Protein 5DEZ (pdb70)

Nearest PDB structures (foldseek):
  5dez-assembly2_B  TM=9.923E-01  e=0.000E+00  Autographa californica nucleopolyhedrovirus
  6epb-assembly1_A  TM=9.006E-01  e=3.488E-33  Trichoderma harzianum
  1ll7-assembly2_B  TM=9.134E-01  e=1.071E-31  Coccidioides immitis
  5xep-assembly2_E  TM=8.741E-01  e=4.841E-25  Mus musculus
  1owq-assembly1_A  TM=8.743E-01  e=1.299E-24  Bos taurus

Sequence (1056 aa):
IPGTPVIDWADRNYALVEINYEATAYENLIKPKEQVDVQVSWNVWNGDIGDIAYVLFDEQQVWKGDAESKRATIKVLVSGQFNMRVKLCNEDGCSVSDPVLVKVADTDGGHLAPLEYTWLENNKPGRREDKIVAAYFVEWGVYGRNFPVDKVPLPNLSHLLYGFIPICGGDGINDALKTISGSFESLQRSCKGREDFKVAIHDPWAAVQKPQKSVSAWNEPYKGNFGQLMAAKLANPHLKILPSIGGWTLSDPFYFMHDVEKRNVFVDSVKEFLQVWKFFDGVDVDWEFPGGKGANPSLGDAERDAKTYILLLEELRAMLDDLEAQTGRVYELTSAISAGYDKIAVVNYAEAQKSLGKIFLMSYDFKGAWSNTDLGYQTTVYAPSWNSEELYTTHYAVDALLKQGVDPNKIIVGVAMYGRGWTGVTNYTNDNYFSGTGNGPVSGTWEDGVVDYRQIQKDLNNYVYTFDSAAQASYVFDKSKGDLISFDSVDSVLGKVKYVDRNKLGGLFAWEIDADNGDLLNAINAQFIPGTPVIDWADRNYALVEINYEATAYENLIKPKEQVDVQVSWNVWNGDIGDIAYVLFDEQQVWKGDAESKRATIKVLVSGQFNMRVKLCNNEDGCSVSDPVLVKVADTDGGHLAPLEYTWLENNKPGRREDKIVAAYFVEWGVYGRNFPVDKVPLPNLSHLLYGFIPICGGDGINDALKTISGSFESLQRSCKGREDFKVAIHDPWAAVQKPQKSVSAWNEPYKGNFGQLMAAKLANPHLKILPSIGGWTLSDPFYFMHDVEKRNVFVDSVKEFLQVWKFFDGVDVDWEFPGGKGANPSLGDAERDAKTYILLLEELRAMLDDLEAQTGRVYELTSAISAGYDKIAVVNYAEAQKSLGKIFLMSYDFKGAWSNTDLGYQTTVYAPSWNSEELYTTHYAVDALLKQGVDPNKIIVGVAMYGRGWTGVTNYTNDNYFSGTGNGPVSGTWEDGVVDYRQIQKDLNNYVYTFDSAAQASYVFDKSKGDLISFDSVDSVLGKVKYVDRNKLGGLFAWEIDADNGDLLNAINAQF

Solvent-accessible surface area: 40613 Å² total; per-residue (Å²): 102,3,1,66,1,25,19,56,144,38,100,18,44,36,18,4,6,65,24,67,65,158,11,77,6,7,77,96,0,22,121,61,56,140,54,2,69,0,89,1,37,4,54,25,63,117,51,72,56,6,104,57,0,51,0,22,23,84,151,124,90,55,51,134,21,95,0,115,67,67,134,3,68,10,122,16,97,107,22,15,65,28,39,0,68,0,62,0,17,32,170,104,22,54,14,70,4,78,11,35,32,0,29,0,0,2,0,63,1,40,8,33,44,28,10,63,19,48,81,60,95,64,14,121,57,40,27,23,42,43,38,37,1,1,0,3,2,2,5,102,1,8,97,55,48,87,12,13,3,29,62,2,4,4,32,1,0,17,10,1,0,0,0,22,1,0,0,0,2,19,113,38,25,0,47,3,0,104,102,88,120,38,19,21,98,25,0,57,126,2,12,150,80,38,97,61,12,58,0,0,1,29,36,13,112,0,0,0,9,53,64,20,114,64,0,70,49,167,51,19,20,0,25,0,0,0,0,0,1,1,2,1,43,57,15,7,32,22,2,84,0,0,2,0,5,1,1,129,24,7,0,3,0,0,11,53,0,79,49,66,117,61,9,66,34,1,12,91,7,3,51,88,8,1,58,4,0,70,3,0,8,0,0,0,2,2,3,15,20,9,25,3,132,13,23,20,126,102,38,38,59,49,151,108,1,21,115,3,3,16,47,0,0,76,47,0,47,58,16,0,66,87,0,45,92,115,58,71,70,117,7,33,1,0,0,1,5,13,4,4,88,46,32,3,78,37,3,81,7,32,58,0,23,151,12,2,41,22,0,0,0,24,0,14,50,12,14,1,24,163,25,58,103,73,8,0,7,0,1,2,1,67,23,5,83,87,51,94,147,37,69,52,4,0,64,86,0,0,43,23,0,59,178,54,43,4,57,48,106,48,0,0,0,0,0,0,0,9,0,41,0,0,39,23,1,84,140,72,80,112,103,32,33,12,55,4,64,11,124,13,61,2,91,20,44,117,90,101,2,19,7,11,4,69,51,0,55,158,33,63,155,87,35,103,86,43,64,11,85,61,0,32,1,1,22,0,10,25,178,75,137,7,20,0,0,0,1,1,7,58,64,1,0,42,2,1,0,82,4,0,45,136,48,153,0,4,0,2,0,1,47,20,3,4,0,6,16,0,32,0,1,37,7,1,10,29,112,154,108,5,4,41,1,11,14,53,161,42,86,45,45,43,15,7,7,64,22,72,60,157,12,80,5,8,80,99,1,22,116,67,62,164,62,0,63,0,113,4,36,3,68,22,51,131,48,88,55,12,106,53,0,47,0,16,21,77,101,116,102,58,55,130,20,87,0,123,42,65,144,4,63,12,126,19,101,103,17,18,68,26,52,3,58,0,64,0,15,37,166,89,25,54,13,55,0,48,16,24,23,0,44,0,2,2,0,61,0,43,20,25,45,34,10,70,10,42,70,61,97,65,18,139,57,34,64,16,50,48,22,44,1,0,0,5,2,3,5,112,1,6,93,61,62,90,14,15,1,28,59,2,4,3,25,1,0,18,10,1,0,0,0,20,2,0,0,0,2,18,115,37,26,0,52,5,0,104,112,85,119,33,15,25,98,28,0,57,124,2,10,159,78,36,91,61,10,60,1,0,0,35,40,13,113,0,0,0,7,52,64,18,118,63,0,61,48,179,42,25,31,0,17,0,0,0,0,0,0,1,0,2,39,54,15,7,26,15,0,68,0,0,2,0,4,1,2,128,21,9,0,4,0,0,11,51,0,80,55,79,125,72,12,67,31,0,11,97,6,3,53,88,7,1,65,5,0,75,5,0,6,0,0,0,0,2,3,11,21,10,21,3,122,15,26,14,130,97,36,38,51,48,114,106,1,6,100,2,2,22,69,0,0,89,54,0,50,56,13,0,66,77,0,45,94,109,62,72,74,113,4,32,1,0,1,2,5,14,2,3,80,46,33,3,78,33,2,82,5,24,60,0,22,158,11,4,44,18,0,0,0,29,0,8,48,14,23,1,24,160,27,60,107,75,8,0,5,0,2,2,0,78,22,6,82,79,51,99,146,31,70,54,4,0,64,88,0,0,62,22,0,61,189,56,42,4,61,51,100,48,0,0,1,0,0,0,0,10,0,43,0,0,41,26,2,88,122,70,86,145,102,41,31,10,52,4,55,3,118,12,55,2,90,21,40,113,110,96,1,22,5,10,4,54,62,0,51,153,43,60,157,91,32,104,86,42,66,10,88,59,0,41,0,0,19,0,4,21,165,79,132,6,22,0,0,0,3,1,8,55,64,1,0,50,2,1,0,83,11,1,40,206,55,116,0,4,0,5,0,0,47,19,4,5,1,7,15,1,34,0,0,37,6,1,12,24,84,145

Organism: Autographa californica nuclear polyhedrosis virus (NCBI:txid46015)

Radius of gyration: 35.68 Å; Cα contacts (8 Å, |Δi|>4): 2561; chains: 2; bounding box: 107×70×66 Å

Structure (mmCIF, N/CA/C/O backbone):
data_5DEZ
#
_entry.id   5DEZ
#
_cell.length_a   96.931
_cell.length_b   111.927
_cell.length_c   129.516
_cell.angle_alpha   90.00
_cell.angle_beta   90.00
_cell.angle_gamma   90.00
#
_symmetry.space_group_name_H-M   'P 21 21 21'
#
loop_
_entity.id
_entity.type
_entity.pdbx_description
1 polymer Ac-ChiA
2 branched 2-acetamido-2-deoxy-beta-D-glucopyranose-(1-4)-2-acetamido-2-deoxy-beta-D-glucopyranose
3 non-polymer 2-acetamido-2-deoxy-beta-D-glucopyranose
4 non-polymer 'CHLORIDE ION'
5 non-polymer 'SULFATE ION'
6 water water
#
loop_
_atom_site.group_PDB
_atom_site.id
_atom_site.type_symbol
_atom_site.label_atom_id
_atom_site.label_alt_id
_atom_site.label_comp_id
_atom_site.label_asym_id
_atom_site.label_entity_id
_atom_site.label_seq_id
_atom_site.pdbx_PDB_ins_code
_atom_site.Cartn_x
_atom_site.Cartn_y
_atom_site.Cartn_z
_atom_site.occupancy
_atom_site.B_iso_or_equiv
_atom_site.auth_seq_id
_atom_site.auth_comp_id
_atom_site.auth_asym_id
_atom_site.auth_atom_id
_atom_site.pdbx_PDB_model_num
ATOM 1 N N . ILE A 1 18 ? 99.601 86.763 134.075 1.00 21.77 18 ILE A N 1
ATOM 2 C CA . ILE A 1 18 ? 100.791 87.073 134.861 1.00 23.46 18 ILE A CA 1
ATOM 3 C C . ILE A 1 18 ? 100.458 87.059 136.351 1.00 20.62 18 ILE A C 1
ATOM 4 O O . ILE A 1 18 ? 99.360 87.455 136.744 1.00 20.82 18 ILE A O 1
ATOM 9 N N . PRO A 1 19 ? 101.391 86.564 137.182 1.00 21.18 19 PRO A N 1
ATOM 10 C CA . PRO A 1 19 ? 101.197 86.540 138.639 1.00 21.95 19 PRO A CA 1
ATOM 11 C C . PRO A 1 19 ? 101.144 87.952 139.231 1.00 15.81 19 PRO A C 1
ATOM 12 O O . PRO A 1 19 ? 101.557 88.902 138.582 1.00 14.12 19 PRO A O 1
ATOM 16 N N . GLY A 1 20 ? 100.673 88.083 140.465 1.00 13.41 20 GLY A N 1
ATOM 17 C CA . GLY A 1 20 ? 100.725 89.365 141.138 1.00 15.34 20 GLY A CA 1
ATOM 18 C C . GLY A 1 20 ? 102.153 89.827 141.387 1.00 20.55 20 GLY A C 1
ATOM 19 O O . GLY A 1 20 ? 103.085 89.020 141.381 1.00 20.94 20 GLY A O 1
ATOM 20 N N . THR A 1 21 ? 102.333 91.122 141.616 1.00 17.68 21 THR A N 1
ATOM 21 C CA . THR A 1 21 ? 103.668 91.644 141.856 1.00 18.84 21 THR A CA 1
ATOM 22 C C . THR A 1 21 ? 104.142 91.290 143.267 1.00 18.36 21 THR A C 1
ATOM 23 O O . THR A 1 21 ? 103.423 91.489 144.248 1.00 20.52 21 THR A O 1
ATOM 27 N N . PRO A 1 22 ? 105.339 90.705 143.363 1.00 11.90 22 PRO A N 1
ATOM 28 C CA . PRO A 1 22 ? 105.856 90.312 144.675 1.00 13.43 22 PRO A CA 1
ATOM 29 C C . PRO A 1 22 ? 106.535 91.508 145.338 1.00 14.59 22 PRO A C 1
ATOM 30 O O . PRO A 1 22 ? 107.107 92.340 144.644 1.00 9.18 22 PRO A O 1
ATOM 34 N N . VAL A 1 23 ? 106.419 91.621 146.656 1.00 11.81 23 VAL A N 1
ATOM 35 C CA . VAL A 1 23 ? 107.064 92.696 147.388 1.00 12.27 23 VAL A CA 1
ATOM 36 C C . VAL A 1 23 ? 107.811 92.097 148.564 1.00 13.63 23 VAL A C 1
ATOM 37 O O . VAL A 1 23 ? 107.236 91.366 149.379 1.00 14.26 23 VAL A O 1
ATOM 41 N N . ILE A 1 24 ? 109.104 92.389 148.633 1.00 12.16 24 ILE A N 1
ATOM 42 C CA . ILE A 1 24 ? 109.971 91.793 149.636 1.00 10.92 24 ILE A CA 1
ATOM 43 C C . ILE A 1 24 ? 109.775 92.486 150.975 1.00 12.18 24 ILE A C 1
ATOM 44 O O . ILE A 1 24 ? 109.771 93.710 151.043 1.00 16.41 24 ILE A O 1
ATOM 49 N N . ASP A 1 25 ? 109.589 91.702 152.032 1.00 13.12 25 ASP A N 1
ATOM 50 C CA . ASP A 1 25 ? 109.473 92.241 153.391 1.00 15.58 25 ASP A CA 1
ATOM 51 C C . ASP A 1 25 ? 110.756 92.941 153.825 1.00 19.24 25 ASP A C 1
ATOM 52 O O . ASP A 1 25 ? 111.853 92.500 153.476 1.00 18.02 25 ASP A O 1
ATOM 57 N N . TRP A 1 26 ? 110.622 93.990 154.632 1.00 18.59 26 TRP A N 1
ATOM 58 C CA . TRP A 1 26 ? 111.789 94.637 155.208 1.00 16.76 26 TRP A CA 1
ATOM 59 C C . TRP A 1 26 ? 112.543 93.713 156.168 1.00 17.65 26 TRP A C 1
ATOM 60 O O . TRP A 1 26 ? 111.941 92.977 156.951 1.00 19.69 26 TRP A O 1
ATOM 71 N N . ALA A 1 27 ? 113.869 93.762 156.104 1.00 13.32 27 ALA A N 1
ATOM 72 C CA . ALA A 1 27 ? 114.701 92.939 156.975 1.00 22.41 27 ALA A CA 1
ATOM 73 C C . ALA A 1 27 ? 116.110 93.477 157.017 1.00 16.59 27 ALA A C 1
ATOM 74 O O . ALA A 1 27 ? 116.575 94.108 156.074 1.00 19.24 27 ALA A O 1
ATOM 76 N N . ASP A 1 28 ? 116.811 93.196 158.108 1.00 26.96 28 ASP A N 1
ATOM 77 C CA . ASP A 1 28 ? 118.245 93.441 158.152 1.00 21.71 28 ASP A CA 1
ATOM 78 C C . ASP A 1 28 ? 118.901 92.500 157.147 1.00 18.72 28 ASP A C 1
ATOM 79 O O . ASP A 1 28 ? 118.917 91.286 157.354 1.00 18.44 28 ASP A O 1
ATOM 84 N N . ARG A 1 29 ? 119.431 93.053 156.059 1.00 15.84 29 ARG A N 1
ATOM 85 C CA . ARG A 1 29 ? 120.055 92.223 155.031 1.00 17.71 29 ARG A CA 1
ATOM 86 C C . ARG A 1 29 ? 121.563 92.469 154.885 1.00 16.00 29 ARG A C 1
ATOM 87 O O . ARG A 1 29 ? 122.141 92.335 153.799 1.00 14.74 29 ARG A O 1
ATOM 95 N N . ASN A 1 30 ? 122.184 92.814 156.004 1.00 16.58 30 ASN A N 1
ATOM 96 C CA . ASN A 1 30 ? 123.631 92.898 156.085 1.00 18.76 30 ASN A CA 1
ATOM 97 C C . ASN A 1 30 ? 124.094 91.655 156.815 1.00 14.91 30 ASN A C 1
ATOM 98 O O . ASN A 1 30 ? 123.711 91.421 157.957 1.00 19.06 30 ASN A O 1
ATOM 103 N N . TYR A 1 31 ? 124.888 90.837 156.140 1.00 12.83 31 TYR A N 1
ATOM 104 C CA . TYR A 1 31 ? 125.343 89.580 156.717 1.00 16.55 31 TYR A CA 1
ATOM 105 C C . TYR A 1 31 ? 126.865 89.612 156.896 1.00 15.93 31 TYR A C 1
ATOM 106 O O . TYR A 1 31 ? 127.551 90.431 156.287 1.00 13.54 31 TYR A O 1
ATOM 115 N N . ALA A 1 32 ? 127.393 88.736 157.744 1.00 12.91 32 ALA A N 1
ATOM 116 C CA . ALA A 1 32 ? 128.834 88.689 157.956 1.00 16.54 32 ALA A CA 1
ATOM 117 C C . ALA A 1 32 ? 129.331 87.260 158.004 1.00 14.93 32 ALA A C 1
ATOM 118 O O . ALA A 1 32 ? 128.844 86.459 158.792 1.00 14.46 32 ALA A O 1
ATOM 120 N N . LEU A 1 33 ? 130.310 86.942 157.166 1.00 12.72 33 LEU A N 1
ATOM 121 C CA . LEU A 1 33 ? 130.924 85.623 157.216 1.00 13.60 33 LEU A CA 1
ATOM 122 C C . LEU A 1 33 ? 131.803 85.466 158.461 1.00 18.58 33 LEU A C 1
ATOM 123 O O . LEU A 1 33 ? 132.124 84.345 158.849 1.00 15.70 33 LEU A O 1
ATOM 128 N N . VAL A 1 34 ? 132.202 86.587 159.072 1.00 12.12 34 VAL A N 1
ATOM 129 C CA . VAL A 1 34 ? 132.732 86.567 160.441 1.00 14.53 34 VAL A CA 1
ATOM 130 C C . VAL A 1 34 ? 131.996 87.594 161.302 1.00 15.56 34 VAL A C 1
ATOM 131 O O . VAL A 1 34 ? 132.115 88.801 161.088 1.00 20.71 34 VAL A O 1
ATOM 135 N N . GLU A 1 35 ? 131.235 87.120 162.285 1.00 12.25 35 GLU A N 1
ATOM 136 C CA . GLU A 1 35 ? 130.475 88.015 163.157 1.00 15.33 35 GLU A CA 1
ATOM 137 C C . GLU A 1 35 ? 131.318 88.546 164.302 1.00 14.42 35 GLU A C 1
ATOM 138 O O . GLU A 1 35 ? 132.053 87.791 164.931 1.00 18.91 35 GLU A O 1
ATOM 144 N N . ILE A 1 36 ? 131.198 89.840 164.576 1.00 13.52 36 ILE A N 1
ATOM 145 C CA . ILE A 1 36 ? 131.919 90.452 165.678 1.00 12.30 36 ILE A CA 1
ATOM 146 C C . ILE A 1 36 ? 130.983 90.822 166.806 1.00 12.03 36 ILE A C 1
ATOM 147 O O . ILE A 1 36 ? 129.987 91.513 166.589 1.00 12.38 36 ILE A O 1
ATOM 152 N N . ASN A 1 37 ? 131.301 90.349 168.006 1.00 12.81 37 ASN A N 1
ATOM 153 C CA . ASN A 1 37 ? 130.620 90.799 169.213 1.00 17.61 37 ASN A CA 1
ATOM 154 C C . ASN A 1 37 ? 131.288 92.085 169.724 1.00 17.81 37 ASN A C 1
ATOM 155 O O . ASN A 1 37 ? 132.396 92.060 170.266 1.00 16.03 37 ASN A O 1
ATOM 160 N N . TYR A 1 38 ? 130.615 93.220 169.549 1.00 17.74 38 TYR A N 1
ATOM 161 C CA . TYR A 1 38 ? 131.224 94.513 169.878 1.00 17.70 38 TYR A CA 1
ATOM 162 C C . TYR A 1 38 ? 131.300 94.821 171.378 1.00 19.28 38 TYR A C 1
ATOM 163 O O . TYR A 1 38 ? 131.794 95.874 171.783 1.00 21.42 38 TYR A O 1
ATOM 172 N N . GLU A 1 39 ? 130.851 93.877 172.197 1.00 20.58 39 GLU A N 1
ATOM 173 C CA . GLU A 1 39 ? 130.948 94.028 173.640 1.00 26.04 39 GLU A CA 1
ATOM 174 C C . GLU A 1 39 ? 131.941 93.042 174.268 1.00 31.45 39 GLU A C 1
ATOM 175 O O . GLU A 1 39 ? 132.367 93.229 175.408 1.00 32.00 39 GLU A O 1
ATOM 181 N N . ALA A 1 40 ? 132.314 92.005 173.523 1.00 22.70 40 ALA A N 1
ATOM 182 C CA . ALA A 1 40 ? 133.210 90.966 174.042 1.00 23.25 40 ALA A CA 1
ATOM 183 C C . ALA A 1 40 ? 134.608 91.486 174.376 1.00 23.78 40 ALA A C 1
ATOM 184 O O . ALA A 1 40 ? 135.066 92.483 173.816 1.00 26.46 40 ALA A O 1
ATOM 186 N N . THR A 1 41 ? 135.282 90.825 175.312 1.00 23.39 41 THR A N 1
ATOM 187 C CA . THR A 1 41 ? 136.686 91.132 175.589 1.00 27.04 41 THR A CA 1
ATOM 188 C C . THR A 1 41 ? 137.557 89.900 175.387 1.00 23.10 41 THR A C 1
ATOM 189 O O . THR A 1 41 ? 138.750 90.005 175.124 1.00 27.60 41 THR A O 1
ATOM 193 N N . ALA A 1 42 ? 136.958 88.728 175.527 1.00 23.58 42 ALA A N 1
ATOM 194 C CA . ALA A 1 42 ? 137.665 87.487 175.257 1.00 18.79 42 ALA A CA 1
ATOM 195 C C . ALA A 1 42 ? 137.594 87.206 173.768 1.00 24.37 42 ALA A C 1
ATOM 196 O O . ALA A 1 42 ? 136.541 87.381 173.143 1.00 21.29 42 ALA A O 1
ATOM 198 N N . TYR A 1 43 ? 138.718 86.764 173.215 1.00 17.78 43 TYR A N 1
ATOM 199 C CA . TYR A 1 43 ? 138.841 86.540 171.788 1.00 15.21 43 TYR A CA 1
ATOM 200 C C . TYR A 1 43 ? 137.828 85.504 171.320 1.00 16.49 43 TYR A C 1
ATOM 201 O O . TYR A 1 43 ? 137.290 85.601 170.217 1.00 19.82 43 TYR A O 1
ATOM 210 N N . GLU A 1 44 ? 137.554 84.521 172.167 1.00 20.19 44 GLU A N 1
ATOM 211 C CA . GLU A 1 44 ? 136.617 83.459 171.792 1.00 27.39 44 GLU A CA 1
ATOM 212 C C . GLU A 1 44 ? 135.152 83.892 171.768 1.00 24.29 44 GLU A C 1
ATOM 213 O O . GLU A 1 44 ? 134.332 83.239 171.133 1.00 22.18 44 GLU A O 1
ATOM 219 N N . ASN A 1 45 ? 134.825 84.983 172.457 1.00 21.89 45 ASN A N 1
ATOM 220 C CA . ASN A 1 45 ? 133.505 85.584 172.323 1.00 20.12 45 ASN A CA 1
ATOM 221 C C . ASN A 1 45 ? 133.523 86.668 171.265 1.00 22.78 45 ASN A C 1
ATOM 222 O O . ASN A 1 45 ? 132.474 87.080 170.776 1.00 29.41 45 ASN A O 1
ATOM 227 N N . LEU A 1 46 ? 134.714 87.147 170.924 1.00 19.32 46 LEU A N 1
ATOM 228 C CA . LEU A 1 46 ? 134.822 88.269 170.003 1.00 15.53 46 LEU A CA 1
ATOM 229 C C . LEU A 1 46 ? 134.380 87.908 168.589 1.00 14.55 46 LEU A C 1
ATOM 230 O O . LEU A 1 46 ? 133.658 88.666 167.944 1.00 15.46 46 LEU A O 1
ATOM 235 N N . ILE A 1 47 ? 134.816 86.753 168.102 1.00 12.83 47 ILE A N 1
ATOM 236 C CA . ILE A 1 47 ? 134.525 86.377 166.728 1.00 14.40 47 ILE A CA 1
ATOM 237 C C . ILE A 1 47 ? 133.633 85.148 166.630 1.00 23.23 47 ILE A C 1
ATOM 238 O O . ILE A 1 47 ? 133.690 84.255 167.475 1.00 24.42 47 ILE A O 1
ATOM 243 N N . LYS A 1 48 ? 132.812 85.115 165.585 1.00 18.15 48 LYS A N 1
ATOM 244 C CA . LYS A 1 48 ? 132.032 83.937 165.240 1.00 17.49 48 LYS A CA 1
ATOM 245 C C . LYS A 1 48 ? 132.223 83.657 163.753 1.00 16.17 48 LYS A C 1
ATOM 246 O O . LYS A 1 48 ? 131.478 84.164 162.924 1.00 17.32 48 LYS A O 1
ATOM 252 N N . PRO A 1 49 ? 133.249 82.864 163.410 1.00 18.03 49 PRO A N 1
ATOM 253 C CA . PRO A 1 49 ? 133.552 82.578 162.005 1.00 21.61 49 PRO A CA 1
ATOM 254 C C . PRO A 1 49 ? 132.521 81.616 161.445 1.00 22.35 49 PRO A C 1
ATOM 255 O O . PRO A 1 49 ? 132.077 80.731 162.169 1.00 25.49 49 PRO A O 1
ATOM 259 N N . LYS A 1 50 ? 132.148 81.794 160.183 1.00 24.55 50 LYS A N 1
ATOM 260 C CA . LYS A 1 50 ? 131.105 80.983 159.573 1.00 25.59 50 LYS A CA 1
ATOM 261 C C . LYS A 1 50 ? 131.508 80.407 158.228 1.00 26.92 50 LYS A C 1
ATOM 262 O O . LYS A 1 50 ? 132.152 81.055 157.410 1.00 23.60 50 LYS A O 1
ATOM 268 N N . GLU A 1 51 ? 131.113 79.160 158.034 1.00 35.13 51 GLU A N 1
ATOM 269 C CA . GLU A 1 51 ? 131.243 78.446 156.778 1.00 34.91 51 GLU A CA 1
ATOM 270 C C . GLU A 1 51 ? 130.598 79.236 155.633 1.00 25.36 51 GLU A C 1
ATOM 271 O O . GLU A 1 51 ? 131.225 79.510 154.613 1.00 24.75 51 GLU A O 1
ATOM 277 N N . GLN A 1 52 ? 129.342 79.618 155.834 1.00 18.77 52 GLN A N 1
ATOM 278 C CA . GLN A 1 52 ? 128.542 80.277 154.820 1.00 15.49 52 GLN A CA 1
ATOM 279 C C . GLN A 1 52 ? 127.635 81.266 155.520 1.00 17.91 52 GLN A C 1
ATOM 280 O O . GLN A 1 52 ? 127.573 81.311 156.751 1.00 21.09 52 GLN A O 1
ATOM 286 N N . VAL A 1 53 ? 126.917 82.048 154.728 1.00 13.72 53 VAL A N 1
ATOM 287 C CA . VAL A 1 53 ? 125.903 82.938 155.254 1.00 13.05 53 VAL A CA 1
ATOM 288 C C . VAL A 1 53 ? 124.571 82.507 154.630 1.00 16.33 53 VAL A C 1
ATOM 289 O O . VAL A 1 53 ? 124.549 82.064 153.482 1.00 14.50 53 VAL A O 1
ATOM 293 N N . ASP A 1 54 ? 123.469 82.592 155.376 1.00 18.22 54 ASP A N 1
ATOM 294 C CA . ASP A 1 54 ? 122.154 82.234 154.816 1.00 17.58 54 ASP A CA 1
ATOM 295 C C . ASP A 1 54 ? 121.289 83.456 154.553 1.00 15.30 54 ASP A C 1
ATOM 296 O O . ASP A 1 54 ? 120.686 84.004 155.473 1.00 16.44 54 ASP A O 1
ATOM 301 N N . VAL A 1 55 ? 121.236 83.879 153.296 1.00 13.14 55 VAL A N 1
ATOM 302 C CA . VAL A 1 55 ? 120.436 85.032 152.930 1.00 12.38 55 VAL A CA 1
ATOM 303 C C . VAL A 1 55 ? 118.958 84.662 153.001 1.00 13.47 55 VAL A C 1
ATOM 304 O O . VAL A 1 55 ? 118.525 83.659 152.429 1.00 11.78 55 VAL A O 1
ATOM 308 N N . GLN A 1 56 ? 118.201 85.459 153.745 1.00 16.59 56 GLN A N 1
ATOM 309 C CA . GLN A 1 56 ? 116.783 85.206 153.938 1.00 16.22 56 GLN A CA 1
ATOM 310 C C . GLN A 1 56 ? 115.932 86.226 153.197 1.00 18.42 56 GLN A C 1
ATOM 311 O O . GLN A 1 56 ? 116.193 87.433 153.235 1.00 19.97 56 GLN A O 1
ATOM 317 N N . VAL A 1 57 ? 114.927 85.734 152.490 1.00 11.54 57 VAL A N 1
ATOM 318 C CA . VAL A 1 57 ? 113.980 86.624 151.843 1.00 15.28 57 VAL A CA 1
ATOM 319 C C . VAL A 1 57 ? 112.553 86.110 152.044 1.00 17.16 57 VAL A C 1
ATOM 320 O O . VAL A 1 57 ? 112.302 84.903 152.012 1.00 13.86 57 VAL A O 1
ATOM 324 N N . SER A 1 58 ? 111.636 87.037 152.300 1.00 18.49 58 SER A N 1
ATOM 325 C CA . SER A 1 58 ? 110.219 86.724 152.401 1.00 14.84 58 SER A CA 1
ATOM 326 C C . SER A 1 58 ? 109.465 87.794 151.652 1.00 18.72 58 SER A C 1
ATOM 327 O O . SER A 1 58 ? 109.890 88.951 151.613 1.00 15.69 58 SER A O 1
ATOM 330 N N . TRP A 1 59 ? 108.339 87.421 151.059 1.00 11.45 59 TRP A N 1
ATOM 331 C CA . TRP A 1 59 ? 107.595 88.386 150.284 1.00 12.54 59 TRP A CA 1
ATOM 332 C C . TRP A 1 59 ? 106.089 88.231 150.424 1.00 18.76 59 TRP A C 1
ATOM 333 O O . TRP A 1 59 ? 105.589 87.260 150.996 1.00 14.94 59 TRP A O 1
ATOM 344 N N . ASN A 1 60 ? 105.381 89.225 149.910 1.00 16.48 60 ASN A N 1
ATOM 345 C CA . ASN A 1 60 ? 103.941 89.165 149.779 1.00 20.87 60 ASN A CA 1
ATOM 346 C C . ASN A 1 60 ? 103.570 89.461 148.339 1.00 20.29 60 ASN A C 1
ATOM 347 O O . ASN A 1 60 ? 104.358 90.040 147.589 1.00 19.33 60 ASN A O 1
ATOM 352 N N . VAL A 1 61 ? 102.384 89.034 147.941 1.00 22.21 61 VAL A N 1
ATOM 353 C CA . VAL A 1 61 ? 101.956 89.215 146.567 1.00 17.23 61 VAL A CA 1
ATOM 354 C C . VAL A 1 61 ? 100.733 90.107 146.551 1.00 22.16 61 VAL A C 1
ATOM 355 O O . VAL A 1 61 ? 99.823 89.956 147.369 1.00 22.70 61 VAL A O 1
ATOM 359 N N . TRP A 1 62 ? 100.739 91.062 145.633 1.00 25.56 62 TRP A N 1
ATOM 360 C CA . TRP A 1 62 ? 99.706 92.077 145.574 1.00 26.07 62 TRP A CA 1
ATOM 361 C C . TRP A 1 62 ? 99.093 92.166 144.180 1.00 27.85 62 TRP A C 1
ATOM 362 O O . TRP A 1 62 ? 99.806 92.244 143.167 1.00 24.18 62 TRP A O 1
ATOM 373 N N . ASN A 1 63 ? 97.765 92.134 144.144 1.00 28.99 63 ASN A N 1
ATOM 374 C CA . ASN A 1 63 ? 97.015 92.289 142.904 1.00 26.67 63 ASN A CA 1
ATOM 375 C C . ASN A 1 63 ? 97.361 91.235 141.850 1.00 23.26 63 ASN A C 1
ATOM 376 O O . ASN A 1 63 ? 97.807 91.559 140.747 1.00 26.15 63 ASN A O 1
ATOM 381 N N . GLY A 1 64 ? 97.150 89.972 142.206 1.00 18.36 64 GLY A N 1
ATOM 382 C CA . GLY A 1 64 ? 97.347 88.867 141.283 1.00 16.29 64 GLY A CA 1
ATOM 383 C C . GLY A 1 64 ? 97.637 87.602 142.057 1.00 17.49 64 GLY A C 1
ATOM 384 O O . GLY A 1 64 ? 97.663 87.630 143.288 1.00 19.99 64 GLY A O 1
ATOM 385 N N . ASP A 1 65 ? 97.866 86.496 141.354 1.00 18.83 65 ASP A N 1
ATOM 386 C CA . ASP A 1 65 ? 98.078 85.218 142.032 1.00 21.54 65 ASP A CA 1
ATOM 387 C C . ASP A 1 65 ? 99.525 85.019 142.471 1.00 23.03 65 ASP A C 1
ATOM 388 O O . ASP A 1 65 ? 100.417 85.782 142.083 1.00 20.68 65 ASP A O 1
ATOM 393 N N . ILE A 1 66 ? 99.753 83.999 143.292 1.00 18.18 66 ILE A N 1
ATOM 394 C CA . ILE A 1 66 ? 101.072 83.792 143.875 1.00 25.44 66 ILE A CA 1
ATOM 395 C C . ILE A 1 66 ? 102.078 83.232 142.877 1.00 18.76 66 ILE A C 1
ATOM 396 O O . ILE A 1 66 ? 103.275 83.290 143.112 1.00 18.44 66 ILE A O 1
ATOM 401 N N . GLY A 1 67 ? 101.591 82.699 141.760 1.00 18.22 67 GLY A N 1
ATOM 402 C CA . GLY A 1 67 ? 102.462 82.181 140.722 1.00 15.53 67 GLY A CA 1
ATOM 403 C C . GLY A 1 67 ? 102.691 80.688 140.844 1.00 18.98 67 GLY A C 1
ATOM 404 O O . GLY A 1 67 ? 102.464 80.099 141.897 1.00 19.99 67 GLY A O 1
ATOM 405 N N . ASP A 1 68 ? 103.123 80.070 139.751 1.00 12.03 68 ASP A N 1
ATOM 406 C CA . ASP A 1 68 ? 103.300 78.631 139.703 1.00 10.49 68 ASP A CA 1
ATOM 407 C C . ASP A 1 68 ? 104.668 78.233 140.230 1.00 17.62 68 ASP A C 1
ATOM 408 O O . ASP A 1 68 ? 104.875 77.095 140.656 1.00 11.53 68 ASP A O 1
ATOM 413 N N . ILE A 1 69 ? 105.609 79.169 140.172 1.00 12.52 69 ILE A N 1
ATOM 414 C CA . ILE A 1 69 ? 106.950 78.911 140.651 1.00 11.97 69 ILE A CA 1
ATOM 415 C C . ILE A 1 69 ? 107.603 80.240 141.038 1.00 14.87 69 ILE A C 1
ATOM 416 O O . ILE A 1 69 ? 107.235 81.290 140.516 1.00 16.28 69 ILE A O 1
ATOM 421 N N . ALA A 1 70 ? 108.528 80.194 141.990 1.00 11.37 70 ALA A N 1
ATOM 422 C CA . ALA A 1 70 ? 109.246 81.385 142.434 1.00 14.31 70 ALA A CA 1
ATOM 423 C C . ALA A 1 70 ? 110.755 81.255 142.228 1.00 15.71 70 ALA A C 1
ATOM 424 O O . ALA A 1 70 ? 111.339 80.186 142.450 1.00 12.77 70 ALA A O 1
ATOM 426 N N . TYR A 1 71 ? 111.379 82.349 141.807 1.00 14.18 71 TYR A N 1
ATOM 427 C CA . TYR A 1 71 ? 112.832 82.400 141.667 1.00 16.01 71 TYR A CA 1
ATOM 428 C C . TYR A 1 71 ? 113.398 83.548 142.485 1.00 16.16 71 TYR A C 1
ATOM 429 O O . TYR A 1 71 ? 112.746 84.585 142.635 1.00 14.78 71 TYR A O 1
ATOM 438 N N . VAL A 1 72 ? 114.609 83.374 143.011 1.00 15.35 72 VAL A N 1
ATOM 439 C CA . VAL A 1 72 ? 115.340 84.503 143.581 1.00 13.00 72 VAL A CA 1
ATOM 440 C C . VAL A 1 72 ? 116.490 84.853 142.653 1.00 14.55 72 VAL A C 1
ATOM 441 O O . VAL A 1 72 ? 117.208 83.968 142.186 1.00 11.54 72 VAL A O 1
ATOM 445 N N . LEU A 1 73 ? 116.632 86.144 142.365 1.00 17.84 73 LEU A N 1
ATOM 446 C CA . LEU A 1 73 ? 117.701 86.639 141.511 1.00 11.69 73 LEU A CA 1
ATOM 447 C C . LEU A 1 73 ? 118.676 87.503 142.298 1.00 13.10 73 LEU A C 1
ATOM 448 O O . LEU A 1 73 ? 118.268 88.399 143.033 1.00 12.16 73 LEU A O 1
ATOM 453 N N . PHE A 1 74 ? 119.966 87.235 142.126 1.00 12.77 74 PHE A N 1
ATOM 454 C CA . PHE A 1 74 ? 121.023 88.125 142.609 1.00 16.20 74 PHE A CA 1
ATOM 455 C C . PHE A 1 74 ? 121.635 88.780 141.384 1.00 18.58 74 PHE A C 1
ATOM 456 O O . PHE A 1 74 ? 122.269 88.089 140.584 1.00 14.57 74 PHE A O 1
ATOM 464 N N . ASP A 1 75 ? 121.464 90.096 141.248 1.00 15.79 75 ASP A N 1
ATOM 465 C CA . ASP A 1 75 ? 121.895 90.823 140.047 1.00 28.83 75 ASP A CA 1
ATOM 466 C C . ASP A 1 75 ? 121.407 90.125 138.765 1.00 24.17 75 ASP A C 1
ATOM 467 O O . ASP A 1 75 ? 122.191 89.855 137.856 1.00 29.11 75 ASP A O 1
ATOM 472 N N . GLU A 1 76 ? 120.114 89.831 138.708 1.00 24.23 76 GLU A N 1
ATOM 473 C CA . GLU A 1 76 ? 119.516 89.071 137.594 1.00 40.93 76 GLU A CA 1
ATOM 474 C C . GLU A 1 76 ? 120.204 87.731 137.219 1.00 34.05 76 GLU A C 1
ATOM 475 O O . GLU A 1 76 ? 120.148 87.283 136.075 1.00 39.32 76 GLU A O 1
ATOM 481 N N . GLN A 1 77 ? 120.831 87.093 138.202 1.00 23.80 77 GLN A N 1
ATOM 482 C CA . GLN A 1 77 ? 121.256 85.704 138.075 1.00 21.64 77 GLN A CA 1
ATOM 483 C C . GLN A 1 77 ? 120.448 84.804 139.026 1.00 17.48 77 GLN A C 1
ATOM 484 O O . GLN A 1 77 ? 120.295 85.098 140.210 1.00 16.28 77 GLN A O 1
ATOM 490 N N . GLN A 1 78 ? 119.924 83.696 138.520 1.00 19.88 78 GLN A N 1
ATOM 491 C CA . GLN A 1 78 ? 119.106 82.833 139.372 1.00 18.36 78 GLN A CA 1
ATOM 492 C C . GLN A 1 78 ? 119.942 82.120 140.433 1.00 14.13 78 GLN A C 1
ATOM 493 O O . GLN A 1 78 ? 120.979 81.535 140.127 1.00 16.63 78 GLN A O 1
ATOM 499 N N . VAL A 1 79 ? 119.492 82.190 141.682 1.00 12.22 79 VAL A N 1
ATOM 500 C CA . VAL A 1 79 ? 120.200 81.561 142.791 1.00 8.75 79 VAL A CA 1
ATOM 501 C C . VAL A 1 79 ? 119.263 80.665 143.608 1.00 16.25 79 VAL A C 1
ATOM 502 O O . VAL A 1 79 ? 119.693 79.996 144.545 1.00 13.39 79 VAL A O 1
ATOM 506 N N . TRP A 1 80 ? 117.981 80.643 143.247 1.00 13.57 80 TRP A N 1
ATOM 507 C CA . TRP A 1 80 ? 116.995 79.844 143.979 1.00 14.65 80 TRP A CA 1
ATOM 508 C C . TRP A 1 80 ? 115.723 79.650 143.147 1.00 12.81 80 TRP A C 1
ATOM 509 O O . TRP A 1 80 ? 115.277 80.565 142.462 1.00 12.84 80 TRP A O 1
ATOM 520 N N . LYS A 1 81 ? 115.172 78.440 143.177 1.00 14.93 81 LYS A N 1
ATOM 521 C CA . LYS A 1 81 ? 113.821 78.200 142.675 1.00 18.04 81 LYS A CA 1
ATOM 522 C C . LYS A 1 81 ? 113.068 77.348 143.678 1.00 16.06 81 LYS A C 1
ATOM 523 O O . LYS A 1 81 ? 113.646 76.458 144.315 1.00 16.61 81 LYS A O 1
ATOM 529 N N . GLY A 1 82 ? 111.778 77.622 143.834 1.00 15.30 82 GLY A N 1
ATOM 530 C CA . GLY A 1 82 ? 110.981 76.847 144.760 1.00 11.90 82 GLY A CA 1
ATOM 531 C C . GLY A 1 82 ? 109.520 77.230 144.841 1.00 15.90 82 GLY A C 1
ATOM 532 O O . GLY A 1 82 ? 108.961 77.854 143.940 1.00 15.48 82 GLY A O 1
ATOM 533 N N . ASP A 1 83 ? 108.891 76.864 145.950 1.00 17.08 83 ASP A N 1
ATOM 534 C CA . ASP A 1 83 ? 107.442 77.001 146.072 1.00 21.32 83 ASP A CA 1
ATOM 535 C C . ASP A 1 83 ? 106.965 78.432 146.254 1.00 21.39 83 ASP A C 1
ATOM 536 O O . ASP A 1 83 ? 107.279 79.083 147.252 1.00 18.62 83 ASP A O 1
ATOM 541 N N . ALA A 1 84 ? 106.193 78.904 145.282 1.00 17.06 84 ALA A N 1
ATOM 542 C CA . ALA A 1 84 ? 105.631 80.243 145.343 1.00 18.28 84 ALA A CA 1
ATOM 543 C C . ALA A 1 84 ? 104.758 80.424 146.586 1.00 19.53 84 ALA A C 1
ATOM 544 O O . ALA A 1 84 ? 104.715 81.511 147.174 1.00 17.34 84 ALA A O 1
ATOM 546 N N . GLU A 1 85 ? 104.092 79.351 147.007 1.00 14.10 85 GLU A N 1
ATOM 547 C CA . GLU A 1 85 ? 103.162 79.427 148.136 1.00 21.10 85 GLU A CA 1
ATOM 548 C C . GLU A 1 85 ? 103.857 79.667 149.476 1.00 18.61 85 GLU A C 1
ATOM 549 O O . GLU A 1 85 ? 103.278 80.259 150.390 1.00 16.87 85 GLU A O 1
ATOM 555 N N . SER A 1 86 ? 105.101 79.216 149.588 1.00 11.45 86 SER A N 1
ATOM 556 C CA . SER A 1 86 ? 105.867 79.428 150.820 1.00 20.35 86 SER A CA 1
ATOM 557 C C . SER A 1 86 ? 106.187 80.903 151.072 1.00 11.00 86 SER A C 1
ATOM 558 O O . SER A 1 86 ? 106.300 81.323 152.216 1.00 12.05 86 SER A O 1
ATOM 561 N N . LYS A 1 87 ? 106.310 81.672 149.993 1.00 10.61 87 LYS A N 1
ATOM 562 C CA . LYS A 1 87 ? 106.640 83.099 150.054 1.00 13.78 87 LYS A CA 1
ATOM 563 C C . LYS A 1 87 ? 107.941 83.387 150.814 1.00 16.21 87 LYS A C 1
ATOM 564 O O . LYS A 1 87 ? 108.115 84.453 151.397 1.00 17.70 87 LYS A O 1
ATOM 570 N N . ARG A 1 88 ? 108.858 82.431 150.777 1.00 12.44 88 ARG A N 1
ATOM 571 C CA . ARG A 1 88 ? 110.087 82.511 151.539 1.00 16.34 88 ARG A CA 1
ATOM 572 C C . ARG A 1 88 ? 111.178 81.737 150.800 1.00 20.42 88 ARG A C 1
ATOM 573 O O . ARG A 1 88 ? 110.896 80.733 150.133 1.00 15.45 88 ARG A O 1
ATOM 581 N N . ALA A 1 89 ? 112.407 82.242 150.871 1.00 16.82 89 ALA A N 1
ATOM 582 C CA . ALA A 1 89 ? 113.556 81.539 150.315 1.00 13.19 89 ALA A CA 1
ATOM 583 C C . ALA A 1 89 ? 114.780 81.726 151.201 1.00 13.79 89 ALA A C 1
ATOM 584 O O . ALA A 1 89 ? 114.912 82.731 151.893 1.00 13.88 89 ALA A O 1
ATOM 586 N N . THR A 1 90 ? 115.671 80.746 151.164 1.00 12.61 90 THR A N 1
ATOM 587 C CA . THR A 1 90 ? 116.901 80.782 151.924 1.00 13.38 90 THR A CA 1
ATOM 588 C C . THR A 1 90 ? 118.019 80.440 150.967 1.00 14.50 90 THR A C 1
ATOM 589 O O . THR A 1 90 ? 117.992 79.371 150.365 1.00 12.42 90 THR A O 1
ATOM 593 N N . ILE A 1 91 ? 118.993 81.345 150.838 1.00 11.85 91 ILE A N 1
ATOM 594 C CA . ILE A 1 91 ? 120.074 81.210 149.866 1.00 11.82 91 ILE A CA 1
ATOM 595 C C . ILE A 1 91 ? 121.469 81.239 150.506 1.00 17.70 91 ILE A C 1
ATOM 596 O O . ILE A 1 91 ? 121.827 82.193 151.196 1.00 16.05 91 ILE A O 1
ATOM 601 N N . LYS A 1 92 ? 122.251 80.193 150.248 1.00 13.87 92 LYS A N 1
ATOM 602 C CA . LYS A 1 92 ? 123.600 80.051 150.803 1.00 17.36 92 LYS A CA 1
ATOM 603 C C . LYS A 1 92 ? 124.636 80.896 150.053 1.00 16.20 92 LYS A C 1
ATOM 604 O O . LYS A 1 92 ? 124.784 80.772 148.840 1.00 12.65 92 LYS A O 1
ATOM 610 N N . VAL A 1 93 ? 125.352 81.752 150.774 1.00 10.90 93 VAL A N 1
ATOM 611 C CA . VAL A 1 93 ? 126.359 82.604 150.153 1.00 14.52 93 VAL A CA 1
ATOM 612 C C . VAL A 1 93 ? 127.684 82.357 150.844 1.00 14.56 93 VAL A C 1
ATOM 613 O O . VAL A 1 93 ? 127.742 82.247 152.074 1.00 13.06 93 VAL A O 1
ATOM 617 N N . LEU A 1 94 ? 128.739 82.255 150.045 1.00 13.48 94 LEU A N 1
ATOM 618 C CA . LEU A 1 94 ? 130.035 81.783 150.525 1.00 21.08 94 LEU A CA 1
ATOM 619 C C . LEU A 1 94 ? 131.075 82.888 150.598 1.00 20.55 94 LEU A C 1
ATOM 620 O O . LEU A 1 94 ? 131.993 82.824 151.403 1.00 21.97 94 LEU A O 1
ATOM 625 N N . VAL A 1 95 ? 130.933 83.897 149.749 1.00 16.90 95 VAL A N 1
ATOM 626 C CA . VAL A 1 95 ? 131.925 84.955 149.672 1.00 21.10 95 VAL A CA 1
ATOM 627 C C . VAL A 1 95 ? 131.296 86.327 149.894 1.00 20.44 95 VAL A C 1
ATOM 628 O O . VAL A 1 95 ? 130.098 86.509 149.683 1.00 19.15 95 VAL A O 1
ATOM 632 N N . SER A 1 96 ? 132.113 87.291 150.313 1.00 18.08 96 SER A N 1
ATOM 633 C CA . SER A 1 96 ? 131.623 88.628 150.619 1.00 15.31 96 SER A CA 1
ATOM 634 C C . SER A 1 96 ? 131.173 89.351 149.357 1.00 21.23 96 SER A C 1
ATOM 635 O O . SER A 1 96 ? 131.442 88.897 148.247 1.00 22.47 96 SER A O 1
ATOM 638 N N . GLY A 1 97 ? 130.493 90.481 149.530 1.00 15.34 97 GLY A N 1
ATOM 639 C CA . GLY A 1 97 ? 130.050 91.280 148.404 1.00 17.89 97 GLY A CA 1
ATOM 640 C C . GLY A 1 97 ? 128.692 91.944 148.578 1.00 18.48 97 GLY A C 1
ATOM 641 O O . GLY A 1 97 ? 127.966 91.688 149.536 1.00 16.10 97 GLY A O 1
ATOM 642 N N . GLN A 1 98 ? 128.340 92.811 147.634 1.00 20.09 98 GLN A N 1
ATOM 643 C CA . GLN A 1 98 ? 127.039 93.468 147.645 1.00 20.01 98 GLN A CA 1
ATOM 644 C C . GLN A 1 98 ? 126.331 93.163 146.344 1.00 18.90 98 GLN A C 1
ATOM 645 O O . GLN A 1 98 ? 126.979 93.029 145.301 1.00 21.39 98 GLN A O 1
ATOM 651 N N . PHE A 1 99 ? 125.009 93.024 146.407 1.00 14.50 99 PHE A N 1
ATOM 652 C CA . PHE A 1 99 ? 124.236 92.737 145.207 1.00 14.81 99 PHE A CA 1
ATOM 653 C C . PHE A 1 99 ? 122.754 93.016 145.392 1.00 12.95 99 PHE A C 1
ATOM 654 O O . PHE A 1 99 ? 122.245 93.031 146.509 1.00 12.80 99 PHE A O 1
ATOM 662 N N . ASN A 1 100 ? 122.059 93.229 144.282 1.00 15.12 100 ASN A N 1
ATOM 663 C CA . ASN A 1 100 ? 120.614 93.403 144.317 1.00 12.34 100 ASN A CA 1
ATOM 664 C C . ASN A 1 100 ? 119.877 92.071 144.326 1.00 13.31 100 ASN A C 1
ATOM 665 O O . ASN A 1 100 ? 120.147 91.192 143.511 1.00 18.04 100 ASN A O 1
ATOM 670 N N . MET A 1 101 ? 118.955 91.920 145.265 1.00 11.06 101 MET A N 1
ATOM 671 C CA . MET A 1 101 ? 118.136 90.719 145.312 1.00 13.24 101 MET A CA 1
ATOM 672 C C . MET A 1 101 ? 116.697 91.021 144.894 1.00 13.35 101 MET A C 1
ATOM 673 O O . MET A 1 101 ? 116.095 91.985 145.371 1.00 8.80 101 MET A O 1
ATOM 678 N N . ARG A 1 102 ? 116.174 90.197 143.990 1.00 12.65 102 ARG A N 1
ATOM 679 C CA . ARG A 1 102 ? 114.791 90.284 143.552 1.00 9.53 102 ARG A CA 1
ATOM 680 C C . ARG A 1 102 ? 114.101 88.926 143.629 1.00 17.12 102 ARG A C 1
ATOM 681 O O . ARG A 1 102 ? 114.742 87.854 143.509 1.00 9.90 102 ARG A O 1
ATOM 689 N N . VAL A 1 103 ? 112.786 88.990 143.832 1.00 15.39 103 VAL A N 1
ATOM 690 C CA . VAL A 1 103 ? 111.929 87.826 143.751 1.00 16.37 103 VAL A CA 1
ATOM 691 C C . VAL A 1 103 ? 111.184 87.923 142.431 1.00 16.18 103 VAL A C 1
ATOM 692 O O . VAL A 1 103 ? 110.693 88.995 142.067 1.00 14.56 103 VAL A O 1
ATOM 696 N N . LYS A 1 104 ? 111.128 86.803 141.719 1.00 16.12 104 LYS A N 1
ATOM 697 C CA . LYS A 1 104 ? 110.468 86.712 140.425 1.00 15.75 104 LYS A CA 1
ATOM 698 C C . LYS A 1 104 ? 109.444 85.567 140.456 1.00 19.09 104 LYS A C 1
ATOM 699 O O . LYS A 1 104 ? 109.784 84.437 140.795 1.00 10.62 104 LYS A O 1
ATOM 705 N N . LEU A 1 105 ? 108.191 85.872 140.118 1.00 13.55 105 LEU A N 1
ATOM 706 C CA . LEU A 1 105 ? 107.125 84.877 140.127 1.00 13.89 105 LEU A CA 1
ATOM 707 C C . LEU A 1 105 ? 106.701 84.552 138.705 1.00 13.97 105 LEU A C 1
ATOM 708 O O . LEU A 1 105 ? 106.463 85.445 137.896 1.00 16.26 105 LEU A O 1
ATOM 713 N N . CYS A 1 106 ? 106.603 83.272 138.388 1.00 11.70 106 CYS A N 1
ATOM 714 C CA . CYS A 1 106 ? 106.244 82.886 137.032 1.00 15.56 106 CYS A CA 1
ATOM 715 C C . CYS A 1 106 ? 105.020 82.002 136.991 1.00 19.78 106 CYS A C 1
ATOM 716 O O . CYS A 1 106 ? 104.820 81.137 137.847 1.00 20.36 106 CYS A O 1
ATOM 719 N N . ASN A 1 107 ? 104.194 82.231 135.986 1.00 20.65 107 ASN A N 1
ATOM 720 C CA . ASN A 1 107 ? 103.234 81.229 135.583 1.00 20.17 107 ASN A CA 1
ATOM 721 C C . ASN A 1 107 ? 103.264 81.083 134.061 1.00 25.36 107 ASN A C 1
ATOM 722 O O . ASN A 1 107 ? 104.162 81.619 133.408 1.00 27.35 107 ASN A O 1
ATOM 727 N N . GLU A 1 108 ? 102.315 80.332 133.510 1.00 33.52 108 GLU A N 1
ATOM 728 C CA . GLU A 1 108 ? 102.322 79.981 132.093 1.00 27.10 108 GLU A CA 1
ATOM 729 C C . GLU A 1 108 ? 102.307 81.232 131.215 1.00 31.27 108 GLU A C 1
ATOM 730 O O . GLU A 1 108 ? 102.918 81.272 130.145 1.00 38.35 108 GLU A O 1
ATOM 736 N N . ASP A 1 109 ? 101.605 82.248 131.703 1.00 27.74 109 ASP A N 1
ATOM 737 C CA . ASP A 1 109 ? 101.476 83.547 131.059 1.00 28.58 109 ASP A CA 1
ATOM 738 C C . ASP A 1 109 ? 102.843 84.210 130.904 1.00 42.74 109 ASP A C 1
ATOM 739 O O . ASP A 1 109 ? 103.200 84.701 129.833 1.00 39.24 109 ASP A O 1
ATOM 744 N N . GLY A 1 110 ? 103.603 84.217 131.996 1.00 34.35 110 GLY A N 1
ATOM 745 C CA . GLY A 1 110 ? 104.871 84.914 132.047 1.00 26.94 110 GLY A CA 1
ATOM 746 C C . GLY A 1 110 ? 105.172 85.345 133.469 1.00 27.21 110 GLY A C 1
ATOM 747 O O . GLY A 1 110 ? 104.560 84.845 134.414 1.00 21.31 110 GLY A O 1
ATOM 748 N N . CYS A 1 111 ? 106.095 86.293 133.620 1.00 28.21 111 CYS A N 1
ATOM 749 C CA . CYS A 1 111 ? 106.648 86.622 134.927 1.00 22.34 111 CYS A CA 1
ATOM 750 C C . CYS A 1 111 ? 106.349 88.028 135.422 1.00 23.55 111 CYS A C 1
ATOM 751 O O . CYS A 1 111 ? 106.179 88.954 134.630 1.00 23.72 111 CYS A O 1
ATOM 754 N N . SER A 1 112 ? 106.293 88.158 136.744 1.00 16.49 112 SER A N 1
ATOM 755 C CA . SER A 1 112 ? 106.288 89.448 137.413 1.00 17.71 112 SER A CA 1
ATOM 756 C C . SER A 1 112 ? 107.500 89.496 138.348 1.00 23.91 112 SER A C 1
ATOM 757 O O . SER A 1 112 ? 107.915 88.465 138.886 1.00 20.50 112 SER A O 1
ATOM 760 N N . VAL A 1 113 ? 108.089 90.677 138.515 1.00 16.65 113 VAL A N 1
ATOM 761 C CA . VAL A 1 113 ? 109.325 90.802 139.294 1.00 17.30 113 VAL A CA 1
ATOM 762 C C . VAL A 1 113 ? 109.213 91.859 140.391 1.00 15.62 113 VAL A C 1
ATOM 763 O O . VAL A 1 113 ? 108.672 92.928 140.162 1.00 21.61 113 VAL A O 1
ATOM 767 N N . SER A 1 114 ? 109.733 91.565 141.577 1.00 13.49 114 SER A N 1
ATOM 768 C CA . SER A 1 114 ? 109.763 92.541 142.669 1.00 14.04 114 SER A CA 1
ATOM 769 C C . SER A 1 114 ? 110.783 93.660 142.452 1.00 15.22 114 SER A C 1
ATOM 770 O O . SER A 1 114 ? 111.741 93.504 141.693 1.00 15.36 114 SER A O 1
ATOM 773 N N . ASP A 1 115 ? 110.565 94.779 143.142 1.00 13.53 115 ASP A N 1
ATOM 774 C CA . ASP A 1 115 ? 111.601 95.784 143.363 1.00 13.45 115 ASP A CA 1
ATOM 775 C C . ASP A 1 115 ? 112.821 95.134 144.018 1.00 11.92 115 ASP A C 1
ATOM 776 O O . ASP A 1 115 ? 112.687 94.214 144.831 1.00 12.47 115 ASP A O 1
ATOM 781 N N . PRO A 1 116 ? 114.022 95.612 143.685 1.00 11.10 116 PRO A N 1
ATOM 782 C CA . PRO A 1 116 ? 115.214 94.988 144.280 1.00 15.24 116 PRO A CA 1
ATOM 783 C C . PRO A 1 116 ? 115.463 95.448 145.708 1.00 9.15 116 PRO A C 1
ATOM 784 O O . PRO A 1 116 ? 115.028 96.524 146.111 1.00 9.70 116 PRO A O 1
ATOM 788 N N . VAL A 1 117 ? 116.144 94.618 146.486 1.00 6.22 117 VAL A N 1
ATOM 789 C CA . VAL A 1 117 ? 116.740 95.079 147.736 1.00 6.98 117 VAL A CA 1
ATOM 790 C C . VAL A 1 117 ? 118.257 94.870 147.701 1.00 10.03 117 VAL A C 1
ATOM 791 O O . VAL A 1 117 ? 118.779 93.920 147.094 1.00 7.65 117 VAL A O 1
ATOM 795 N N . LEU A 1 118 ? 118.980 95.761 148.359 1.00 8.63 118 LEU A N 1
ATOM 796 C CA . LEU A 1 118 ? 120.428 95.608 148.439 1.00 9.69 118 LEU A CA 1
ATOM 797 C C . LEU A 1 118 ? 120.772 94.607 149.523 1.00 6.62 118 LEU A C 1
ATOM 798 O O . LEU A 1 118 ? 120.330 94.755 150.658 1.00 8.48 118 LEU A O 1
ATOM 803 N N . VAL A 1 119 ? 121.539 93.586 149.163 1.00 7.31 119 VAL A N 1
ATOM 804 C CA . VAL A 1 119 ? 122.044 92.631 150.134 1.00 7.87 119 VAL A CA 1
ATOM 805 C C . VAL A 1 119 ? 123.553 92.811 150.290 1.00 11.81 119 VAL A C 1
ATOM 806 O O . VAL A 1 119 ? 124.285 92.936 149.303 1.00 8.99 119 VAL A O 1
ATOM 810 N N . LYS A 1 120 ? 124.011 92.823 151.536 1.00 12.61 120 LYS A N 1
ATOM 811 C CA . LYS A 1 120 ? 125.429 92.995 151.829 1.00 16.57 120 LYS A CA 1
ATOM 812 C C . LYS A 1 120 ? 125.983 91.813 152.639 1.00 13.49 120 LYS A C 1
ATOM 813 O O . LYS A 1 120 ? 125.523 91.534 153.746 1.00 15.92 120 LYS A O 1
ATOM 819 N N . VAL A 1 121 ? 126.949 91.094 152.072 1.00 11.49 121 VAL A N 1
ATOM 820 C CA . VAL A 1 121 ? 127.650 90.059 152.825 1.00 11.35 121 VAL A CA 1
ATOM 821 C C . VAL A 1 121 ? 129.075 90.534 153.106 1.00 14.15 121 VAL A C 1
ATOM 822 O O . VAL A 1 121 ? 129.848 90.821 152.190 1.00 12.46 121 VAL A O 1
ATOM 826 N N . ALA A 1 122 ? 129.402 90.657 154.385 1.00 12.03 122 ALA A N 1
ATOM 827 C CA . ALA A 1 122 ? 130.708 91.155 154.787 1.00 11.45 122 ALA A CA 1
ATOM 828 C C . ALA A 1 122 ? 131.621 89.994 155.113 1.00 14.58 122 ALA A C 1
ATOM 829 O O . ALA A 1 122 ? 131.163 88.937 155.565 1.00 11.69 122 ALA A O 1
ATOM 831 N N . ASP A 1 123 ? 132.911 90.194 154.861 1.00 14.72 123 ASP A N 1
ATOM 832 C CA . ASP A 1 123 ? 133.937 89.241 155.266 1.00 15.63 123 ASP A CA 1
ATOM 833 C C . ASP A 1 123 ? 135.266 89.985 155.419 1.00 14.51 123 ASP A C 1
ATOM 834 O O . ASP A 1 123 ? 135.371 91.168 155.075 1.00 12.57 123 ASP A O 1
ATOM 839 N N . THR A 1 124 ? 136.266 89.292 155.948 1.00 15.48 124 THR A N 1
ATOM 840 C CA . THR A 1 124 ? 137.531 89.915 156.347 1.00 16.58 124 THR A CA 1
ATOM 841 C C . THR A 1 124 ? 138.527 90.171 155.206 1.00 11.03 124 THR A C 1
ATOM 842 O O . THR A 1 124 ? 139.626 90.672 155.444 1.00 15.23 124 THR A O 1
ATOM 846 N N . ASP A 1 125 ? 138.120 89.872 153.975 1.00 12.31 125 ASP A N 1
ATOM 847 C CA . ASP A 1 125 ? 138.837 90.333 152.786 1.00 17.38 125 ASP A CA 1
ATOM 848 C C . ASP A 1 125 ? 138.363 91.729 152.346 1.00 18.89 125 ASP A C 1
ATOM 849 O O . ASP A 1 125 ? 138.850 92.283 151.358 1.00 15.90 125 ASP A O 1
ATOM 854 N N . GLY A 1 126 ? 137.408 92.287 153.083 1.00 16.83 126 GLY A N 1
ATOM 855 C CA . GLY A 1 126 ? 136.903 93.624 152.798 1.00 17.77 126 GLY A CA 1
ATOM 856 C C . GLY A 1 126 ? 136.023 93.728 151.558 1.00 15.88 126 GLY A C 1
ATOM 857 O O . GLY A 1 126 ? 135.872 94.810 150.993 1.00 14.76 126 GLY A O 1
ATOM 858 N N . GLY A 1 127 ? 135.442 92.606 151.133 1.00 14.46 127 GLY A N 1
ATOM 859 C CA . GLY A 1 127 ? 134.635 92.577 149.924 1.00 20.37 127 GLY A CA 1
ATOM 860 C C . GLY A 1 127 ? 133.350 93.398 149.979 1.00 20.22 127 GLY A C 1
ATOM 861 O O . GLY A 1 127 ? 132.693 93.621 148.960 1.00 22.52 127 GLY A O 1
ATOM 862 N N . HIS A 1 128 ? 132.985 93.837 151.175 1.00 12.51 128 HIS A N 1
ATOM 863 C CA . HIS A 1 128 ? 131.826 94.689 151.368 1.00 13.39 128 HIS A CA 1
ATOM 864 C C . HIS A 1 128 ? 132.255 96.153 151.517 1.00 16.65 128 HIS A C 1
ATOM 865 O O . HIS A 1 128 ? 131.419 97.021 151.720 1.00 17.37 128 HIS A O 1
ATOM 872 N N . LEU A 1 129 ? 133.557 96.420 151.425 1.00 14.14 129 LEU A N 1
ATOM 873 C CA . LEU A 1 129 ? 134.098 97.750 151.729 1.00 20.26 129 LEU A CA 1
ATOM 874 C C . LEU A 1 129 ? 134.457 98.634 150.524 1.00 17.97 129 LEU A C 1
ATOM 875 O O . LEU A 1 129 ? 134.505 98.181 149.375 1.00 20.42 129 LEU A O 1
ATOM 880 N N . ALA A 1 130 ? 134.699 99.909 150.816 1.00 15.35 130 ALA A N 1
ATOM 881 C CA . ALA A 1 130 ? 135.179 100.879 149.834 1.00 21.13 130 ALA A CA 1
ATOM 882 C C . ALA A 1 130 ? 136.650 101.196 150.122 1.00 15.17 130 ALA A C 1
ATOM 883 O O . ALA A 1 130 ? 137.093 101.118 151.264 1.00 19.18 130 ALA A O 1
ATOM 885 N N . PRO A 1 131 ? 137.426 101.550 149.094 1.00 18.03 131 PRO A N 1
ATOM 886 C CA . PRO A 1 131 ? 138.842 101.805 149.401 1.00 18.96 131 PRO A CA 1
ATOM 887 C C . PRO A 1 131 ? 139.022 102.962 150.385 1.00 16.20 131 PRO A C 1
ATOM 888 O O . PRO A 1 131 ? 138.314 103.965 150.287 1.00 23.41 131 PRO A O 1
ATOM 892 N N . LEU A 1 132 ? 139.911 102.773 151.355 1.00 17.72 132 LEU A N 1
ATOM 893 C CA . LEU A 1 132 ? 140.329 103.835 152.266 1.00 12.73 132 LEU A CA 1
ATOM 894 C C . LEU A 1 132 ? 141.685 104.363 151.818 1.00 16.53 132 LEU A C 1
ATOM 895 O O . LEU A 1 132 ? 142.736 103.730 152.043 1.00 13.44 132 LEU A O 1
ATOM 900 N N . GLU A 1 133 ? 141.663 105.533 151.186 1.00 11.30 133 GLU A N 1
ATOM 901 C CA . GLU A 1 133 ? 142.862 106.092 150.577 1.00 17.93 133 GLU A CA 1
ATOM 902 C C . GLU A 1 133 ? 143.656 106.956 151.535 1.00 17.92 133 GLU A C 1
ATOM 903 O O . GLU A 1 133 ? 143.103 107.693 152.352 1.00 18.55 133 GLU A O 1
ATOM 909 N N . TYR A 1 134 ? 144.973 106.882 151.413 1.00 14.44 134 TYR A N 1
ATOM 910 C CA . TYR A 1 134 ? 145.838 107.734 152.214 1.00 17.31 134 TYR A CA 1
ATOM 911 C C . TYR A 1 134 ? 145.798 109.175 151.728 1.00 15.58 134 TYR A C 1
ATOM 912 O O . TYR A 1 134 ? 146.068 109.446 150.560 1.00 20.61 134 TYR A O 1
ATOM 921 N N . THR A 1 135 ? 145.455 110.101 152.616 1.00 16.80 135 THR A N 1
ATOM 922 C CA . THR A 1 135 ? 145.637 111.520 152.308 1.00 19.60 135 THR A CA 1
ATOM 923 C C . THR A 1 135 ? 147.014 111.969 152.816 1.00 22.34 135 THR A C 1
ATOM 924 O O . THR A 1 135 ? 147.366 111.757 153.980 1.00 24.94 135 THR A O 1
ATOM 928 N N . TRP A 1 136 ? 147.797 112.592 151.943 1.00 21.83 136 TRP A N 1
ATOM 929 C CA . TRP A 1 136 ? 149.204 112.874 152.244 1.00 17.54 136 TRP A CA 1
ATOM 930 C C . TRP A 1 136 ? 149.427 113.826 153.412 1.00 16.08 136 TRP A C 1
ATOM 931 O O . TRP A 1 136 ? 149.078 114.998 153.344 1.00 18.55 136 TRP A O 1
ATOM 942 N N . LEU A 1 137 ? 149.974 113.288 154.499 1.00 18.99 137 LEU A N 1
ATOM 943 C CA . LEU A 1 137 ? 150.178 114.065 155.719 1.00 23.28 137 LEU A CA 1
ATOM 944 C C . LEU A 1 137 ? 151.638 114.428 155.943 1.00 23.31 137 LEU A C 1
ATOM 945 O O . LEU A 1 137 ? 152.538 113.834 155.339 1.00 25.56 137 LEU A O 1
ATOM 950 N N . GLU A 1 138 ? 151.843 115.420 156.811 1.00 22.30 138 GLU A N 1
ATOM 951 C CA . GLU A 1 138 ? 153.164 115.903 157.204 1.00 24.61 138 GLU A CA 1
ATOM 952 C C . GLU A 1 138 ? 154.084 116.042 155.989 1.00 26.33 138 GLU A C 1
ATOM 953 O O . GLU A 1 138 ? 153.667 116.575 154.961 1.00 26.81 138 GLU A O 1
ATOM 959 N N . ASN A 1 139 ? 155.311 115.544 156.088 1.00 22.09 139 ASN A N 1
ATOM 960 C CA . ASN A 1 139 ? 156.254 115.692 154.986 1.00 21.01 139 ASN A CA 1
ATOM 961 C C . ASN A 1 139 ? 156.272 114.515 154.025 1.00 25.80 139 ASN A C 1
ATOM 962 O O . ASN A 1 139 ? 157.131 114.452 153.149 1.00 27.54 139 ASN A O 1
ATOM 967 N N . ASN A 1 140 ? 155.345 113.576 154.193 1.00 18.29 140 ASN A N 1
ATOM 968 C CA . ASN A 1 140 ? 155.291 112.413 153.319 1.00 14.14 140 ASN A CA 1
ATOM 969 C C . ASN A 1 140 ? 155.106 112.805 151.859 1.00 15.47 140 ASN A C 1
ATOM 970 O O . ASN A 1 140 ? 154.383 113.741 151.555 1.00 23.47 140 ASN A O 1
ATOM 975 N N . LYS A 1 141 ? 155.759 112.078 150.959 1.00 20.32 141 LYS A N 1
ATOM 976 C CA . LYS A 1 141 ? 155.743 112.409 149.534 1.00 22.11 141 LYS A CA 1
ATOM 977 C C . LYS A 1 141 ? 155.737 111.159 148.659 1.00 21.93 141 LYS A C 1
ATOM 978 O O . LYS A 1 141 ? 156.492 110.221 148.907 1.00 28.08 141 LYS A O 1
ATOM 984 N N . PRO A 1 142 ? 154.895 111.191 147.657 1.00 25.71 142 PRO A N 1
ATOM 985 C CA . PRO A 1 142 ? 154.730 110.105 146.737 1.00 26.96 142 PRO A CA 1
ATOM 986 C C . PRO A 1 142 ? 155.998 109.715 146.051 1.00 29.76 142 PRO A C 1
ATOM 987 O O . PRO A 1 142 ? 156.778 110.525 145.620 1.00 38.94 142 PRO A O 1
ATOM 991 N N . GLY A 1 143 ? 156.152 108.420 145.937 1.00 35.49 143 GLY A N 1
ATOM 992 C CA . GLY A 1 143 ? 157.284 107.839 145.318 1.00 23.49 143 GLY A CA 1
ATOM 993 C C . GLY A 1 143 ? 157.764 106.700 146.144 1.00 29.35 143 GLY A C 1
ATOM 994 O O . GLY A 1 143 ? 158.286 106.875 147.224 1.00 25.97 143 GLY A O 1
ATOM 995 N N . ARG A 1 144 ? 157.567 105.529 145.608 1.00 21.46 144 ARG A N 1
ATOM 996 C CA . ARG A 1 144 ? 157.977 104.365 146.275 1.00 24.41 144 ARG A CA 1
ATOM 997 C C . ARG A 1 144 ? 159.016 103.600 145.506 1.00 23.10 144 ARG A C 1
ATOM 998 O O . ARG A 1 144 ? 158.914 103.405 144.365 1.00 29.40 144 ARG A O 1
ATOM 1006 N N . ARG A 1 145 ? 160.056 103.213 146.184 1.00 21.91 145 ARG A N 1
ATOM 1007 C CA . ARG A 1 145 ? 161.106 102.382 145.596 1.00 30.70 145 ARG A CA 1
ATOM 1008 C C . ARG A 1 145 ? 160.574 100.962 145.377 1.00 28.97 145 ARG A C 1
ATOM 1009 O O . ARG A 1 145 ? 160.423 100.210 146.330 1.00 33.29 145 ARG A O 1
ATOM 1017 N N . GLU A 1 146 ? 160.276 100.587 144.135 1.00 27.46 146 GLU A N 1
ATOM 1018 C CA . GLU A 1 146 ? 159.527 99.345 143.897 1.00 26.66 146 GLU A CA 1
ATOM 1019 C C . GLU A 1 146 ? 160.373 98.093 143.588 1.00 31.40 146 GLU A C 1
ATOM 1020 O O . GLU A 1 146 ? 159.842 96.984 143.455 1.00 28.85 146 GLU A O 1
ATOM 1026 N N . ASP A 1 147 ? 161.689 98.266 143.519 1.00 30.36 147 ASP A N 1
ATOM 1027 C CA . ASP A 1 147 ? 162.603 97.147 143.296 1.00 32.88 147 ASP A CA 1
ATOM 1028 C C . ASP A 1 147 ? 163.254 96.689 144.603 1.00 33.84 147 ASP A C 1
ATOM 1029 O O . ASP A 1 147 ? 164.249 95.967 144.592 1.00 33.12 147 ASP A O 1
ATOM 1034 N N . LYS A 1 148 ? 162.707 97.134 145.727 1.00 36.51 148 LYS A N 1
ATOM 1035 C CA . LYS A 1 148 ? 163.233 96.763 147.037 1.00 28.17 148 LYS A CA 1
ATOM 1036 C C . LYS A 1 148 ? 162.072 96.519 147.997 1.00 32.77 148 LYS A C 1
ATOM 1037 O O . LYS A 1 148 ? 160.945 96.958 147.752 1.00 31.31 148 LYS A O 1
ATOM 1043 N N . ILE A 1 149 ? 162.340 95.811 149.084 1.00 23.26 149 ILE A N 1
ATOM 1044 C CA . ILE A 1 149 ? 161.355 95.690 150.138 1.00 17.24 149 ILE A CA 1
ATOM 1045 C C . ILE A 1 149 ? 161.394 96.963 150.958 1.00 21.01 149 ILE A C 1
ATOM 1046 O O . ILE A 1 149 ? 162.454 97.382 151.416 1.00 19.49 149 ILE A O 1
ATOM 1051 N N . VAL A 1 150 ? 160.246 97.610 151.096 1.00 19.50 150 VAL A N 1
ATOM 1052 C CA . VAL A 1 150 ? 160.133 98.752 151.985 1.00 17.63 150 VAL A CA 1
ATOM 1053 C C . VAL A 1 150 ? 159.010 98.445 152.961 1.00 17.60 150 VAL A C 1
ATOM 1054 O O . VAL A 1 150 ? 157.832 98.402 152.591 1.00 15.50 150 VAL A O 1
ATOM 1058 N N . ALA A 1 151 ? 159.379 98.186 154.207 1.00 9.05 151 ALA A N 1
ATOM 1059 C CA . ALA A 1 151 ? 158.401 97.736 155.174 1.00 11.53 151 ALA A CA 1
ATOM 1060 C C . ALA A 1 151 ? 158.348 98.642 156.393 1.00 15.32 151 ALA A C 1
ATOM 1061 O O . ALA A 1 151 ? 159.311 99.338 156.705 1.00 14.72 151 ALA A O 1
ATOM 1063 N N . ALA A 1 152 ? 157.216 98.632 157.089 1.00 12.44 152 ALA A N 1
ATOM 1064 C CA . ALA A 1 152 ? 157.099 99.360 158.350 1.00 11.08 152 ALA A CA 1
ATOM 1065 C C . ALA A 1 152 ? 156.228 98.597 159.347 1.00 15.01 152 ALA A C 1
ATOM 1066 O O . ALA A 1 152 ? 155.305 97.871 158.964 1.00 12.93 152 ALA A O 1
ATOM 1068 N N . TYR A 1 153 ? 156.533 98.770 160.625 1.00 10.84 153 TYR A N 1
ATOM 1069 C CA . TYR A 1 153 ? 155.704 98.222 161.673 1.00 12.15 153 TYR A CA 1
ATOM 1070 C C . TYR A 1 153 ? 154.652 99.242 162.100 1.00 11.86 153 TYR A C 1
ATOM 1071 O O . TYR A 1 153 ? 154.950 100.415 162.348 1.00 9.40 153 TYR A O 1
ATOM 1080 N N . PHE A 1 154 ? 153.411 98.779 162.182 1.00 11.07 154 PHE A N 1
ATOM 1081 C CA . PHE A 1 154 ? 152.331 99.568 162.738 1.00 8.17 154 PHE A CA 1
ATOM 1082 C C . PHE A 1 154 ? 152.000 98.949 164.078 1.00 9.42 154 PHE A C 1
ATOM 1083 O O . PHE A 1 154 ? 151.737 97.755 164.160 1.00 14.30 154 PHE A O 1
ATOM 1091 N N . VAL A 1 155 ? 152.023 99.743 165.139 1.00 9.22 155 VAL A N 1
ATOM 1092 C CA . VAL A 1 155 ? 151.769 99.188 166.462 1.00 11.82 155 VAL A CA 1
ATOM 1093 C C . VAL A 1 155 ? 150.286 99.322 166.811 1.00 14.51 155 VAL A C 1
ATOM 1094 O O . VAL A 1 155 ? 149.684 100.381 166.595 1.00 7.93 155 VAL A O 1
ATOM 1098 N N . GLU A 1 156 ? 149.716 98.227 167.316 1.00 13.88 156 GLU A N 1
ATOM 1099 C CA . GLU A 1 156 ? 148.293 98.136 167.632 1.00 14.22 156 GLU A CA 1
ATOM 1100 C C . GLU A 1 156 ? 147.849 99.250 168.579 1.00 12.94 156 GLU A C 1
ATOM 1101 O O . GLU A 1 156 ? 146.778 99.824 168.409 1.00 10.03 156 GLU A O 1
ATOM 1107 N N . TRP A 1 157 ? 148.698 99.563 169.555 1.00 13.81 157 TRP A N 1
ATOM 1108 C CA . TRP A 1 157 ? 148.351 100.482 170.630 1.00 15.64 157 TRP A CA 1
ATOM 1109 C C . TRP A 1 157 ? 148.575 101.954 170.282 1.00 12.97 157 TRP A C 1
ATOM 1110 O O . TRP A 1 157 ? 148.367 102.820 171.119 1.00 13.61 157 TRP A O 1
ATOM 1121 N N . GLY A 1 158 ? 148.971 102.231 169.049 1.00 14.05 158 GLY A N 1
ATOM 1122 C CA . GLY A 1 158 ? 149.226 103.593 168.627 1.00 13.54 158 GLY A CA 1
ATOM 1123 C C . GLY A 1 158 ? 147.968 104.398 168.378 1.00 20.42 158 GLY A C 1
ATOM 1124 O O . GLY A 1 158 ? 148.019 105.599 168.111 1.00 16.53 158 GLY A O 1
ATOM 1125 N N . VAL A 1 159 ? 146.819 103.739 168.446 1.00 19.11 159 VAL A N 1
ATOM 1126 C CA . VAL A 1 159 ? 145.572 104.436 168.190 1.00 17.15 159 VAL A CA 1
ATOM 1127 C C . VAL A 1 159 ? 145.158 105.245 169.405 1.00 13.73 159 VAL A C 1
ATOM 1128 O O . VAL A 1 159 ? 144.208 106.007 169.347 1.00 18.41 159 VAL A O 1
ATOM 1132 N N . TYR A 1 160 ? 145.882 105.081 170.506 1.00 19.34 160 TYR A N 1
ATOM 1133 C CA . TYR A 1 160 ? 145.558 105.804 171.728 1.00 18.65 160 TYR A CA 1
ATOM 1134 C C . TYR A 1 160 ? 146.309 107.124 171.833 1.00 18.59 160 TYR A C 1
ATOM 1135 O O . TYR A 1 160 ? 146.014 108.057 171.084 1.00 18.50 160 TYR A O 1
ATOM 1144 N N . GLY A 1 161 ? 147.261 107.204 172.761 1.00 21.22 161 GLY A N 1
ATOM 1145 C CA . GLY A 1 161 ? 148.028 108.424 172.965 1.00 13.46 161 GLY A CA 1
ATOM 1146 C C . GLY A 1 161 ? 148.687 108.951 171.701 1.00 15.48 161 GLY A C 1
ATOM 1147 O O . GLY A 1 161 ? 148.636 110.137 171.420 1.00 17.21 161 GLY A O 1
ATOM 1148 N N . ARG A 1 162 ? 149.295 108.064 170.925 1.00 18.70 162 ARG A N 1
ATOM 1149 C CA . ARG A 1 162 ? 149.991 108.461 169.708 1.00 14.93 162 ARG A CA 1
ATOM 1150 C C . ARG A 1 162 ? 149.036 108.957 168.635 1.00 11.49 162 ARG A C 1
ATOM 1151 O O . ARG A 1 162 ? 149.449 109.604 167.677 1.00 12.09 162 ARG A O 1
ATOM 1159 N N . ASN A 1 163 ? 147.754 108.646 168.797 1.00 20.86 163 ASN A N 1
ATOM 1160 C CA . ASN A 1 163 ? 146.733 109.028 167.821 1.00 18.38 163 ASN A CA 1
ATOM 1161 C C . ASN A 1 163 ? 147.170 108.749 166.379 1.00 15.63 163 ASN A C 1
ATOM 1162 O O . ASN A 1 163 ? 147.107 109.622 165.512 1.00 13.28 163 ASN A O 1
ATOM 1167 N N . PHE A 1 164 ? 147.642 107.531 166.141 1.00 14.85 164 PHE A N 1
ATOM 1168 C CA . PHE A 1 164 ? 148.087 107.144 164.812 1.00 12.78 164 PHE A CA 1
ATOM 1169 C C . PHE A 1 164 ? 147.319 105.923 164.277 1.00 12.84 164 PHE A C 1
ATOM 1170 O O . PHE A 1 164 ? 147.825 104.800 164.291 1.00 11.15 164 PHE A O 1
ATOM 1178 N N . PRO A 1 165 ? 146.087 106.139 163.806 1.00 14.31 165 PRO A N 1
ATOM 1179 C CA . PRO A 1 165 ? 145.354 104.993 163.263 1.00 13.20 165 PRO A CA 1
ATOM 1180 C C . PRO A 1 165 ? 145.858 104.647 161.866 1.00 14.64 165 PRO A C 1
ATOM 1181 O O . PRO A 1 165 ? 146.535 105.459 161.241 1.00 12.80 165 PRO A O 1
ATOM 1185 N N . VAL A 1 166 ? 145.491 103.464 161.382 1.00 13.11 166 VAL A N 1
ATOM 1186 C CA . VAL A 1 166 ? 145.850 102.994 160.049 1.00 8.29 166 VAL A CA 1
ATOM 1187 C C . VAL A 1 166 ? 145.685 104.052 158.959 1.00 15.85 166 VAL A C 1
ATOM 1188 O O . VAL A 1 166 ? 146.477 104.111 158.012 1.00 12.88 166 VAL A O 1
ATOM 1192 N N . ASP A 1 167 ? 144.653 104.893 159.063 1.00 13.84 167 ASP A N 1
ATOM 1193 C CA . ASP A 1 167 ? 144.445 105.884 158.008 1.00 10.91 167 ASP A CA 1
ATOM 1194 C C . ASP A 1 167 ? 145.553 106.963 157.932 1.00 18.07 167 ASP A C 1
ATOM 1195 O O . ASP A 1 167 ? 145.732 107.584 156.888 1.00 15.05 167 ASP A O 1
ATOM 1200 N N . LYS A 1 168 ? 146.333 107.135 158.995 1.00 14.16 168 LYS A N 1
ATOM 1201 C CA . LYS A 1 168 ? 147.514 108.004 158.917 1.00 16.32 168 LYS A CA 1
ATOM 1202 C C . LYS A 1 168 ? 148.784 107.332 158.360 1.00 16.89 168 LYS A C 1
ATOM 1203 O O . LYS A 1 168 ? 149.809 107.991 158.212 1.00 19.27 168 LYS A O 1
ATOM 1209 N N . VAL A 1 169 ? 148.722 106.044 158.039 1.00 11.52 169 VAL A N 1
ATOM 1210 C CA . VAL A 1 169 ? 149.915 105.326 157.565 1.00 13.51 169 VAL A CA 1
ATOM 1211 C C . VAL A 1 169 ? 150.177 105.542 156.075 1.00 13.70 169 VAL A C 1
ATOM 1212 O O . VAL A 1 169 ? 149.287 105.327 155.267 1.00 8.98 169 VAL A O 1
ATOM 1216 N N . PRO A 1 170 ? 151.403 105.962 155.713 1.00 14.83 170 PRO A N 1
ATOM 1217 C CA . PRO A 1 170 ? 151.747 106.272 154.316 1.00 17.63 170 PRO A CA 1
ATOM 1218 C C . PRO A 1 170 ? 151.906 105.035 153.420 1.00 15.52 170 PRO A C 1
ATOM 1219 O O . PRO A 1 170 ? 152.903 104.878 152.716 1.00 13.42 170 PRO A O 1
ATOM 1223 N N . LEU A 1 171 ? 150.874 104.202 153.398 1.00 14.82 171 LEU A N 1
ATOM 1224 C CA . LEU A 1 171 ? 150.849 102.960 152.616 1.00 11.66 171 LEU A CA 1
ATOM 1225 C C . LEU A 1 171 ? 151.263 103.026 151.139 1.00 13.91 171 LEU A C 1
ATOM 1226 O O . LEU A 1 171 ? 151.795 102.042 150.609 1.00 12.89 171 LEU A O 1
ATOM 1231 N N . PRO A 1 172 ? 150.982 104.147 150.446 1.00 15.05 172 PRO A N 1
ATOM 1232 C CA . PRO A 1 172 ? 151.489 104.178 149.068 1.00 15.12 172 PRO A CA 1
ATOM 1233 C C . PRO A 1 172 ? 153.016 104.074 148.975 1.00 14.82 172 PRO A C 1
ATOM 1234 O O . PRO A 1 172 ? 153.505 103.742 147.893 1.00 15.80 172 PRO A O 1
ATOM 1238 N N . ASN A 1 173 ? 153.736 104.327 150.072 1.00 12.81 173 ASN A N 1
ATOM 1239 C CA . ASN A 1 173 ? 155.205 104.240 150.088 1.00 15.96 173 ASN A CA 1
ATOM 1240 C C . ASN A 1 173 ? 155.756 102.996 150.784 1.00 15.72 173 ASN A C 1
ATOM 1241 O O . ASN A 1 173 ? 156.951 102.914 151.104 1.00 19.85 173 ASN A O 1
ATOM 1246 N N . LEU A 1 174 ? 154.886 102.021 151.023 1.00 15.53 174 LEU A N 1
ATOM 1247 C CA . LEU A 1 174 ? 155.305 100.790 151.682 1.00 13.55 174 LEU A CA 1
ATOM 1248 C C . LEU A 1 174 ? 154.968 99.585 150.823 1.00 11.53 174 LEU A C 1
ATOM 1249 O O . LEU A 1 174 ? 153.892 99.519 150.250 1.00 14.65 174 LEU A O 1
ATOM 1254 N N . SER A 1 175 ? 155.886 98.626 150.726 1.00 12.32 175 SER A N 1
ATOM 1255 C CA . SER A 1 175 ? 155.558 97.362 150.078 1.00 12.12 175 SER A CA 1
ATOM 1256 C C . SER A 1 175 ? 154.872 96.458 151.090 1.00 9.44 175 SER A C 1
ATOM 1257 O O . SER A 1 175 ? 154.023 95.652 150.754 1.00 14.57 175 SER A O 1
ATOM 1260 N N . HIS A 1 176 ? 155.250 96.611 152.350 1.00 11.84 176 HIS A N 1
ATOM 1261 C CA . HIS A 1 176 ? 154.806 95.706 153.392 1.00 10.09 176 HIS A CA 1
ATOM 1262 C C . HIS A 1 176 ? 154.466 96.465 154.651 1.00 12.65 176 HIS A C 1
ATOM 1263 O O . HIS A 1 176 ? 155.192 97.364 155.055 1.00 14.49 176 HIS A O 1
ATOM 1270 N N . LEU A 1 177 ? 153.372 96.067 155.287 1.00 10.38 177 LEU A N 1
ATOM 1271 C CA . LEU A 1 177 ? 152.995 96.616 156.571 1.00 13.25 177 LEU A CA 1
ATOM 1272 C C . LEU A 1 177 ? 152.964 95.456 157.560 1.00 12.44 177 LEU A C 1
ATOM 1273 O O . LEU A 1 177 ? 152.310 94.449 157.315 1.00 11.22 177 LEU A O 1
ATOM 1278 N N . LEU A 1 178 ? 153.668 95.621 158.672 1.00 15.16 178 LEU A N 1
ATOM 1279 C CA . LEU A 1 178 ? 153.763 94.603 159.697 1.00 12.36 178 LEU A CA 1
ATOM 1280 C C . LEU A 1 178 ? 152.957 95.031 160.904 1.00 15.93 178 LEU A C 1
ATOM 1281 O O . LEU A 1 178 ? 153.207 96.083 161.491 1.00 14.97 178 LEU A O 1
ATOM 1286 N N . TYR A 1 179 ? 151.992 94.206 161.294 1.00 10.74 179 TYR A N 1
ATOM 1287 C CA . TYR A 1 179 ? 151.126 94.546 162.414 1.00 10.64 179 TYR A CA 1
ATOM 1288 C C . TYR A 1 179 ? 151.744 94.024 163.694 1.00 13.67 179 TYR A C 1
ATOM 1289 O O . TYR A 1 179 ? 151.841 92.812 163.874 1.00 12.54 179 TYR A O 1
ATOM 1298 N N . GLY A 1 180 ? 152.159 94.923 164.583 1.00 12.38 180 GLY A N 1
ATOM 1299 C CA . GLY A 1 180 ? 152.698 94.499 165.867 1.00 12.51 180 GLY A CA 1
ATOM 1300 C C . GLY A 1 180 ? 151.738 94.827 166.997 1.00 12.49 180 GLY A C 1
ATOM 1301 O O . GLY A 1 180 ? 151.335 95.981 167.130 1.00 16.75 180 GLY A O 1
ATOM 1302 N N . PHE A 1 181 ? 151.361 93.844 167.813 1.00 12.87 181 PHE A N 1
ATOM 1303 C CA . PHE A 1 181 ? 151.852 92.465 167.741 1.00 16.52 181 PHE A CA 1
ATOM 1304 C C . PHE A 1 181 ? 150.743 91.469 168.073 1.00 14.45 181 PHE A C 1
ATOM 1305 O O . PHE A 1 181 ? 149.876 91.735 168.913 1.00 12.56 181 PHE A O 1
ATOM 1313 N N . ILE A 1 182 ? 150.786 90.309 167.425 1.00 13.17 182 ILE A N 1
ATOM 1314 C CA . ILE A 1 182 ? 149.860 89.233 167.732 1.00 10.24 182 ILE A CA 1
ATOM 1315 C C . ILE A 1 182 ? 150.466 88.380 168.833 1.00 12.64 182 ILE A C 1
ATOM 1316 O O . ILE A 1 182 ? 151.596 87.907 168.703 1.00 15.22 182 ILE A O 1
ATOM 1321 N N . PRO A 1 183 ? 149.722 88.203 169.933 1.00 13.78 183 PRO A N 1
ATOM 1322 C CA . PRO A 1 183 ? 150.167 87.478 171.127 1.00 9.08 183 PRO A CA 1
ATOM 1323 C C . PRO A 1 183 ? 149.904 85.962 171.091 1.00 13.08 183 PRO A C 1
ATOM 1324 O O . PRO A 1 183 ? 149.035 85.487 170.347 1.00 11.51 183 PRO A O 1
ATOM 1328 N N . ILE A 1 184 ? 150.647 85.220 171.914 1.00 9.36 184 ILE A N 1
ATOM 1329 C CA . ILE A 1 184 ? 150.385 83.807 172.147 1.00 8.45 184 ILE A CA 1
ATOM 1330 C C . ILE A 1 184 ? 149.785 83.648 173.539 1.00 13.47 184 ILE A C 1
ATOM 1331 O O . ILE A 1 184 ? 150.317 84.196 174.507 1.00 11.05 184 ILE A O 1
ATOM 1336 N N . CYS A 1 185 ? 148.696 82.887 173.645 1.00 14.92 185 CYS A N 1
ATOM 1337 C CA . CYS A 1 185 ? 147.976 82.755 174.916 1.00 14.76 185 CYS A CA 1
ATOM 1338 C C . CYS A 1 185 ? 148.780 82.034 175.991 1.00 16.04 185 CYS A C 1
ATOM 1339 O O . CYS A 1 185 ? 149.570 81.136 175.701 1.00 13.80 185 CYS A O 1
ATOM 1342 N N . GLY A 1 186 ? 148.599 82.469 177.236 1.00 19.55 186 GLY A N 1
ATOM 1343 C CA . GLY A 1 186 ? 149.289 81.871 178.366 1.00 19.34 186 GLY A CA 1
ATOM 1344 C C . GLY A 1 186 ? 149.342 82.793 179.570 1.00 15.84 186 GLY A C 1
ATOM 1345 O O . GLY A 1 186 ? 149.509 83.994 179.428 1.00 16.70 186 GLY A O 1
ATOM 1346 N N . GLY A 1 187 ? 149.205 82.228 180.761 1.00 16.40 187 GLY A N 1
ATOM 1347 C CA . GLY A 1 187 ? 149.254 83.020 181.973 1.00 16.65 187 GLY A CA 1
ATOM 1348 C C . GLY A 1 187 ? 150.602 82.950 182.669 1.00 25.86 187 GLY A C 1
ATOM 1349 O O . GLY A 1 187 ? 151.653 83.088 182.034 1.00 20.60 187 GLY A O 1
ATOM 1350 N N . ASP A 1 188 ? 150.564 82.732 183.982 1.00 26.47 188 ASP A N 1
ATOM 1351 C CA . ASP A 1 188 ? 151.770 82.684 184.805 1.00 27.80 188 ASP A CA 1
ATOM 1352 C C . ASP A 1 188 ? 152.778 81.694 184.250 1.00 22.72 188 ASP A C 1
ATOM 1353 O O . ASP A 1 188 ? 152.411 80.602 183.849 1.00 22.14 188 ASP A O 1
ATOM 1358 N N . GLY A 1 189 ? 154.041 82.093 184.214 1.00 23.10 189 GLY A N 1
ATOM 1359 C CA . GLY A 1 189 ? 155.080 81.236 183.688 1.00 23.95 189 GLY A CA 1
ATOM 1360 C C . GLY A 1 189 ? 155.211 81.357 182.185 1.00 22.74 189 GLY A C 1
ATOM 1361 O O . GLY A 1 189 ? 156.293 81.178 181.639 1.00 27.67 189 GLY A O 1
ATOM 1362 N N . ILE A 1 190 ? 154.124 81.704 181.510 1.00 16.87 190 ILE A N 1
ATOM 1363 C CA . ILE A 1 190 ? 154.122 81.684 180.052 1.00 17.53 190 ILE A CA 1
ATOM 1364 C C . ILE A 1 190 ? 154.234 83.064 179.398 1.00 19.36 190 ILE A C 1
ATOM 1365 O O . ILE A 1 190 ? 154.855 83.199 178.346 1.00 22.12 190 ILE A O 1
ATOM 1370 N N . ASN A 1 191 ? 153.641 84.086 180.008 1.00 18.54 191 ASN A N 1
ATOM 1371 C CA . ASN A 1 191 ? 153.818 85.450 179.507 1.00 21.25 191 ASN A CA 1
ATOM 1372 C C . ASN A 1 191 ? 154.240 86.423 180.597 1.00 16.45 191 ASN A C 1
ATOM 1373 O O . ASN A 1 191 ? 153.725 87.534 180.676 1.00 14.28 191 ASN A O 1
ATOM 1378 N N . ASP A 1 192 ? 155.164 85.988 181.442 1.00 19.96 192 ASP A N 1
ATOM 1379 C CA . ASP A 1 192 ? 155.637 86.808 182.550 1.00 27.98 192 ASP A CA 1
ATOM 1380 C C . ASP A 1 192 ? 156.270 88.136 182.110 1.00 20.39 192 ASP A C 1
ATOM 1381 O O . ASP A 1 192 ? 156.240 89.104 182.865 1.00 20.96 192 ASP A O 1
ATOM 1386 N N . ALA A 1 193 ? 156.839 88.177 180.903 1.00 16.86 193 ALA A N 1
ATOM 1387 C CA . ALA A 1 193 ? 157.495 89.386 180.399 1.00 19.77 193 ALA A CA 1
ATOM 1388 C C . ALA A 1 193 ? 156.494 90.519 180.294 1.00 22.10 193 ALA A C 1
ATOM 1389 O O . ALA A 1 193 ? 156.846 91.696 180.298 1.00 22.43 193 ALA A O 1
ATOM 1391 N N . LEU A 1 194 ? 155.232 90.144 180.171 1.00 21.11 194 LEU A N 1
ATOM 1392 C CA . LEU A 1 194 ? 154.167 91.106 180.016 1.00 23.50 194 LEU A CA 1
ATOM 1393 C C . LEU A 1 194 ? 154.016 91.903 181.298 1.00 24.08 194 LEU A C 1
ATOM 1394 O O . LEU A 1 194 ? 153.554 93.040 181.287 1.00 26.59 194 LEU A O 1
ATOM 1399 N N . LYS A 1 195 ? 154.420 91.293 182.405 1.00 22.67 195 LYS A N 1
ATOM 1400 C CA . LYS A 1 195 ? 154.242 91.894 183.721 1.00 27.10 195 LYS A CA 1
ATOM 1401 C C . LYS A 1 195 ? 155.087 93.142 183.953 1.00 32.62 195 LYS A C 1
ATOM 1402 O O . LYS A 1 195 ? 154.832 93.897 184.885 1.00 32.12 195 LYS A O 1
ATOM 1408 N N . THR A 1 196 ? 156.075 93.368 183.095 1.00 30.19 196 THR A N 1
ATOM 1409 C CA . THR A 1 196 ? 156.912 94.556 183.209 1.00 30.74 196 THR A CA 1
ATOM 1410 C C . THR A 1 196 ? 156.163 95.816 182.772 1.00 32.76 196 THR A C 1
ATOM 1411 O O . THR A 1 196 ? 156.618 96.937 183.000 1.00 33.18 196 THR A O 1
ATOM 1415 N N . ILE A 1 197 ? 155.005 95.626 182.152 1.00 34.13 197 ILE A N 1
ATOM 1416 C CA . ILE A 1 197 ? 154.198 96.745 181.687 1.00 28.17 197 ILE A CA 1
ATOM 1417 C C . ILE A 1 197 ? 152.810 96.720 182.320 1.00 35.40 197 ILE A C 1
ATOM 1418 O O . ILE A 1 197 ? 152.001 95.834 182.023 1.00 32.75 197 ILE A O 1
ATOM 1423 N N . SER A 1 198 ? 152.534 97.726 183.150 1.00 40.44 198 SER A N 1
ATOM 1424 C CA . SER A 1 198 ? 151.279 97.828 183.901 1.00 31.03 198 SER A CA 1
ATOM 1425 C C . SER A 1 198 ? 150.041 97.469 183.089 1.00 30.04 198 SER A C 1
ATOM 1426 O O . SER A 1 198 ? 149.785 98.052 182.036 1.00 35.53 198 SER A O 1
ATOM 1429 N N . GLY A 1 199 ? 149.301 96.476 183.577 1.00 33.29 199 GLY A N 1
ATOM 1430 C CA . GLY A 1 199 ? 148.032 96.087 182.995 1.00 23.66 199 GLY A CA 1
ATOM 1431 C C . GLY A 1 199 ? 148.147 95.187 181.786 1.00 25.73 199 GLY A C 1
ATOM 1432 O O . GLY A 1 199 ? 147.161 94.557 181.372 1.00 24.61 199 GLY A O 1
ATOM 1433 N N . SER A 1 200 ? 149.354 95.107 181.227 1.00 20.48 200 SER A N 1
ATOM 1434 C CA . SER A 1 200 ? 149.560 94.407 179.962 1.00 20.35 200 SER A CA 1
ATOM 1435 C C . SER A 1 200 ? 149.298 92.899 180.043 1.00 22.62 200 SER A C 1
ATOM 1436 O O . SER A 1 200 ? 148.755 92.318 179.104 1.00 20.21 200 SER A O 1
ATOM 1439 N N . PHE A 1 201 ? 149.689 92.284 181.157 1.00 21.49 201 PHE A N 1
ATOM 1440 C CA . PHE A 1 201 ? 149.497 90.853 181.360 1.00 24.26 201 PHE A CA 1
ATOM 1441 C C . PHE A 1 201 ? 148.042 90.540 181.695 1.00 23.79 201 PHE A C 1
ATOM 1442 O O . PHE A 1 201 ? 147.528 89.494 181.310 1.00 23.08 201 PHE A O 1
ATOM 1450 N N . GLU A 1 202 ? 147.409 91.444 182.440 1.00 29.13 202 GLU A N 1
ATOM 1451 C CA . GLU A 1 202 ? 145.997 91.339 182.820 1.00 30.89 202 GLU A CA 1
ATOM 1452 C C . GLU A 1 202 ? 145.087 91.463 181.592 1.00 26.04 202 GLU A C 1
ATOM 1453 O O . GLU A 1 202 ? 144.117 90.718 181.428 1.00 24.32 202 GLU A O 1
ATOM 1459 N N . SER A 1 203 ? 145.417 92.423 180.738 1.00 23.17 203 SER A N 1
ATOM 1460 C CA . SER A 1 203 ? 144.749 92.601 179.459 1.00 19.56 203 SER A CA 1
ATOM 1461 C C . SER A 1 203 ? 144.785 91.344 178.578 1.00 25.62 203 SER A C 1
ATOM 1462 O O . SER A 1 203 ? 143.803 91.007 177.902 1.00 25.63 203 SER A O 1
ATOM 1465 N N . LEU A 1 204 ? 145.923 90.657 178.558 1.00 22.36 204 LEU A N 1
ATOM 1466 C CA . LEU A 1 204 ? 146.038 89.470 177.725 1.00 19.11 204 LEU A CA 1
ATOM 1467 C C . LEU A 1 204 ? 145.223 88.332 178.312 1.00 14.61 204 LEU A C 1
ATOM 1468 O O . LEU A 1 204 ? 144.621 87.555 177.578 1.00 16.83 204 LEU A O 1
ATOM 1473 N N . GLN A 1 205 ? 145.207 88.235 179.635 1.00 17.59 205 GLN A N 1
ATOM 1474 C CA . GLN A 1 205 ? 144.418 87.197 180.297 1.00 22.96 205 GLN A CA 1
ATOM 1475 C C . GLN A 1 205 ? 142.941 87.327 179.939 1.00 20.00 205 GLN A C 1
ATOM 1476 O O . GLN A 1 205 ? 142.288 86.332 179.639 1.00 20.89 205 GLN A O 1
ATOM 1482 N N . ARG A 1 206 ? 142.419 88.554 179.945 1.00 21.94 206 ARG A N 1
ATOM 1483 C CA . ARG A 1 206 ? 141.042 88.778 179.506 1.00 20.78 206 ARG A CA 1
ATOM 1484 C C . ARG A 1 206 ? 140.836 88.295 178.074 1.00 23.37 206 ARG A C 1
ATOM 1485 O O . ARG A 1 206 ? 139.885 87.571 177.790 1.00 21.40 206 ARG A O 1
ATOM 1493 N N . SER A 1 207 ? 141.744 88.675 177.178 1.00 20.78 207 SER A N 1
ATOM 1494 C CA . SER A 1 207 ? 141.620 88.298 175.772 1.00 18.52 207 SER A CA 1
ATOM 1495 C C . SER A 1 207 ? 141.655 86.791 175.549 1.00 25.11 207 SER A C 1
ATOM 1496 O O . SER A 1 207 ? 141.068 86.291 174.583 1.00 22.77 207 SER A O 1
ATOM 1499 N N . CYS A 1 208 ? 142.361 86.085 176.430 1.00 23.12 208 CYS A N 1
ATOM 1500 C CA . CYS A 1 208 ? 142.542 84.646 176.305 1.00 17.23 208 CYS A CA 1
ATOM 1501 C C . CYS A 1 208 ? 141.648 83.852 177.254 1.00 23.83 208 CYS A C 1
ATOM 1502 O O . CYS A 1 208 ? 141.867 82.663 177.481 1.00 17.68 208 CYS A O 1
ATOM 1505 N N . LYS A 1 209 ? 140.659 84.519 177.834 1.00 28.49 209 LYS A N 1
ATOM 1506 C CA . LYS A 1 209 ? 139.787 83.871 178.800 1.00 22.97 209 LYS A CA 1
ATOM 1507 C C . LYS A 1 209 ? 139.086 82.693 178.137 1.00 16.74 209 LYS A C 1
ATOM 1508 O O . LYS A 1 209 ? 138.418 82.843 177.122 1.00 17.65 209 LYS A O 1
ATOM 1514 N N . GLY A 1 210 ? 139.256 81.511 178.710 1.00 21.13 210 GLY A N 1
ATOM 1515 C CA . GLY A 1 210 ? 138.667 80.311 178.149 1.00 17.72 210 GLY A CA 1
ATOM 1516 C C . GLY A 1 210 ? 139.330 79.845 176.864 1.00 22.13 210 GLY A C 1
ATOM 1517 O O . GLY A 1 210 ? 138.774 79.022 176.140 1.00 19.49 210 GLY A O 1
ATOM 1518 N N . ARG A 1 211 ? 140.520 80.362 176.578 1.00 18.18 211 ARG A N 1
ATOM 1519 C CA . ARG A 1 211 ? 141.232 79.991 175.361 1.00 17.73 211 ARG A CA 1
ATOM 1520 C C . ARG A 1 211 ? 142.447 79.170 175.751 1.00 20.38 211 ARG A C 1
ATOM 1521 O O . ARG A 1 211 ? 143.075 79.444 176.776 1.00 21.51 211 ARG A O 1
ATOM 1529 N N . GLU A 1 212 ? 142.740 78.149 174.956 1.00 15.21 212 GLU A N 1
ATOM 1530 C CA . GLU A 1 212 ? 143.823 77.229 175.254 1.00 19.61 212 GLU A CA 1
ATOM 1531 C C . GLU A 1 212 ? 145.187 77.906 175.096 1.00 21.64 212 GLU A C 1
ATOM 1532 O O . GLU A 1 212 ? 145.447 78.612 174.110 1.00 16.04 212 GLU A O 1
ATOM 1538 N N . ASP A 1 213 ? 146.057 77.679 176.075 1.00 22.41 213 ASP A N 1
ATOM 1539 C CA . ASP A 1 213 ? 147.418 78.193 176.024 1.00 18.02 213 ASP A CA 1
ATOM 1540 C C . ASP A 1 213 ? 148.089 77.807 174.715 1.00 17.48 213 ASP A C 1
ATOM 1541 O O . ASP A 1 213 ? 147.771 76.775 174.105 1.00 20.56 213 ASP A O 1
ATOM 1546 N N . PHE A 1 214 ? 148.976 78.686 174.269 1.00 15.26 214 PHE A N 1
ATOM 1547 C CA . PHE A 1 214 ? 149.750 78.514 173.035 1.00 14.86 214 PHE A CA 1
ATOM 1548 C C . PHE A 1 214 ? 148.996 78.773 171.720 1.00 13.21 214 PHE A C 1
ATOM 1549 O O . PHE A 1 214 ? 149.583 78.711 170.646 1.00 15.95 214 PHE A O 1
ATOM 1557 N N . LYS A 1 215 ? 147.712 79.112 171.810 1.00 14.05 215 LYS A N 1
ATOM 1558 C CA . LYS A 1 215 ? 146.980 79.603 170.644 1.00 13.86 215 LYS A CA 1
ATOM 1559 C C . LYS A 1 215 ? 147.214 81.105 170.465 1.00 15.29 215 LYS A C 1
ATOM 1560 O O . LYS A 1 215 ? 147.384 81.834 171.448 1.00 15.36 215 LYS A O 1
ATOM 1566 N N . VAL A 1 216 ? 147.213 81.574 169.220 1.00 12.35 216 VAL A N 1
ATOM 1567 C CA . VAL A 1 216 ? 147.281 83.015 168.973 1.00 14.80 216 VAL A CA 1
ATOM 1568 C C . VAL A 1 216 ? 145.964 83.691 169.344 1.00 14.00 216 VAL A C 1
ATOM 1569 O O . VAL A 1 216 ? 144.888 83.071 169.318 1.00 10.08 216 VAL A O 1
ATOM 1573 N N . ALA A 1 217 ? 146.050 84.964 169.707 1.00 10.50 217 ALA A N 1
ATOM 1574 C CA . ALA A 1 217 ? 144.845 85.758 169.927 1.00 13.39 217 ALA A CA 1
ATOM 1575 C C . ALA A 1 217 ? 145.056 87.200 169.499 1.00 15.00 217 ALA A C 1
ATOM 1576 O O . ALA A 1 217 ? 145.929 87.508 168.681 1.00 17.85 217 ALA A O 1
ATOM 1578 N N . ILE A 1 218 ? 144.253 88.089 170.056 1.00 12.09 218 ILE A N 1
ATOM 1579 C CA . ILE A 1 218 ? 144.474 89.508 169.860 1.00 12.74 218 ILE A CA 1
ATOM 1580 C C . ILE A 1 218 ? 144.685 90.102 171.238 1.00 17.85 218 ILE A C 1
ATOM 1581 O O . ILE A 1 218 ? 143.983 89.747 172.185 1.00 17.00 218 ILE A O 1
ATOM 1586 N N . HIS A 1 219 ? 145.662 90.990 171.367 1.00 16.00 219 HIS A N 1
ATOM 1587 C CA . HIS A 1 219 ? 145.944 91.564 172.675 1.00 20.44 219 HIS A CA 1
ATOM 1588 C C . HIS A 1 219 ? 144.875 92.597 173.086 1.00 20.09 219 HIS A C 1
ATOM 1589 O O . HIS A 1 219 ? 144.385 92.571 174.215 1.00 24.12 219 HIS A O 1
ATOM 1596 N N . ASP A 1 220 ? 144.494 93.474 172.159 1.00 15.19 220 ASP A N 1
ATOM 1597 C CA . ASP A 1 220 ? 143.536 94.554 172.440 1.00 18.64 220 ASP A CA 1
ATOM 1598 C C . ASP A 1 220 ? 142.428 94.558 171.386 1.00 13.95 220 ASP A C 1
ATOM 1599 O O . ASP A 1 220 ? 142.528 95.285 170.394 1.00 13.95 220 ASP A O 1
ATOM 1604 N N . PRO A 1 221 ? 141.376 93.741 171.594 1.00 18.28 221 PRO A N 1
ATOM 1605 C CA . PRO A 1 221 ? 140.312 93.585 170.594 1.00 11.70 221 PRO A CA 1
ATOM 1606 C C . PRO A 1 221 ? 139.582 94.891 170.350 1.00 12.07 221 PRO A C 1
ATOM 1607 O O . PRO A 1 221 ? 139.068 95.110 169.249 1.00 15.80 221 PRO A O 1
ATOM 1611 N N . TRP A 1 222 ? 139.550 95.761 171.355 1.00 11.59 222 TRP A N 1
ATOM 1612 C CA . TRP A 1 222 ? 139.031 97.113 171.152 1.00 13.82 222 TRP A CA 1
ATOM 1613 C C . TRP A 1 222 ? 139.791 97.881 170.048 1.00 13.96 222 TRP A C 1
ATOM 1614 O O . TRP A 1 222 ? 139.183 98.373 169.106 1.00 12.83 222 TRP A O 1
ATOM 1625 N N . ALA A 1 223 ? 141.114 97.964 170.143 1.00 12.23 223 ALA A N 1
ATOM 1626 C CA . ALA A 1 223 ? 141.896 98.633 169.098 1.00 10.66 223 ALA A CA 1
ATOM 1627 C C . ALA A 1 223 ? 141.888 97.844 167.783 1.00 8.96 223 ALA A C 1
ATOM 1628 O O . ALA A 1 223 ? 141.836 98.409 166.688 1.00 8.70 223 ALA A O 1
ATOM 1630 N N . ALA A 1 224 ? 141.932 96.521 167.891 1.00 12.07 224 ALA A N 1
ATOM 1631 C CA . ALA A 1 224 ? 141.997 95.670 166.706 1.00 11.20 224 ALA A CA 1
ATOM 1632 C C . ALA A 1 224 ? 140.761 95.731 165.814 1.00 11.85 224 ALA A C 1
ATOM 1633 O O . ALA A 1 224 ? 140.883 95.748 164.594 1.00 13.31 224 ALA A O 1
ATOM 1635 N N . VAL A 1 225 ? 139.567 95.750 166.398 1.00 10.28 225 VAL A N 1
ATOM 1636 C CA . VAL A 1 225 ? 138.408 95.541 165.579 1.00 10.67 225 VAL A CA 1
ATOM 1637 C C . VAL A 1 225 ? 137.164 96.366 166.030 1.00 11.81 225 VAL A C 1
ATOM 1638 O O . VAL A 1 225 ? 136.248 96.632 165.248 1.00 15.33 225 VAL A O 1
ATOM 1642 N N . GLN A 1 226 ? 137.169 96.783 167.303 1.00 11.16 226 GLN A N 1
ATOM 1643 C CA . GLN A 1 226 ? 135.962 97.345 167.908 1.00 13.76 226 GLN A CA 1
ATOM 1644 C C . GLN A 1 226 ? 135.832 98.880 167.881 1.00 14.28 226 GLN A C 1
ATOM 1645 O O . GLN A 1 226 ? 134.736 99.435 167.808 1.00 15.89 226 GLN A O 1
ATOM 1651 N N . LYS A 1 227 ? 136.968 99.556 167.949 1.00 12.47 227 LYS A N 1
ATOM 1652 C CA . LYS A 1 227 ? 137.016 101.016 167.990 1.00 12.76 227 LYS A CA 1
ATOM 1653 C C . LYS A 1 227 ? 136.627 101.636 166.649 1.00 12.46 227 LYS A C 1
ATOM 1654 O O . LYS A 1 227 ? 137.111 101.225 165.599 1.00 11.52 227 LYS A O 1
ATOM 1660 N N . PRO A 1 228 ? 135.728 102.625 166.682 1.00 12.25 228 PRO A N 1
ATOM 1661 C CA . PRO A 1 228 ? 135.343 103.312 165.448 1.00 14.92 228 PRO A CA 1
ATOM 1662 C C . PRO A 1 228 ? 136.520 104.083 164.887 1.00 14.05 228 PRO A C 1
ATOM 1663 O O . PRO A 1 228 ? 137.220 104.767 165.635 1.00 10.32 228 PRO A O 1
ATOM 1667 N N . GLN A 1 229 ? 136.726 103.978 163.583 1.00 12.04 229 GLN A N 1
ATOM 1668 C CA . GLN A 1 229 ? 137.796 104.704 162.931 1.00 10.90 229 GLN A CA 1
ATOM 1669 C C . GLN A 1 229 ? 137.282 105.181 161.591 1.00 13.37 229 GLN A C 1
ATOM 1670 O O . GLN A 1 229 ? 136.254 104.700 161.104 1.00 12.90 229 GLN A O 1
ATOM 1676 N N . LYS A 1 230 ? 138.008 106.120 160.992 1.00 11.71 230 LYS A N 1
ATOM 1677 C CA . LYS A 1 230 ? 137.646 106.683 159.698 1.00 11.65 230 LYS A CA 1
ATOM 1678 C C . LYS A 1 230 ? 137.250 105.613 158.686 1.00 13.26 230 LYS A C 1
ATOM 1679 O O . LYS A 1 230 ? 137.978 104.641 158.468 1.00 16.27 230 LYS A O 1
ATOM 1685 N N . SER A 1 231 ? 136.064 105.800 158.112 1.00 16.15 231 SER A N 1
ATOM 1686 C CA . SER A 1 231 ? 135.507 104.945 157.063 1.00 16.51 231 SER A CA 1
ATOM 1687 C C . SER A 1 231 ? 135.000 103.589 157.544 1.00 13.84 231 SER A C 1
ATOM 1688 O O . SER A 1 231 ? 134.489 102.818 156.748 1.00 21.84 231 SER A O 1
ATOM 1691 N N . VAL A 1 232 ? 135.140 103.302 158.836 1.00 14.45 232 VAL A N 1
ATOM 1692 C CA . VAL A 1 232 ? 134.525 102.117 159.436 1.00 14.35 232 VAL A CA 1
ATOM 1693 C C . VAL A 1 232 ? 133.922 102.494 160.784 1.00 12.52 232 VAL A C 1
ATOM 1694 O O . VAL A 1 232 ? 134.307 101.978 161.829 1.00 14.38 232 VAL A O 1
ATOM 1698 N N . SER A 1 233 ? 132.978 103.420 160.765 1.00 13.98 233 SER A N 1
ATOM 1699 C CA . SER A 1 233 ? 132.434 103.912 162.017 1.00 17.45 233 SER A CA 1
ATOM 1700 C C . SER A 1 233 ? 130.904 103.851 162.079 1.00 21.31 233 SER A C 1
ATOM 1701 O O . SER A 1 233 ? 130.303 104.408 162.999 1.00 21.10 233 SER A O 1
ATOM 1704 N N . ALA A 1 234 ? 130.282 103.171 161.115 1.00 18.32 234 ALA A N 1
ATOM 1705 C CA . ALA A 1 234 ? 128.824 103.090 161.080 1.00 16.51 234 ALA A CA 1
ATOM 1706 C C . ALA A 1 234 ? 128.315 102.316 162.283 1.00 17.44 234 ALA A C 1
ATOM 1707 O O . ALA A 1 234 ? 129.069 101.583 162.924 1.00 18.96 234 ALA A O 1
ATOM 1709 N N . TRP A 1 235 ? 127.041 102.500 162.602 1.00 19.42 235 TRP A N 1
ATOM 1710 C CA . TRP A 1 235 ? 126.473 101.906 163.804 1.00 15.94 235 TRP A CA 1
ATOM 1711 C C . TRP A 1 235 ? 126.457 100.380 163.694 1.00 19.89 235 TRP A C 1
ATOM 1712 O O . TRP A 1 235 ? 126.633 99.673 164.685 1.00 21.50 235 TRP A O 1
ATOM 1723 N N . ASN A 1 236 ? 126.279 99.881 162.475 1.00 16.92 236 ASN A N 1
ATOM 1724 C CA . ASN A 1 236 ? 126.233 98.449 162.232 1.00 16.97 236 ASN A CA 1
ATOM 1725 C C . ASN A 1 236 ? 127.429 97.987 161.411 1.00 16.29 236 ASN A C 1
ATOM 1726 O O . ASN A 1 236 ? 127.340 97.029 160.644 1.00 18.40 236 ASN A O 1
ATOM 1731 N N . GLU A 1 237 ? 128.553 98.679 161.561 1.00 20.51 237 GLU A N 1
ATOM 1732 C CA . GLU A 1 237 ? 129.784 98.295 160.872 1.00 18.77 237 GLU A CA 1
ATOM 1733 C C . GLU A 1 237 ? 130.234 96.891 161.250 1.00 15.54 237 GLU A C 1
ATOM 1734 O O . GLU A 1 237 ? 130.433 96.592 162.423 1.00 18.16 237 GLU A O 1
ATOM 1740 N N . PRO A 1 238 ? 130.397 96.022 160.251 1.00 16.57 238 PRO A N 1
ATOM 1741 C CA . PRO A 1 238 ? 130.883 94.654 160.477 1.00 23.44 238 PRO A CA 1
ATOM 1742 C C . PRO A 1 238 ? 132.287 94.582 161.130 1.00 15.99 238 PRO A C 1
ATOM 1743 O O . PRO A 1 238 ? 132.471 93.845 162.096 1.00 12.07 238 PRO A O 1
ATOM 1747 N N . TYR A 1 239 ? 133.262 95.318 160.615 1.00 10.35 239 TYR A N 1
ATOM 1748 C CA . TYR A 1 239 ? 134.595 95.290 161.222 1.00 10.78 239 TYR A CA 1
ATOM 1749 C C . TYR A 1 239 ? 135.107 96.695 161.383 1.00 9.06 239 TYR A C 1
ATOM 1750 O O . TYR A 1 239 ? 135.145 97.457 160.423 1.00 11.62 239 TYR A O 1
ATOM 1759 N N . LYS A 1 240 ? 135.479 97.053 162.603 1.00 9.95 240 LYS A N 1
ATOM 1760 C CA . LYS A 1 240 ? 136.060 98.368 162.833 1.00 12.28 240 LYS A CA 1
ATOM 1761 C C . LYS A 1 240 ? 137.534 98.234 163.211 1.00 10.15 240 LYS A C 1
ATOM 1762 O O . LYS A 1 240 ? 138.184 97.235 162.890 1.00 11.06 240 LYS A O 1
ATOM 1768 N N . GLY A 1 241 ? 138.050 99.225 163.926 1.00 11.08 241 GLY A N 1
ATOM 1769 C CA . GLY A 1 241 ? 139.385 99.141 164.493 1.00 7.55 241 GLY A CA 1
ATOM 1770 C C . GLY A 1 241 ? 140.460 99.117 163.427 1.00 8.07 241 GLY A C 1
ATOM 1771 O O . GLY A 1 241 ? 140.198 99.421 162.254 1.00 7.06 241 GLY A O 1
ATOM 1772 N N . ASN A 1 242 ? 141.674 98.756 163.839 1.00 9.28 242 ASN A N 1
ATOM 1773 C CA . ASN A 1 242 ? 142.803 98.609 162.918 1.00 9.28 242 ASN A CA 1
ATOM 1774 C C . ASN A 1 242 ? 142.487 97.630 161.785 1.00 8.44 242 ASN A C 1
ATOM 1775 O O . ASN A 1 242 ? 142.752 97.923 160.623 1.00 6.44 242 ASN A O 1
ATOM 1780 N N . PHE A 1 243 ? 141.900 96.485 162.134 1.00 8.45 243 PHE A N 1
ATOM 1781 C CA . PHE A 1 243 ? 141.564 95.433 161.166 1.00 6.74 243 PHE A CA 1
ATOM 1782 C C . PHE A 1 243 ? 140.600 95.888 160.066 1.00 9.02 243 PHE A C 1
ATOM 1783 O O . PHE A 1 243 ? 140.838 95.629 158.881 1.00 11.47 243 PHE A O 1
ATOM 1791 N N . GLY A 1 244 ? 139.517 96.561 160.453 1.00 9.07 244 GLY A N 1
ATOM 1792 C CA . GLY A 1 244 ? 138.584 97.097 159.481 1.00 6.11 244 GLY A CA 1
ATOM 1793 C C . GLY A 1 244 ? 139.287 98.082 158.576 1.00 7.86 244 GLY A C 1
ATOM 1794 O O . GLY A 1 244 ? 139.138 98.046 157.350 1.00 9.82 244 GLY A O 1
ATOM 1795 N N . GLN A 1 245 ? 140.075 98.966 159.177 1.00 7.84 245 GLN A N 1
ATOM 1796 C CA . GLN A 1 245 ? 140.841 99.913 158.378 1.00 8.90 245 GLN A CA 1
ATOM 1797 C C . GLN A 1 245 ? 141.842 99.241 157.432 1.00 8.01 245 GLN A C 1
ATOM 1798 O O . GLN A 1 245 ? 142.049 99.713 156.325 1.00 8.12 245 GLN A O 1
ATOM 1804 N N . LEU A 1 246 ? 142.432 98.124 157.843 1.00 7.53 246 LEU A N 1
ATOM 1805 C CA . LEU A 1 246 ? 143.425 97.468 157.000 1.00 7.85 246 LEU A CA 1
ATOM 1806 C C . LEU A 1 246 ? 142.757 96.810 155.790 1.00 11.90 246 LEU A C 1
ATOM 1807 O O . LEU A 1 246 ? 143.294 96.853 154.683 1.00 11.31 246 LEU A O 1
ATOM 1812 N N . MET A 1 247 ? 141.571 96.239 155.993 1.00 9.08 247 MET A N 1
ATOM 1813 C CA . MET A 1 247 ? 140.822 95.649 154.887 1.00 10.07 247 MET A CA 1
ATOM 1814 C C . MET A 1 247 ? 140.528 96.695 153.829 1.00 9.74 247 MET A C 1
ATOM 1815 O O . MET A 1 247 ? 140.707 96.462 152.638 1.00 11.75 247 MET A O 1
ATOM 1820 N N . ALA A 1 248 ? 140.057 97.855 154.273 1.00 6.59 248 ALA A N 1
ATOM 1821 C CA . ALA A 1 248 ? 139.730 98.935 153.352 1.00 11.77 248 ALA A CA 1
ATOM 1822 C C . ALA A 1 248 ? 140.980 99.528 152.682 1.00 12.68 248 ALA A C 1
ATOM 1823 O O . ALA A 1 248 ? 140.989 99.818 151.483 1.00 11.67 248 ALA A O 1
ATOM 1825 N N . ALA A 1 249 ? 142.032 99.710 153.470 1.00 10.87 249 ALA A N 1
ATOM 1826 C CA . ALA A 1 249 ? 143.270 100.297 152.963 1.00 12.14 249 ALA A CA 1
ATOM 1827 C C . ALA A 1 249 ? 143.926 99.402 151.915 1.00 11.56 249 ALA A C 1
ATOM 1828 O O . ALA A 1 249 ? 144.572 99.899 151.009 1.00 18.95 249 ALA A O 1
ATOM 1830 N N . LYS A 1 250 ? 143.768 98.091 152.044 1.00 13.36 250 LYS A N 1
ATOM 1831 C CA . LYS A 1 250 ? 144.308 97.164 151.056 1.00 13.70 250 LYS A CA 1
ATOM 1832 C C . LYS A 1 250 ? 143.679 97.365 149.686 1.00 17.46 250 LYS A C 1
ATOM 1833 O O . LYS A 1 250 ? 144.339 97.186 148.666 1.00 14.65 250 LYS A O 1
ATOM 1839 N N . LEU A 1 251 ? 142.399 97.720 149.668 1.00 16.44 251 LEU A N 1
ATOM 1840 C CA . LEU A 1 251 ? 141.708 97.985 148.416 1.00 16.32 251 LEU A CA 1
ATOM 1841 C C . LEU A 1 251 ? 142.268 99.247 147.779 1.00 16.50 251 LEU A C 1
ATOM 1842 O O . LEU A 1 251 ? 142.424 99.325 146.563 1.00 21.15 251 LEU A O 1
ATOM 1847 N N . ALA A 1 252 ? 142.590 100.242 148.600 1.00 15.52 252 ALA A N 1
ATOM 1848 C CA . ALA A 1 252 ? 143.182 101.479 148.078 1.00 13.45 252 ALA A CA 1
ATOM 1849 C C . ALA A 1 252 ? 144.655 101.303 147.668 1.00 18.66 252 ALA A C 1
ATOM 1850 O O . ALA A 1 252 ? 145.203 102.083 146.872 1.00 12.78 252 ALA A O 1
ATOM 1852 N N . ASN A 1 253 ? 145.296 100.275 148.214 1.00 14.94 253 ASN A N 1
ATOM 1853 C CA . ASN A 1 253 ? 146.709 100.034 147.939 1.00 10.80 253 ASN A CA 1
ATOM 1854 C C . ASN A 1 253 ? 146.971 98.586 147.571 1.00 14.45 253 ASN A C 1
ATOM 1855 O O . ASN A 1 253 ? 147.597 97.863 148.341 1.00 19.51 253 ASN A O 1
ATOM 1860 N N . PRO A 1 254 ? 146.527 98.164 146.377 1.00 12.72 254 PRO A N 1
ATOM 1861 C CA . PRO A 1 254 ? 146.566 96.746 146.007 1.00 13.25 254 PRO A CA 1
ATOM 1862 C C . PRO A 1 254 ? 147.993 96.184 145.860 1.00 15.70 254 PRO A C 1
ATOM 1863 O O . PRO A 1 254 ? 148.161 94.982 145.665 1.00 14.94 254 PRO A O 1
ATOM 1867 N N . HIS A 1 255 ? 149.000 97.043 145.963 1.00 10.67 255 HIS A N 1
ATOM 1868 C CA . HIS A 1 255 ? 150.388 96.608 145.908 1.00 20.13 255 HIS A CA 1
ATOM 1869 C C . HIS A 1 255 ? 150.824 96.051 147.267 1.00 17.15 255 HIS A C 1
ATOM 1870 O O . HIS A 1 255 ? 151.754 95.252 147.361 1.00 13.58 255 HIS A O 1
ATOM 1877 N N . LEU A 1 256 ? 150.132 96.481 148.314 1.00 15.02 256 LEU A N 1
ATOM 1878 C CA . LEU A 1 256 ? 150.562 96.247 149.683 1.00 13.26 256 LEU A CA 1
ATOM 1879 C C . LEU A 1 256 ? 150.328 94.819 150.178 1.00 16.87 256 LEU A C 1
ATOM 1880 O O . LEU A 1 256 ? 149.295 94.210 149.912 1.00 15.43 256 LEU A O 1
ATOM 1885 N N . LYS A 1 257 ? 151.310 94.275 150.891 1.00 14.48 257 LYS A N 1
ATOM 1886 C CA . LYS A 1 257 ? 151.124 93.023 151.617 1.00 17.60 257 LYS A CA 1
ATOM 1887 C C . LYS A 1 257 ? 151.098 93.335 153.111 1.00 11.64 257 LYS A C 1
ATOM 1888 O O . LYS A 1 257 ? 151.890 94.150 153.595 1.00 12.71 257 LYS A O 1
ATOM 1894 N N . ILE A 1 258 ? 150.188 92.694 153.836 1.00 8.14 258 ILE A N 1
ATOM 1895 C CA . ILE A 1 258 ? 150.057 92.918 155.269 1.00 11.90 258 ILE A CA 1
ATOM 1896 C C . ILE A 1 258 ? 150.380 91.678 156.099 1.00 10.31 258 ILE A C 1
ATOM 1897 O O . ILE A 1 258 ? 149.812 90.616 155.900 1.00 9.39 258 ILE A O 1
ATOM 1902 N N . LEU A 1 259 ? 151.281 91.826 157.061 1.00 10.39 259 LEU A N 1
ATOM 1903 C CA . LEU A 1 259 ? 151.749 90.680 157.822 1.00 10.53 259 LEU A CA 1
ATOM 1904 C C . LEU A 1 259 ? 151.492 90.808 159.313 1.00 11.62 259 LEU A C 1
ATOM 1905 O O . LEU A 1 259 ? 151.911 91.779 159.945 1.00 12.82 259 LEU A O 1
ATOM 1910 N N . PRO A 1 260 ? 150.839 89.796 159.902 1.00 9.08 260 PRO A N 1
ATOM 1911 C CA . PRO A 1 260 ? 150.727 89.765 161.359 1.00 8.54 260 PRO A CA 1
ATOM 1912 C C . PRO A 1 260 ? 152.076 89.387 161.954 1.00 15.31 260 PRO A C 1
ATOM 1913 O O . PRO A 1 260 ? 152.710 88.400 161.555 1.00 16.27 260 PRO A O 1
ATOM 1917 N N . SER A 1 261 ? 152.521 90.189 162.907 1.00 10.79 261 SER A N 1
ATOM 1918 C CA . SER A 1 261 ? 153.800 89.941 163.532 1.00 13.38 261 SER A CA 1
ATOM 1919 C C . SER A 1 261 ? 153.578 89.343 164.910 1.00 9.08 261 SER A C 1
ATOM 1920 O O . SER A 1 261 ? 152.979 89.964 165.780 1.00 7.73 261 SER A O 1
ATOM 1923 N N . ILE A 1 262 ? 154.060 88.121 165.099 1.00 10.37 262 ILE A N 1
ATOM 1924 C CA . ILE A 1 262 ? 153.846 87.407 166.346 1.00 8.94 262 ILE A CA 1
ATOM 1925 C C . ILE A 1 262 ? 155.068 87.455 167.271 1.00 11.81 262 ILE A C 1
ATOM 1926 O O . ILE A 1 262 ? 156.162 87.011 166.906 1.00 9.08 262 ILE A O 1
ATOM 1931 N N . GLY A 1 263 ? 154.865 87.992 168.470 1.00 10.92 263 GLY A N 1
ATOM 1932 C CA . GLY A 1 263 ? 155.924 88.104 169.457 1.00 10.77 263 GLY A CA 1
ATOM 1933 C C . GLY A 1 263 ? 156.303 89.547 169.764 1.00 14.72 263 GLY A C 1
ATOM 1934 O O . GLY A 1 263 ? 155.462 90.351 170.193 1.00 13.31 263 GLY A O 1
ATOM 1935 N N . GLY A 1 264 ? 157.563 89.884 169.517 1.00 8.09 264 GLY A N 1
ATOM 1936 C CA . GLY A 1 264 ? 158.091 91.182 169.899 1.00 13.90 264 GLY A CA 1
ATOM 1937 C C . GLY A 1 264 ? 158.714 91.064 171.277 1.00 14.65 264 GLY A C 1
ATOM 1938 O O . GLY A 1 264 ? 158.805 89.966 171.817 1.00 14.40 264 GLY A O 1
ATOM 1939 N N . TRP A 1 265 ? 159.142 92.188 171.838 1.00 17.63 265 TRP A N 1
ATOM 1940 C CA . TRP A 1 265 ? 159.933 92.188 173.065 1.00 17.01 265 TRP A CA 1
ATOM 1941 C C . TRP A 1 265 ? 159.225 91.514 174.246 1.00 16.20 265 TRP A C 1
ATOM 1942 O O . TRP A 1 265 ? 159.832 90.703 174.943 1.00 14.88 265 TRP A O 1
ATOM 1953 N N . THR A 1 266 ? 157.953 91.841 174.463 1.00 12.99 266 THR A N 1
ATOM 1954 C CA . THR A 1 266 ? 157.244 91.373 175.655 1.00 16.13 266 THR A CA 1
ATOM 1955 C C . THR A 1 266 ? 156.310 90.196 175.412 1.00 13.43 266 THR A C 1
ATOM 1956 O O . THR A 1 266 ? 155.773 89.633 176.361 1.00 18.83 266 THR A O 1
ATOM 1960 N N . LEU A 1 267 ? 156.108 89.823 174.154 1.00 12.85 267 LEU A N 1
ATOM 1961 C CA . LEU A 1 267 ? 155.200 88.724 173.842 1.00 14.39 267 LEU A CA 1
ATOM 1962 C C . LEU A 1 267 ? 155.917 87.471 173.316 1.00 15.88 267 LEU A C 1
ATOM 1963 O O . LEU A 1 267 ? 155.287 86.595 172.706 1.00 12.86 267 LEU A O 1
ATOM 1968 N N . SER A 1 268 ? 157.220 87.377 173.570 1.00 11.59 268 SER A N 1
ATOM 1969 C CA . SER A 1 268 ? 158.043 86.312 172.987 1.00 16.91 268 SER A CA 1
ATOM 1970 C C . SER A 1 268 ? 158.135 85.036 173.820 1.00 13.24 268 SER A C 1
ATOM 1971 O O . SER A 1 268 ? 158.421 83.963 173.293 1.00 15.77 268 SER A O 1
ATOM 1974 N N . ASP A 1 269 ? 157.871 85.156 175.116 1.00 12.45 269 ASP A N 1
ATOM 1975 C CA . ASP A 1 269 ? 158.028 84.048 176.058 1.00 13.61 269 ASP A CA 1
ATOM 1976 C C . ASP A 1 269 ? 157.505 82.650 175.633 1.00 16.15 269 ASP A C 1
ATOM 1977 O O . ASP A 1 269 ? 158.210 81.659 175.823 1.00 11.49 269 ASP A O 1
ATOM 1982 N N . PRO A 1 270 ? 156.276 82.561 175.080 1.00 13.13 270 PRO A N 1
ATOM 1983 C CA . PRO A 1 270 ? 155.791 81.220 174.721 1.00 13.09 270 PRO A CA 1
ATOM 1984 C C . PRO A 1 270 ? 156.666 80.468 173.712 1.00 14.56 270 PRO A C 1
ATOM 1985 O O . PRO A 1 270 ? 156.606 79.235 173.675 1.00 11.37 270 PRO A O 1
ATOM 1989 N N . PHE A 1 271 ? 157.457 81.185 172.913 1.00 10.75 271 PHE A N 1
ATOM 1990 C CA . PHE A 1 271 ? 158.282 80.529 171.907 1.00 11.28 271 PHE A CA 1
ATOM 1991 C C . PHE A 1 271 ? 159.288 79.599 172.578 1.00 15.61 271 PHE A C 1
ATOM 1992 O O . PHE A 1 271 ? 159.637 78.547 172.045 1.00 9.48 271 PHE A O 1
ATOM 2000 N N . TYR A 1 272 ? 159.740 80.009 173.759 1.00 10.99 272 TYR A N 1
ATOM 2001 C CA . TYR A 1 272 ? 160.714 79.257 174.530 1.00 15.36 272 TYR A CA 1
ATOM 2002 C C . TYR A 1 272 ? 160.178 77.901 174.983 1.00 19.91 272 TYR A C 1
ATOM 2003 O O . TYR A 1 272 ? 160.950 77.034 175.411 1.00 19.18 272 TYR A O 1
ATOM 2012 N N . PHE A 1 273 ? 158.860 77.724 174.893 1.00 14.32 273 PHE A N 1
ATOM 2013 C CA . PHE A 1 273 ? 158.217 76.481 175.294 1.00 13.56 273 PHE A CA 1
ATOM 2014 C C . PHE A 1 273 ? 157.972 75.563 174.114 1.00 17.56 273 PHE A C 1
ATOM 2015 O O . PHE A 1 273 ? 157.485 74.433 174.278 1.00 18.50 273 PHE A O 1
ATOM 2023 N N . MET A 1 274 ? 158.283 76.042 172.918 1.00 10.52 274 MET A N 1
ATOM 2024 C CA . MET A 1 274 ? 157.875 75.310 171.735 1.00 14.10 274 MET A CA 1
ATOM 2025 C C . MET A 1 274 ? 158.814 74.202 171.274 1.00 15.75 274 MET A C 1
ATOM 2026 O O . MET A 1 274 ? 158.650 73.663 170.180 1.00 15.83 274 MET A O 1
ATOM 2031 N N . HIS A 1 275 ? 159.779 73.839 172.112 1.00 10.85 275 HIS A N 1
ATOM 2032 C CA . HIS A 1 275 ? 160.510 72.599 171.862 1.00 15.44 275 HIS A CA 1
ATOM 2033 C C . HIS A 1 275 ? 159.545 71.399 171.995 1.00 11.90 275 HIS A C 1
ATOM 2034 O O . HIS A 1 275 ? 159.713 70.367 171.353 1.00 10.71 275 HIS A O 1
ATOM 2041 N N . ASP A 1 276 ? 158.529 71.563 172.833 1.00 11.92 276 ASP A N 1
ATOM 2042 C CA . ASP A 1 276 ? 157.454 70.584 172.980 1.00 14.56 276 ASP A CA 1
ATOM 2043 C C . ASP A 1 276 ? 156.511 70.634 171.776 1.00 14.55 276 ASP A C 1
ATOM 2044 O O . ASP A 1 276 ? 155.834 71.637 171.553 1.00 12.52 276 ASP A O 1
ATOM 2049 N N . VAL A 1 277 ? 156.459 69.540 171.021 1.00 19.44 277 VAL A N 1
ATOM 2050 C CA . VAL A 1 277 ? 155.666 69.468 169.790 1.00 18.16 277 VAL A CA 1
ATOM 2051 C C . VAL A 1 277 ? 154.152 69.613 170.018 1.00 18.04 277 VAL A C 1
ATOM 2052 O O . VAL A 1 277 ? 153.422 70.039 169.121 1.00 17.17 277 VAL A O 1
ATOM 2056 N N . GLU A 1 278 ? 153.694 69.297 171.225 1.00 18.14 278 GLU A N 1
ATOM 2057 C CA . GLU A 1 278 ? 152.281 69.443 171.562 1.00 24.76 278 GLU A CA 1
ATOM 2058 C C . GLU A 1 278 ? 151.882 70.909 171.546 1.00 24.57 278 GLU A C 1
ATOM 2059 O O . GLU A 1 278 ? 150.883 71.277 170.936 1.00 22.99 278 GLU A O 1
ATOM 2065 N N . LYS A 1 279 ? 152.667 71.743 172.222 1.00 18.21 279 LYS A N 1
ATOM 2066 C CA . LYS A 1 279 ? 152.390 73.176 172.266 1.00 19.76 279 LYS A CA 1
ATOM 2067 C C . LYS A 1 279 ? 152.630 73.794 170.900 1.00 17.90 279 LYS A C 1
ATOM 2068 O O . LYS A 1 279 ? 151.873 74.657 170.461 1.00 14.61 279 LYS A O 1
ATOM 2074 N N . ARG A 1 280 ? 153.685 73.339 170.230 1.00 15.58 280 ARG A N 1
ATOM 2075 C CA . ARG A 1 280 ? 154.040 73.876 168.925 1.00 16.53 280 ARG A CA 1
ATOM 2076 C C . ARG A 1 280 ? 152.930 73.592 167.913 1.00 19.30 280 ARG A C 1
ATOM 2077 O O . ARG A 1 280 ? 152.632 74.425 167.056 1.00 21.53 280 ARG A O 1
ATOM 2085 N N . ASN A 1 281 ? 152.312 72.422 168.027 1.00 15.71 281 ASN A N 1
ATOM 2086 C CA . ASN A 1 281 ? 151.194 72.062 167.154 1.00 19.62 281 ASN A CA 1
ATOM 2087 C C . ASN A 1 281 ? 149.966 72.950 167.350 1.00 16.94 281 ASN A C 1
ATOM 2088 O O . ASN A 1 281 ? 149.367 73.415 166.383 1.00 15.96 281 ASN A O 1
ATOM 2093 N N . VAL A 1 282 ? 149.586 73.144 168.610 1.00 12.95 282 VAL A N 1
ATOM 2094 C CA . VAL A 1 282 ? 148.512 74.045 168.981 1.00 15.42 282 VAL A CA 1
ATOM 2095 C C . VAL A 1 282 ? 148.752 75.432 168.395 1.00 18.72 282 VAL A C 1
ATOM 2096 O O . VAL A 1 282 ? 147.842 76.058 167.836 1.00 17.43 282 VAL A O 1
ATOM 2100 N N . PHE A 1 283 ? 149.991 75.901 168.511 1.00 15.25 283 PHE A N 1
ATOM 2101 C CA . PHE A 1 283 ? 150.356 77.214 167.999 1.00 17.44 283 PHE A CA 1
ATOM 2102 C C . PHE A 1 283 ? 150.205 77.302 166.484 1.00 15.73 283 PHE A C 1
ATOM 2103 O O . PHE A 1 283 ? 149.536 78.198 165.974 1.00 16.04 283 PHE A O 1
ATOM 2111 N N . VAL A 1 284 ? 150.825 76.376 165.768 1.00 12.81 284 VAL A N 1
ATOM 2112 C CA . VAL A 1 284 ? 150.761 76.396 164.313 1.00 13.76 284 VAL A CA 1
ATOM 2113 C C . VAL A 1 284 ? 149.330 76.254 163.780 1.00 19.68 284 VAL A C 1
ATOM 2114 O O . VAL A 1 284 ? 148.943 76.963 162.853 1.00 18.57 284 VAL A O 1
ATOM 2118 N N . ASP A 1 285 ? 148.538 75.358 164.373 1.00 17.58 285 ASP A N 1
ATOM 2119 C CA . ASP A 1 285 ? 147.132 75.230 163.989 1.00 18.91 285 ASP A CA 1
ATOM 2120 C C . ASP A 1 285 ? 146.352 76.518 164.275 1.00 17.15 285 ASP A C 1
ATOM 2121 O O . ASP A 1 285 ? 145.521 76.946 163.473 1.00 12.77 285 ASP A O 1
ATOM 2126 N N . SER A 1 286 ? 146.614 77.129 165.424 1.00 13.56 286 SER A N 1
ATOM 2127 C CA . SER A 1 286 ? 145.943 78.374 165.758 1.00 12.55 286 SER A CA 1
ATOM 2128 C C . SER A 1 286 ? 146.263 79.413 164.689 1.00 14.90 286 SER A C 1
ATOM 2129 O O . SER A 1 286 ? 145.361 80.100 164.219 1.00 17.01 286 SER A O 1
ATOM 2132 N N . VAL A 1 287 ? 147.534 79.499 164.285 1.00 16.90 287 VAL A N 1
ATOM 2133 C CA . VAL A 1 287 ? 147.947 80.449 163.257 1.00 15.14 287 VAL A CA 1
ATOM 2134 C C . VAL A 1 287 ? 147.196 80.202 161.948 1.00 16.48 287 VAL A C 1
ATOM 2135 O O . VAL A 1 287 ? 146.702 81.144 161.322 1.00 13.84 287 VAL A O 1
ATOM 2139 N N . LYS A 1 288 ? 147.105 78.936 161.548 1.00 17.67 288 LYS A N 1
ATOM 2140 C CA . LYS A 1 288 ? 146.356 78.555 160.348 1.00 18.62 288 LYS A CA 1
ATOM 2141 C C . LYS A 1 288 ? 144.900 79.021 160.396 1.00 17.17 288 LYS A C 1
ATOM 2142 O O . LYS A 1 288 ? 144.370 79.556 159.418 1.00 19.58 288 LYS A O 1
ATOM 2148 N N . GLU A 1 289 ? 144.245 78.781 161.525 1.00 13.03 289 GLU A N 1
ATOM 2149 C CA . GLU A 1 289 ? 142.874 79.235 161.721 1.00 11.95 289 GLU A CA 1
ATOM 2150 C C . GLU A 1 289 ? 142.760 80.774 161.683 1.00 15.64 289 GLU A C 1
ATOM 2151 O O . GLU A 1 289 ? 141.814 81.329 161.112 1.00 14.26 289 GLU A O 1
ATOM 2157 N N . PHE A 1 290 ? 143.740 81.448 162.282 1.00 9.95 290 PHE A N 1
ATOM 2158 C CA . PHE A 1 290 ? 143.766 82.901 162.372 1.00 9.22 290 PHE A CA 1
ATOM 2159 C C . PHE A 1 290 ? 143.793 83.552 160.993 1.00 10.53 290 PHE A C 1
ATOM 2160 O O . PHE A 1 290 ? 143.105 84.541 160.751 1.00 10.11 290 PHE A O 1
ATOM 2168 N N . LEU A 1 291 ? 144.578 82.983 160.085 1.00 10.74 291 LEU A N 1
ATOM 2169 C CA . LEU A 1 291 ? 144.683 83.514 158.731 1.00 11.00 291 LEU A CA 1
ATOM 2170 C C . LEU A 1 291 ? 143.448 83.230 157.871 1.00 17.28 291 LEU A C 1
ATOM 2171 O O . LEU A 1 291 ? 143.197 83.921 156.878 1.00 18.87 291 LEU A O 1
ATOM 2176 N N . GLN A 1 292 ? 142.695 82.200 158.242 1.00 16.11 292 GLN A N 1
ATOM 2177 C CA . GLN A 1 292 ? 141.468 81.863 157.542 1.00 21.83 292 GLN A CA 1
ATOM 2178 C C . GLN A 1 292 ? 140.338 82.740 158.054 1.00 18.73 292 GLN A C 1
ATOM 2179 O O . GLN A 1 292 ? 139.392 83.037 157.333 1.00 18.02 292 GLN A O 1
ATOM 2185 N N . VAL A 1 293 ? 140.449 83.147 159.313 1.00 19.26 293 VAL A N 1
ATOM 2186 C CA . VAL A 1 293 ? 139.487 84.056 159.912 1.00 12.89 293 VAL A CA 1
ATOM 2187 C C . VAL A 1 293 ? 139.713 85.493 159.425 1.00 16.84 293 VAL A C 1
ATOM 2188 O O . VAL A 1 293 ? 138.767 86.208 159.076 1.00 14.06 293 VAL A O 1
ATOM 2192 N N . TRP A 1 294 ? 140.976 85.906 159.395 1.00 17.26 294 TRP A N 1
ATOM 2193 C CA . TRP A 1 294 ? 141.340 87.278 159.066 1.00 10.54 294 TRP A CA 1
ATOM 2194 C C . TRP A 1 294 ? 141.994 87.364 157.691 1.00 12.96 294 TRP A C 1
ATOM 2195 O O . TRP A 1 294 ? 143.208 87.558 157.566 1.00 15.95 294 TRP A O 1
ATOM 2206 N N . LYS A 1 295 ? 141.172 87.262 156.655 1.00 9.88 295 LYS A N 1
ATOM 2207 C CA . LYS A 1 295 ? 141.656 87.098 155.288 1.00 11.52 295 LYS A CA 1
ATOM 2208 C C . LYS A 1 295 ? 142.610 88.172 154.758 1.00 12.99 295 LYS A C 1
ATOM 2209 O O . LYS A 1 295 ? 143.376 87.904 153.844 1.00 14.02 295 LYS A O 1
ATOM 2215 N N . PHE A 1 296 ? 142.596 89.355 155.353 1.00 8.71 296 PHE A N 1
ATOM 2216 C CA . PHE A 1 296 ? 143.432 90.441 154.868 1.00 11.90 296 PHE A CA 1
ATOM 2217 C C . PHE A 1 296 ? 144.941 90.266 155.140 1.00 12.97 296 PHE A C 1
ATOM 2218 O O . PHE A 1 296 ? 145.747 90.979 154.546 1.00 11.18 296 PHE A O 1
ATOM 2226 N N . PHE A 1 297 ? 145.326 89.340 156.024 1.00 14.30 297 PHE A N 1
ATOM 2227 C CA . PHE A 1 297 ? 146.758 89.058 156.256 1.00 9.24 297 PHE A CA 1
ATOM 2228 C C . PHE A 1 297 ? 147.356 88.193 155.137 1.00 14.54 297 PHE A C 1
ATOM 2229 O O . PHE A 1 297 ? 146.725 87.236 154.691 1.00 11.89 297 PHE A O 1
ATOM 2237 N N . ASP A 1 298 ? 148.582 88.512 154.714 1.00 15.65 298 ASP A N 1
ATOM 2238 C CA . ASP A 1 298 ? 149.234 87.832 153.587 1.00 14.03 298 ASP A CA 1
ATOM 2239 C C . ASP A 1 298 ? 150.376 86.901 153.991 1.00 15.51 298 ASP A C 1
ATOM 2240 O O . ASP A 1 298 ? 151.278 86.604 153.197 1.00 15.37 298 ASP A O 1
ATOM 2245 N N . GLY A 1 299 ? 150.344 86.425 155.226 1.00 15.83 299 GLY A N 1
ATOM 2246 C CA . GLY A 1 299 ? 151.397 85.542 155.687 1.00 17.63 299 GLY A CA 1
ATOM 2247 C C . GLY A 1 299 ? 151.597 85.662 157.176 1.00 15.78 299 GLY A C 1
ATOM 2248 O O . GLY A 1 299 ? 150.642 85.886 157.910 1.00 14.29 299 GLY A O 1
ATOM 2249 N N . VAL A 1 300 ? 152.835 85.495 157.625 1.00 11.22 300 VAL A N 1
ATOM 2250 C CA . VAL A 1 300 ? 153.149 85.608 159.043 1.00 13.48 300 VAL A CA 1
ATOM 2251 C C . VAL A 1 300 ? 154.605 86.006 159.255 1.00 14.11 300 VAL A C 1
ATOM 2252 O O . VAL A 1 300 ? 155.499 85.558 158.538 1.00 16.59 300 VAL A O 1
ATOM 2256 N N . ASP A 1 301 ? 154.820 86.886 160.221 1.00 12.87 301 ASP A N 1
ATOM 2257 C CA . ASP A 1 301 ? 156.153 87.328 160.576 1.00 17.69 301 ASP A CA 1
ATOM 2258 C C . ASP A 1 301 ? 156.470 86.785 161.956 1.00 16.14 301 ASP A C 1
ATOM 2259 O O . ASP A 1 301 ? 155.727 87.028 162.905 1.00 18.37 301 ASP A O 1
ATOM 2264 N N . VAL A 1 302 ? 157.565 86.043 162.068 1.00 12.57 302 VAL A N 1
ATOM 2265 C CA . VAL A 1 302 ? 157.923 85.443 163.342 1.00 12.50 302 VAL A CA 1
ATOM 2266 C C . VAL A 1 302 ? 158.914 86.331 164.072 1.00 17.76 302 VAL A C 1
ATOM 2267 O O . VAL A 1 302 ? 160.054 86.500 163.631 1.00 16.72 302 VAL A O 1
ATOM 2271 N N . ASP A 1 303 ? 158.512 86.917 165.153 1.00 14.80 303 ASP A N 1
ATOM 2272 C CA . ASP A 1 303 ? 159.429 87.774 165.846 1.00 15.89 303 ASP A CA 1
ATOM 2273 C C . ASP A 1 303 ? 159.755 87.274 167.275 1.00 14.50 303 ASP A C 1
ATOM 2274 O O . ASP A 1 303 ? 159.285 87.779 168.239 1.00 10.55 303 ASP A O 1
ATOM 2279 N N . TRP A 1 304 ? 160.529 86.191 167.310 1.00 18.09 304 TRP A N 1
ATOM 2280 C CA . TRP A 1 304 ? 161.008 85.590 168.543 1.00 10.94 304 TRP A CA 1
ATOM 2281 C C . TRP A 1 304 ? 162.218 86.356 169.044 1.00 13.13 304 TRP A C 1
ATOM 2282 O O . TRP A 1 304 ? 163.251 86.403 168.369 1.00 12.49 304 TRP A O 1
ATOM 2293 N N . GLU A 1 305 ? 162.088 86.923 170.239 1.00 9.07 305 GLU A N 1
ATOM 2294 C CA . GLU A 1 305 ? 163.179 87.639 170.875 1.00 15.55 305 GLU A CA 1
ATOM 2295 C C . GLU A 1 305 ? 163.564 87.025 172.218 1.00 12.37 305 GLU A C 1
ATOM 2296 O O . GLU A 1 305 ? 162.938 87.317 173.239 1.00 10.21 305 GLU A O 1
ATOM 2302 N N . PHE A 1 306 ? 164.580 86.166 172.235 1.00 14.50 306 PHE A N 1
ATOM 2303 C CA . PHE A 1 306 ? 165.296 85.687 171.056 1.00 17.02 306 PHE A CA 1
ATOM 2304 C C . PHE A 1 306 ? 165.632 84.244 171.352 1.00 10.90 306 PHE A C 1
ATOM 2305 O O . PHE A 1 306 ? 165.790 83.882 172.512 1.00 11.94 306 PHE A O 1
ATOM 2313 N N . PRO A 1 307 ? 165.807 83.428 170.308 1.00 9.87 307 PRO A N 1
ATOM 2314 C CA . PRO A 1 307 ? 166.346 82.084 170.551 1.00 13.41 307 PRO A CA 1
ATOM 2315 C C . PRO A 1 307 ? 167.666 82.201 171.296 1.00 12.88 307 PRO A C 1
ATOM 2316 O O . PRO A 1 307 ? 168.553 82.927 170.838 1.00 11.38 307 PRO A O 1
ATOM 2320 N N . GLY A 1 308 ? 167.775 81.529 172.435 1.00 14.43 308 GLY A N 1
ATOM 2321 C CA . GLY A 1 308 ? 168.984 81.573 173.235 1.00 13.72 308 GLY A CA 1
ATOM 2322 C C . GLY A 1 308 ? 168.826 82.428 174.473 1.00 15.63 308 GLY A C 1
ATOM 2323 O O . GLY A 1 308 ? 169.604 82.307 175.417 1.00 21.64 308 GLY A O 1
ATOM 2324 N N . GLY A 1 309 ? 167.819 83.298 174.473 1.00 13.99 309 GLY A N 1
ATOM 2325 C CA . GLY A 1 309 ? 167.587 84.184 175.599 1.00 13.66 309 GLY A CA 1
ATOM 2326 C C . GLY A 1 309 ? 168.100 85.599 175.382 1.00 17.60 309 GLY A C 1
ATOM 2327 O O . GLY A 1 309 ? 168.291 86.045 174.245 1.00 18.09 309 GLY A O 1
ATOM 2328 N N . LYS A 1 310 ? 168.314 86.303 176.490 1.00 20.09 310 LYS A N 1
ATOM 2329 C CA . LYS A 1 310 ? 168.677 87.725 176.487 1.00 25.95 310 LYS A CA 1
ATOM 2330 C C . LYS A 1 310 ? 167.553 88.612 175.944 1.00 27.59 310 LYS A C 1
ATOM 2331 O O . LYS A 1 310 ? 167.805 89.636 175.304 1.00 27.58 310 LYS A O 1
ATOM 2337 N N . GLY A 1 311 ? 166.313 88.208 176.213 1.00 23.02 311 GLY A N 1
ATOM 2338 C CA . GLY A 1 311 ? 165.148 89.002 175.866 1.00 19.98 311 GLY A CA 1
ATOM 2339 C C . GLY A 1 311 ? 164.583 89.697 177.091 1.00 20.11 311 GLY A C 1
ATOM 2340 O O . GLY A 1 311 ? 165.285 89.911 178.073 1.00 23.12 311 GLY A O 1
ATOM 2341 N N . ALA A 1 312 ? 163.307 90.050 177.043 1.00 20.87 312 ALA A N 1
ATOM 2342 C CA . ALA A 1 312 ? 162.674 90.731 178.167 1.00 20.78 312 ALA A CA 1
ATOM 2343 C C . ALA A 1 312 ? 162.688 89.904 179.455 1.00 23.84 312 ALA A C 1
ATOM 2344 O O . ALA A 1 312 ? 162.750 90.459 180.552 1.00 23.94 312 ALA A O 1
ATOM 2346 N N . ASN A 1 313 ? 162.630 88.583 179.322 1.00 17.24 313 ASN A N 1
ATOM 2347 C CA . ASN A 1 313 ? 162.628 87.708 180.488 1.00 18.42 313 ASN A CA 1
ATOM 2348 C C . ASN A 1 313 ? 163.962 86.990 180.669 1.00 20.44 313 ASN A C 1
ATOM 2349 O O . ASN A 1 313 ? 164.280 86.060 179.931 1.00 21.20 313 ASN A O 1
ATOM 2354 N N . PRO A 1 314 ? 164.713 87.369 181.713 1.00 25.68 314 PRO A N 1
ATOM 2355 C CA . PRO A 1 314 ? 166.060 86.832 181.968 1.00 29.10 314 PRO A CA 1
ATOM 2356 C C . PRO A 1 314 ? 166.098 85.331 182.291 1.00 26.46 314 PRO A C 1
ATOM 2357 O O . PRO A 1 314 ? 167.094 84.689 181.979 1.00 28.90 314 PRO A O 1
ATOM 2361 N N . SER A 1 315 ? 165.036 84.783 182.873 1.00 23.89 315 SER A N 1
ATOM 2362 C CA . SER A 1 315 ? 164.985 83.358 183.188 1.00 21.42 315 SER A CA 1
ATOM 2363 C C . SER A 1 315 ? 165.050 82.443 181.968 1.00 27.30 315 SER A C 1
ATOM 2364 O O . SER A 1 315 ? 165.427 81.273 182.085 1.00 21.11 315 SER A O 1
ATOM 2367 N N . LEU A 1 316 ? 164.676 82.972 180.806 1.00 18.32 316 LEU A N 1
ATOM 2368 C CA . LEU A 1 316 ? 164.429 82.130 179.639 1.00 15.20 316 LEU A CA 1
ATOM 2369 C C . LEU A 1 316 ? 165.605 82.006 178.701 1.00 18.61 316 LEU A C 1
ATOM 2370 O O . LEU A 1 316 ? 166.457 82.887 178.630 1.00 24.90 316 LEU A O 1
ATOM 2375 N N . GLY A 1 317 ? 165.643 80.906 177.962 1.00 17.69 317 GLY A N 1
ATOM 2376 C CA . GLY A 1 317 ? 166.684 80.733 176.973 1.00 17.96 317 GLY A CA 1
ATOM 2377 C C . GLY A 1 317 ? 167.550 79.503 177.157 1.00 19.67 317 GLY A C 1
ATOM 2378 O O . GLY A 1 317 ? 167.985 79.202 178.270 1.00 22.02 317 GLY A O 1
ATOM 2379 N N . ASP A 1 318 ? 167.803 78.810 176.049 1.00 19.68 318 ASP A N 1
ATOM 2380 C CA . ASP A 1 318 ? 168.604 77.584 176.009 1.00 19.60 318 ASP A CA 1
ATOM 2381 C C . ASP A 1 318 ? 169.067 77.478 174.567 1.00 12.61 318 ASP A C 1
ATOM 2382 O O . ASP A 1 318 ? 168.269 77.144 173.696 1.00 16.44 318 ASP A O 1
ATOM 2387 N N . ALA A 1 319 ? 170.298 77.835 174.296 1.00 13.48 319 ALA A N 1
ATOM 2388 C CA . ALA A 1 319 ? 170.813 77.897 172.974 1.00 15.17 319 ALA A CA 1
ATOM 2389 C C . ALA A 1 319 ? 170.685 76.728 172.029 1.00 16.18 319 ALA A C 1
ATOM 2390 O O . ALA A 1 319 ? 170.156 76.902 170.992 1.00 17.05 319 ALA A O 1
ATOM 2392 N N . GLU A 1 320 ? 171.150 75.556 172.395 1.00 13.39 320 GLU A N 1
ATOM 2393 C CA . GLU A 1 320 ? 171.016 74.398 171.530 1.00 16.36 320 GLU A CA 1
ATOM 2394 C C . GLU A 1 320 ? 169.576 74.012 171.276 1.00 14.60 320 GLU A C 1
ATOM 2395 O O . GLU A 1 320 ? 169.204 73.690 170.206 1.00 13.13 320 GLU A O 1
ATOM 2401 N N . ARG A 1 321 ? 168.773 74.022 172.317 1.00 13.60 321 ARG A N 1
ATOM 2402 C CA . ARG A 1 321 ? 167.385 73.682 172.187 1.00 11.40 321 ARG A CA 1
ATOM 2403 C C . ARG A 1 321 ? 166.544 74.680 171.351 1.00 14.59 321 ARG A C 1
ATOM 2404 O O . ARG A 1 321 ? 165.856 74.284 170.482 1.00 8.86 321 ARG A O 1
ATOM 2412 N N . ASP A 1 322 ? 166.688 75.961 171.623 1.00 14.25 322 ASP A N 1
ATOM 2413 C CA . ASP A 1 322 ? 165.979 77.015 170.922 1.00 20.02 322 ASP A CA 1
ATOM 2414 C C . ASP A 1 322 ? 166.364 77.114 169.394 1.00 15.05 322 ASP A C 1
ATOM 2415 O O . ASP A 1 322 ? 165.542 77.369 168.616 1.00 13.95 322 ASP A O 1
ATOM 2420 N N . ALA A 1 323 ? 167.619 76.917 169.035 1.00 10.97 323 ALA A N 1
ATOM 2421 C CA . ALA A 1 323 ? 168.076 76.979 167.662 1.00 14.63 323 ALA A CA 1
ATOM 2422 C C . ALA A 1 323 ? 167.294 75.951 166.841 1.00 16.84 323 ALA A C 1
ATOM 2423 O O . ALA A 1 323 ? 166.979 76.184 165.675 1.00 18.51 323 ALA A O 1
ATOM 2425 N N . LYS A 1 324 ? 166.991 74.808 167.455 1.00 11.77 324 LYS A N 1
ATOM 2426 C CA . LYS A 1 324 ? 166.308 73.730 166.748 1.00 15.47 324 LYS A CA 1
ATOM 2427 C C . LYS A 1 324 ? 164.805 73.984 166.725 1.00 12.27 324 LYS A C 1
ATOM 2428 O O . LYS A 1 324 ? 164.150 73.754 165.716 1.00 14.75 324 LYS A O 1
ATOM 2434 N N . THR A 1 325 ? 164.272 74.437 167.854 1.00 10.67 325 THR A N 1
ATOM 2435 C CA . THR A 1 325 ? 162.886 74.862 167.948 1.00 10.58 325 THR A CA 1
ATOM 2436 C C . THR A 1 325 ? 162.567 75.885 166.857 1.00 16.16 325 THR A C 1
ATOM 2437 O O . THR A 1 325 ? 161.531 75.818 166.217 1.00 17.56 325 THR A O 1
ATOM 2441 N N . TYR A 1 326 ? 163.475 76.831 166.653 1.00 20.56 326 TYR A N 1
ATOM 2442 C CA . TYR A 1 326 ? 163.264 77.905 165.703 1.00 13.07 326 TYR A CA 1
ATOM 2443 C C . TYR A 1 326 ? 163.190 77.347 164.292 1.00 16.53 326 TYR A C 1
ATOM 2444 O O . TYR A 1 326 ? 162.286 77.686 163.529 1.00 14.90 326 TYR A O 1
ATOM 2453 N N . ILE A 1 327 ? 164.133 76.471 163.955 1.00 16.04 327 ILE A N 1
ATOM 2454 C CA . ILE A 1 327 ? 164.114 75.804 162.661 1.00 14.10 327 ILE A CA 1
ATOM 2455 C C . ILE A 1 327 ? 162.849 74.960 162.456 1.00 15.97 327 ILE A C 1
ATOM 2456 O O . ILE A 1 327 ? 162.220 75.003 161.396 1.00 13.53 327 ILE A O 1
ATOM 2461 N N . LEU A 1 328 ? 162.479 74.199 163.478 1.00 12.36 328 LEU A N 1
ATOM 2462 C CA . LEU A 1 328 ? 161.327 73.318 163.387 1.00 19.16 328 LEU A CA 1
ATOM 2463 C C . LEU A 1 328 ? 160.064 74.148 163.197 1.00 17.31 328 LEU A C 1
ATOM 2464 O O . LEU A 1 328 ? 159.231 73.845 162.350 1.00 19.36 328 LEU A O 1
ATOM 2469 N N . LEU A 1 329 ? 159.943 75.196 163.999 1.00 17.35 329 LEU A N 1
ATOM 2470 C CA . LEU A 1 329 ? 158.819 76.108 163.923 1.00 17.02 329 LEU A CA 1
ATOM 2471 C C . LEU A 1 329 ? 158.699 76.762 162.542 1.00 16.25 329 LEU A C 1
ATOM 2472 O O . LEU A 1 329 ? 157.610 76.808 161.970 1.00 19.05 329 LEU A O 1
ATOM 2477 N N . LEU A 1 330 ? 159.809 77.243 161.994 1.00 10.91 330 LEU A N 1
ATOM 2478 C CA . LEU A 1 330 ? 159.764 77.827 160.657 1.00 13.06 330 LEU A CA 1
ATOM 2479 C C . LEU A 1 330 ? 159.333 76.809 159.598 1.00 17.82 330 LEU A C 1
ATOM 2480 O O . LEU A 1 330 ? 158.519 77.112 158.729 1.00 19.30 330 LEU A O 1
ATOM 2485 N N . GLU A 1 331 ? 159.884 75.605 159.677 1.00 16.60 331 GLU A N 1
ATOM 2486 C CA . GLU A 1 331 ? 159.556 74.549 158.736 1.00 17.44 331 GLU A CA 1
ATOM 2487 C C . GLU A 1 331 ? 158.067 74.263 158.745 1.00 20.08 331 GLU A C 1
ATOM 2488 O O . GLU A 1 331 ? 157.427 74.177 157.700 1.00 21.20 331 GLU A O 1
ATOM 2494 N N . GLU A 1 332 ? 157.517 74.115 159.943 1.00 18.51 332 GLU A N 1
ATOM 2495 C CA . GLU A 1 332 ? 156.120 73.744 160.092 1.00 16.57 332 GLU A CA 1
ATOM 2496 C C . GLU A 1 332 ? 155.190 74.875 159.657 1.00 17.70 332 GLU A C 1
ATOM 2497 O O . GLU A 1 332 ? 154.165 74.625 159.032 1.00 19.58 332 GLU A O 1
ATOM 2503 N N . LEU A 1 333 ? 155.571 76.115 159.957 1.00 19.03 333 LEU A N 1
ATOM 2504 C CA . LEU A 1 333 ? 154.821 77.273 159.486 1.00 18.82 333 LEU A CA 1
ATOM 2505 C C . LEU A 1 333 ? 154.812 77.340 157.965 1.00 19.20 333 LEU A C 1
ATOM 2506 O O . LEU A 1 333 ? 153.779 77.617 157.363 1.00 26.51 333 LEU A O 1
ATOM 2511 N N . ARG A 1 334 ? 155.955 77.070 157.346 1.00 15.26 334 ARG A N 1
ATOM 2512 C CA . ARG A 1 334 ? 156.048 77.096 155.892 1.00 14.77 334 ARG A CA 1
ATOM 2513 C C . ARG A 1 334 ? 155.187 76.003 155.264 1.00 23.09 334 ARG A C 1
ATOM 2514 O O . ARG A 1 334 ? 154.548 76.219 154.231 1.00 26.03 334 ARG A O 1
ATOM 2522 N N . ALA A 1 335 ? 155.142 74.838 155.908 1.00 15.99 335 ALA A N 1
ATOM 2523 C CA . ALA A 1 335 ? 154.371 73.715 155.394 1.00 18.10 335 ALA A CA 1
ATOM 2524 C C . ALA A 1 335 ? 152.875 73.992 155.525 1.00 20.12 335 ALA A C 1
ATOM 2525 O O . ALA A 1 335 ? 152.109 73.700 154.616 1.00 18.71 335 ALA A O 1
ATOM 2527 N N . MET A 1 336 ? 152.476 74.565 156.660 1.00 16.59 336 MET A N 1
ATOM 2528 C CA . MET A 1 336 ? 151.108 75.026 156.873 1.00 14.65 336 MET A CA 1
ATOM 2529 C C . MET A 1 336 ? 150.717 76.102 155.857 1.00 19.95 336 MET A C 1
ATOM 2530 O O . MET A 1 336 ? 149.631 76.052 155.277 1.00 21.07 336 MET A O 1
ATOM 2535 N N . LEU A 1 337 ? 151.606 77.068 155.634 1.00 16.57 337 LEU A N 1
ATOM 2536 C CA . LEU A 1 337 ? 151.322 78.146 154.696 1.00 18.06 337 LEU A CA 1
ATOM 2537 C C . LEU A 1 337 ? 151.208 77.638 153.267 1.00 20.50 337 LEU A C 1
ATOM 2538 O O . LEU A 1 337 ? 150.449 78.185 152.470 1.00 20.98 337 LEU A O 1
ATOM 2543 N N . ASP A 1 338 ? 151.957 76.592 152.940 1.00 20.73 338 ASP A N 1
ATOM 2544 C CA . ASP A 1 338 ? 151.844 75.992 151.614 1.00 22.54 338 ASP A CA 1
ATOM 2545 C C . ASP A 1 338 ? 150.483 75.305 151.419 1.00 19.32 338 ASP A C 1
ATOM 2546 O O . ASP A 1 338 ? 149.898 75.372 150.338 1.00 21.12 338 ASP A O 1
ATOM 2551 N N . ASP A 1 339 ? 149.973 74.666 152.468 1.00 16.38 339 ASP A N 1
ATOM 2552 C CA . ASP A 1 339 ? 148.633 74.089 152.424 1.00 19.26 339 ASP A CA 1
ATOM 2553 C C . ASP A 1 339 ? 147.612 75.188 152.169 1.00 24.22 339 ASP A C 1
ATOM 2554 O O . ASP A 1 339 ? 146.718 75.022 151.338 1.00 22.29 339 ASP A O 1
ATOM 2559 N N . LEU A 1 340 ? 147.747 76.308 152.882 1.00 19.82 340 LEU A N 1
ATOM 2560 C CA . LEU A 1 340 ? 146.864 77.455 152.659 1.00 25.00 340 LEU A CA 1
ATOM 2561 C C . LEU A 1 340 ? 146.965 77.968 151.227 1.00 23.97 340 LEU A C 1
ATOM 2562 O O . LEU A 1 340 ? 145.975 78.394 150.641 1.00 18.96 340 LEU A O 1
ATOM 2567 N N . GLU A 1 341 ? 148.174 77.971 150.680 1.00 16.95 341 GLU A N 1
ATOM 2568 C CA . GLU A 1 341 ? 148.372 78.472 149.330 1.00 23.18 341 GLU A CA 1
ATOM 2569 C C . GLU A 1 341 ? 147.604 77.623 148.330 1.00 31.10 341 GLU A C 1
ATOM 2570 O O . GLU A 1 341 ? 146.966 78.144 147.409 1.00 25.98 341 GLU A O 1
ATOM 2576 N N . ALA A 1 342 ? 147.686 76.310 148.512 1.00 27.03 342 ALA A N 1
ATOM 2577 C CA . ALA A 1 342 ? 147.086 75.384 147.577 1.00 24.95 342 ALA A CA 1
ATOM 2578 C C . ALA A 1 342 ? 145.572 75.501 147.694 1.00 28.78 342 ALA A C 1
ATOM 2579 O O . ALA A 1 342 ? 144.866 75.576 146.690 1.00 28.85 342 ALA A O 1
ATOM 2581 N N . GLN A 1 343 ? 145.109 75.588 148.935 1.00 23.51 343 GLN A N 1
ATOM 2582 C CA . GLN A 1 343 ? 143.697 75.693 149.270 1.00 19.35 343 GLN A CA 1
ATOM 2583 C C . GLN A 1 343 ? 143.000 77.005 148.841 1.00 28.39 343 GLN A C 1
ATOM 2584 O O . GLN A 1 343 ? 141.811 76.998 148.533 1.00 29.49 343 GLN A O 1
ATOM 2590 N N . THR A 1 344 ? 143.726 78.123 148.811 1.00 27.29 344 THR A N 1
ATOM 2591 C CA . THR A 1 344 ? 143.099 79.422 148.561 1.00 22.24 344 THR A CA 1
ATOM 2592 C C . THR A 1 344 ? 143.557 80.082 147.269 1.00 25.44 344 THR A C 1
ATOM 2593 O O . THR A 1 344 ? 143.005 81.105 146.850 1.00 29.06 344 THR A O 1
ATOM 2597 N N . GLY A 1 345 ? 144.588 79.520 146.650 1.00 22.22 345 GLY A N 1
ATOM 2598 C CA . GLY A 1 345 ? 145.141 80.097 145.437 1.00 21.71 345 GLY A CA 1
ATOM 2599 C C . GLY A 1 345 ? 145.999 81.325 145.688 1.00 27.25 345 GLY A C 1
ATOM 2600 O O . GLY A 1 345 ? 146.480 81.971 144.756 1.00 25.28 345 GLY A O 1
ATOM 2601 N N . ARG A 1 346 ? 146.207 81.655 146.954 1.00 24.76 346 ARG A N 1
ATOM 2602 C CA . ARG A 1 346 ? 146.983 82.843 147.270 1.00 24.30 346 ARG A CA 1
ATOM 2603 C C . ARG A 1 346 ? 148.451 82.523 147.511 1.00 24.76 346 ARG A C 1
ATOM 2604 O O . ARG A 1 346 ? 148.831 81.360 147.660 1.00 27.59 346 ARG A O 1
ATOM 2612 N N . VAL A 1 347 ? 149.269 83.571 147.567 1.00 25.70 347 VAL A N 1
ATOM 2613 C CA . VAL A 1 347 ? 150.667 83.440 147.950 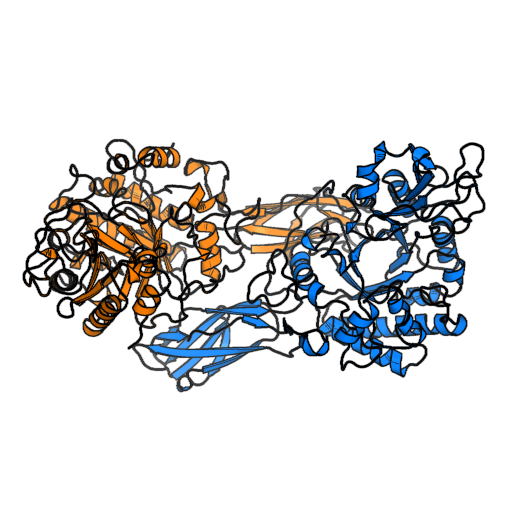1.00 26.48 347 VAL A CA 1
ATOM 2614 C C . VAL A 1 347 ? 150.876 83.949 149.374 1.00 23.87 347 VAL A C 1
ATOM 2615 O O . VAL A 1 347 ? 150.656 85.123 149.654 1.00 24.01 347 VAL A O 1
ATOM 2619 N N . TYR A 1 348 ? 151.325 83.066 150.260 1.00 26.13 348 TYR A N 1
ATOM 2620 C CA . TYR A 1 348 ? 151.578 83.424 151.651 1.00 20.97 348 TYR A CA 1
ATOM 2621 C C . TYR A 1 348 ? 153.068 83.533 151.979 1.00 22.55 348 TYR A C 1
ATOM 2622 O O . TYR A 1 348 ? 153.853 82.632 151.685 1.00 26.38 348 TYR A O 1
ATOM 2631 N N . GLU A 1 349 ? 153.448 84.645 152.596 1.00 19.65 349 GLU A N 1
ATOM 2632 C CA . GLU A 1 349 ? 154.839 84.878 152.945 1.00 15.37 349 GLU A CA 1
ATOM 2633 C C . GLU A 1 349 ? 155.161 84.332 154.329 1.00 17.52 349 GLU A C 1
ATOM 2634 O O . GLU A 1 349 ? 154.277 84.189 155.174 1.00 16.57 349 GLU A O 1
ATOM 2640 N N . LEU A 1 350 ? 156.435 84.039 154.563 1.00 12.49 350 LEU A N 1
ATOM 2641 C CA . LEU A 1 350 ? 156.903 83.733 155.908 1.00 11.12 350 LEU A CA 1
ATOM 2642 C C . LEU A 1 350 ? 158.181 84.514 156.198 1.00 10.65 350 LEU A C 1
ATOM 2643 O O . LEU A 1 350 ? 159.181 84.379 155.501 1.00 15.86 350 LEU A O 1
ATOM 2648 N N . THR A 1 351 ? 158.153 85.342 157.234 1.00 12.54 351 THR A N 1
ATOM 2649 C CA . THR A 1 351 ? 159.313 86.164 157.573 1.00 15.63 351 THR A CA 1
ATOM 2650 C C . THR A 1 351 ? 159.651 86.063 159.050 1.00 15.27 351 THR A C 1
ATOM 2651 O O . THR A 1 351 ? 158.878 85.519 159.840 1.00 14.21 351 THR A O 1
ATOM 2655 N N . SER A 1 352 ? 160.801 86.618 159.417 1.00 12.43 352 SER A N 1
ATOM 2656 C CA . SER A 1 352 ? 161.218 86.664 160.811 1.00 15.54 352 SER A CA 1
ATOM 2657 C C . SER A 1 352 ? 162.015 87.934 161.097 1.00 17.20 352 SER A C 1
ATOM 2658 O O . SER A 1 352 ? 162.851 88.337 160.301 1.00 13.37 352 SER A O 1
ATOM 2661 N N . ALA A 1 353 ? 161.750 88.568 162.230 1.00 12.77 353 ALA A N 1
ATOM 2662 C CA . ALA A 1 353 ? 162.576 89.674 162.654 1.00 16.63 353 ALA A CA 1
ATOM 2663 C C . ALA A 1 353 ? 163.635 89.109 163.586 1.00 16.64 353 ALA A C 1
ATOM 2664 O O . ALA A 1 353 ? 163.333 88.282 164.442 1.00 17.01 353 ALA A O 1
ATOM 2666 N N . ILE A 1 354 ? 164.882 89.524 163.410 1.00 12.48 354 ILE A N 1
ATOM 2667 C CA . ILE A 1 354 ? 165.959 88.936 164.208 1.00 18.14 354 ILE A CA 1
ATOM 2668 C C . ILE A 1 354 ? 166.898 89.961 164.836 1.00 15.67 354 ILE A C 1
ATOM 2669 O O . ILE A 1 354 ? 167.003 91.105 164.386 1.00 14.03 354 ILE A O 1
ATOM 2674 N N . SER A 1 355 ? 167.582 89.548 165.898 1.00 16.62 355 SER A N 1
ATOM 2675 C CA . SER A 1 355 ? 168.544 90.428 166.543 1.00 13.54 355 SER A CA 1
ATOM 2676 C C . SER A 1 355 ? 169.697 90.743 165.603 1.00 17.31 355 SER A C 1
ATOM 2677 O O . SER A 1 355 ? 170.114 89.902 164.803 1.00 17.41 355 SER A O 1
ATOM 2680 N N . ALA A 1 356 ? 170.203 91.967 165.693 1.00 19.14 356 ALA A N 1
ATOM 2681 C CA . ALA A 1 356 ? 171.379 92.354 164.929 1.00 15.24 356 ALA A CA 1
ATOM 2682 C C . ALA A 1 356 ? 172.639 92.231 165.783 1.00 14.73 356 ALA A C 1
ATOM 2683 O O . ALA A 1 356 ? 173.731 92.562 165.344 1.00 17.80 356 ALA A O 1
ATOM 2685 N N . GLY A 1 357 ? 172.492 91.759 167.014 1.00 16.44 357 GLY A N 1
ATOM 2686 C CA . GLY A 1 357 ? 173.654 91.458 167.834 1.00 16.80 357 GL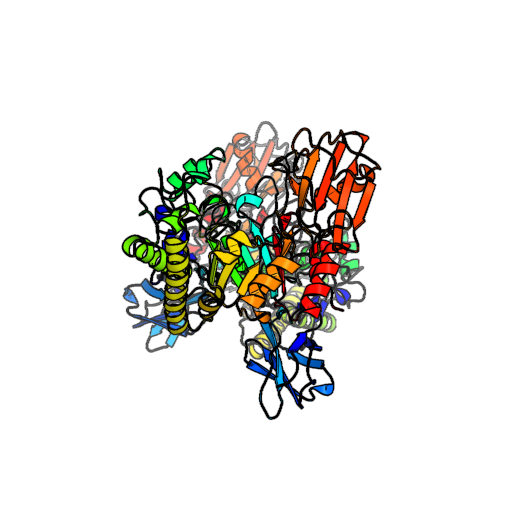Y A CA 1
ATOM 2687 C C . GLY A 1 357 ? 174.276 90.148 167.375 1.00 20.79 357 GLY A C 1
ATOM 2688 O O . GLY A 1 357 ? 173.562 89.150 167.230 1.00 18.58 357 GLY A O 1
ATOM 2689 N N . TYR A 1 358 ? 175.591 90.151 167.135 1.00 15.76 358 TYR A N 1
ATOM 2690 C CA . TYR A 1 358 ? 176.287 88.971 166.619 1.00 19.17 358 TYR A CA 1
ATOM 2691 C C . TYR A 1 358 ? 176.187 87.782 167.581 1.00 21.56 358 TYR A C 1
ATOM 2692 O O . TYR A 1 358 ? 176.179 86.625 167.158 1.00 19.15 358 TYR A O 1
ATOM 2701 N N . ASP A 1 359 ? 176.127 88.075 168.877 1.00 18.22 359 ASP A N 1
ATOM 2702 C CA . ASP A 1 359 ? 176.053 87.022 169.883 1.00 19.68 359 ASP A CA 1
ATOM 2703 C C . ASP A 1 359 ? 174.678 86.332 169.881 1.00 23.95 359 ASP A C 1
ATOM 2704 O O . ASP A 1 359 ? 174.548 85.184 170.317 1.00 19.08 359 ASP A O 1
ATOM 2709 N N . LYS A 1 360 ? 173.653 87.024 169.383 1.00 18.53 360 LYS A N 1
ATOM 2710 C CA . LYS A 1 360 ? 172.346 86.393 169.219 1.00 20.19 360 LYS A CA 1
ATOM 2711 C C . LYS A 1 360 ? 172.271 85.720 167.848 1.00 18.31 360 LYS A C 1
ATOM 2712 O O . LYS A 1 360 ? 171.685 84.658 167.704 1.00 16.34 360 LYS A O 1
ATOM 2718 N N . ILE A 1 361 ? 172.881 86.344 166.845 1.00 21.10 361 ILE A N 1
ATOM 2719 C CA . ILE A 1 361 ? 172.949 85.770 165.506 1.00 18.91 361 ILE A CA 1
ATOM 2720 C C . ILE A 1 361 ? 173.670 84.412 165.515 1.00 18.41 361 ILE A C 1
ATOM 2721 O O . ILE A 1 361 ? 173.293 83.496 164.787 1.00 17.84 361 ILE A O 1
ATOM 2726 N N . ALA A 1 362 ? 174.678 84.277 166.372 1.00 15.91 362 ALA A N 1
ATOM 2727 C CA . ALA A 1 362 ? 175.466 83.045 166.428 1.00 23.78 362 ALA A CA 1
ATOM 2728 C C . ALA A 1 362 ? 174.641 81.851 166.918 1.00 19.99 362 ALA A C 1
ATOM 2729 O O . ALA A 1 362 ? 174.952 80.708 166.601 1.00 17.68 362 ALA A O 1
ATOM 2731 N N . VAL A 1 363 ? 173.588 82.120 167.683 1.00 17.67 363 VAL A N 1
ATOM 2732 C CA . VAL A 1 363 ? 172.755 81.047 168.204 1.00 19.06 363 VAL A CA 1
ATOM 2733 C C . VAL A 1 363 ? 172.120 80.251 167.060 1.00 22.75 363 VAL A C 1
ATOM 2734 O O . VAL A 1 363 ? 172.051 79.012 167.090 1.00 17.14 363 VAL A O 1
ATOM 2738 N N . VAL A 1 364 ? 171.681 80.967 166.029 1.00 22.15 364 VAL A N 1
ATOM 2739 C CA . VAL A 1 364 ? 170.852 80.361 164.991 1.00 19.25 364 VAL A CA 1
ATOM 2740 C C . VAL A 1 364 ? 171.582 80.047 163.686 1.00 17.48 364 VAL A C 1
ATOM 2741 O O . VAL A 1 364 ? 172.344 80.863 163.160 1.00 20.76 364 VAL A O 1
ATOM 2745 N N . ASN A 1 365 ? 171.313 78.867 163.146 1.00 15.51 365 ASN A N 1
ATOM 2746 C CA . ASN A 1 365 ? 171.725 78.557 161.784 1.00 24.74 365 ASN A CA 1
ATOM 2747 C C . ASN A 1 365 ? 170.802 79.208 160.752 1.00 19.98 365 ASN A C 1
ATOM 2748 O O . ASN A 1 365 ? 169.852 78.589 160.278 1.00 16.55 365 ASN A O 1
ATOM 2753 N N . TYR A 1 366 ? 171.106 80.446 160.376 1.00 18.61 366 TYR A N 1
ATOM 2754 C CA . TYR A 1 366 ? 170.271 81.156 159.410 1.00 19.14 366 TYR A CA 1
ATOM 2755 C C . TYR A 1 366 ? 170.360 80.612 157.983 1.00 22.55 366 TYR A C 1
ATOM 2756 O O . TYR A 1 366 ? 169.455 80.828 157.185 1.00 30.63 366 TYR A O 1
ATOM 2765 N N . ALA A 1 367 ? 171.414 79.861 157.681 1.00 23.60 367 ALA A N 1
ATOM 2766 C CA . ALA A 1 367 ? 171.521 79.208 156.384 1.00 18.54 367 ALA A CA 1
ATOM 2767 C C . ALA A 1 367 ? 170.454 78.135 156.271 1.00 23.37 367 ALA A C 1
ATOM 2768 O O . ALA A 1 367 ? 169.932 77.875 155.188 1.00 22.15 367 ALA A O 1
ATOM 2770 N N . GLU A 1 368 ? 170.146 77.501 157.392 1.00 19.53 368 GLU A N 1
ATOM 2771 C CA . GLU A 1 368 ? 169.069 76.530 157.411 1.00 24.59 368 GLU A CA 1
ATOM 2772 C C . GLU A 1 368 ? 167.690 77.217 157.493 1.00 21.62 368 GLU A C 1
ATOM 2773 O O . GLU A 1 368 ? 166.744 76.808 156.815 1.00 22.73 368 GLU A O 1
ATOM 2779 N N . ALA A 1 369 ? 167.591 78.265 158.308 1.00 16.66 369 ALA A N 1
ATOM 2780 C CA . ALA A 1 369 ? 166.338 79.003 158.472 1.00 20.77 369 ALA A CA 1
ATOM 2781 C C . ALA A 1 369 ? 165.828 79.637 157.179 1.00 17.14 369 ALA A C 1
ATOM 2782 O O . ALA A 1 369 ? 164.625 79.691 156.942 1.00 22.01 369 ALA A O 1
ATOM 2784 N N . GLN A 1 370 ? 166.737 80.109 156.331 1.00 23.95 370 GLN A N 1
ATOM 2785 C CA . GLN A 1 370 ? 166.314 80.821 155.124 1.00 24.49 370 GLN A CA 1
ATOM 2786 C C . GLN A 1 370 ? 165.661 79.891 154.099 1.00 21.80 370 GLN A C 1
ATOM 2787 O O . GLN A 1 370 ? 165.144 80.350 153.086 1.00 25.90 370 GLN A O 1
ATOM 2793 N N . LYS A 1 371 ? 165.685 78.589 154.368 1.00 18.75 371 LYS A N 1
ATOM 2794 C CA . LYS A 1 371 ? 164.979 77.623 153.531 1.00 23.46 371 LYS A CA 1
ATOM 2795 C C . LYS A 1 371 ? 163.462 77.679 153.764 1.00 21.41 371 LYS A C 1
ATOM 2796 O O . LYS A 1 371 ? 162.688 77.067 153.023 1.00 28.64 371 LYS A O 1
ATOM 2802 N N . SER A 1 372 ? 163.045 78.408 154.798 1.00 19.87 372 SER A N 1
ATOM 2803 C CA . SER A 1 372 ? 161.621 78.570 155.103 1.00 23.27 372 SER A CA 1
ATOM 2804 C C . SER A 1 372 ? 161.185 80.031 155.048 1.00 20.14 372 SER A C 1
ATOM 2805 O O . SER A 1 372 ? 159.992 80.321 155.015 1.00 22.73 372 SER A O 1
ATOM 2808 N N . LEU A 1 373 ? 162.163 80.936 155.063 1.00 19.38 373 LEU A N 1
ATOM 2809 C CA . LEU A 1 373 ? 161.920 82.373 155.166 1.00 19.73 373 LEU A CA 1
ATOM 2810 C C . LEU A 1 373 ? 162.147 83.098 153.850 1.00 18.66 373 LEU A C 1
ATOM 2811 O O . LEU A 1 373 ? 163.180 82.908 153.215 1.00 19.84 373 LEU A O 1
ATOM 2816 N N . GLY A 1 374 ? 161.2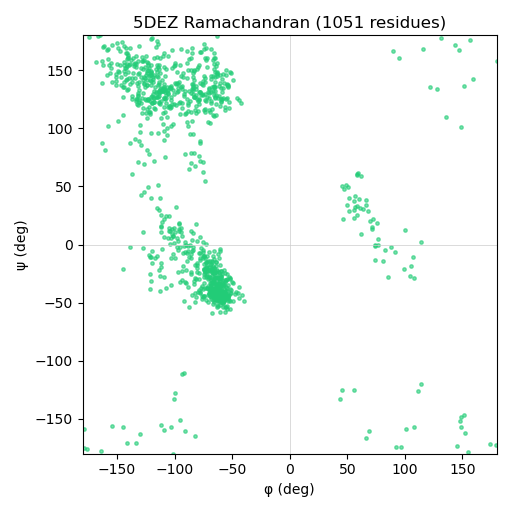05 83.956 153.461 1.00 15.51 374 GLY A N 1
ATOM 2817 C CA . GLY A 1 374 ? 161.396 84.798 152.293 1.00 13.54 374 GLY A CA 1
ATOM 2818 C C . GLY A 1 374 ? 162.200 86.048 152.626 1.00 17.48 374 GLY A C 1
ATOM 2819 O O . GLY A 1 374 ? 162.986 86.545 151.819 1.00 18.38 374 GLY A O 1
ATOM 2820 N N . LYS A 1 375 ? 162.010 86.560 153.837 1.00 13.69 375 LYS A N 1
ATOM 2821 C CA . LYS A 1 375 ? 162.694 87.770 154.267 1.00 18.98 375 LYS A CA 1
ATOM 2822 C C . LYS A 1 375 ? 163.143 87.665 155.710 1.00 18.11 375 LYS A C 1
ATOM 2823 O O . LYS A 1 375 ? 162.490 87.016 156.524 1.00 15.08 375 LYS A O 1
ATOM 2829 N N . ILE A 1 376 ? 164.261 88.320 156.013 1.00 17.95 376 ILE A N 1
ATOM 2830 C CA . ILE A 1 376 ? 164.758 88.420 157.372 1.00 14.93 376 ILE A CA 1
ATOM 2831 C C . ILE A 1 376 ? 164.875 89.890 157.741 1.00 20.22 376 ILE A C 1
ATOM 2832 O O . ILE A 1 376 ? 165.695 90.621 157.176 1.00 21.00 376 ILE A O 1
ATOM 2837 N N . PHE A 1 377 ? 164.058 90.318 158.694 1.00 14.19 377 PHE A N 1
ATOM 2838 C CA . PHE A 1 377 ? 164.088 91.691 159.166 1.00 13.88 377 PHE A CA 1
ATOM 2839 C C . PHE A 1 377 ? 165.162 91.858 160.223 1.00 14.12 377 PHE A C 1
ATOM 2840 O O . PHE A 1 377 ? 164.946 91.598 161.411 1.00 11.76 377 PHE A O 1
ATOM 2848 N N . LEU A 1 378 ? 166.331 92.305 159.775 1.00 15.33 378 LEU A N 1
ATOM 2849 C CA . LEU A 1 378 ? 167.452 92.534 160.663 1.00 10.07 378 LEU A CA 1
ATOM 2850 C C . LEU A 1 378 ? 167.170 93.733 161.539 1.00 8.81 378 LEU A C 1
ATOM 2851 O O . LEU A 1 378 ? 167.012 94.853 161.060 1.00 14.70 378 LEU A O 1
ATOM 2856 N N . MET A 1 379 ? 167.079 93.501 162.838 1.00 9.22 379 MET A N 1
ATOM 2857 C CA . MET A 1 379 ? 166.785 94.594 163.752 1.00 10.69 379 MET A CA 1
ATOM 2858 C C . MET A 1 379 ? 168.030 95.405 164.119 1.00 13.62 379 MET A C 1
ATOM 2859 O O . MET A 1 379 ? 168.467 95.434 165.265 1.00 9.72 379 MET A O 1
ATOM 2864 N N . SER A 1 380 ? 168.565 96.105 163.123 1.00 15.04 380 SER A N 1
ATOM 2865 C CA . SER A 1 380 ? 169.776 96.901 163.267 1.00 10.96 380 SER A CA 1
ATOM 2866 C C . SER A 1 380 ? 169.579 98.215 164.018 1.00 11.71 380 SER A C 1
ATOM 2867 O O . SER A 1 380 ? 169.792 99.291 163.473 1.00 18.04 380 SER A O 1
ATOM 2870 N N . TYR A 1 381 ? 169.184 98.118 165.280 1.00 13.65 381 TYR A N 1
ATOM 2871 C CA . TYR A 1 381 ? 168.939 99.282 166.121 1.00 9.52 381 TYR A CA 1
ATOM 2872 C C . TYR A 1 381 ? 168.895 98.787 167.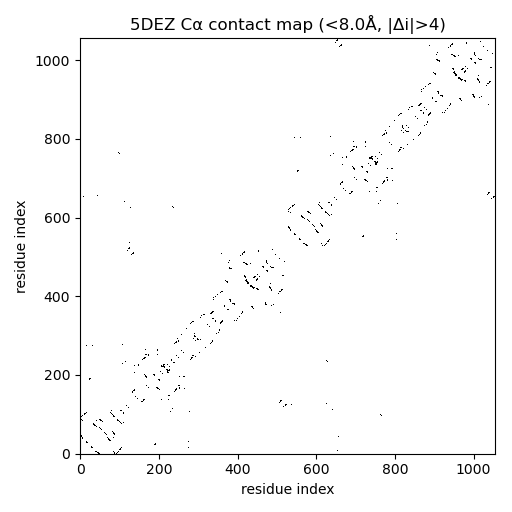555 1.00 13.23 381 TYR A C 1
ATOM 2873 O O . TYR A 1 381 ? 169.132 97.604 167.794 1.00 13.62 381 TYR A O 1
ATOM 2882 N N . ASP A 1 382 ? 168.625 99.679 168.504 1.00 12.68 382 ASP A N 1
ATOM 2883 C CA . ASP A 1 382 ? 168.676 99.326 169.924 1.00 17.98 382 ASP A CA 1
ATOM 2884 C C . ASP A 1 382 ? 170.039 98.741 170.358 1.00 19.62 382 ASP A C 1
ATOM 2885 O O . ASP A 1 382 ? 170.129 98.033 171.360 1.00 20.08 382 ASP A O 1
ATOM 2890 N N . PHE A 1 383 ? 171.090 99.049 169.596 1.00 19.46 383 PHE A N 1
ATOM 2891 C CA . PHE A 1 383 ? 172.456 98.610 169.904 1.00 23.02 383 PHE A CA 1
ATOM 2892 C C . PHE A 1 383 ? 172.928 99.113 171.258 1.00 20.29 383 PHE A C 1
ATOM 2893 O O . PHE A 1 383 ? 173.772 98.494 171.907 1.00 19.20 383 PHE A O 1
ATOM 2901 N N . LYS A 1 384 ? 172.397 100.263 171.655 1.00 19.46 384 LYS A N 1
ATOM 2902 C CA . LYS A 1 384 ? 172.813 100.955 172.860 1.00 15.82 384 LYS A CA 1
ATOM 2903 C C . LYS A 1 384 ? 171.583 101.644 173.398 1.00 14.32 384 LYS A C 1
ATOM 2904 O O . LYS A 1 384 ? 170.670 101.944 172.639 1.00 16.87 384 LYS A O 1
ATOM 2910 N N . GLY A 1 385 ? 171.549 101.903 174.700 1.00 15.52 385 GLY A N 1
ATOM 2911 C CA . GLY A 1 385 ? 170.421 102.606 175.272 1.00 20.69 385 GLY A CA 1
ATOM 2912 C C . GLY A 1 385 ? 170.520 102.930 176.747 1.00 24.89 385 GLY A C 1
ATOM 2913 O O . GLY A 1 385 ? 171.526 102.670 177.403 1.00 28.43 385 GLY A O 1
ATOM 2914 N N . ALA A 1 386 ? 169.439 103.492 177.275 1.00 26.66 386 ALA A N 1
ATOM 2915 C CA . ALA A 1 386 ? 169.421 104.023 178.633 1.00 29.45 386 ALA A CA 1
ATOM 2916 C C . ALA A 1 386 ? 169.299 102.961 179.724 1.00 35.91 386 ALA A C 1
ATOM 2917 O O . ALA A 1 386 ? 169.155 103.305 180.899 1.00 34.63 386 ALA A O 1
ATOM 2919 N N . TRP A 1 387 ? 169.362 101.684 179.344 1.00 31.82 387 TRP A N 1
ATOM 2920 C CA . TRP A 1 387 ? 169.472 100.615 180.336 1.00 29.27 387 TRP A CA 1
ATOM 2921 C C . TRP A 1 387 ? 170.823 100.669 181.056 1.00 35.60 387 TRP A C 1
ATOM 2922 O O . TRP A 1 387 ? 170.974 100.132 182.153 1.00 41.99 387 TRP A O 1
ATOM 2933 N N . SER A 1 388 ? 171.798 101.326 180.433 1.00 30.33 388 SER A N 1
ATOM 2934 C CA . SER A 1 388 ? 173.116 101.510 181.030 1.00 36.64 388 SER A CA 1
ATOM 2935 C C . SER A 1 388 ? 173.570 102.966 180.924 1.00 38.06 388 SER A C 1
ATOM 2936 O O . SER A 1 388 ? 173.553 103.542 179.839 1.00 34.20 388 SER A O 1
ATOM 2939 N N . ASN A 1 389 ? 173.980 103.559 182.044 1.00 39.79 389 ASN A N 1
ATOM 2940 C CA . ASN A 1 389 ? 174.561 104.903 182.023 1.00 32.45 389 ASN A CA 1
ATOM 2941 C C . ASN A 1 389 ? 176.017 104.825 181.612 1.00 33.29 389 ASN A C 1
ATOM 2942 O O . ASN A 1 389 ? 176.615 105.802 181.172 1.00 32.94 389 ASN A O 1
ATOM 2947 N N . THR A 1 390 ? 176.589 103.639 181.767 1.00 38.60 390 THR A N 1
ATOM 2948 C CA . THR A 1 390 ? 178.002 103.442 181.499 1.00 36.01 390 THR A CA 1
ATOM 2949 C C . THR A 1 390 ? 178.264 103.220 180.011 1.00 37.53 390 THR A C 1
ATOM 2950 O O . THR A 1 390 ? 179.110 103.875 179.414 1.00 38.71 390 THR A O 1
ATOM 2954 N N . ASP A 1 391 ? 177.516 102.326 179.383 1.00 33.54 391 ASP A N 1
ATOM 2955 C CA . ASP A 1 391 ? 177.805 102.025 177.986 1.00 32.14 391 ASP A CA 1
ATOM 2956 C C . ASP A 1 391 ? 177.118 102.987 177.020 1.00 34.63 391 ASP A C 1
ATOM 2957 O O . ASP A 1 391 ? 176.097 102.643 176.432 1.00 31.01 391 ASP A O 1
ATOM 2962 N N . LEU A 1 392 ? 177.673 104.186 176.859 1.00 38.51 392 LEU A N 1
ATOM 2963 C CA . LEU A 1 392 ? 177.103 105.154 175.925 1.00 29.53 392 LEU A CA 1
ATOM 2964 C C . LEU A 1 392 ? 177.597 104.856 174.508 1.00 23.95 392 LEU A C 1
ATOM 2965 O O . LEU A 1 392 ? 178.739 104.467 174.314 1.00 26.74 392 LEU A O 1
ATOM 2970 N N . GLY A 1 393 ? 176.726 105.005 173.516 1.00 18.63 393 GLY A N 1
ATOM 2971 C CA . GLY A 1 393 ? 177.105 104.685 172.150 1.00 17.36 393 GLY A CA 1
ATOM 2972 C C . GLY A 1 393 ? 175.981 104.904 171.156 1.00 19.18 393 GLY A C 1
ATOM 2973 O O . GLY A 1 393 ? 174.923 105.438 171.493 1.00 18.95 393 GLY A O 1
ATOM 2974 N N . TYR A 1 394 ? 176.197 104.482 169.915 1.00 16.27 394 TYR A N 1
ATOM 2975 C CA . TYR A 1 394 ? 175.174 104.641 168.890 1.00 14.71 394 TYR A CA 1
ATOM 2976 C C . TYR A 1 394 ? 174.148 103.516 168.990 1.00 23.46 394 TYR A C 1
ATOM 2977 O O . TYR A 1 394 ? 174.481 102.345 168.808 1.00 20.99 394 TYR A O 1
ATOM 2986 N N . GLN A 1 395 ? 172.915 103.895 169.309 1.00 19.80 395 GLN A N 1
ATOM 2987 C CA . GLN A 1 395 ? 171.776 102.979 169.361 1.00 20.42 395 GLN A CA 1
ATOM 2988 C C . GLN A 1 395 ? 171.545 102.312 168.000 1.00 17.63 395 GLN A C 1
ATOM 2989 O O . GLN A 1 395 ? 171.127 101.148 167.905 1.00 15.11 395 GLN A O 1
ATOM 2995 N N . THR A 1 396 ? 171.811 103.071 166.945 1.00 13.96 396 THR A N 1
ATOM 2996 C CA . THR A 1 396 ? 171.800 102.546 165.592 1.00 13.36 396 THR A CA 1
ATOM 2997 C C . THR A 1 396 ? 172.952 103.221 164.861 1.00 19.90 396 THR A C 1
ATOM 2998 O O . THR A 1 396 ? 173.366 104.324 165.234 1.00 25.47 396 THR A O 1
ATOM 3002 N N . THR A 1 397 ? 173.484 102.551 163.844 1.00 18.76 397 THR A N 1
ATOM 3003 C CA . THR A 1 397 ? 174.668 103.016 163.133 1.00 19.07 397 THR A CA 1
ATOM 3004 C C . THR A 1 397 ? 174.962 101.984 162.060 1.00 20.77 397 THR A C 1
ATOM 3005 O O . THR A 1 397 ? 174.511 100.849 162.159 1.00 23.94 397 THR A O 1
ATOM 3009 N N . VAL A 1 398 ? 175.684 102.368 161.016 1.00 19.60 398 VAL A N 1
ATOM 3010 C CA . VAL A 1 398 ? 176.067 101.400 159.991 1.00 19.55 398 VAL A CA 1
ATOM 3011 C C . VAL A 1 398 ? 177.427 100.787 160.320 1.00 24.55 398 VAL A C 1
ATOM 3012 O O . VAL A 1 398 ? 177.596 99.564 160.280 1.00 22.73 398 VAL A O 1
ATOM 3016 N N . TYR A 1 399 ? 178.388 101.652 160.645 1.00 20.26 399 TYR A N 1
ATOM 3017 C CA . TYR A 1 399 ? 179.765 101.245 160.905 1.00 20.87 399 TYR A CA 1
ATOM 3018 C C . TYR A 1 399 ? 180.162 101.637 162.315 1.00 21.19 399 TYR A C 1
ATOM 3019 O O . TYR A 1 399 ? 179.384 102.272 163.029 1.00 20.42 399 TYR A O 1
ATOM 3028 N N . ALA A 1 400 ? 181.376 101.264 162.710 1.00 18.62 400 ALA A N 1
ATOM 3029 C CA . ALA A 1 400 ? 181.888 101.621 164.022 1.00 17.06 400 ALA A CA 1
ATOM 3030 C C . ALA A 1 400 ? 182.012 103.137 164.131 1.00 17.84 400 ALA A C 1
ATOM 3031 O O . ALA A 1 400 ? 182.251 103.827 163.139 1.00 15.62 400 ALA A O 1
ATOM 3033 N N . PRO A 1 401 ? 181.804 103.672 165.339 1.00 19.49 401 PRO A N 1
ATOM 3034 C CA . PRO A 1 401 ? 181.937 105.113 165.558 1.00 22.54 401 PRO A CA 1
ATOM 3035 C C . PRO A 1 401 ? 183.376 105.602 165.379 1.00 30.84 401 PRO A C 1
ATOM 3036 O O . PRO A 1 401 ? 184.348 104.839 165.522 1.00 21.82 401 PRO A O 1
ATOM 3040 N N . SER A 1 402 ? 183.490 106.888 165.054 1.00 28.70 402 SER A N 1
ATOM 3041 C CA . SER A 1 402 ? 184.776 107.540 164.859 1.00 24.53 402 SER A CA 1
ATOM 3042 C C . SER A 1 402 ? 185.635 107.411 166.108 1.00 25.09 402 SER A C 1
ATOM 3043 O O . SER A 1 402 ? 186.852 107.280 166.023 1.00 26.43 402 SER A O 1
ATOM 3046 N N . TRP A 1 403 ? 184.985 107.440 167.265 1.00 27.19 403 TRP A N 1
ATOM 3047 C CA . TRP A 1 403 ? 185.679 107.381 168.543 1.00 24.43 403 TRP A CA 1
ATOM 3048 C C . TRP A 1 403 ? 185.856 105.952 169.083 1.00 30.79 403 TRP A C 1
ATOM 3049 O O . TRP A 1 403 ? 186.428 105.757 170.155 1.00 33.18 403 TRP A O 1
ATOM 3060 N N . ASN A 1 404 ? 185.402 104.953 168.328 1.00 32.07 404 ASN A N 1
ATOM 3061 C CA . ASN A 1 404 ? 185.574 103.556 168.729 1.00 25.54 404 ASN A CA 1
ATOM 3062 C C . ASN A 1 404 ? 185.427 102.594 167.556 1.00 30.53 404 ASN A C 1
ATOM 3063 O O . ASN A 1 404 ? 184.367 101.990 167.340 1.00 33.99 404 ASN A O 1
ATOM 3068 N N . SER A 1 405 ? 186.508 102.473 166.801 1.00 25.07 405 SER A N 1
ATOM 3069 C CA . SER A 1 405 ? 186.583 101.619 165.623 1.00 25.75 405 SER A CA 1
ATOM 3070 C C . SER A 1 405 ? 186.385 100.137 165.923 1.00 26.86 405 SER A C 1
ATOM 3071 O O . SER A 1 405 ? 186.297 99.324 165.009 1.00 28.96 405 SER A O 1
ATOM 3074 N N . GLU A 1 406 ? 186.334 99.775 167.198 1.00 27.10 406 GLU A N 1
ATOM 3075 C CA . GLU A 1 406 ? 186.236 98.367 167.559 1.00 35.68 406 GLU A CA 1
ATOM 3076 C C . GLU A 1 406 ? 184.839 97.972 168.028 1.00 36.46 406 GLU A C 1
ATOM 3077 O O . GLU A 1 406 ? 184.678 97.015 168.778 1.00 32.92 406 GLU A O 1
ATOM 3083 N N . GLU A 1 407 ? 183.829 98.724 167.601 1.00 32.92 407 GLU A N 1
ATOM 3084 C CA . GLU A 1 407 ? 182.452 98.385 167.953 1.00 26.23 407 GLU A CA 1
ATOM 3085 C C . GLU A 1 407 ? 181.920 97.300 167.028 1.00 18.54 407 GLU A C 1
ATOM 3086 O O . GLU A 1 407 ? 182.028 97.402 165.807 1.00 21.22 407 GLU A O 1
ATOM 3092 N N . LEU A 1 408 ? 181.368 96.246 167.620 1.00 23.06 408 LEU A N 1
ATOM 3093 C CA . LEU A 1 408 ? 180.833 95.120 166.856 1.00 27.05 408 LEU A CA 1
ATOM 3094 C C . LEU A 1 408 ? 179.316 95.234 166.667 1.00 25.65 408 LEU A C 1
ATOM 3095 O O . LEU A 1 408 ? 178.756 94.675 165.714 1.00 24.65 408 LEU A O 1
ATOM 3100 N N . TYR A 1 409 ? 178.663 95.968 167.565 1.00 17.33 409 TYR A N 1
ATOM 3101 C CA . TYR A 1 409 ? 177.228 96.182 167.465 1.00 21.42 409 TYR A CA 1
ATOM 3102 C C . TYR A 1 409 ? 176.937 97.260 166.426 1.00 17.18 409 TYR A C 1
ATOM 3103 O O . TYR A 1 409 ? 176.675 98.415 166.769 1.00 11.15 409 TYR A O 1
ATOM 3112 N N . THR A 1 410 ? 177.043 96.877 165.154 1.00 13.04 410 THR A N 1
ATOM 3113 C CA . THR A 1 410 ? 176.804 97.783 164.036 1.00 19.45 410 THR A CA 1
ATOM 3114 C C . THR A 1 410 ? 176.068 97.009 162.950 1.00 17.98 410 THR A C 1
ATOM 3115 O O . THR A 1 410 ? 176.085 95.776 162.935 1.00 17.15 410 THR A O 1
ATOM 3119 N N . THR A 1 411 ? 175.426 97.728 162.039 1.00 14.78 411 THR A N 1
ATOM 3120 C CA . THR A 1 411 ? 174.679 97.081 160.979 1.00 17.13 411 THR A CA 1
ATOM 3121 C C . THR A 1 411 ? 175.612 96.284 160.090 1.00 18.64 411 THR A C 1
ATOM 3122 O O . THR A 1 411 ? 175.297 95.158 159.694 1.00 19.36 411 THR A O 1
ATOM 3126 N N . HIS A 1 412 ? 176.753 96.882 159.768 1.00 17.86 412 HIS A N 1
ATOM 3127 C CA . HIS A 1 412 ? 177.748 96.227 158.922 1.00 26.97 412 HIS A CA 1
ATOM 3128 C C . HIS A 1 412 ? 178.219 94.889 159.495 1.00 19.38 412 HIS A C 1
ATOM 3129 O O . HIS A 1 412 ? 178.288 93.886 158.783 1.00 20.14 412 HIS A O 1
ATOM 3136 N N . TYR A 1 413 ? 178.540 94.871 160.782 1.00 15.73 413 TYR A N 1
ATOM 3137 C CA . TYR A 1 413 ? 179.008 93.637 161.395 1.00 21.54 413 TYR A CA 1
ATOM 3138 C C . TYR A 1 413 ? 177.898 92.586 161.387 1.00 20.79 413 TYR A C 1
ATOM 3139 O O . TYR A 1 413 ? 178.147 91.415 161.104 1.00 18.49 413 TYR A O 1
ATOM 3148 N N . ALA A 1 414 ? 176.671 93.014 161.684 1.00 16.91 414 ALA A N 1
ATOM 3149 C CA . ALA A 1 414 ? 175.537 92.094 161.720 1.00 14.56 414 ALA A CA 1
ATOM 3150 C C . ALA A 1 414 ? 175.292 91.477 160.352 1.00 12.29 414 ALA A C 1
ATOM 3151 O O . ALA A 1 414 ? 175.107 90.265 160.218 1.00 16.00 414 ALA A O 1
ATOM 3153 N N . VAL A 1 415 ? 175.311 92.314 159.325 1.00 13.64 415 VAL A N 1
ATOM 3154 C CA . VAL A 1 415 ? 175.102 91.825 157.972 1.00 20.02 415 VAL A CA 1
ATOM 3155 C C . VAL A 1 415 ? 176.213 90.861 157.553 1.00 21.38 415 VAL A C 1
ATOM 3156 O O . VAL A 1 415 ? 175.940 89.813 156.959 1.00 16.19 415 VAL A O 1
ATOM 3160 N N . ASP A 1 416 ? 177.458 91.233 157.864 1.00 21.95 416 ASP A N 1
ATOM 3161 C CA . ASP A 1 416 ? 178.622 90.396 157.575 1.00 26.03 416 ASP A CA 1
ATOM 3162 C C . ASP A 1 416 ? 178.501 89.022 158.210 1.00 23.65 416 ASP A C 1
ATOM 3163 O O . ASP A 1 416 ? 178.803 88.008 157.586 1.00 26.19 416 ASP A O 1
ATOM 3168 N N . ALA A 1 417 ? 178.071 89.004 159.464 1.00 22.35 417 ALA A N 1
ATOM 3169 C CA . ALA A 1 417 ? 177.873 87.759 160.185 1.00 18.15 417 ALA A CA 1
ATOM 3170 C C . ALA A 1 417 ? 176.830 86.881 159.494 1.00 18.12 417 ALA A C 1
ATOM 3171 O O . ALA A 1 417 ? 177.008 85.669 159.378 1.00 21.37 417 ALA A O 1
ATOM 3173 N N . LEU A 1 418 ? 175.744 87.489 159.022 1.00 22.77 418 LEU A N 1
ATOM 3174 C CA . LEU A 1 418 ? 174.716 86.719 158.320 1.00 22.89 418 LEU A CA 1
ATOM 3175 C C . LEU A 1 418 ? 175.223 86.190 156.978 1.00 20.77 418 LEU A C 1
ATOM 3176 O O . LEU A 1 418 ? 174.893 85.075 156.558 1.00 21.44 418 LEU A O 1
ATOM 3181 N N . LEU A 1 419 ? 175.994 87.019 156.284 1.00 22.24 419 LEU A N 1
ATOM 3182 C CA . LEU A 1 419 ? 176.562 86.626 155.002 1.00 26.29 419 LEU A CA 1
ATOM 3183 C C . LEU A 1 419 ? 177.529 85.458 155.202 1.00 20.15 419 LEU A C 1
ATOM 3184 O O . LEU A 1 419 ? 177.484 84.460 154.482 1.00 18.49 419 LEU A O 1
ATOM 3189 N N . LYS A 1 420 ? 178.383 85.586 156.211 1.00 17.21 420 LYS A N 1
ATOM 3190 C CA . LYS A 1 420 ? 179.338 84.542 156.563 1.00 27.19 420 LYS A CA 1
ATOM 3191 C C . LYS A 1 420 ? 178.643 83.210 156.818 1.00 23.09 420 LYS A C 1
ATOM 3192 O O . LYS A 1 420 ? 179.219 82.151 156.581 1.00 26.63 420 LYS A O 1
ATOM 3198 N N . GLN A 1 421 ? 177.407 83.266 157.307 1.00 19.35 421 GLN A N 1
ATOM 3199 C CA . GLN A 1 421 ? 176.640 82.049 157.563 1.00 17.81 421 GLN A CA 1
ATOM 3200 C C . GLN A 1 421 ? 176.069 81.486 156.270 1.00 16.77 421 GLN A C 1
ATOM 3201 O O . GLN A 1 421 ? 175.580 80.359 156.247 1.00 18.21 421 GLN A O 1
ATOM 3207 N N . GLY A 1 422 ? 176.100 82.279 155.201 1.00 23.15 422 GLY A N 1
ATOM 3208 C CA . GLY A 1 422 ? 175.538 81.852 153.926 1.00 21.84 422 GLY A CA 1
ATOM 3209 C C . GLY A 1 422 ? 174.149 82.393 153.588 1.00 28.10 422 GLY A C 1
ATOM 3210 O O . GLY A 1 422 ? 173.495 81.933 152.648 1.00 23.78 422 GLY A O 1
ATOM 3211 N N . VAL A 1 423 ? 173.681 83.383 154.338 1.00 21.99 423 VAL A N 1
ATOM 3212 C CA . VAL A 1 423 ? 172.380 83.967 154.029 1.00 27.20 423 VAL A CA 1
ATOM 3213 C C . VAL A 1 423 ? 172.439 84.743 152.709 1.00 23.04 423 VAL A C 1
ATOM 3214 O O . VAL A 1 423 ? 173.357 85.542 152.503 1.00 25.20 423 VAL A O 1
ATOM 3218 N N . ASP A 1 424 ? 171.480 84.504 151.812 1.00 16.88 424 ASP A N 1
ATOM 3219 C CA . ASP A 1 424 ? 171.355 85.329 150.599 1.00 23.71 424 ASP A CA 1
ATOM 3220 C C . ASP A 1 424 ? 171.153 86.781 150.999 1.00 22.22 424 ASP A C 1
ATOM 3221 O O . ASP A 1 424 ? 170.306 87.079 151.842 1.00 26.33 424 ASP A O 1
ATOM 3226 N N . PRO A 1 425 ? 171.928 87.691 150.401 1.00 25.26 425 PRO A N 1
ATOM 3227 C CA . PRO A 1 425 ? 171.795 89.103 150.770 1.00 24.03 425 PRO A CA 1
ATOM 3228 C C . PRO A 1 425 ? 170.437 89.651 150.334 1.00 23.55 425 PRO A C 1
ATOM 3229 O O . PRO A 1 425 ? 169.960 90.648 150.866 1.00 24.95 425 PRO A O 1
ATOM 3233 N N . ASN A 1 426 ? 169.819 88.991 149.363 1.00 26.75 426 ASN A N 1
ATOM 3234 C CA . ASN A 1 426 ? 168.495 89.377 148.913 1.00 25.37 426 ASN A CA 1
ATOM 3235 C C . ASN A 1 426 ? 167.474 89.292 150.044 1.00 26.11 426 ASN A C 1
ATOM 3236 O O . ASN A 1 426 ? 166.577 90.113 150.121 1.00 27.92 426 ASN A O 1
ATOM 3241 N N . LYS A 1 427 ? 167.633 88.326 150.941 1.00 23.85 427 LYS A N 1
ATOM 3242 C CA . LYS A 1 427 ? 166.639 88.120 151.989 1.00 20.00 427 LYS A CA 1
ATOM 3243 C C . LYS A 1 427 ? 166.851 89.002 153.213 1.00 22.23 427 LYS A C 1
ATOM 3244 O O . LYS A 1 427 ? 166.028 89.006 154.132 1.00 21.37 427 LYS A O 1
ATOM 3250 N N . ILE A 1 428 ? 167.948 89.750 153.227 1.00 20.00 428 ILE A N 1
ATOM 3251 C CA . ILE A 1 428 ? 168.247 90.616 154.362 1.00 21.26 428 ILE A CA 1
ATOM 3252 C C . ILE A 1 428 ? 167.639 92.012 154.230 1.00 19.87 428 ILE A C 1
ATOM 3253 O O . ILE A 1 428 ? 167.924 92.735 153.273 1.00 19.85 428 ILE A O 1
ATOM 3258 N N . ILE A 1 429 ? 166.811 92.383 155.204 1.00 17.36 429 ILE A N 1
ATOM 3259 C CA . ILE A 1 429 ? 166.153 93.683 155.222 1.00 10.82 429 ILE A CA 1
ATOM 3260 C C . ILE A 1 429 ? 166.686 94.486 156.401 1.00 12.95 429 ILE A C 1
ATOM 3261 O O . ILE A 1 429 ? 166.588 94.051 157.555 1.00 11.97 429 ILE A O 1
ATOM 3266 N N . VAL A 1 430 ? 167.247 95.660 156.110 1.00 11.02 430 VAL A N 1
ATOM 3267 C CA . VAL A 1 430 ? 167.914 96.469 157.125 1.00 10.52 430 VAL A CA 1
ATOM 3268 C C . VAL A 1 430 ? 166.941 97.362 157.903 1.00 11.07 430 VAL A C 1
ATOM 3269 O O . VAL A 1 430 ? 166.092 98.019 157.319 1.00 13.56 430 VAL A O 1
ATOM 3273 N N . GLY A 1 431 ? 167.078 97.375 159.226 1.00 10.81 431 GLY A N 1
ATOM 3274 C CA . GLY A 1 431 ? 166.203 98.142 160.085 1.00 10.47 431 GLY A CA 1
ATOM 3275 C C . GLY A 1 431 ? 166.547 99.603 160.303 1.00 15.57 431 GLY A C 1
ATOM 3276 O O . GLY A 1 431 ? 167.698 99.979 160.511 1.00 11.29 431 GLY A O 1
ATOM 3277 N N . VAL A 1 432 ? 165.515 100.435 160.277 1.00 13.33 432 VAL A N 1
ATOM 3278 C CA . VAL A 1 432 ? 165.660 101.852 160.545 1.00 10.28 432 VAL A CA 1
ATOM 3279 C C . VAL A 1 432 ? 164.843 102.240 161.775 1.00 13.30 432 VAL A C 1
ATOM 3280 O O . VAL A 1 432 ? 163.635 102.036 161.812 1.00 14.73 432 VAL A O 1
ATOM 3284 N N . ALA A 1 433 ? 165.495 102.810 162.777 1.00 10.28 433 ALA A N 1
ATOM 3285 C CA . ALA A 1 433 ? 164.783 103.288 163.947 1.00 14.19 433 ALA A CA 1
ATOM 3286 C C . ALA A 1 433 ? 164.221 104.682 163.673 1.00 19.30 433 ALA A C 1
ATOM 3287 O O . ALA A 1 433 ? 164.948 105.578 163.242 1.00 18.48 433 ALA A O 1
ATOM 3289 N N . MET A 1 434 ? 162.922 104.854 163.898 1.00 18.16 434 MET A N 1
ATOM 3290 C CA . MET A 1 434 ? 162.294 106.160 163.719 1.00 16.71 434 MET A CA 1
ATOM 3291 C C . MET A 1 434 ? 162.145 106.861 165.060 1.00 14.32 434 MET A C 1
ATOM 3292 O O . MET A 1 434 ? 161.190 107.607 165.298 1.00 16.99 434 MET A O 1
ATOM 3297 N N . TYR A 1 435 ? 163.094 106.582 165.941 1.00 14.29 435 TYR A N 1
ATOM 3298 C CA . TYR A 1 435 ? 163.116 107.155 167.270 1.00 15.89 435 TYR A CA 1
ATOM 3299 C C . TYR A 1 435 ? 164.564 107.253 167.691 1.00 21.73 435 TYR A C 1
ATOM 3300 O O . TYR A 1 435 ? 165.458 106.780 166.986 1.00 15.83 435 TYR A O 1
ATOM 3309 N N . GLY A 1 436 ? 164.794 107.879 168.835 1.00 20.30 436 GLY A N 1
ATOM 3310 C CA . GLY A 1 436 ? 166.126 107.928 169.387 1.00 18.50 436 GLY A CA 1
ATOM 3311 C C . GLY A 1 436 ? 166.154 107.336 170.776 1.00 22.25 436 GLY A C 1
ATOM 3312 O O . GLY A 1 436 ? 165.147 107.364 171.488 1.00 20.72 436 GLY A O 1
ATOM 3313 N N . ARG A 1 437 ? 167.307 106.798 171.160 1.00 17.51 437 ARG A N 1
ATOM 3314 C CA . ARG A 1 437 ? 167.510 106.388 172.535 1.00 19.43 437 ARG A CA 1
ATOM 3315 C C . ARG A 1 437 ? 168.567 107.289 173.141 1.00 25.78 437 ARG A C 1
ATOM 3316 O O . ARG A 1 437 ? 169.549 107.651 172.484 1.00 21.53 437 ARG A O 1
ATOM 3324 N N . GLY A 1 438 ? 168.357 107.684 174.387 1.00 26.21 438 GLY A N 1
ATOM 3325 C CA . GLY A 1 438 ? 169.268 108.634 174.978 1.00 26.62 438 GLY A CA 1
ATOM 3326 C C . GLY A 1 438 ? 169.299 108.757 176.483 1.00 32.70 438 GLY A C 1
ATOM 3327 O O . GLY A 1 438 ? 168.449 108.217 177.200 1.00 25.29 438 GLY A O 1
ATOM 3328 N N . TRP A 1 439 ? 170.296 109.509 176.942 1.00 31.24 439 TRP A N 1
ATOM 3329 C CA . TRP A 1 439 ? 170.600 109.665 178.352 1.00 30.17 439 TRP A CA 1
ATOM 3330 C C . TRP A 1 439 ? 170.496 111.142 178.745 1.00 31.07 439 TRP A C 1
ATOM 3331 O O . TRP A 1 439 ? 170.648 112.032 177.903 1.00 30.36 439 TRP A O 1
ATOM 3342 N N . THR A 1 440 ? 170.220 111.401 180.021 1.00 31.05 440 THR A N 1
ATOM 3343 C CA . THR A 1 440 ? 170.253 112.763 180.546 1.00 35.03 440 THR A CA 1
ATOM 3344 C C . THR A 1 440 ? 171.433 112.947 181.497 1.00 39.29 440 THR A C 1
ATOM 3345 O O . THR A 1 440 ? 172.014 111.969 181.969 1.00 35.17 440 THR A O 1
ATOM 3349 N N . GLY A 1 441 ? 171.788 114.206 181.744 1.00 43.18 441 GLY A N 1
ATOM 3350 C CA . GLY A 1 441 ? 172.805 114.563 182.716 1.00 39.73 441 GLY A CA 1
ATOM 3351 C C . GLY A 1 441 ? 174.181 113.963 182.491 1.00 40.97 441 GLY A C 1
ATOM 3352 O O . GLY A 1 441 ? 174.958 113.827 183.438 1.00 41.86 441 GLY A O 1
ATOM 3353 N N . VAL A 1 442 ? 174.506 113.625 181.247 1.00 34.87 442 VAL A N 1
ATOM 3354 C CA . VAL A 1 442 ? 175.788 112.979 180.984 1.00 40.74 442 VAL A CA 1
ATOM 3355 C C . VAL A 1 442 ? 176.970 113.898 181.308 1.00 48.75 442 VAL A C 1
ATOM 3356 O O . VAL A 1 442 ? 177.096 115.002 180.767 1.00 46.47 442 VAL A O 1
ATOM 3360 N N . THR A 1 443 ? 177.815 113.435 182.225 1.00 46.60 443 THR A N 1
ATOM 3361 C CA . THR A 1 443 ? 178.996 114.183 182.653 1.00 51.90 443 THR A CA 1
ATOM 3362 C C . THR A 1 443 ? 180.204 113.269 182.895 1.00 51.33 443 THR A C 1
ATOM 3363 O O . THR A 1 443 ? 180.174 112.071 182.574 1.00 41.87 443 THR A O 1
ATOM 3367 N N . ASN A 1 444 ? 181.258 113.845 183.477 1.00 50.16 444 ASN A N 1
ATOM 3368 C CA . ASN A 1 444 ? 182.546 113.168 183.661 1.00 35.10 444 ASN A CA 1
ATOM 3369 C C . ASN A 1 444 ? 183.142 112.667 182.342 1.00 35.62 444 ASN A C 1
ATOM 3370 O O . ASN A 1 444 ? 183.670 111.556 182.264 1.00 27.76 444 ASN A O 1
ATOM 3375 N N . TYR A 1 445 ? 183.041 113.492 181.304 1.00 35.79 445 TYR A N 1
ATOM 3376 C CA . TYR A 1 445 ? 183.648 113.169 180.019 1.00 42.51 445 TYR A CA 1
ATOM 3377 C C . TYR A 1 445 ? 184.675 114.215 179.630 1.00 48.97 445 TYR A C 1
ATOM 3378 O O . TYR A 1 445 ? 184.850 115.223 180.314 1.00 46.33 445 TYR A O 1
ATOM 3387 N N . THR A 1 446 ? 185.324 113.981 178.500 1.00 58.14 446 THR A N 1
ATOM 3388 C CA . THR A 1 446 ? 186.446 114.803 178.074 1.00 71.86 446 THR A CA 1
ATOM 3389 C C . THR A 1 446 ? 186.267 115.307 176.635 1.00 75.60 446 THR A C 1
ATOM 3390 O O . THR A 1 446 ? 185.503 114.719 175.874 1.00 78.62 446 THR A O 1
ATOM 3394 N N . ASN A 1 447 ? 186.953 116.402 176.281 1.00 77.43 447 ASN A N 1
ATOM 3395 C CA . ASN A 1 447 ? 187.117 116.863 174.886 1.00 74.22 447 ASN A CA 1
ATOM 3396 C C . ASN A 1 447 ? 185.846 116.956 174.034 1.00 63.22 447 ASN A C 1
ATOM 3397 O O . ASN A 1 447 ? 185.888 116.736 172.824 1.00 57.50 447 ASN A O 1
ATOM 3402 N N . ASP A 1 448 ? 184.736 117.312 174.673 1.00 60.26 448 ASP A N 1
ATOM 3403 C CA . ASP A 1 448 ? 183.387 117.181 174.100 1.00 61.71 448 ASP A CA 1
ATOM 3404 C C . ASP A 1 448 ? 183.032 115.838 173.411 1.00 56.35 448 ASP A C 1
ATOM 3405 O O . ASP A 1 448 ? 182.120 115.787 172.587 1.00 56.26 448 ASP A O 1
ATOM 3410 N N . ASN A 1 449 ? 183.740 114.760 173.750 1.00 56.18 449 ASN A N 1
ATOM 3411 C CA . ASN A 1 449 ? 183.264 113.420 173.406 1.00 64.78 449 ASN A CA 1
ATOM 3412 C C . ASN A 1 449 ? 182.339 112.915 174.497 1.00 50.34 449 ASN A C 1
ATOM 3413 O O . ASN A 1 449 ? 182.781 112.346 175.500 1.00 37.89 449 ASN A O 1
ATOM 3418 N N . TYR A 1 450 ? 181.050 113.123 174.280 1.00 43.94 450 TYR A N 1
ATOM 3419 C CA . TYR A 1 450 ? 180.047 112.831 175.281 1.00 40.90 450 TYR A CA 1
ATOM 3420 C C . TYR A 1 450 ? 179.953 111.331 175.527 1.00 39.13 450 TYR A C 1
ATOM 3421 O O . TYR A 1 450 ? 179.531 110.897 176.601 1.00 37.52 450 TYR A O 1
ATOM 3430 N N . PHE A 1 451 ? 180.371 110.544 174.538 1.00 27.59 451 PHE A N 1
ATOM 3431 C CA . PHE A 1 451 ? 180.225 109.099 174.616 1.00 42.74 451 PHE A CA 1
ATOM 3432 C C . PHE A 1 451 ? 181.260 108.423 175.514 1.00 48.02 451 PHE A C 1
ATOM 3433 O O . PHE A 1 451 ? 181.207 107.211 175.737 1.00 43.36 451 PHE A O 1
ATOM 3441 N N . SER A 1 452 ? 182.186 109.216 176.043 1.00 39.48 452 SER A N 1
ATOM 3442 C CA . SER A 1 452 ? 183.146 108.714 177.014 1.00 40.60 452 SER A CA 1
ATOM 3443 C C . SER A 1 452 ? 182.712 109.128 178.414 1.00 38.40 452 SER A C 1
ATOM 3444 O O . SER A 1 452 ? 183.439 108.932 179.389 1.00 39.19 452 SER A O 1
ATOM 3447 N N . GLY A 1 453 ? 181.520 109.707 178.509 1.00 36.10 453 GLY A N 1
ATOM 3448 C CA . GLY A 1 453 ? 180.989 110.115 179.795 1.00 35.50 453 GLY A CA 1
ATOM 3449 C C . GLY A 1 453 ? 180.166 109.025 180.449 1.00 35.59 453 GLY A C 1
ATOM 3450 O O . GLY A 1 453 ? 180.294 107.848 180.116 1.00 30.01 453 GLY A O 1
ATOM 3451 N N . THR A 1 454 ? 179.328 109.421 181.401 1.00 35.07 454 THR A N 1
ATOM 3452 C CA . THR A 1 454 ? 178.357 108.512 181.995 1.00 39.17 454 THR A CA 1
ATOM 3453 C C . THR A 1 454 ? 177.043 109.256 182.183 1.00 40.85 454 THR A C 1
ATOM 3454 O O . THR A 1 454 ? 177.042 110.447 182.499 1.00 39.23 454 THR A O 1
ATOM 3458 N N . GLY A 1 455 ? 175.929 108.558 181.986 1.00 32.16 455 GLY A N 1
ATOM 3459 C CA . GLY A 1 455 ? 174.625 109.188 182.080 1.00 28.31 455 GLY A CA 1
ATOM 3460 C C . GLY A 1 455 ? 174.117 109.204 183.505 1.00 31.23 455 GLY A C 1
ATOM 3461 O O . GLY A 1 455 ? 174.585 108.448 184.355 1.00 33.78 455 GLY A O 1
ATOM 3462 N N . ASN A 1 456 ? 173.163 110.081 183.777 1.00 32.69 456 ASN A N 1
ATOM 3463 C CA . ASN A 1 456 ? 172.536 110.122 185.081 1.00 37.92 456 ASN A CA 1
ATOM 3464 C C . ASN A 1 456 ? 171.106 109.607 184.981 1.00 41.96 456 ASN A C 1
ATOM 3465 O O . ASN A 1 456 ? 170.265 109.922 185.822 1.00 43.78 456 ASN A O 1
ATOM 3470 N N . GLY A 1 457 ? 170.835 108.820 183.943 1.00 36.30 457 GLY A N 1
ATOM 3471 C CA . GLY A 1 457 ? 169.498 108.305 183.707 1.00 36.00 457 GLY A CA 1
ATOM 3472 C C . GLY A 1 457 ? 169.026 108.501 182.277 1.00 35.46 457 GLY A C 1
ATOM 3473 O O . GLY A 1 457 ? 169.737 109.072 181.452 1.00 32.22 457 GLY A O 1
ATOM 3474 N N . PRO A 1 458 ? 167.818 108.010 181.967 1.00 37.71 458 PRO A N 1
ATOM 3475 C CA . PRO A 1 458 ? 167.279 108.129 180.608 1.00 30.75 458 PRO A CA 1
ATOM 3476 C C . PRO A 1 458 ? 166.819 109.539 180.289 1.00 31.46 458 PRO A C 1
ATOM 3477 O O . PRO A 1 458 ? 166.311 110.238 181.169 1.00 35.83 458 PRO A O 1
ATOM 3481 N N . VAL A 1 459 ? 167.004 109.952 179.040 1.00 23.79 459 VAL A N 1
ATOM 3482 C CA . VAL A 1 459 ? 166.420 111.190 178.552 1.00 29.37 459 VAL A CA 1
ATOM 3483 C C . VAL A 1 459 ? 164.912 111.139 178.792 1.00 34.78 459 VAL A C 1
ATOM 3484 O O . VAL A 1 459 ? 164.321 110.060 178.830 1.00 35.11 459 VAL A O 1
ATOM 3488 N N . SER A 1 460 ? 164.290 112.293 179.006 1.00 36.24 460 SER A N 1
ATOM 3489 C CA . SER A 1 460 ? 162.842 112.335 179.130 1.00 41.79 460 SER A CA 1
ATOM 3490 C C . SER A 1 460 ? 162.251 111.936 177.782 1.00 43.33 460 SER A C 1
ATOM 3491 O O . SER A 1 460 ? 162.714 112.384 176.727 1.00 36.74 460 SER A O 1
ATOM 3494 N N . GLY A 1 461 ? 161.239 111.079 177.816 1.00 36.38 461 GLY A N 1
ATOM 3495 C CA . GLY A 1 461 ? 160.770 110.454 176.597 1.00 35.16 461 GLY A CA 1
ATOM 3496 C C . GLY A 1 461 ? 159.375 110.840 176.178 1.00 32.79 461 GLY A C 1
ATOM 3497 O O . GLY A 1 461 ? 158.536 111.181 177.011 1.00 36.52 461 GLY A O 1
ATOM 3498 N N . THR A 1 462 ? 159.132 110.768 174.874 1.00 31.65 462 THR A N 1
ATOM 3499 C CA . THR A 1 462 ? 157.825 111.068 174.303 1.00 31.94 462 THR A CA 1
ATOM 3500 C C . THR A 1 462 ? 156.691 110.244 174.933 1.00 27.04 462 THR A C 1
ATOM 3501 O O . THR A 1 462 ? 155.719 110.815 175.431 1.00 34.97 462 THR A O 1
ATOM 3505 N N . TRP A 1 463 ? 156.823 108.915 174.921 1.00 28.48 463 TRP A N 1
ATOM 3506 C CA . TRP A 1 463 ? 155.793 108.009 175.457 1.00 26.15 463 TRP A CA 1
ATOM 3507 C C . TRP A 1 463 ? 156.334 107.113 176.565 1.00 30.02 463 TRP A C 1
ATOM 3508 O O . TRP A 1 463 ? 155.638 106.818 177.530 1.00 34.35 463 TRP A O 1
ATOM 3519 N N . GLU A 1 464 ? 157.572 106.663 176.399 1.00 35.64 464 GLU A N 1
ATOM 3520 C CA . GLU A 1 464 ? 158.293 105.947 177.444 1.00 36.58 464 GLU A CA 1
ATOM 3521 C C . GLU A 1 464 ? 159.631 106.661 177.625 1.00 37.06 464 GLU A C 1
ATOM 3522 O O . GLU A 1 464 ? 160.160 107.263 176.686 1.00 29.94 464 GLU A O 1
ATOM 3528 N N . ASP A 1 465 ? 160.182 106.614 178.831 1.00 33.48 465 ASP A N 1
ATOM 3529 C CA . ASP A 1 465 ? 161.399 107.370 179.100 1.00 37.65 465 ASP A CA 1
ATOM 3530 C C . ASP A 1 465 ? 162.638 106.650 178.613 1.00 29.61 465 ASP A C 1
ATOM 3531 O O . ASP A 1 465 ? 162.786 105.452 178.816 1.00 33.72 465 ASP A O 1
ATOM 3536 N N . GLY A 1 466 ? 163.509 107.395 177.941 1.00 30.21 466 GLY A N 1
ATOM 3537 C CA . GLY A 1 466 ? 164.699 106.838 177.320 1.00 29.69 466 GLY A CA 1
ATOM 3538 C C . GLY A 1 466 ? 164.564 106.796 175.809 1.00 25.18 466 GLY A C 1
ATOM 3539 O O . GLY A 1 466 ? 165.528 106.538 175.091 1.00 19.52 466 GLY A O 1
ATOM 3540 N N . VAL A 1 467 ? 163.351 107.052 175.330 1.00 22.19 467 VAL A N 1
ATOM 3541 C CA . VAL A 1 467 ? 163.039 106.929 173.914 1.00 21.55 467 VAL A CA 1
ATOM 3542 C C . VAL A 1 467 ? 162.300 108.181 173.434 1.00 25.61 467 VAL A C 1
ATOM 3543 O O . VAL A 1 467 ? 161.410 108.692 174.119 1.00 32.38 467 VAL A O 1
ATOM 3547 N N . VAL A 1 468 ? 162.680 108.691 172.268 1.00 22.97 468 VAL A N 1
ATOM 3548 C CA . VAL A 1 468 ? 162.085 109.918 171.743 1.00 21.36 468 VAL A CA 1
ATOM 3549 C C . VAL A 1 468 ? 161.694 109.731 170.282 1.00 18.08 468 VAL A C 1
ATOM 3550 O O . VAL A 1 468 ? 162.528 109.349 169.461 1.00 15.42 468 VAL A O 1
ATOM 3554 N N . ASP A 1 469 ? 160.432 109.998 169.950 1.00 16.75 469 ASP A N 1
ATOM 3555 C CA . ASP A 1 469 ? 160.013 109.955 168.548 1.00 19.91 469 ASP A CA 1
ATOM 3556 C C . ASP A 1 469 ? 160.913 110.854 167.711 1.00 20.07 469 ASP A C 1
ATOM 3557 O O . ASP A 1 469 ? 161.255 111.963 168.135 1.00 22.51 469 ASP A O 1
ATOM 3562 N N . TYR A 1 470 ? 161.304 110.370 166.537 1.00 15.11 470 TYR A N 1
ATOM 3563 C CA . TYR A 1 470 ? 161.966 111.213 165.553 1.00 17.91 470 TYR A CA 1
ATOM 3564 C C . TYR A 1 470 ? 161.249 112.562 165.342 1.00 19.99 470 TYR A C 1
ATOM 3565 O O . TYR A 1 470 ? 161.902 113.611 165.222 1.00 19.20 470 TYR A O 1
ATOM 3574 N N . ARG A 1 471 ? 159.920 112.527 165.305 1.00 16.38 471 ARG A N 1
ATOM 3575 C CA . ARG A 1 471 ? 159.114 113.733 165.110 1.00 18.27 471 ARG A CA 1
ATOM 3576 C C . ARG A 1 471 ? 159.312 114.724 166.263 1.00 21.71 471 ARG A C 1
ATOM 3577 O O . ARG A 1 471 ? 159.359 115.940 166.049 1.00 20.90 471 ARG A O 1
ATOM 3585 N N . GLN A 1 472 ? 159.427 114.203 167.485 1.00 16.78 472 GLN A N 1
ATOM 3586 C CA . GLN A 1 472 ? 159.695 115.036 168.657 1.00 17.15 472 GLN A CA 1
ATOM 3587 C C . GLN A 1 472 ? 161.120 115.610 168.593 1.00 28.00 472 GLN A C 1
ATOM 3588 O O . GLN A 1 472 ? 161.350 116.767 168.948 1.00 23.92 472 GLN A O 1
ATOM 3594 N N . ILE A 1 473 ? 162.066 114.803 168.112 1.00 29.42 473 ILE A N 1
ATOM 3595 C CA . ILE A 1 473 ? 163.450 115.244 167.944 1.00 24.81 473 ILE A CA 1
ATOM 3596 C C . ILE A 1 473 ? 163.540 116.457 167.018 1.00 27.06 473 ILE A C 1
ATOM 3597 O O . ILE A 1 473 ? 164.189 117.452 167.338 1.00 21.78 473 ILE A O 1
ATOM 3602 N N . GLN A 1 474 ? 162.887 116.366 165.867 1.00 23.55 474 GLN A N 1
ATOM 3603 C CA . GLN A 1 474 ? 162.860 117.479 164.935 1.00 25.16 474 GLN A CA 1
ATOM 3604 C C . GLN A 1 474 ? 162.209 118.718 165.549 1.00 28.22 474 GLN A C 1
ATOM 3605 O O . GLN A 1 474 ? 162.757 119.817 165.488 1.00 31.92 474 GLN A O 1
ATOM 3611 N N . LYS A 1 475 ? 161.051 118.534 166.167 1.00 27.57 475 LYS A N 1
ATOM 3612 C CA . LYS A 1 475 ? 160.351 119.651 166.778 1.00 36.46 475 LYS A CA 1
ATOM 3613 C C . LYS A 1 475 ? 161.212 120.312 167.856 1.00 35.42 475 LYS A C 1
ATOM 3614 O O . LYS A 1 475 ? 161.016 121.478 168.196 1.00 41.59 475 LYS A O 1
ATOM 3620 N N . ASP A 1 476 ? 162.171 119.564 168.383 1.00 30.10 476 ASP A N 1
ATOM 3621 C CA . ASP A 1 476 ? 163.002 120.062 169.463 1.00 31.39 476 ASP A CA 1
ATOM 3622 C C . ASP A 1 476 ? 164.418 120.427 169.019 1.00 30.52 476 ASP A C 1
ATOM 3623 O O . ASP A 1 476 ? 165.234 120.793 169.854 1.00 30.82 476 ASP A O 1
ATOM 3628 N N . LEU A 1 477 ? 164.694 120.363 167.714 1.00 21.91 477 LEU A N 1
ATOM 3629 C CA . LEU A 1 477 ? 166.058 120.558 167.193 1.00 30.35 477 LEU A CA 1
ATOM 3630 C C . LEU A 1 477 ? 166.851 121.739 167.782 1.00 33.00 477 LEU A C 1
ATOM 3631 O O . LEU A 1 477 ? 168.045 121.620 168.045 1.00 33.04 477 LEU A O 1
ATOM 3636 N N . ASN A 1 478 ? 166.188 122.874 167.971 1.00 41.55 478 ASN A N 1
ATOM 3637 C CA . ASN A 1 478 ? 166.849 124.068 168.493 1.00 45.42 478 ASN A CA 1
ATOM 3638 C C . ASN A 1 478 ? 167.395 123.898 169.900 1.00 40.27 478 ASN A C 1
ATOM 3639 O O . ASN A 1 478 ? 168.287 124.639 170.312 1.00 38.18 478 ASN A O 1
ATOM 3644 N N . ASN A 1 479 ? 166.858 122.931 170.639 1.00 30.01 479 ASN A N 1
ATOM 3645 C CA . ASN A 1 479 ? 167.345 122.655 171.981 1.00 33.61 479 ASN A CA 1
ATOM 3646 C C . ASN A 1 479 ? 168.679 121.931 171.950 1.00 34.56 479 ASN A C 1
ATOM 3647 O O . ASN A 1 479 ? 169.334 121.785 172.977 1.00 37.78 479 ASN A O 1
ATOM 3652 N N . TYR A 1 480 ? 169.082 121.486 170.765 1.00 25.00 480 TYR A N 1
ATOM 3653 C CA . TYR A 1 480 ? 170.206 120.570 170.649 1.00 31.59 480 TYR A CA 1
ATOM 3654 C C . TYR A 1 480 ? 171.279 121.057 169.697 1.00 31.76 480 TYR A C 1
ATOM 3655 O O . TYR A 1 480 ? 171.004 121.790 168.746 1.00 31.33 480 TYR A O 1
ATOM 3664 N N . VAL A 1 481 ? 172.504 120.615 169.949 1.00 24.01 481 VAL A N 1
ATOM 3665 C CA . VAL A 1 481 ? 173.541 120.664 168.937 1.00 28.51 481 VAL A CA 1
ATOM 3666 C C . VAL A 1 481 ? 173.515 119.332 168.205 1.00 27.83 481 VAL A C 1
ATOM 3667 O O . VAL A 1 481 ? 173.516 118.277 168.836 1.00 23.78 481 VAL A O 1
ATOM 3671 N N . TYR A 1 482 ? 173.473 119.385 166.878 1.00 33.20 482 TYR A N 1
ATOM 3672 C CA . TYR A 1 482 ? 173.364 118.186 166.060 1.00 17.90 482 TYR A CA 1
ATOM 3673 C C . TYR A 1 482 ? 174.692 117.747 165.509 1.00 21.59 482 TYR A C 1
ATOM 3674 O O . TYR A 1 482 ? 175.447 118.569 164.988 1.00 25.49 482 TYR A O 1
ATOM 3683 N N . THR A 1 483 ? 174.927 116.436 165.545 1.00 23.56 483 THR A N 1
ATOM 3684 C CA . THR A 1 483 ? 176.127 115.848 164.969 1.00 24.80 483 THR A CA 1
ATOM 3685 C C . THR A 1 483 ? 175.854 114.642 164.071 1.00 23.40 483 THR A C 1
ATOM 3686 O O . THR A 1 483 ? 175.180 113.692 164.468 1.00 29.06 483 THR A O 1
ATOM 3690 N N . PHE A 1 484 ? 176.392 114.681 162.858 1.00 15.07 484 PHE A N 1
ATOM 3691 C CA . PHE A 1 484 ? 176.506 113.496 162.026 1.00 18.49 484 PHE A CA 1
ATOM 3692 C C . PHE A 1 484 ? 177.934 112.923 162.157 1.00 30.30 484 PHE A C 1
ATOM 3693 O O . PHE A 1 484 ? 178.909 113.677 162.213 1.00 22.67 484 PHE A O 1
ATOM 3701 N N . ASP A 1 485 ? 178.039 111.595 162.245 1.00 26.51 485 ASP A N 1
ATOM 3702 C CA . ASP A 1 485 ? 179.318 110.875 162.233 1.00 19.94 485 ASP A CA 1
ATOM 3703 C C . ASP A 1 485 ? 179.381 110.144 160.899 1.00 22.04 485 ASP A C 1
ATOM 3704 O O . ASP A 1 485 ? 178.782 109.075 160.747 1.00 24.33 485 ASP A O 1
ATOM 3709 N N . SER A 1 486 ? 180.073 110.736 159.931 1.00 21.45 486 SER A N 1
ATOM 3710 C CA . SER A 1 486 ? 180.051 110.227 158.561 1.00 23.36 486 SER A CA 1
ATOM 3711 C C . SER A 1 486 ? 180.824 108.934 158.381 1.00 24.86 486 SER A C 1
ATOM 3712 O O . SER A 1 486 ? 180.614 108.218 157.404 1.00 27.78 486 SER A O 1
ATOM 3715 N N . ALA A 1 487 ? 181.727 108.641 159.314 1.00 25.86 487 ALA A N 1
ATOM 3716 C CA . ALA A 1 487 ? 182.483 107.400 159.263 1.00 24.64 487 ALA A CA 1
ATOM 3717 C C . ALA A 1 487 ? 181.539 106.273 159.647 1.00 27.16 487 ALA A C 1
ATOM 3718 O O . ALA A 1 487 ? 181.452 105.248 158.970 1.00 23.16 487 ALA A O 1
ATOM 3720 N N . ALA A 1 488 ? 180.814 106.499 160.737 1.00 29.03 488 ALA A N 1
ATOM 3721 C CA . ALA A 1 488 ? 179.875 105.527 161.275 1.00 21.58 488 ALA A CA 1
ATOM 3722 C C . ALA A 1 488 ? 178.552 105.508 160.506 1.00 24.97 488 ALA A C 1
ATOM 3723 O O . ALA A 1 488 ? 177.862 104.489 160.507 1.00 19.60 488 ALA A O 1
ATOM 3725 N N . GLN A 1 489 ? 178.223 106.630 159.852 1.00 29.86 489 GLN A N 1
ATOM 3726 C CA . GLN A 1 489 ? 176.914 106.863 159.221 1.00 20.67 489 GLN A CA 1
ATOM 3727 C C . GLN A 1 489 ? 175.823 106.836 160.276 1.00 19.81 489 GLN A C 1
ATOM 3728 O O . GLN A 1 489 ? 174.901 106.028 160.219 1.00 21.44 489 GLN A O 1
ATOM 3734 N N . ALA A 1 490 ? 175.953 107.725 161.247 1.00 17.72 490 ALA A N 1
ATOM 3735 C CA . ALA A 1 490 ? 175.075 107.735 162.397 1.00 17.21 490 ALA A CA 1
ATOM 3736 C C . ALA A 1 490 ? 174.958 109.165 162.896 1.00 21.64 490 ALA A C 1
ATOM 3737 O O . ALA A 1 490 ? 175.854 109.974 162.675 1.00 21.07 490 ALA A O 1
ATOM 3739 N N . SER A 1 491 ? 173.860 109.479 163.578 1.00 16.02 491 SER A N 1
ATOM 3740 C CA . SER A 1 491 ? 173.626 110.849 164.020 1.00 17.68 491 SER A CA 1
ATOM 3741 C C . SER A 1 491 ? 173.309 110.884 165.496 1.00 17.80 491 SER A C 1
ATOM 3742 O O . SER A 1 491 ? 172.960 109.861 166.069 1.00 20.37 491 SER A O 1
ATOM 3745 N N . TYR A 1 492 ? 173.456 112.051 166.108 1.00 16.40 492 TYR A N 1
ATOM 3746 C CA . TYR A 1 492 ? 173.029 112.229 167.480 1.00 18.18 492 TYR A CA 1
ATOM 3747 C C . TYR A 1 492 ? 172.902 113.702 167.800 1.00 20.60 492 TYR A C 1
ATOM 3748 O O . TYR A 1 492 ? 173.301 114.552 167.014 1.00 29.49 492 TYR A O 1
ATOM 3757 N N . VAL A 1 493 ? 172.319 114.001 168.950 1.00 22.59 493 VAL A N 1
ATOM 3758 C CA . VAL A 1 493 ? 172.151 115.379 169.371 1.00 25.92 493 VAL A CA 1
ATOM 3759 C C . VAL A 1 493 ? 172.536 115.496 170.831 1.00 24.78 493 VAL A C 1
ATOM 3760 O O . VAL A 1 493 ? 172.488 114.516 171.583 1.00 23.98 493 VAL A O 1
ATOM 3764 N N . PHE A 1 494 ? 172.928 116.696 171.231 1.00 25.25 494 PHE A N 1
ATOM 3765 C CA . PHE A 1 494 ? 173.322 116.908 172.610 1.00 33.33 494 PHE A CA 1
ATOM 3766 C C . PHE A 1 494 ? 172.870 118.266 173.123 1.00 36.94 494 PHE A C 1
ATOM 3767 O O . PHE A 1 494 ? 172.903 119.266 172.400 1.00 29.76 494 PHE A O 1
ATOM 3775 N N . ASP A 1 495 ? 172.443 118.298 174.379 1.00 33.58 495 ASP A N 1
ATOM 3776 C CA . ASP A 1 495 ? 172.104 119.561 175.010 1.00 43.22 495 ASP A CA 1
ATOM 3777 C C . ASP A 1 495 ? 172.779 119.709 176.362 1.00 47.49 495 ASP A C 1
ATOM 3778 O O . ASP A 1 495 ? 172.256 119.235 177.383 1.00 39.98 495 ASP A O 1
ATOM 3783 N N . LYS A 1 496 ? 173.917 120.407 176.362 1.00 51.30 496 LYS A N 1
ATOM 3784 C CA . LYS A 1 496 ? 174.699 120.633 177.575 1.00 46.81 496 LYS A CA 1
ATOM 3785 C C . LYS A 1 496 ? 173.827 121.176 178.700 1.00 42.83 496 LYS A C 1
ATOM 3786 O O . LYS A 1 496 ? 173.955 120.740 179.843 1.00 46.73 496 LYS A O 1
ATOM 3792 N N . SER A 1 497 ? 172.905 122.068 178.348 1.00 31.54 497 SER A N 1
ATOM 3793 C CA . SER A 1 497 ? 171.902 122.600 179.278 1.00 44.20 497 SER A CA 1
ATOM 3794 C C . SER A 1 497 ? 171.319 121.557 180.236 1.00 52.22 497 SER A C 1
ATOM 3795 O O . SER A 1 497 ? 171.257 121.785 181.447 1.00 48.47 497 SER A O 1
ATOM 3798 N N . LYS A 1 498 ? 170.895 120.416 179.698 1.00 54.17 498 LYS A N 1
ATOM 3799 C CA . LYS A 1 498 ? 170.343 119.351 180.536 1.00 45.16 498 LYS A CA 1
ATOM 3800 C C . LYS A 1 498 ? 171.245 118.121 180.597 1.00 53.83 498 LYS A C 1
ATOM 3801 O O . LYS A 1 498 ? 170.952 117.176 181.338 1.00 52.00 498 LYS A O 1
ATOM 3807 N N . GLY A 1 499 ? 172.340 118.146 179.837 1.00 44.99 499 GLY A N 1
ATOM 3808 C CA . GLY A 1 499 ? 173.180 116.973 179.662 1.00 39.27 499 GLY A CA 1
ATOM 3809 C C . GLY A 1 499 ? 172.462 115.865 178.906 1.00 46.74 499 GLY A C 1
ATOM 3810 O O . GLY A 1 499 ? 172.624 114.685 179.227 1.00 40.16 499 GLY A O 1
ATOM 3811 N N . ASP A 1 500 ? 171.667 116.249 177.904 1.00 48.03 500 ASP A N 1
ATOM 3812 C CA . ASP A 1 500 ? 170.843 115.310 177.134 1.00 35.11 500 ASP A CA 1
ATOM 3813 C C . ASP A 1 500 ? 171.555 114.842 175.879 1.00 38.09 500 ASP A C 1
ATOM 3814 O O . ASP A 1 500 ? 171.910 115.655 175.030 1.00 40.17 500 ASP A O 1
ATOM 3819 N N . LEU A 1 501 ? 171.742 113.533 175.754 1.00 32.54 501 LEU A N 1
ATOM 3820 C CA . LEU A 1 501 ? 172.433 112.961 174.606 1.00 30.96 501 LEU A CA 1
ATOM 3821 C C . LEU A 1 501 ? 171.537 111.915 173.956 1.00 26.07 501 LEU A C 1
ATOM 3822 O O . LEU A 1 501 ? 171.101 110.980 174.623 1.00 21.60 501 LEU A O 1
ATOM 3827 N N . ILE A 1 502 ? 171.257 112.068 172.663 1.00 24.45 502 ILE A N 1
ATOM 3828 C CA . ILE A 1 502 ? 170.324 111.161 171.986 1.00 21.93 502 ILE A CA 1
ATOM 3829 C C . ILE A 1 502 ? 170.840 110.654 170.650 1.00 20.07 502 ILE A C 1
ATOM 3830 O O . ILE A 1 502 ? 171.139 111.440 169.763 1.00 21.90 502 ILE A O 1
ATOM 3835 N N . SER A 1 503 ? 170.902 109.336 170.504 1.00 15.45 503 SER A N 1
ATOM 3836 C CA . SER A 1 503 ? 171.303 108.701 169.254 1.00 20.16 503 SER A CA 1
ATOM 3837 C C . SER A 1 503 ? 170.076 108.192 168.484 1.00 20.46 503 SER A C 1
ATOM 3838 O O . SER A 1 503 ? 169.196 107.547 169.061 1.00 18.33 503 SER A O 1
ATOM 3841 N N . PHE A 1 504 ? 170.024 108.489 167.188 1.00 13.84 504 PHE A N 1
ATOM 3842 C CA . PHE A 1 504 ? 168.840 108.224 166.385 1.00 12.73 504 PHE A CA 1
ATOM 3843 C C . PHE A 1 504 ? 169.156 108.155 164.902 1.00 14.22 504 PHE A C 1
ATOM 3844 O O . PHE A 1 504 ? 170.230 108.561 164.470 1.00 19.36 504 PHE A O 1
ATOM 3852 N N . ASP A 1 505 ? 168.199 107.671 164.118 1.00 18.68 505 ASP A N 1
ATOM 3853 C CA . ASP A 1 505 ? 168.326 107.708 162.665 1.00 21.69 505 ASP A CA 1
ATOM 3854 C C . ASP A 1 505 ? 167.826 109.046 162.130 1.00 22.37 505 ASP A C 1
ATOM 3855 O O . ASP A 1 505 ? 166.737 109.501 162.473 1.00 18.01 505 ASP A O 1
ATOM 3860 N N . SER A 1 506 ? 168.639 109.668 161.282 1.00 24.24 506 SER A N 1
ATOM 3861 C CA . SER A 1 506 ? 168.323 110.956 160.678 1.00 24.33 506 SER A CA 1
ATOM 3862 C C . SER A 1 506 ? 168.184 110.721 159.186 1.00 24.91 506 SER A C 1
ATOM 3863 O O . SER A 1 506 ? 168.438 109.611 158.710 1.00 19.63 506 SER A O 1
ATOM 3866 N N . VAL A 1 507 ? 167.795 111.757 158.447 1.00 16.95 507 VAL A N 1
ATOM 3867 C CA . VAL A 1 507 ? 167.771 111.664 156.991 1.00 18.62 507 VAL A CA 1
ATOM 3868 C C . VAL A 1 507 ? 169.143 111.247 156.460 1.00 20.24 507 VAL A C 1
ATOM 3869 O O . VAL A 1 507 ? 169.243 110.370 155.598 1.00 24.18 507 VAL A O 1
ATOM 3873 N N . ASP A 1 508 ? 170.196 111.862 156.998 1.00 19.16 508 ASP A N 1
ATOM 3874 C CA . ASP A 1 508 ? 171.576 111.517 156.638 1.00 23.39 508 ASP A CA 1
ATOM 3875 C C . ASP A 1 508 ? 171.916 110.034 156.848 1.00 22.24 508 ASP A C 1
ATOM 3876 O O . ASP A 1 508 ? 172.338 109.338 155.911 1.00 20.90 508 ASP A O 1
ATOM 3881 N N . SER A 1 509 ? 171.750 109.555 158.079 1.00 19.09 509 SER A N 1
ATOM 3882 C CA . SER A 1 509 ? 172.108 108.170 158.378 1.00 22.00 509 SER A CA 1
ATOM 3883 C C . SER A 1 509 ? 171.233 107.195 157.604 1.00 19.17 509 SER A C 1
ATOM 3884 O O . SER A 1 509 ? 171.709 106.153 157.169 1.00 22.12 509 SER A O 1
ATOM 3887 N N . VAL A 1 510 ? 169.966 107.548 157.398 1.00 21.95 510 VAL A N 1
ATOM 3888 C CA . VAL A 1 510 ? 169.064 106.677 156.644 1.00 20.59 510 VAL A CA 1
ATOM 3889 C C . VAL A 1 510 ? 169.500 106.553 155.190 1.00 15.96 510 VAL A C 1
ATOM 3890 O O . VAL A 1 510 ? 169.490 105.463 154.622 1.00 21.60 510 VAL A O 1
ATOM 3894 N N . LEU A 1 511 ? 169.879 107.674 154.587 1.00 20.25 511 LEU A N 1
ATOM 3895 C CA . LEU A 1 511 ? 170.408 107.649 153.226 1.00 21.27 511 LEU A CA 1
ATOM 3896 C C . LEU A 1 511 ? 171.680 106.806 153.196 1.00 26.69 511 LEU A C 1
ATOM 3897 O O . LEU A 1 511 ? 171.937 106.065 152.235 1.00 20.01 511 LEU A O 1
ATOM 3902 N N . GLY A 1 512 ? 172.462 106.914 154.267 1.00 23.57 512 GLY A N 1
ATOM 3903 C CA . GLY A 1 512 ? 173.593 106.030 154.473 1.00 28.06 512 GLY A CA 1
ATOM 3904 C C . GLY A 1 512 ? 173.180 104.573 154.369 1.00 25.59 512 GLY A C 1
ATOM 3905 O O . GLY A 1 512 ? 173.829 103.778 153.674 1.00 27.25 512 GLY A O 1
ATOM 3906 N N . LYS A 1 513 ? 172.091 104.217 155.045 1.00 22.47 513 LYS A N 1
ATOM 3907 C CA . LYS A 1 513 ? 171.612 102.836 155.022 1.00 19.55 513 LYS A CA 1
ATOM 3908 C C . LYS A 1 513 ? 171.114 102.430 153.649 1.00 20.68 513 LYS A C 1
ATOM 3909 O O . LYS A 1 513 ? 171.301 101.282 153.240 1.00 23.41 513 LYS A O 1
ATOM 3915 N N . VAL A 1 514 ? 170.491 103.368 152.934 1.00 20.49 514 VAL A N 1
ATOM 3916 C CA . VAL A 1 514 ? 170.053 103.095 151.567 1.00 22.50 514 VAL A CA 1
ATOM 3917 C C . VAL A 1 514 ? 171.265 102.777 150.681 1.00 31.48 514 VAL A C 1
ATOM 3918 O O . VAL A 1 514 ? 171.248 101.800 149.912 1.00 19.52 514 VAL A O 1
ATOM 3922 N N . LYS A 1 515 ? 172.314 103.595 150.799 1.00 25.21 515 LYS A N 1
ATOM 3923 C CA . LYS A 1 515 ? 173.547 103.355 150.053 1.00 28.41 515 LYS A CA 1
ATOM 3924 C C . LYS A 1 515 ? 174.119 101.998 150.418 1.00 27.46 515 LYS A C 1
ATOM 3925 O O . LYS A 1 515 ? 174.526 101.238 149.538 1.00 31.76 515 LYS A O 1
ATOM 3931 N N . TYR A 1 516 ? 174.142 101.695 151.714 1.00 23.69 516 TYR A N 1
ATOM 3932 C CA . TYR A 1 516 ? 174.691 100.422 152.167 1.00 28.14 516 TYR A CA 1
ATOM 3933 C C . TYR A 1 516 ? 173.927 99.235 151.595 1.00 25.66 516 TYR A C 1
ATOM 3934 O O . TYR A 1 516 ? 174.532 98.222 151.243 1.00 23.28 516 TYR A O 1
ATOM 3943 N N . VAL A 1 517 ? 172.605 99.363 151.529 1.00 25.07 517 VAL A N 1
ATOM 3944 C CA . VAL A 1 517 ? 171.755 98.288 151.039 1.00 18.85 517 VAL A CA 1
ATOM 3945 C C . VAL A 1 517 ? 171.974 98.095 149.548 1.00 17.84 517 VAL A C 1
ATOM 3946 O O . VAL A 1 517 ? 172.077 96.965 149.072 1.00 24.03 517 VAL A O 1
ATOM 3950 N N . ASP A 1 518 ? 172.037 99.206 148.821 1.00 23.22 518 ASP A N 1
ATOM 3951 C CA . ASP A 1 518 ? 172.281 99.163 147.385 1.00 31.63 518 ASP A CA 1
ATOM 3952 C C . ASP A 1 518 ? 173.631 98.519 147.068 1.00 29.50 518 ASP A C 1
ATOM 3953 O O . ASP A 1 518 ? 173.701 97.583 146.270 1.00 20.14 518 ASP A O 1
ATOM 3958 N N . ARG A 1 519 ? 174.681 99.017 147.716 1.00 23.11 519 ARG A N 1
ATOM 3959 C CA . ARG A 1 519 ? 176.047 98.534 147.499 1.00 28.24 519 ARG A CA 1
ATOM 3960 C C . ARG A 1 519 ? 176.176 97.035 147.672 1.00 30.85 519 ARG A C 1
ATOM 3961 O O . ARG A 1 519 ? 176.796 96.361 146.853 1.00 28.38 519 ARG A O 1
ATOM 3969 N N . ASN A 1 520 ? 175.574 96.519 148.738 1.00 38.11 520 ASN A N 1
ATOM 3970 C CA . ASN A 1 520 ? 175.690 95.108 149.077 1.00 24.03 520 ASN A CA 1
ATOM 3971 C C . ASN A 1 520 ? 174.560 94.245 148.547 1.00 21.22 520 ASN A C 1
ATOM 3972 O O . ASN A 1 520 ? 174.439 93.085 148.931 1.00 26.89 520 ASN A O 1
ATOM 3977 N N . LYS A 1 521 ? 173.729 94.813 147.673 1.00 28.70 521 LYS A N 1
ATOM 3978 C CA . LYS A 1 521 ? 172.602 94.083 147.068 1.00 26.15 521 LYS A CA 1
ATOM 3979 C C . LYS A 1 521 ? 171.639 93.458 148.080 1.00 21.18 521 LYS A C 1
ATOM 3980 O O . LYS A 1 521 ? 171.131 92.359 147.859 1.00 16.90 521 LYS A O 1
ATOM 3986 N N . LEU A 1 522 ? 171.380 94.152 149.185 1.00 23.88 522 LEU A N 1
ATOM 3987 C CA . LEU A 1 522 ? 170.443 93.625 150.181 1.00 25.69 522 LEU A CA 1
ATOM 3988 C C . LEU A 1 522 ? 168.980 93.744 149.709 1.00 23.52 522 LEU A C 1
ATOM 3989 O O . LEU A 1 522 ? 168.699 94.344 148.669 1.00 19.53 522 LEU A O 1
ATOM 3994 N N . GLY A 1 523 ? 168.056 93.154 150.457 1.00 22.48 523 GLY A N 1
ATOM 3995 C CA . GLY A 1 523 ? 166.665 93.121 150.042 1.00 21.36 523 GLY A CA 1
ATOM 3996 C C . GLY A 1 523 ? 165.913 94.434 150.146 1.00 24.32 523 GLY A C 1
ATOM 3997 O O . GLY A 1 523 ? 164.966 94.679 149.395 1.00 24.14 523 GLY A O 1
ATOM 3998 N N . GLY A 1 524 ? 166.327 95.281 151.079 1.00 19.22 524 GLY A N 1
ATOM 3999 C CA . GLY A 1 524 ? 165.627 96.523 151.320 1.00 19.45 524 GLY A CA 1
ATOM 4000 C C . GLY A 1 524 ? 165.702 96.957 152.768 1.00 20.96 524 GLY A C 1
ATOM 4001 O O . GLY A 1 524 ? 166.615 96.561 153.501 1.00 16.66 524 GLY A O 1
ATOM 4002 N N . LEU A 1 525 ? 164.737 97.775 153.181 1.00 13.84 525 LEU A N 1
ATOM 4003 C CA . LEU A 1 525 ? 164.754 98.366 154.513 1.00 10.46 525 LEU A CA 1
ATOM 4004 C C . LEU A 1 525 ? 163.393 98.245 155.175 1.00 11.26 525 LEU A C 1
ATOM 4005 O O . LEU A 1 525 ? 162.395 97.985 154.512 1.00 11.94 525 LEU A O 1
ATOM 4010 N N . PHE A 1 526 ? 163.361 98.406 156.489 1.00 7.66 526 PHE A N 1
ATOM 4011 C CA . PHE A 1 526 ? 162.107 98.402 157.215 1.00 10.45 526 PHE A CA 1
ATOM 4012 C C . PHE A 1 526 ? 162.266 99.315 158.410 1.00 12.08 526 PHE A C 1
ATOM 4013 O O . PHE A 1 526 ? 163.365 99.456 158.953 1.00 12.12 526 PHE A O 1
ATOM 4021 N N . ALA A 1 527 ? 161.167 99.943 158.811 1.00 11.79 527 ALA A N 1
ATOM 4022 C CA . ALA A 1 527 ? 161.211 100.926 159.880 1.00 14.30 527 ALA A CA 1
ATOM 4023 C C . ALA A 1 527 ? 160.422 100.500 161.097 1.00 11.52 527 ALA A C 1
ATOM 4024 O O . ALA A 1 527 ? 159.375 99.871 160.996 1.00 11.83 527 ALA A O 1
ATOM 4026 N N . TRP A 1 528 ? 160.934 100.872 162.257 1.00 11.78 528 TRP A N 1
ATOM 4027 C CA . TRP A 1 528 ? 160.236 100.649 163.496 1.00 17.29 528 TRP A CA 1
ATOM 4028 C C . TRP A 1 528 ? 160.302 101.976 164.225 1.00 16.72 528 TRP A C 1
ATOM 4029 O O . TRP A 1 528 ? 161.398 102.471 164.459 1.00 17.37 528 TRP A O 1
ATOM 4040 N N . GLU A 1 529 ? 159.165 102.595 164.548 1.00 21.21 529 GLU A N 1
ATOM 4041 C CA . GLU A 1 529 ? 157.821 102.165 164.170 1.00 18.57 529 GLU A CA 1
ATOM 4042 C C . GLU A 1 529 ? 157.174 103.319 163.383 1.00 19.03 529 GLU A C 1
ATOM 4043 O O . GLU A 1 529 ? 157.411 104.489 163.691 1.00 14.47 529 GLU A O 1
ATOM 4049 N N . ILE A 1 530 ? 156.334 102.998 162.397 1.00 15.57 530 ILE A N 1
ATOM 4050 C CA . ILE A 1 530 ? 155.859 103.989 161.412 1.00 10.41 530 ILE A CA 1
ATOM 4051 C C . ILE A 1 530 ? 155.230 105.282 161.977 1.00 20.26 530 ILE A C 1
ATOM 4052 O O . ILE A 1 530 ? 155.286 106.331 161.340 1.00 21.70 530 ILE A O 1
ATOM 4057 N N . ASP A 1 531 ? 154.644 105.217 163.166 1.00 14.43 531 ASP A N 1
ATOM 4058 C CA . ASP A 1 531 ? 153.952 106.378 163.713 1.00 15.05 531 ASP A CA 1
ATOM 4059 C C . ASP A 1 531 ? 154.909 107.470 164.187 1.00 20.16 531 ASP A C 1
ATOM 4060 O O . ASP A 1 531 ? 154.497 108.605 164.440 1.00 16.40 531 ASP A O 1
ATOM 4065 N N . ALA A 1 532 ? 156.182 107.133 164.340 1.00 20.38 532 ALA A N 1
ATOM 4066 C CA . ALA A 1 532 ? 157.115 108.094 164.923 1.00 20.28 532 ALA A CA 1
ATOM 4067 C C . ALA A 1 532 ? 157.738 109.030 163.883 1.00 17.69 532 ALA A C 1
ATOM 4068 O O . ALA A 1 532 ? 158.373 110.021 164.238 1.00 18.61 532 ALA A O 1
ATOM 4070 N N . ASP A 1 533 ? 157.538 108.707 162.605 1.00 20.90 533 ASP A N 1
ATOM 4071 C CA . ASP A 1 533 ? 158.071 109.478 161.479 1.00 18.39 533 ASP A CA 1
ATOM 4072 C C . ASP A 1 533 ? 157.189 110.679 161.107 1.00 23.15 533 ASP A C 1
ATOM 4073 O O . ASP A 1 533 ? 155.970 110.647 161.298 1.00 25.35 533 ASP A O 1
ATOM 4078 N N . ASN A 1 534 ? 157.805 111.735 160.578 1.00 17.59 534 ASN A N 1
ATOM 4079 C CA . ASN A 1 534 ? 157.041 112.855 160.031 1.00 19.15 534 ASN A CA 1
ATOM 4080 C C . ASN A 1 534 ? 157.054 112.838 158.512 1.00 17.03 534 ASN A C 1
ATOM 4081 O O . ASN A 1 534 ? 156.670 113.810 157.875 1.00 20.68 534 ASN A O 1
ATOM 4086 N N . GLY A 1 535 ? 157.524 111.734 157.941 1.00 19.14 535 GLY A N 1
ATOM 4087 C CA . GLY A 1 535 ? 157.655 111.617 156.500 1.00 19.29 535 GLY A CA 1
ATOM 4088 C C . GLY A 1 535 ? 159.084 111.747 155.990 1.00 21.02 535 GLY A C 1
ATOM 4089 O O . GLY A 1 535 ? 159.412 111.211 154.927 1.00 19.77 535 GLY A O 1
ATOM 4090 N N . ASP A 1 536 ? 159.931 112.461 156.735 1.00 18.89 536 ASP A N 1
ATOM 4091 C CA . ASP A 1 536 ? 161.341 112.638 156.353 1.00 20.43 536 ASP A CA 1
ATOM 4092 C C . ASP A 1 536 ? 162.042 111.300 156.141 1.00 19.83 536 ASP A C 1
ATOM 4093 O O . ASP A 1 536 ? 162.649 111.042 155.086 1.00 19.55 536 ASP A O 1
ATOM 4098 N N . LEU A 1 537 ? 161.953 110.443 157.153 1.00 14.08 537 LEU A N 1
ATOM 4099 C CA . LEU A 1 537 ? 162.701 109.196 157.142 1.00 15.57 537 LEU A CA 1
ATOM 4100 C C . LEU A 1 537 ? 162.187 108.229 156.092 1.00 15.51 537 LEU A C 1
ATOM 4101 O O . LEU A 1 537 ? 162.984 107.597 155.408 1.00 14.43 537 LEU A O 1
ATOM 4106 N N . LEU A 1 538 ? 160.863 108.144 155.941 1.00 19.88 538 LEU A N 1
ATOM 4107 C CA . LEU A 1 538 ? 160.261 107.279 154.921 1.00 17.94 538 LEU A CA 1
ATOM 4108 C C . LEU A 1 538 ? 160.507 107.773 153.486 1.00 16.51 538 LEU A C 1
ATOM 4109 O O . LEU A 1 538 ? 160.667 106.964 152.568 1.00 14.82 538 LEU A O 1
ATOM 4114 N N . ASN A 1 539 ? 160.504 109.091 153.291 1.00 12.54 539 ASN A N 1
ATOM 4115 C CA . ASN A 1 539 ? 160.952 109.666 152.027 1.00 15.82 539 ASN A CA 1
ATOM 4116 C C . ASN A 1 539 ? 162.383 109.194 151.745 1.00 22.07 539 ASN A C 1
ATOM 4117 O O . ASN A 1 539 ? 162.669 108.626 150.679 1.00 20.75 539 ASN A O 1
ATOM 4122 N N . ALA A 1 540 ? 163.264 109.422 152.718 1.00 16.08 540 ALA A N 1
ATOM 4123 C CA . ALA A 1 540 ? 164.667 109.015 152.622 1.00 23.38 540 ALA A CA 1
ATOM 4124 C C . ALA A 1 540 ? 164.814 107.532 152.291 1.00 23.48 540 ALA A C 1
ATOM 4125 O O . ALA A 1 540 ? 165.584 107.174 151.410 1.00 25.55 540 ALA A O 1
ATOM 4127 N N . ILE A 1 541 ? 164.055 106.681 152.977 1.00 19.44 541 ILE A N 1
ATOM 4128 C CA . ILE A 1 541 ? 164.055 105.244 152.701 1.00 18.03 541 ILE A CA 1
ATOM 4129 C C . ILE A 1 541 ? 163.724 104.949 151.242 1.00 17.12 541 ILE A C 1
ATOM 4130 O O . ILE A 1 541 ? 164.288 104.036 150.642 1.00 23.60 541 ILE A O 1
ATOM 4135 N N . ASN A 1 542 ? 162.823 105.737 150.667 1.00 19.74 542 ASN A N 1
ATOM 4136 C CA . ASN A 1 542 ? 162.385 105.503 149.293 1.00 25.38 542 ASN A CA 1
ATOM 4137 C C . ASN A 1 542 ? 163.237 106.256 148.284 1.00 24.27 542 ASN A C 1
ATOM 4138 O O . ASN A 1 542 ? 163.019 106.163 147.076 1.00 27.07 542 ASN A O 1
ATOM 4143 N N . ALA A 1 543 ? 164.223 106.998 148.780 1.00 33.75 543 ALA A N 1
ATOM 4144 C CA . ALA A 1 543 ? 165.156 107.685 147.886 1.00 38.06 543 ALA A CA 1
ATOM 4145 C C . ALA A 1 543 ? 165.778 106.691 146.908 1.00 32.81 543 ALA A C 1
ATOM 4146 O O . ALA A 1 543 ? 166.139 105.569 147.284 1.00 33.63 543 ALA A O 1
ATOM 4148 N N . GLN A 1 544 ? 165.844 107.085 145.642 1.00 37.43 544 GLN A N 1
ATOM 4149 C CA . GLN A 1 544 ? 166.469 106.250 144.624 1.00 54.32 544 GLN A CA 1
ATOM 4150 C C . GLN A 1 544 ? 167.678 106.966 144.025 1.00 51.49 544 GLN A C 1
ATOM 4151 O O . GLN A 1 544 ? 167.571 108.088 143.530 1.00 47.80 544 GLN A O 1
ATOM 4157 N N . PHE A 1 545 ? 168.834 106.315 144.109 1.00 56.50 545 PHE A N 1
ATOM 4158 C CA . PHE A 1 545 ? 170.069 106.862 143.566 1.00 56.48 545 PHE A CA 1
ATOM 4159 C C . PHE A 1 545 ? 170.383 106.223 142.215 1.00 51.26 545 PHE A C 1
ATOM 4160 O O . PHE A 1 545 ? 171.367 106.575 141.564 1.00 54.74 545 PHE A O 1
ATOM 4168 N N . ILE B 1 18 ? 164.447 88.303 130.989 1.00 39.26 18 ILE B N 1
ATOM 4169 C CA . ILE B 1 18 ? 163.202 89.053 131.117 1.00 26.79 18 ILE B CA 1
ATOM 4170 C C . ILE B 1 18 ? 163.533 90.537 131.242 1.00 26.55 18 ILE B C 1
ATOM 4171 O O . ILE B 1 18 ? 164.690 90.889 131.494 1.00 25.48 18 ILE B O 1
ATOM 4176 N N . PRO B 1 19 ? 162.543 91.411 130.996 1.00 21.20 19 PRO B N 1
ATOM 4177 C CA . PRO B 1 19 ? 162.825 92.849 131.061 1.00 21.12 19 PRO B CA 1
ATOM 4178 C C . PRO B 1 19 ? 163.014 93.323 132.497 1.00 17.97 19 PRO B C 1
ATOM 4179 O O . PRO B 1 19 ? 162.725 92.582 133.439 1.00 17.52 19 PRO B O 1
ATOM 4183 N N . GLY B 1 20 ? 163.499 94.548 132.668 1.00 14.26 20 GLY B N 1
ATOM 4184 C CA . GLY B 1 20 ? 163.617 95.126 133.999 1.00 26.05 20 GLY B CA 1
ATOM 4185 C C . GLY B 1 20 ? 162.254 95.278 134.659 1.00 24.74 20 GLY B C 1
ATOM 4186 O O . GLY B 1 20 ? 161.238 94.935 134.073 1.00 17.19 20 GLY B O 1
ATOM 4187 N N . THR B 1 21 ? 162.216 95.776 135.886 1.00 23.99 21 THR B N 1
ATOM 4188 C CA . THR B 1 21 ? 160.932 95.905 136.559 1.00 30.73 21 THR B CA 1
ATOM 4189 C C . THR B 1 21 ? 160.228 97.193 136.136 1.00 26.80 21 THR B C 1
ATOM 4190 O O . THR B 1 21 ? 160.818 98.278 136.166 1.00 33.41 21 THR B O 1
ATOM 4194 N N . PRO B 1 22 ? 158.977 97.061 135.681 1.00 23.30 22 PRO B N 1
ATOM 4195 C CA . PRO B 1 22 ? 158.209 98.231 135.251 1.00 22.96 22 PRO B CA 1
ATOM 4196 C C . PRO B 1 22 ? 157.682 98.926 136.486 1.00 20.17 22 PRO B C 1
ATOM 4197 O O . PRO B 1 22 ? 157.145 98.262 137.369 1.00 17.25 22 PRO B O 1
ATOM 4201 N N . VAL B 1 23 ? 157.871 100.235 136.558 1.00 17.33 23 VAL B N 1
ATOM 4202 C CA . VAL B 1 23 ? 157.390 101.017 137.679 1.00 20.84 23 VAL B CA 1
ATOM 4203 C C . VAL B 1 23 ? 156.513 102.155 137.155 1.00 21.46 23 VAL B C 1
ATOM 4204 O O . VAL B 1 23 ? 156.992 103.061 136.464 1.00 13.60 23 VAL B O 1
ATOM 4208 N N . ILE B 1 24 ? 155.219 102.086 137.462 1.00 23.85 24 ILE B N 1
ATOM 4209 C CA . ILE B 1 24 ? 154.261 103.090 136.998 1.00 16.53 24 ILE B CA 1
ATOM 4210 C C . ILE B 1 24 ? 154.534 104.449 137.631 1.00 16.66 24 ILE B C 1
ATOM 4211 O O . ILE B 1 24 ? 154.759 104.549 138.844 1.00 20.79 24 ILE B O 1
ATOM 4216 N N . ASP B 1 25 ? 154.560 105.485 136.796 1.00 13.36 25 ASP B N 1
ATOM 4217 C CA . ASP B 1 25 ? 154.731 106.856 137.273 1.00 24.78 25 ASP B CA 1
ATOM 4218 C C . ASP B 1 25 ? 153.530 107.271 138.106 1.00 22.84 25 ASP B C 1
ATOM 4219 O O . ASP B 1 25 ? 152.384 106.996 137.742 1.00 26.64 25 ASP B O 1
ATOM 4224 N N . TRP B 1 26 ? 153.782 107.923 139.237 1.00 25.95 26 TRP B N 1
ATOM 4225 C CA . TRP B 1 26 ? 152.685 108.413 140.067 1.00 33.21 26 TRP B CA 1
ATOM 4226 C C . TRP B 1 26 ? 151.814 109.390 139.280 1.00 31.73 26 TRP B C 1
ATOM 4227 O O . TRP B 1 26 ? 152.317 110.271 138.578 1.00 31.82 26 TRP B O 1
ATOM 4238 N N . ALA B 1 27 ? 150.503 109.217 139.388 1.00 27.85 27 ALA B N 1
ATOM 4239 C CA . ALA B 1 27 ? 149.566 110.088 138.697 1.00 32.73 27 ALA B CA 1
ATOM 4240 C C . ALA B 1 27 ? 148.231 110.096 139.409 1.00 27.00 27 ALA B C 1
ATOM 4241 O O . ALA B 1 27 ? 147.897 109.159 140.126 1.00 30.08 27 ALA B O 1
ATOM 4243 N N . ASP B 1 28 ? 147.460 111.160 139.214 1.00 34.76 28 ASP B N 1
ATOM 4244 C CA . ASP B 1 28 ? 146.065 111.133 139.624 1.00 35.61 28 ASP B CA 1
ATOM 4245 C C . ASP B 1 28 ? 145.379 110.040 138.816 1.00 29.86 28 ASP B C 1
ATOM 4246 O O . ASP B 1 28 ? 145.460 110.023 137.585 1.00 33.18 28 ASP B O 1
ATOM 4251 N N . ARG B 1 29 ? 144.721 109.117 139.501 1.00 21.71 29 ARG B N 1
ATOM 4252 C CA . ARG B 1 29 ? 144.015 108.059 138.799 1.00 24.11 29 ARG B CA 1
ATOM 4253 C C . ARG B 1 29 ? 142.535 108.094 139.143 1.00 19.00 29 ARG B C 1
ATOM 4254 O O . ARG B 1 29 ? 141.910 107.063 139.369 1.00 18.82 29 ARG B O 1
ATOM 4262 N N . ASN B 1 30 ? 142.004 109.305 139.230 1.00 20.00 30 ASN B N 1
ATOM 4263 C CA . ASN B 1 30 ? 140.570 109.512 139.358 1.00 19.32 30 ASN B CA 1
ATOM 4264 C C . ASN B 1 30 ? 140.069 110.123 138.067 1.00 13.76 30 ASN B C 1
ATOM 4265 O O . ASN B 1 30 ? 140.425 111.249 137.729 1.00 19.28 30 ASN B O 1
ATOM 4270 N N . TYR B 1 31 ? 139.264 109.366 137.336 1.00 10.61 31 TYR B N 1
ATOM 4271 C CA . TYR B 1 31 ? 138.685 109.836 136.087 1.00 15.35 31 TYR B CA 1
ATOM 4272 C C . TYR B 1 31 ? 137.163 109.931 136.226 1.00 16.98 31 TYR B C 1
ATOM 4273 O O . TYR B 1 31 ? 136.548 109.224 137.033 1.00 11.39 31 TYR B O 1
ATOM 4282 N N . ALA B 1 32 ? 136.553 110.800 135.432 1.00 16.90 32 ALA B N 1
ATOM 4283 C CA . ALA B 1 32 ? 135.111 110.955 135.481 1.00 15.21 32 ALA B CA 1
ATOM 4284 C C . ALA B 1 32 ? 134.565 111.159 134.084 1.00 17.68 32 ALA B C 1
ATOM 4285 O O . ALA B 1 32 ? 135.103 111.970 133.324 1.00 13.10 32 ALA B O 1
ATOM 4287 N N . LEU B 1 33 ? 133.500 110.424 133.756 1.00 11.98 33 LEU B N 1
ATOM 4288 C CA . LEU B 1 33 ? 132.837 110.558 132.462 1.00 11.62 33 LEU B CA 1
ATOM 4289 C C . LEU B 1 33 ? 132.018 111.848 132.365 1.00 20.67 33 LEU B C 1
ATOM 4290 O O . LEU B 1 33 ? 131.707 112.304 131.265 1.00 22.52 33 LEU B O 1
ATOM 4295 N N . VAL B 1 34 ? 131.622 112.404 133.510 1.00 15.54 34 VAL B N 1
ATOM 4296 C CA . VAL B 1 34 ? 131.162 113.788 133.551 1.00 15.28 34 VAL B CA 1
ATOM 4297 C C . VAL B 1 34 ? 132.062 114.535 134.520 1.00 14.21 34 VAL B C 1
ATOM 4298 O O . VAL B 1 34 ? 132.068 114.261 135.719 1.00 14.14 34 VAL B O 1
ATOM 4302 N N . GLU B 1 35 ? 132.866 115.455 134.006 1.00 13.93 35 GLU B N 1
ATOM 4303 C CA . GLU B 1 35 ? 133.794 116.162 134.875 1.00 18.65 35 GLU B CA 1
ATOM 4304 C C . GLU B 1 35 ? 133.067 117.287 135.579 1.00 19.30 35 GLU B C 1
ATOM 4305 O O . GLU B 1 35 ? 132.281 117.998 134.952 1.00 22.63 35 GLU B O 1
ATOM 4311 N N . ILE B 1 36 ? 133.326 117.442 136.873 1.00 14.48 36 ILE B N 1
ATOM 4312 C CA . ILE B 1 36 ? 132.754 118.537 137.634 1.00 17.11 36 ILE B CA 1
ATOM 4313 C C . ILE B 1 36 ? 133.826 119.558 137.956 1.00 19.75 36 ILE B C 1
ATOM 4314 O O . ILE B 1 36 ? 134.863 119.217 138.511 1.00 23.85 36 ILE B O 1
ATOM 4319 N N . ASN B 1 37 ? 133.575 120.811 137.602 1.00 16.88 37 ASN B N 1
ATOM 4320 C CA . ASN B 1 37 ? 134.440 121.909 138.006 1.00 16.32 37 ASN B CA 1
ATOM 4321 C C . ASN B 1 37 ? 134.018 122.410 139.393 1.00 20.68 37 ASN B C 1
ATOM 4322 O O . ASN B 1 37 ? 132.914 122.951 139.579 1.00 18.42 37 ASN B O 1
ATOM 4327 N N . TYR B 1 38 ? 134.895 122.234 140.374 1.00 14.64 38 TYR B N 1
ATOM 4328 C CA . TYR B 1 38 ? 134.502 122.493 141.755 1.00 13.50 38 TYR B CA 1
ATOM 4329 C C . TYR B 1 38 ? 134.473 123.970 142.123 1.00 22.34 38 TYR B C 1
ATOM 4330 O O . TYR B 1 38 ? 133.919 124.354 143.151 1.00 18.84 38 TYR B O 1
ATOM 4339 N N . GLU B 1 39 ? 135.017 124.813 141.254 1.00 15.24 39 GLU B N 1
ATOM 4340 C CA . GLU B 1 39 ? 134.933 126.247 141.487 1.00 24.58 39 GLU B CA 1
ATOM 4341 C C . GLU B 1 39 ? 133.828 126.937 140.681 1.00 25.01 39 GLU B C 1
ATOM 4342 O O . GLU B 1 39 ? 133.519 128.097 140.939 1.00 21.74 39 GLU B O 1
ATOM 4348 N N . ALA B 1 40 ? 133.238 126.231 139.715 1.00 17.87 40 ALA B N 1
ATOM 4349 C CA . ALA B 1 40 ? 132.283 126.854 138.784 1.00 15.52 40 ALA B CA 1
ATOM 4350 C C . ALA B 1 40 ? 131.017 127.394 139.450 1.00 17.94 40 ALA B C 1
ATOM 4351 O O . ALA B 1 40 ? 130.534 126.828 140.422 1.00 15.85 40 ALA B O 1
ATOM 4353 N N . THR B 1 41 ? 130.492 128.503 138.928 1.00 21.00 41 THR B N 1
ATOM 4354 C CA . THR B 1 41 ? 129.193 129.027 139.361 1.00 16.23 41 THR B CA 1
ATOM 4355 C C . THR B 1 41 ? 128.152 128.952 138.241 1.00 16.40 41 THR B C 1
ATOM 4356 O O . THR B 1 41 ? 126.945 128.969 138.496 1.00 23.92 41 THR B O 1
ATOM 4360 N N . ALA B 1 42 ? 128.621 128.875 136.999 1.00 13.05 42 ALA B N 1
ATOM 4361 C CA . ALA B 1 42 ? 127.729 128.776 135.850 1.00 13.26 42 ALA B CA 1
ATOM 4362 C C . ALA B 1 42 ? 127.574 127.318 135.435 1.00 18.76 42 ALA B C 1
ATOM 4363 O O . ALA B 1 42 ? 128.552 126.566 135.413 1.00 20.04 42 ALA B O 1
ATOM 4365 N N . TYR B 1 43 ? 126.346 126.929 135.102 1.00 17.67 43 TYR B N 1
ATOM 4366 C CA . TYR B 1 43 ? 126.040 125.552 134.740 1.00 18.75 43 TYR B CA 1
ATOM 4367 C C . TYR B 1 43 ? 126.899 125.054 133.571 1.00 19.10 43 TYR B C 1
ATOM 4368 O O . TYR B 1 43 ? 127.400 123.933 133.610 1.00 17.17 43 TYR B O 1
ATOM 4377 N N . GLU B 1 44 ? 127.098 125.895 132.556 1.00 13.97 44 GLU B N 1
ATOM 4378 C CA . GLU B 1 44 ? 127.896 125.496 131.394 1.00 24.40 44 GLU B CA 1
ATOM 4379 C C . GLU B 1 44 ? 129.343 125.136 131.764 1.00 23.35 44 GLU B C 1
ATOM 4380 O O . GLU B 1 44 ? 129.925 124.222 131.184 1.00 26.54 44 GLU B O 1
ATOM 4386 N N . ASN B 1 45 ? 129.917 125.844 132.732 1.00 16.25 45 ASN B N 1
ATOM 4387 C CA . ASN B 1 45 ? 131.257 125.510 133.219 1.00 17.63 45 ASN B CA 1
ATOM 4388 C C . ASN B 1 45 ? 131.271 124.439 134.303 1.00 16.62 45 ASN B C 1
ATOM 4389 O O . ASN B 1 45 ? 132.324 123.936 134.678 1.00 18.44 45 ASN B O 1
ATOM 4394 N N . LEU B 1 46 ? 130.106 124.104 134.839 1.00 20.22 46 LEU B N 1
ATOM 4395 C CA . LEU B 1 46 ? 130.054 123.159 135.951 1.00 18.42 46 LEU B CA 1
ATOM 4396 C C . LEU B 1 46 ? 130.390 121.749 135.489 1.00 16.92 46 LEU B C 1
ATOM 4397 O O . LEU B 1 46 ? 131.118 121.022 136.153 1.00 12.06 46 LEU B O 1
ATOM 4402 N N . ILE B 1 47 ? 129.825 121.367 134.352 1.00 19.13 47 ILE B N 1
ATOM 4403 C CA . ILE B 1 47 ? 129.872 119.988 133.906 1.00 17.24 47 ILE B CA 1
ATOM 4404 C C . ILE B 1 47 ? 130.556 119.863 132.555 1.00 22.70 47 ILE B C 1
ATOM 4405 O O . ILE B 1 47 ? 130.490 120.761 131.717 1.00 22.67 47 ILE B O 1
ATOM 4410 N N . LYS B 1 48 ? 131.213 118.729 132.361 1.00 20.75 48 LYS B N 1
ATOM 4411 C CA . LYS B 1 48 ? 131.889 118.421 131.118 1.00 18.55 48 LYS B CA 1
ATOM 4412 C C . LYS B 1 48 ? 131.628 116.948 130.799 1.00 20.06 48 LYS B C 1
ATOM 4413 O O . LYS B 1 48 ? 132.404 116.082 131.199 1.00 17.14 48 LYS B O 1
ATOM 4419 N N . PRO B 1 49 ? 130.509 116.654 130.110 1.00 21.52 49 PRO B N 1
ATOM 4420 C CA . PRO B 1 49 ? 130.169 115.271 129.755 1.00 19.90 49 PRO B CA 1
ATOM 4421 C C . PRO B 1 49 ? 131.051 114.746 128.625 1.00 23.22 49 PRO B C 1
ATOM 4422 O O . PRO B 1 49 ? 131.343 115.470 127.671 1.00 24.21 49 PRO B O 1
ATOM 4426 N N . LYS B 1 50 ? 131.465 113.488 128.740 1.00 23.31 50 LYS B N 1
ATOM 4427 C CA . LYS B 1 50 ? 132.384 112.888 127.785 1.00 31.30 50 LYS B CA 1
ATOM 4428 C C . LYS B 1 50 ? 131.859 111.536 127.334 1.00 31.45 50 LYS B C 1
ATOM 4429 O O . LYS B 1 50 ? 131.217 110.821 128.102 1.00 23.85 50 LYS B O 1
ATOM 4435 N N . GLU B 1 51 ? 132.128 111.189 126.081 1.00 36.49 51 GLU B N 1
ATOM 4436 C CA . GLU B 1 51 ? 131.709 109.895 125.561 1.00 39.49 51 GLU B CA 1
ATOM 4437 C C . GLU B 1 51 ? 132.606 108.801 126.132 1.00 33.81 51 GLU B C 1
ATOM 4438 O O . GLU B 1 51 ? 132.193 107.653 126.288 1.00 28.95 51 GLU B O 1
ATOM 4444 N N . GLN B 1 52 ? 133.836 109.174 126.462 1.00 25.63 52 GLN B N 1
ATOM 4445 C CA . GLN B 1 52 ? 134.789 108.222 126.996 1.00 25.46 52 GLN B CA 1
ATOM 4446 C C . GLN B 1 52 ? 135.753 108.889 127.954 1.00 24.62 52 GLN B C 1
ATOM 4447 O O . GLN B 1 52 ? 135.812 110.115 128.061 1.00 23.97 52 GLN B O 1
ATOM 4453 N N . VAL B 1 53 ? 136.504 108.057 128.654 1.00 20.15 53 VAL B N 1
ATOM 4454 C CA . VAL B 1 53 ? 137.564 108.519 129.523 1.00 17.98 53 VAL B CA 1
ATOM 4455 C C . VAL B 1 53 ? 138.846 107.906 128.974 1.00 18.66 53 VAL B C 1
ATOM 4456 O O . VAL B 1 53 ? 138.847 106.760 128.524 1.00 21.75 53 VAL B O 1
ATOM 4460 N N . ASP B 1 54 ? 139.931 108.668 128.960 1.00 19.66 54 ASP B N 1
ATOM 4461 C CA . ASP B 1 54 ? 141.187 108.130 128.446 1.00 17.79 54 ASP B CA 1
ATOM 4462 C C . ASP B 1 54 ? 142.224 107.888 129.533 1.00 16.95 54 ASP B C 1
ATOM 4463 O O . ASP B 1 54 ? 143.025 108.752 129.869 1.00 22.81 54 ASP B O 1
ATOM 4468 N N . VAL B 1 55 ? 142.193 106.686 130.087 1.00 17.12 55 VAL B N 1
ATOM 4469 C CA . VAL B 1 55 ? 143.153 106.284 131.094 1.00 17.97 55 VAL B CA 1
ATOM 4470 C C . VAL B 1 55 ? 144.559 106.342 130.500 1.00 17.18 55 VAL B C 1
ATOM 4471 O O . VAL B 1 55 ? 144.846 105.674 129.513 1.00 16.89 55 VAL B O 1
ATOM 4475 N N . GLN B 1 56 ? 145.419 107.175 131.077 1.00 17.45 56 GLN B N 1
ATOM 4476 C CA . GLN B 1 56 ? 146.801 107.248 130.631 1.00 19.17 56 GLN B CA 1
ATOM 4477 C C . GLN B 1 56 ? 147.711 106.663 131.691 1.00 20.62 56 GLN B C 1
ATOM 4478 O O . GLN B 1 56 ? 147.589 106.971 132.874 1.00 26.45 56 GLN B O 1
ATOM 4484 N N . VAL B 1 57 ? 148.609 105.792 131.256 1.00 17.86 57 VAL B N 1
ATOM 4485 C CA . VAL B 1 57 ? 149.601 105.220 132.141 1.00 15.40 57 VAL B CA 1
ATOM 4486 C C . VAL B 1 57 ? 150.980 105.418 131.520 1.00 18.36 57 VAL B C 1
ATOM 4487 O O . VAL B 1 57 ? 151.154 105.353 130.299 1.00 16.68 57 VAL B O 1
ATOM 4491 N N . SER B 1 58 ? 151.954 105.721 132.363 1.00 13.71 58 SER B N 1
ATOM 4492 C CA . SER B 1 58 ? 153.331 105.747 131.923 1.00 19.25 58 SER B CA 1
ATOM 4493 C C . SER B 1 58 ? 154.208 105.110 132.988 1.00 19.69 58 SER B C 1
ATOM 4494 O O . SER B 1 58 ? 153.855 105.070 134.169 1.00 16.75 58 SER B O 1
ATOM 4497 N N . TRP B 1 59 ? 155.357 104.602 132.562 1.00 23.64 59 TRP B N 1
ATOM 4498 C CA . TRP B 1 59 ? 156.237 103.881 133.462 1.00 17.83 59 TRP B CA 1
ATOM 4499 C C . TRP B 1 59 ? 157.700 104.145 133.151 1.00 22.98 59 TRP B C 1
ATOM 4500 O O . TRP B 1 59 ? 158.038 104.776 132.146 1.00 18.87 59 TRP B O 1
ATOM 4511 N N . ASN B 1 60 ? 158.554 103.678 134.051 1.00 22.19 60 ASN B N 1
ATOM 4512 C CA . ASN B 1 60 ? 159.976 103.585 133.800 1.00 25.64 60 ASN B CA 1
ATOM 4513 C C . ASN B 1 60 ? 160.391 102.151 134.041 1.00 24.38 60 ASN B C 1
ATOM 4514 O O . ASN B 1 60 ? 159.653 101.384 134.668 1.00 21.65 60 ASN B O 1
ATOM 4519 N N . VAL B 1 61 ? 161.555 101.781 133.523 1.00 22.01 61 VAL B N 1
ATOM 4520 C CA . VAL B 1 61 ? 162.070 100.446 133.748 1.00 25.65 61 VAL B CA 1
ATOM 4521 C C . VAL B 1 61 ? 163.296 100.520 134.630 1.00 29.33 61 VAL B C 1
ATOM 4522 O O . VAL B 1 61 ? 164.188 101.334 134.405 1.00 22.14 61 VAL B O 1
ATOM 4526 N N . TRP B 1 62 ? 163.328 99.677 135.652 1.00 30.87 62 TRP B N 1
ATOM 4527 C CA . TRP B 1 62 ? 164.464 99.654 136.557 1.00 35.87 62 TRP B CA 1
ATOM 4528 C C . TRP B 1 62 ? 165.242 98.339 136.449 1.00 39.53 62 TRP B C 1
ATOM 4529 O O . TRP B 1 62 ? 164.655 97.253 136.497 1.00 37.93 62 TRP B O 1
ATOM 4540 N N . ASN B 1 63 ? 166.562 98.447 136.296 1.00 36.74 63 ASN B N 1
ATOM 4541 C CA . ASN B 1 63 ? 167.467 97.288 136.324 1.00 39.56 63 ASN B CA 1
ATOM 4542 C C . ASN B 1 63 ? 167.159 96.213 135.280 1.00 29.91 63 ASN B C 1
ATOM 4543 O O . ASN B 1 63 ? 166.887 95.050 135.611 1.00 23.73 63 ASN B O 1
ATOM 4548 N N . GLY B 1 64 ? 167.219 96.609 134.016 1.00 23.22 64 GLY B N 1
ATOM 4549 C CA . GLY B 1 64 ? 166.930 95.705 132.922 1.00 26.48 64 GLY B CA 1
ATOM 4550 C C . GLY B 1 64 ? 166.507 96.486 131.697 1.00 23.86 64 GLY B C 1
ATOM 4551 O O . GLY B 1 64 ? 166.380 97.709 131.753 1.00 25.21 64 GLY B O 1
ATOM 4552 N N . ASP B 1 65 ? 166.296 95.787 130.588 1.00 25.08 65 ASP B N 1
ATOM 4553 C CA . ASP B 1 65 ? 165.865 96.456 129.364 1.00 32.63 65 ASP B CA 1
ATOM 4554 C C . ASP B 1 65 ? 164.350 96.637 129.322 1.00 20.94 65 ASP B C 1
ATOM 4555 O O . ASP B 1 65 ? 163.614 96.010 130.079 1.00 21.61 65 ASP B O 1
ATOM 4560 N N . ILE B 1 66 ? 163.903 97.497 128.417 1.00 22.88 66 ILE B N 1
ATOM 4561 C CA . ILE B 1 66 ? 162.531 97.974 128.417 1.00 25.76 66 ILE B CA 1
ATOM 4562 C C . ILE B 1 66 ? 161.560 96.933 127.890 1.00 25.98 66 ILE B C 1
ATOM 4563 O O . ILE B 1 66 ? 160.347 97.102 127.996 1.00 29.14 66 ILE B O 1
ATOM 4568 N N . GLY B 1 67 ? 162.091 95.849 127.333 1.00 17.27 67 GLY B N 1
ATOM 4569 C CA . GLY B 1 67 ? 161.250 94.788 126.803 1.00 24.27 67 GLY B CA 1
ATOM 4570 C C . GLY B 1 67 ? 160.904 95.020 125.344 1.00 19.90 67 GLY B C 1
ATOM 4571 O O . GLY B 1 67 ? 161.111 96.111 124.811 1.00 17.34 67 GLY B O 1
ATOM 4572 N N . ASP B 1 68 ? 160.376 93.988 124.697 1.00 16.12 68 ASP B N 1
ATOM 4573 C CA . ASP B 1 68 ? 160.046 94.050 123.276 1.00 17.71 68 ASP B CA 1
ATOM 4574 C C . ASP B 1 68 ? 158.621 94.529 123.088 1.00 16.73 68 ASP B C 1
ATOM 4575 O O . ASP B 1 68 ? 158.302 95.193 122.111 1.00 20.80 68 ASP B O 1
ATOM 4580 N N . ILE B 1 69 ? 157.761 94.165 124.025 1.00 15.48 69 ILE B N 1
ATOM 4581 C CA . ILE B 1 69 ? 156.351 94.481 123.913 1.00 13.80 69 ILE B CA 1
ATOM 4582 C C . ILE B 1 69 ? 155.769 94.724 125.300 1.00 17.34 69 ILE B C 1
ATOM 4583 O O . ILE B 1 69 ? 156.175 94.106 126.287 1.00 20.49 69 ILE B O 1
ATOM 4588 N N . ALA B 1 70 ? 154.836 95.664 125.383 1.00 20.29 70 ALA B N 1
ATOM 4589 C CA . ALA B 1 70 ? 154.206 95.988 126.652 1.00 16.35 70 ALA B CA 1
ATOM 4590 C C . ALA B 1 70 ? 152.709 95.708 126.605 1.00 16.67 70 ALA B C 1
ATOM 4591 O O . ALA B 1 70 ? 152.061 95.870 125.569 1.00 15.25 70 ALA B O 1
ATOM 4593 N N . TYR B 1 71 ? 152.167 95.274 127.736 1.00 15.11 71 TYR B N 1
ATOM 4594 C CA . TYR B 1 71 ? 150.732 95.079 127.877 1.00 16.73 71 TYR B CA 1
ATOM 4595 C C . TYR B 1 71 ? 150.244 95.900 129.058 1.00 19.12 71 TYR B C 1
ATOM 4596 O O . TYR B 1 71 ? 150.990 96.103 130.010 1.00 16.59 71 TYR B O 1
ATOM 4605 N N . VAL B 1 72 ? 149.002 96.374 128.998 1.00 16.63 72 VAL B N 1
ATOM 4606 C CA . VAL B 1 72 ? 148.361 96.928 130.186 1.00 10.79 72 VAL B CA 1
ATOM 4607 C C . VAL B 1 72 ? 147.261 95.968 130.611 1.00 13.10 72 VAL B C 1
ATOM 4608 O O . VAL B 1 72 ? 146.489 95.469 129.787 1.00 12.78 72 VAL B O 1
ATOM 4612 N N . LEU B 1 73 ? 147.218 95.679 131.905 1.00 14.30 73 LEU B N 1
ATOM 4613 C CA . LEU B 1 73 ? 146.212 94.788 132.462 1.00 16.71 73 LEU B CA 1
ATOM 4614 C C . LEU B 1 73 ? 145.264 95.535 133.402 1.00 17.37 73 LEU B C 1
ATOM 4615 O O . LEU B 1 73 ? 145.711 96.201 134.337 1.00 12.06 73 LEU B O 1
ATOM 4620 N N . PHE B 1 74 ? 143.960 95.397 133.170 1.00 15.94 74 PHE B N 1
ATOM 4621 C CA . PHE B 1 74 ? 142.954 95.832 134.140 1.00 19.58 74 PHE B CA 1
ATOM 4622 C C . PHE B 1 74 ? 142.387 94.587 134.799 1.00 21.22 74 PHE B C 1
ATOM 4623 O O . PHE B 1 74 ? 141.781 93.754 134.118 1.00 17.44 74 PHE B O 1
ATOM 4631 N N . ASP B 1 75 ? 142.562 94.474 136.114 1.00 19.82 75 ASP B N 1
ATOM 4632 C CA . ASP B 1 75 ? 142.160 93.276 136.855 1.00 24.95 75 ASP B CA 1
ATOM 4633 C C . ASP B 1 75 ? 142.721 92.021 136.172 1.00 30.91 75 ASP B C 1
ATOM 4634 O O . ASP B 1 75 ? 141.996 91.061 135.881 1.00 29.94 75 ASP B O 1
ATOM 4639 N N . GLU B 1 76 ? 144.018 92.060 135.874 1.00 30.31 76 GLU B N 1
ATOM 4640 C CA . GLU B 1 76 ? 144.694 90.946 135.204 1.00 39.08 76 GLU B CA 1
ATOM 4641 C C . GLU B 1 76 ? 144.189 90.592 133.790 1.00 36.08 76 GLU B C 1
ATOM 4642 O O . GLU B 1 76 ? 144.600 89.580 133.232 1.00 42.29 76 GLU B O 1
ATOM 4648 N N . GLN B 1 77 ? 143.318 91.418 133.211 1.00 34.02 77 GLN B N 1
ATOM 4649 C CA . GLN B 1 77 ? 142.850 91.195 131.838 1.00 25.67 77 GLN B CA 1
ATOM 4650 C C . GLN B 1 77 ? 143.522 92.159 130.861 1.00 24.46 77 GLN B C 1
ATOM 4651 O O . GLN B 1 77 ? 143.633 93.355 131.118 1.00 19.26 77 GLN B O 1
ATOM 4657 N N . GLN B 1 78 ? 143.971 91.645 129.724 1.00 29.90 78 GLN B N 1
ATOM 4658 C CA . GLN B 1 78 ? 144.678 92.496 128.777 1.00 24.67 78 GLN B CA 1
ATOM 4659 C C . GLN B 1 78 ? 143.732 93.520 128.157 1.00 18.07 78 GLN B C 1
ATOM 4660 O O . GLN B 1 78 ? 142.719 93.158 127.552 1.00 18.28 78 GLN B O 1
ATOM 4666 N N . VAL B 1 79 ? 144.059 94.798 128.323 1.00 13.02 79 VAL B N 1
ATOM 4667 C CA . VAL B 1 79 ? 143.268 95.859 127.705 1.00 17.16 79 VAL B CA 1
ATOM 4668 C C . VAL B 1 79 ? 144.087 96.707 126.743 1.00 16.44 79 VAL B C 1
ATOM 4669 O O . VAL B 1 79 ? 143.549 97.581 126.074 1.00 14.53 79 VAL B O 1
ATOM 4673 N N . TRP B 1 80 ? 145.390 96.465 126.675 1.00 14.13 80 TRP B N 1
ATOM 4674 C CA . TRP B 1 80 ? 146.221 97.214 125.748 1.00 12.74 80 TRP B CA 1
ATOM 4675 C C . TRP B 1 80 ? 147.508 96.446 125.469 1.00 13.26 80 TRP B C 1
ATOM 4676 O O . TRP B 1 80 ? 148.018 95.738 126.334 1.00 11.48 80 TRP B O 1
ATOM 4687 N N . LYS B 1 81 ? 148.007 96.567 124.248 1.00 12.88 81 LYS B N 1
ATOM 4688 C CA . LYS B 1 81 ? 149.336 96.080 123.920 1.00 18.71 81 LYS B CA 1
ATOM 4689 C C . LYS B 1 81 ? 149.993 97.051 122.958 1.00 18.10 81 LYS B C 1
ATOM 4690 O O . LYS B 1 81 ? 149.309 97.764 122.224 1.00 15.83 81 LYS B O 1
ATOM 4696 N N . GLY B 1 82 ? 151.316 97.118 122.983 1.00 16.98 82 GLY B N 1
ATOM 4697 C CA . GLY B 1 82 ? 152.007 98.025 122.086 1.00 16.58 82 GLY B CA 1
ATOM 4698 C C . GLY B 1 82 ? 153.501 98.121 122.289 1.00 23.02 82 GLY B C 1
ATOM 4699 O O . GLY B 1 82 ? 154.102 97.373 123.057 1.00 20.25 82 GLY B O 1
ATOM 4700 N N . ASP B 1 83 ? 154.100 99.069 121.582 1.00 29.39 83 ASP B N 1
ATOM 4701 C CA . ASP B 1 83 ? 155.528 99.323 121.660 1.00 28.40 83 ASP B CA 1
ATOM 4702 C C . ASP B 1 83 ? 155.953 99.614 123.097 1.00 29.46 83 ASP B C 1
ATOM 4703 O O . ASP B 1 83 ? 155.519 100.606 123.685 1.00 34.41 83 ASP B O 1
ATOM 4708 N N . ALA B 1 84 ? 156.792 98.746 123.658 1.00 27.59 84 ALA B N 1
ATOM 4709 C CA . ALA B 1 84 ? 157.346 98.961 124.995 1.00 22.33 84 ALA B CA 1
ATOM 4710 C C . ALA B 1 84 ? 158.238 100.203 125.075 1.00 22.30 84 ALA B C 1
ATOM 4711 O O . ALA B 1 84 ? 158.357 100.824 126.124 1.00 23.78 84 ALA B O 1
ATOM 4713 N N . GLU B 1 85 ? 158.850 100.578 123.960 1.00 24.37 85 GLU B N 1
ATOM 4714 C CA . GLU B 1 85 ? 159.831 101.662 123.958 1.00 29.05 85 GLU B CA 1
ATOM 4715 C C . GLU B 1 85 ? 159.247 103.018 124.368 1.00 29.69 85 GLU B C 1
ATOM 4716 O O . GLU B 1 85 ? 159.927 103.843 124.986 1.00 27.76 85 GLU B O 1
ATOM 4722 N N . SER B 1 86 ? 157.987 103.241 124.023 1.00 24.91 86 SER B N 1
ATOM 4723 C CA . SER B 1 86 ? 157.320 104.500 124.329 1.00 32.78 86 SER B CA 1
ATOM 4724 C C . SER B 1 86 ? 157.099 104.708 125.829 1.00 32.07 86 SER B C 1
ATOM 4725 O O . SER B 1 86 ? 156.923 105.846 126.267 1.00 32.62 86 SER B O 1
ATOM 4728 N N . LYS B 1 87 ? 157.093 103.611 126.588 1.00 23.17 87 LYS B N 1
ATOM 4729 C CA . LYS B 1 87 ? 156.809 103.638 128.021 1.00 24.11 87 LYS B CA 1
ATOM 4730 C C . LYS B 1 87 ? 155.507 104.380 128.359 1.00 24.21 87 LYS B C 1
ATOM 4731 O O . LYS B 1 87 ? 155.421 105.093 129.364 1.00 19.87 87 LYS B O 1
ATOM 4737 N N . ARG B 1 88 ? 154.487 104.178 127.531 1.00 20.04 88 ARG B N 1
ATOM 4738 C CA . ARG B 1 88 ? 153.249 104.933 127.644 1.00 24.49 88 ARG B CA 1
ATOM 4739 C C . ARG B 1 88 ? 152.091 104.170 127.020 1.00 23.82 88 ARG B C 1
ATOM 4740 O O . ARG B 1 88 ? 152.271 103.445 126.043 1.00 27.69 88 ARG B O 1
ATOM 4748 N N . ALA B 1 89 ? 150.899 104.349 127.578 1.00 15.24 89 ALA B N 1
ATOM 4749 C CA . ALA B 1 89 ? 149.704 103.739 127.017 1.00 19.78 89 ALA B CA 1
ATOM 4750 C C . ALA B 1 89 ? 148.463 104.573 127.315 1.00 15.69 89 ALA B C 1
ATOM 4751 O O . ALA B 1 89 ? 148.308 105.120 128.399 1.00 11.21 89 ALA B O 1
ATOM 4753 N N . THR B 1 90 ? 147.581 104.664 126.336 1.00 14.88 90 THR B N 1
ATOM 4754 C CA . THR B 1 90 ? 146.285 105.246 126.573 1.00 12.68 90 THR B CA 1
ATOM 4755 C C . THR B 1 90 ? 145.213 104.204 126.299 1.00 18.06 90 THR B C 1
ATOM 4756 O O . THR B 1 90 ? 145.190 103.597 125.227 1.00 19.81 90 THR B O 1
ATOM 4760 N N . ILE B 1 91 ? 144.338 103.992 127.280 1.00 15.47 91 ILE B N 1
ATOM 4761 C CA . ILE B 1 91 ? 143.241 103.044 127.152 1.00 14.99 91 ILE B CA 1
ATOM 4762 C C . ILE B 1 91 ? 141.882 103.729 127.289 1.00 18.70 91 ILE B C 1
ATOM 4763 O O . ILE B 1 91 ? 141.635 104.459 128.241 1.00 15.10 91 ILE B O 1
ATOM 4768 N N . LYS B 1 92 ? 141.000 103.474 126.330 1.00 20.78 92 LYS B N 1
ATOM 4769 C CA . LYS B 1 92 ? 139.648 104.011 126.357 1.00 21.07 92 LYS B CA 1
ATOM 4770 C C . LYS B 1 92 ? 138.756 103.243 127.333 1.00 18.37 92 LYS B C 1
ATOM 4771 O O . LYS B 1 92 ? 138.702 102.015 127.297 1.00 23.96 92 LYS B O 1
ATOM 4777 N N . VAL B 1 93 ? 138.083 103.978 128.218 1.00 16.29 93 VAL B N 1
ATOM 4778 C CA . VAL B 1 93 ? 137.119 103.410 129.161 1.00 16.82 93 VAL B CA 1
ATOM 4779 C C . VAL B 1 93 ? 135.762 104.132 129.034 1.00 21.09 93 VAL B C 1
ATOM 4780 O O . VAL B 1 93 ? 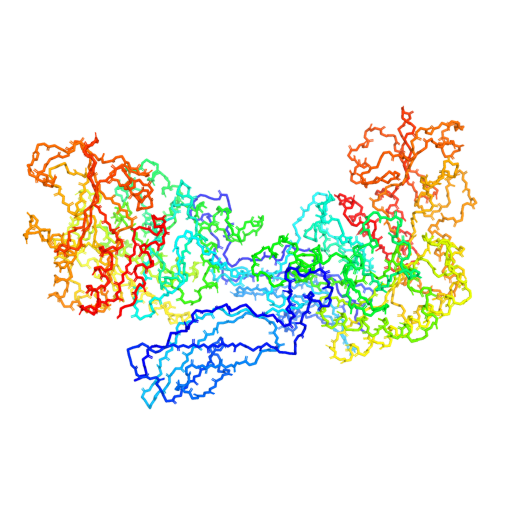135.720 105.364 128.960 1.00 22.24 93 VAL B O 1
ATOM 4784 N N . LEU B 1 94 ? 134.670 103.362 129.015 1.00 17.99 94 LEU B N 1
ATOM 4785 C CA . LEU B 1 94 ? 133.323 103.865 128.688 1.00 20.04 94 LEU B CA 1
ATOM 4786 C C . LEU B 1 94 ? 132.314 103.748 129.834 1.00 20.00 94 LEU B C 1
ATOM 4787 O O . LEU B 1 94 ? 131.213 104.292 129.759 1.00 23.85 94 LEU B O 1
ATOM 4792 N N . VAL B 1 95 ? 132.677 103.015 130.880 1.00 16.63 95 VAL B N 1
ATOM 4793 C CA . VAL B 1 95 ? 131.781 102.768 132.002 1.00 15.33 95 VAL B CA 1
ATOM 4794 C C . VAL B 1 95 ? 132.474 103.056 133.328 1.00 11.91 95 VAL B C 1
ATOM 4795 O O . VAL B 1 95 ? 133.673 102.845 133.463 1.00 18.36 95 VAL B O 1
ATOM 4799 N N . SER B 1 96 ? 131.714 103.519 134.311 1.00 16.66 96 SER B N 1
ATOM 4800 C CA . SER B 1 96 ? 132.240 103.767 135.649 1.00 15.04 96 SER B CA 1
ATOM 4801 C C . SER B 1 96 ? 132.642 102.479 136.347 1.00 17.94 96 SER B C 1
ATOM 4802 O O . SER B 1 96 ? 132.159 101.401 136.008 1.00 17.72 96 SER B O 1
ATOM 4805 N N . GLY B 1 97 ? 133.513 102.601 137.343 1.00 13.77 97 GLY B N 1
ATOM 4806 C CA . GLY B 1 97 ? 133.964 101.450 138.095 1.00 18.08 97 GLY B CA 1
ATOM 4807 C C . GLY B 1 97 ? 135.398 101.587 138.565 1.00 18.47 97 GLY B C 1
ATOM 4808 O O . GLY B 1 97 ? 136.125 102.481 138.135 1.00 21.50 97 GLY B O 1
ATOM 4809 N N . GLN B 1 98 ? 135.801 100.703 139.465 1.00 16.84 98 GLN B N 1
ATOM 4810 C CA . GLN B 1 98 ? 137.166 100.699 139.967 1.00 19.81 98 GLN B CA 1
ATOM 4811 C C . GLN B 1 98 ? 137.880 99.427 139.539 1.00 22.50 98 GLN B C 1
ATOM 4812 O O . GLN B 1 98 ? 137.271 98.358 139.492 1.00 18.49 98 GLN B O 1
ATOM 4818 N N . PHE B 1 99 ? 139.175 99.535 139.244 1.00 20.59 99 PHE B N 1
ATOM 4819 C CA . PHE B 1 99 ? 139.946 98.366 138.842 1.00 17.25 99 PHE B CA 1
ATOM 4820 C C . PHE B 1 99 ? 141.429 98.561 139.086 1.00 15.81 99 PHE B C 1
ATOM 4821 O O . PHE B 1 99 ? 141.923 99.686 139.090 1.00 11.75 99 PHE B O 1
ATOM 4829 N N . ASN B 1 100 ? 142.137 97.450 139.263 1.00 11.66 100 ASN B N 1
ATOM 4830 C CA . ASN B 1 100 ? 143.586 97.480 139.404 1.00 16.44 100 ASN B CA 1
ATOM 4831 C C . ASN B 1 100 ? 144.276 97.409 138.057 1.00 15.59 100 ASN B C 1
ATOM 4832 O O . ASN B 1 100 ? 143.942 96.572 137.216 1.00 17.05 100 ASN B O 1
ATOM 4837 N N . MET B 1 101 ? 145.239 98.299 137.871 1.00 12.02 101 MET B N 1
ATOM 4838 C CA . MET B 1 101 ? 145.983 98.404 136.621 1.00 17.31 101 MET B CA 1
ATOM 4839 C C . MET B 1 101 ? 147.441 97.999 136.818 1.00 14.37 101 MET B C 1
ATOM 4840 O O . MET B 1 101 ? 148.072 98.409 137.791 1.00 13.83 101 MET B O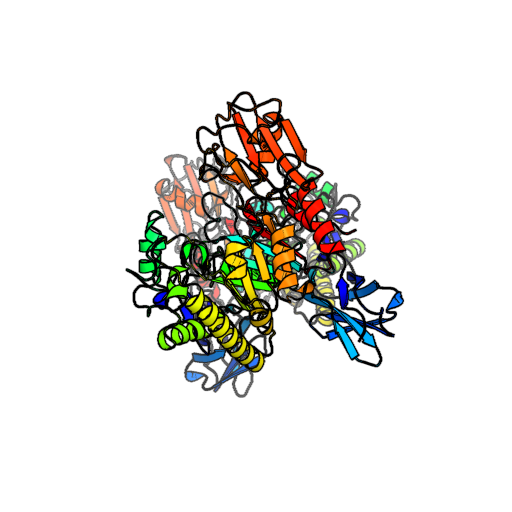 1
ATOM 4845 N N . ARG B 1 102 ? 147.961 97.181 135.907 1.00 15.90 102 ARG B N 1
ATOM 4846 C CA . ARG B 1 102 ? 149.360 96.778 135.943 1.00 14.64 102 ARG B CA 1
ATOM 4847 C C . ARG B 1 102 ? 149.963 96.900 134.560 1.00 14.34 102 ARG B C 1
ATOM 4848 O O . ARG B 1 102 ? 149.249 96.837 133.562 1.00 14.65 102 ARG B O 1
ATOM 4856 N N . VAL B 1 103 ? 151.282 97.074 134.510 1.00 17.17 103 VAL B N 1
ATOM 4857 C CA . VAL B 1 103 ? 152.023 97.064 133.250 1.00 16.09 103 VAL B CA 1
ATOM 4858 C C . VAL B 1 103 ? 152.844 95.781 133.132 1.00 18.71 103 VAL B C 1
ATOM 4859 O O . VAL B 1 103 ? 153.584 95.409 134.049 1.00 19.42 103 VAL B O 1
ATOM 4863 N N . LYS B 1 104 ? 152.702 95.094 132.005 1.00 20.56 104 LYS B N 1
ATOM 4864 C CA . LYS B 1 104 ? 153.467 93.879 131.754 1.00 16.46 104 LYS B CA 1
ATOM 4865 C C . LYS B 1 104 ? 154.427 94.061 130.583 1.00 17.66 104 LYS B C 1
ATOM 4866 O O . LYS B 1 104 ? 154.022 94.472 129.489 1.00 14.07 104 LYS B O 1
ATOM 4872 N N . LEU B 1 105 ? 155.698 93.750 130.835 1.00 15.81 105 LEU B N 1
ATOM 4873 C CA . LEU B 1 105 ? 156.763 93.869 129.848 1.00 19.06 105 LEU B CA 1
ATOM 4874 C C . LEU B 1 105 ? 157.286 92.489 129.456 1.00 20.37 105 LEU B C 1
ATOM 4875 O O . LEU B 1 105 ? 157.531 91.639 130.314 1.00 17.63 105 LEU B O 1
ATOM 4880 N N . CYS B 1 106 ? 157.464 92.268 128.158 1.00 20.61 106 CYS B N 1
ATOM 4881 C CA . CYS B 1 106 ? 157.800 90.935 127.669 1.00 22.71 106 CYS B CA 1
ATOM 4882 C C . CYS B 1 106 ? 158.948 90.874 126.667 1.00 19.77 106 CYS B C 1
ATOM 4883 O O . CYS B 1 106 ? 159.069 91.710 125.765 1.00 17.36 106 CYS B O 1
ATOM 4886 N N . ASN B 1 107 ? 159.786 89.863 126.852 1.00 22.39 107 ASN B N 1
ATOM 4887 C CA A ASN B 1 107 ? 160.795 89.561 125.851 0.49 22.27 107 ASN B CA 1
ATOM 4888 C CA B ASN B 1 107 ? 160.893 89.531 125.961 0.51 22.40 107 ASN B CA 1
ATOM 4889 C C . ASN B 1 107 ? 160.768 88.079 125.511 1.00 24.31 107 ASN B C 1
ATOM 4890 O O . ASN B 1 107 ? 159.906 87.342 125.999 1.00 19.23 107 ASN B O 1
ATOM 4899 N N . GLU B 1 108 ? 161.674 87.657 124.636 1.00 24.22 108 GLU B N 1
ATOM 4900 C CA . GLU B 1 108 ? 161.700 86.277 124.165 1.00 26.72 108 GLU B CA 1
ATOM 4901 C C . GLU B 1 108 ? 161.708 85.243 125.302 1.00 25.77 108 GLU B C 1
ATOM 4902 O O . GLU B 1 108 ? 161.210 84.126 125.133 1.00 28.70 108 GLU B O 1
ATOM 4908 N N . ASP B 1 109 ? 162.269 85.612 126.447 1.00 21.42 109 ASP B N 1
ATOM 4909 C CA . ASP B 1 109 ? 162.440 84.645 127.520 1.00 29.34 109 ASP B CA 1
ATOM 4910 C C . ASP B 1 109 ? 161.540 84.857 128.731 1.00 34.46 109 ASP B C 1
ATOM 4911 O O . ASP B 1 109 ? 161.696 84.164 129.736 1.00 36.05 109 ASP B O 1
ATOM 4916 N N . GLY B 1 110 ? 160.607 85.803 128.656 1.00 29.49 110 GLY B N 1
ATOM 4917 C CA . GLY B 1 110 ? 159.629 85.925 129.726 1.00 30.96 110 GLY B CA 1
ATOM 4918 C C . GLY B 1 110 ? 159.170 87.328 130.070 1.00 29.88 110 GLY B C 1
ATOM 4919 O O . GLY B 1 110 ? 159.532 88.292 129.402 1.00 25.26 110 GLY B O 1
ATOM 4920 N N . CYS B 1 111 ? 158.378 87.437 131.132 1.00 29.60 111 CYS B N 1
ATOM 4921 C CA . CYS B 1 111 ? 157.709 88.692 131.456 1.00 24.90 111 CYS B CA 1
ATOM 4922 C C . CYS B 1 111 ? 157.981 89.216 132.865 1.00 31.01 111 CYS B C 1
ATOM 4923 O O . CYS B 1 111 ? 158.129 88.445 133.812 1.00 34.37 111 CYS B O 1
ATOM 4926 N N . SER B 1 112 ? 158.036 90.539 132.987 1.00 20.90 112 SER B N 1
ATOM 4927 C CA . SER B 1 112 ? 158.056 91.201 134.283 1.00 19.35 112 SER B CA 1
ATOM 4928 C C . SER B 1 112 ? 156.825 92.102 134.419 1.00 25.84 112 SER B C 1
ATOM 4929 O O . SER B 1 112 ? 156.394 92.748 133.456 1.00 15.70 112 SER B O 1
ATOM 4932 N N . VAL B 1 113 ? 156.271 92.149 135.625 1.00 26.63 113 VAL B N 1
ATOM 4933 C CA . VAL B 1 113 ? 155.029 92.862 135.867 1.00 19.79 113 VAL B CA 1
ATOM 4934 C C . VAL B 1 113 ? 155.207 93.957 136.922 1.00 23.70 113 VAL B C 1
ATOM 4935 O O . VAL B 1 113 ? 155.946 93.780 137.894 1.00 25.96 113 VAL B O 1
ATOM 4939 N N . SER B 1 114 ? 154.545 95.092 136.715 1.00 18.11 114 SER B N 1
ATOM 4940 C CA . SER B 1 114 ? 154.552 96.161 137.697 1.00 17.70 114 SER B CA 1
ATOM 4941 C C . SER B 1 114 ? 153.681 95.805 138.896 1.00 17.96 114 SER B C 1
ATOM 4942 O O . SER B 1 114 ? 152.827 94.924 138.819 1.00 19.38 114 SER B O 1
ATOM 4945 N N . ASP B 1 115 ? 153.917 96.487 140.010 1.00 26.02 115 ASP B N 1
ATOM 4946 C CA . ASP B 1 115 ? 152.948 96.526 141.100 1.00 25.15 115 ASP B CA 1
ATOM 4947 C C . ASP B 1 115 ? 151.680 97.193 140.585 1.00 23.95 115 ASP B C 1
ATOM 4948 O O . ASP B 1 115 ? 151.742 98.068 139.715 1.00 18.02 115 ASP B O 1
ATOM 4953 N N . PRO B 1 116 ? 150.518 96.778 141.111 1.00 22.88 116 PRO B N 1
ATOM 4954 C CA . PRO B 1 116 ? 149.239 97.321 140.649 1.00 17.33 116 PRO B CA 1
ATOM 4955 C C . PRO B 1 116 ? 148.927 98.683 141.250 1.00 14.22 116 PRO B C 1
ATOM 4956 O O . PRO B 1 116 ? 149.380 98.993 142.356 1.00 17.14 116 PRO B O 1
ATOM 4960 N N . VAL B 1 117 ? 148.140 99.479 140.529 1.00 14.97 117 VAL B N 1
ATOM 4961 C CA . VAL B 1 117 ? 147.588 100.715 141.079 1.00 15.53 117 VAL B CA 1
ATOM 4962 C C . VAL B 1 117 ? 146.068 100.753 140.929 1.00 14.35 117 VAL B C 1
ATOM 4963 O O . VAL B 1 117 ? 145.513 100.296 139.933 1.00 12.34 117 VAL B O 1
ATOM 4967 N N . LEU B 1 118 ? 145.387 101.314 141.921 1.00 17.44 118 LEU B N 1
ATOM 4968 C CA . LEU B 1 118 ? 143.940 101.478 141.828 1.00 16.31 118 LEU B CA 1
ATOM 4969 C C . LEU B 1 118 ? 143.547 102.600 140.865 1.00 18.61 118 LEU B C 1
ATOM 4970 O O . LEU B 1 118 ? 143.978 103.753 140.999 1.00 22.86 118 LEU B O 1
ATOM 4975 N N . VAL B 1 119 ? 142.727 102.262 139.877 1.00 15.14 119 VAL B N 1
ATOM 4976 C CA . VAL B 1 119 ? 142.141 103.283 139.011 1.00 14.80 119 VAL B CA 1
ATOM 4977 C C . VAL B 1 119 ? 140.641 103.426 139.296 1.00 18.42 119 VAL B C 1
ATOM 4978 O O . VAL B 1 119 ? 139.923 102.423 139.443 1.00 10.41 119 VAL B O 1
ATOM 4982 N N . LYS B 1 120 ? 140.178 104.675 139.377 1.00 17.06 120 LYS B N 1
ATOM 4983 C CA . LYS B 1 120 ? 138.767 104.959 139.618 1.00 16.63 120 LYS B CA 1
ATOM 4984 C C . LYS B 1 120 ? 138.148 105.724 138.452 1.00 16.80 120 LYS B C 1
ATOM 4985 O O . LYS B 1 120 ? 138.645 106.775 138.049 1.00 9.06 120 LYS B O 1
ATOM 4991 N N . VAL B 1 121 ? 137.057 105.196 137.913 1.00 13.25 121 VAL B N 1
ATOM 4992 C CA . VAL B 1 121 ? 136.362 105.884 136.837 1.00 15.64 121 VAL B CA 1
ATOM 4993 C C . VAL B 1 121 ? 134.951 106.229 137.299 1.00 15.58 121 VAL B C 1
ATOM 4994 O O . VAL B 1 121 ? 134.156 105.343 137.594 1.00 14.97 121 VAL B O 1
ATOM 4998 N N . ALA B 1 122 ? 134.644 107.517 137.367 1.00 15.46 122 ALA B N 1
ATOM 4999 C CA . ALA B 1 122 ? 133.359 107.949 137.909 1.00 12.76 122 ALA B CA 1
ATOM 5000 C C . ALA B 1 122 ? 132.353 108.304 136.832 1.00 12.49 122 ALA B C 1
ATOM 5001 O O . ALA B 1 122 ? 132.717 108.693 135.720 1.00 13.06 122 ALA B O 1
ATOM 5003 N N . ASP B 1 123 ? 131.080 108.164 137.184 1.00 16.22 123 ASP B N 1
ATOM 5004 C CA . ASP B 1 123 ? 129.981 108.572 136.327 1.00 13.94 123 ASP B CA 1
ATOM 5005 C C . ASP B 1 123 ? 128.748 108.806 137.193 1.00 15.46 123 ASP B C 1
ATOM 5006 O O . ASP B 1 123 ? 128.734 108.464 138.380 1.00 12.90 123 ASP B O 1
ATOM 5011 N N . THR B 1 124 ? 127.724 109.407 136.600 1.00 13.80 124 THR B N 1
ATOM 5012 C CA . THR B 1 124 ? 126.576 109.869 137.362 1.00 17.89 124 THR B CA 1
ATOM 5013 C C . THR B 1 124 ? 125.565 108.759 137.607 1.00 15.27 124 THR B C 1
ATOM 5014 O O . THR B 1 124 ? 124.448 109.019 138.052 1.00 13.93 124 THR B O 1
ATOM 5018 N N . ASP B 1 125 ? 125.953 107.527 137.286 1.00 12.33 125 ASP B N 1
ATOM 5019 C CA . ASP B 1 125 ? 125.169 106.357 137.678 1.00 18.32 125 ASP B CA 1
ATOM 5020 C C . ASP B 1 125 ? 125.646 105.845 139.038 1.00 19.65 125 ASP B C 1
ATOM 5021 O O . ASP B 1 125 ? 125.048 104.935 139.625 1.00 19.42 125 ASP B O 1
ATOM 5026 N N . GLY B 1 126 ? 126.730 106.443 139.531 1.00 18.09 126 GLY B N 1
ATOM 5027 C CA . GLY B 1 126 ? 127.295 106.063 140.814 1.00 18.44 126 GLY B CA 1
ATOM 5028 C C . GLY B 1 126 ? 128.085 104.757 140.815 1.00 14.85 126 GLY B C 1
ATOM 5029 O O . GLY B 1 126 ? 128.332 104.192 141.885 1.00 12.92 126 GLY B O 1
ATOM 5030 N N . GLY B 1 127 ? 128.497 104.300 139.632 1.00 13.83 127 GLY B N 1
ATOM 5031 C CA . GLY B 1 127 ? 129.246 103.060 139.491 1.00 13.96 127 GLY B CA 1
ATOM 5032 C C . GLY B 1 127 ? 130.518 103.020 140.314 1.00 18.21 127 GLY B C 1
ATOM 5033 O O . GLY B 1 127 ? 131.000 101.946 140.654 1.00 26.37 127 GLY B O 1
ATOM 5034 N N . HIS B 1 128 ? 131.056 104.196 140.632 1.00 15.06 128 HIS B N 1
ATOM 5035 C CA . HIS B 1 128 ? 132.276 104.317 141.418 1.00 12.80 128 HIS B CA 1
ATOM 5036 C C . HIS B 1 128 ? 131.991 104.368 142.924 1.00 14.55 128 HIS B C 1
ATOM 5037 O O . HIS B 1 128 ? 132.908 104.329 143.730 1.00 17.36 128 HIS B O 1
ATOM 5044 N N . LEU B 1 129 ? 130.722 104.442 143.307 1.00 11.97 129 LEU B N 1
ATOM 5045 C CA . LEU B 1 129 ? 130.373 104.750 144.693 1.00 14.77 129 LEU B CA 1
ATOM 5046 C C . LEU B 1 129 ? 130.008 103.533 145.515 1.00 18.15 129 LEU B C 1
ATOM 5047 O O . LEU B 1 129 ? 129.574 102.511 144.978 1.00 18.01 129 LEU B O 1
ATOM 5052 N N . ALA B 1 130 ? 130.171 103.674 146.826 1.00 16.79 130 ALA B N 1
ATOM 5053 C CA . ALA B 1 130 ? 129.644 102.718 147.786 1.00 19.46 130 ALA B CA 1
ATOM 5054 C C . ALA B 1 130 ? 128.251 103.177 148.236 1.00 20.82 130 ALA B C 1
ATOM 5055 O O . ALA B 1 130 ? 128.009 104.379 148.388 1.00 19.35 130 ALA B O 1
ATOM 5057 N N . PRO B 1 131 ? 127.336 102.220 148.465 1.00 16.56 131 PRO B N 1
ATOM 5058 C CA . PRO B 1 131 ? 125.959 102.524 148.880 1.00 15.79 131 PRO B CA 1
ATOM 5059 C C . PRO B 1 131 ? 125.894 103.407 150.129 1.00 13.09 131 PRO B C 1
ATOM 5060 O O . PRO B 1 131 ? 126.675 103.216 151.063 1.00 15.55 131 PRO B O 1
ATOM 5064 N N . LEU B 1 132 ? 124.994 104.384 150.120 1.00 13.91 132 LEU B N 1
ATOM 5065 C CA . LEU B 1 132 ? 124.789 105.241 151.279 1.00 15.10 132 LEU B CA 1
ATOM 5066 C C . LEU B 1 132 ? 123.513 104.793 151.987 1.00 12.69 132 LEU B C 1
ATOM 5067 O O . LEU B 1 132 ? 122.402 105.087 151.557 1.00 15.15 132 LEU B O 1
ATOM 5072 N N . GLU B 1 133 ? 123.685 104.069 153.079 1.00 9.21 133 GLU B N 1
ATOM 5073 C CA . GLU B 1 133 ? 122.575 103.433 153.760 1.00 13.94 133 GLU B CA 1
ATOM 5074 C C . GLU B 1 133 ? 121.923 104.432 154.696 1.00 14.32 133 GLU B C 1
ATOM 5075 O O . GLU B 1 133 ? 122.616 105.147 155.408 1.00 17.80 133 GLU B O 1
ATOM 5081 N N . TYR B 1 134 ? 120.594 104.489 154.685 1.00 13.27 134 TYR B N 1
ATOM 5082 C CA . TYR B 1 134 ? 119.872 105.286 155.664 1.00 14.05 134 TYR B CA 1
ATOM 5083 C C . TYR B 1 134 ? 120.064 104.726 157.066 1.00 14.43 134 TYR B C 1
ATOM 5084 O O . TYR B 1 134 ? 119.891 103.535 157.313 1.00 23.44 134 TYR B O 1
ATOM 5093 N N . THR B 1 135 ? 120.454 105.594 157.984 1.00 16.76 135 THR B N 1
ATOM 5094 C CA . THR B 1 135 ? 120.563 105.229 159.388 1.00 20.33 135 THR B CA 1
ATOM 5095 C C . THR B 1 135 ? 119.268 105.702 159.998 1.00 26.73 135 THR B C 1
ATOM 5096 O O . THR B 1 135 ? 118.858 106.841 159.753 1.00 29.00 135 THR B O 1
ATOM 5100 N N . TRP B 1 136 ? 118.615 104.855 160.780 1.00 23.34 136 TRP B N 1
ATOM 5101 C CA . TRP B 1 136 ? 117.273 105.184 161.271 1.00 13.82 136 TRP B CA 1
ATOM 5102 C C . TRP B 1 136 ? 117.242 106.329 162.310 1.00 15.91 136 TRP B C 1
ATOM 5103 O O . TRP B 1 136 ? 117.772 106.217 163.410 1.00 15.31 136 TRP B O 1
ATOM 5114 N N . LEU B 1 137 ? 116.637 107.450 161.933 1.00 16.62 137 LEU B N 1
ATOM 5115 C CA . LEU B 1 137 ? 116.682 108.649 162.767 1.00 16.57 137 LEU B CA 1
ATOM 5116 C C . LEU B 1 137 ? 115.325 109.034 163.329 1.00 21.40 137 LEU B C 1
ATOM 5117 O O . LEU B 1 137 ? 114.291 108.803 162.694 1.00 22.71 137 LEU B O 1
ATOM 5122 N N . GLU B 1 138 ? 115.347 109.674 164.495 1.00 21.65 138 GLU B N 1
ATOM 5123 C CA . GLU B 1 138 ? 114.139 110.183 165.127 1.00 19.11 138 GLU B CA 1
ATOM 5124 C C . GLU B 1 138 ? 113.118 109.060 165.323 1.00 19.28 138 GLU B C 1
ATOM 5125 O O . GLU B 1 138 ? 113.432 108.029 165.912 1.00 22.68 138 GLU B O 1
ATOM 5131 N N . ASN B 1 139 ? 111.904 109.243 164.823 1.00 14.27 139 ASN B N 1
ATOM 5132 C CA . ASN B 1 139 ? 110.871 108.236 165.048 1.00 19.05 139 ASN B CA 1
ATOM 5133 C C . ASN B 1 139 ? 110.637 107.365 163.830 1.00 14.82 139 ASN B C 1
ATOM 5134 O O . ASN B 1 139 ? 109.659 106.627 163.778 1.00 15.24 139 ASN B O 1
ATOM 5139 N N . ASN B 1 140 ? 111.491 107.486 162.822 1.00 15.40 140 ASN B N 1
ATOM 5140 C CA . ASN B 1 140 ? 111.273 106.728 161.601 1.00 14.34 140 ASN B CA 1
ATOM 5141 C C . ASN B 1 140 ? 111.410 105.244 161.896 1.00 15.11 140 ASN B C 1
ATOM 5142 O O . ASN B 1 140 ? 112.337 104.826 162.575 1.00 16.47 140 ASN B O 1
ATOM 5147 N N . LYS B 1 141 ? 110.441 104.471 161.425 1.00 19.25 141 LYS B N 1
ATOM 5148 C CA . LYS B 1 141 ? 110.413 103.035 161.631 1.00 19.73 141 LYS B CA 1
ATOM 5149 C C . LYS B 1 141 ? 110.273 102.385 160.272 1.00 16.98 141 LYS B C 1
ATOM 5150 O O . LYS B 1 141 ? 109.575 102.907 159.409 1.00 18.88 141 LYS B O 1
ATOM 5156 N N . PRO B 1 142 ? 110.918 101.230 160.082 1.00 18.20 142 PRO B N 1
ATOM 5157 C CA . PRO B 1 142 ? 110.840 100.513 158.802 1.00 16.41 142 PRO B CA 1
ATOM 5158 C C . PRO B 1 142 ? 109.420 100.097 158.435 1.00 17.20 142 PRO B C 1
ATOM 5159 O O . PRO B 1 142 ? 108.666 99.657 159.299 1.00 20.13 142 PRO B O 1
ATOM 5163 N N . GLY B 1 143 ? 109.068 100.232 157.160 1.00 17.60 143 GLY B N 1
ATOM 5164 C CA . GLY B 1 143 ? 107.769 99.811 156.679 1.00 14.90 143 GLY B CA 1
ATOM 5165 C C . GLY B 1 143 ? 107.294 100.664 155.525 1.00 19.57 143 GLY B C 1
ATOM 5166 O O . GLY B 1 143 ? 106.828 101.786 155.717 1.00 25.91 143 GLY B O 1
ATOM 5167 N N . ARG B 1 144 ? 107.427 100.144 154.310 1.00 22.67 144 ARG B N 1
ATOM 5168 C CA . ARG B 1 144 ? 106.974 100.861 153.122 1.00 17.66 144 ARG B CA 1
ATOM 5169 C C . ARG B 1 144 ? 105.711 100.203 152.588 1.00 20.46 144 ARG B C 1
ATOM 5170 O O . ARG B 1 144 ? 105.635 98.976 152.505 1.00 23.41 144 ARG B O 1
ATOM 5178 N N . ARG B 1 145 ? 104.728 101.025 152.227 1.00 22.95 145 ARG B N 1
ATOM 5179 C CA . ARG B 1 145 ? 103.428 100.552 151.768 1.00 18.94 145 ARG B CA 1
ATOM 5180 C C . ARG B 1 145 ? 103.597 99.801 150.454 1.00 22.75 145 ARG B C 1
ATOM 5181 O O . ARG B 1 145 ? 104.178 100.314 149.494 1.00 18.28 145 ARG B O 1
ATOM 5189 N N . GLU B 1 146 ? 103.085 98.574 150.423 1.00 28.63 146 GLU B N 1
ATOM 5190 C CA . GLU B 1 146 ? 103.390 97.638 149.345 1.00 27.47 146 GLU B CA 1
ATOM 5191 C C . GLU B 1 146 ? 102.653 97.903 148.034 1.00 29.58 146 GLU B C 1
ATOM 5192 O O . GLU B 1 146 ? 103.226 97.737 146.956 1.00 31.47 146 GLU B O 1
ATOM 5198 N N . ASP B 1 147 ? 101.395 98.326 148.129 1.00 24.63 147 ASP B N 1
ATOM 5199 C CA . ASP B 1 147 ? 100.549 98.476 146.948 1.00 27.35 147 ASP B CA 1
ATOM 5200 C C . ASP B 1 147 ? 100.189 99.924 146.610 1.00 32.41 147 ASP B C 1
ATOM 5201 O O . ASP B 1 147 ? 99.256 100.165 145.840 1.00 25.53 147 ASP B O 1
ATOM 5206 N N . LYS B 1 148 ? 100.909 100.884 147.186 1.00 21.72 148 LYS B N 1
ATOM 5207 C CA . LYS B 1 148 ? 100.664 102.289 146.877 1.00 22.46 148 LYS B CA 1
ATOM 5208 C C . LYS B 1 148 ? 101.960 103.043 146.650 1.00 23.49 148 LYS B C 1
ATOM 5209 O O . LYS B 1 148 ? 103.009 102.664 147.176 1.00 16.95 148 LYS B O 1
ATOM 5215 N N . ILE B 1 149 ? 101.871 104.113 145.870 1.00 19.47 149 ILE B N 1
ATOM 5216 C CA . ILE B 1 149 ? 102.967 105.054 145.741 1.00 17.29 149 ILE B CA 1
ATOM 5217 C C . ILE B 1 149 ? 103.121 105.829 147.043 1.00 14.96 149 ILE B C 1
ATOM 5218 O O . ILE B 1 149 ? 102.130 106.280 147.627 1.00 14.24 149 ILE B O 1
ATOM 5223 N N . VAL B 1 150 ? 104.359 105.947 147.516 1.00 11.71 150 VAL B N 1
ATOM 5224 C CA . VAL B 1 150 ? 104.681 106.836 148.625 1.00 12.44 150 VAL B CA 1
ATOM 5225 C C . VAL B 1 150 ? 105.870 107.713 148.253 1.00 13.65 150 VAL B C 1
ATOM 5226 O O . VAL B 1 150 ? 107.021 107.263 148.289 1.00 14.03 150 VAL B O 1
ATOM 5230 N N . ALA B 1 151 ? 105.580 108.966 147.919 1.00 11.30 151 ALA B N 1
ATOM 5231 C CA . ALA B 1 151 ? 106.589 109.890 147.415 1.00 15.06 151 ALA B CA 1
ATOM 5232 C C . ALA B 1 151 ? 106.840 111.018 148.403 1.00 13.85 151 ALA B C 1
ATOM 5233 O O . ALA B 1 151 ? 106.011 111.295 149.260 1.00 12.95 151 ALA B O 1
ATOM 5235 N N . ALA B 1 152 ? 107.973 111.693 148.269 1.00 13.56 152 ALA B N 1
ATOM 5236 C CA . ALA B 1 152 ? 108.248 112.860 149.107 1.00 11.82 152 ALA B CA 1
ATOM 5237 C C . ALA B 1 152 ? 109.141 113.855 148.389 1.00 12.31 152 ALA B C 1
ATOM 5238 O O . ALA B 1 152 ? 110.008 113.461 147.598 1.00 12.21 152 ALA B O 1
ATOM 5240 N N . TYR B 1 153 ? 108.923 115.139 148.673 1.00 8.58 153 TYR B N 1
ATOM 5241 C CA . TYR B 1 153 ? 109.771 116.213 148.172 1.00 7.37 153 TYR B CA 1
ATOM 5242 C C . TYR B 1 153 ? 110.964 116.472 149.073 1.00 9.41 153 TYR B C 1
ATOM 5243 O O . TYR B 1 153 ? 110.812 116.739 150.268 1.00 8.34 153 TYR B O 1
ATOM 5252 N N . PHE B 1 154 ? 112.152 116.383 148.482 1.00 9.41 154 PHE B N 1
ATOM 5253 C CA . PHE B 1 154 ? 113.385 116.843 149.111 1.00 9.33 154 PHE B CA 1
ATOM 5254 C C . PHE B 1 154 ? 113.744 118.174 148.472 1.00 9.85 154 PHE B C 1
ATOM 5255 O O . PHE B 1 154 ? 113.824 118.276 147.240 1.00 9.58 154 PHE B O 1
ATOM 5263 N N . VAL B 1 155 ? 113.964 119.189 149.299 1.00 8.69 155 VAL B N 1
ATOM 5264 C CA . VAL B 1 155 ? 114.300 120.511 148.777 1.00 12.62 155 VAL B CA 1
ATOM 5265 C C . VAL B 1 155 ? 115.808 120.755 148.784 1.00 8.81 155 VAL B C 1
ATOM 5266 O O . VAL B 1 155 ? 116.496 120.471 149.769 1.00 6.13 155 VAL B O 1
ATOM 5270 N N . GLU B 1 156 ? 116.287 121.284 147.665 1.00 9.91 156 GLU B N 1
ATOM 5271 C CA . GLU B 1 156 ? 117.703 121.496 147.422 1.00 9.11 156 GLU B CA 1
ATOM 5272 C C . GLU B 1 156 ? 118.356 122.320 148.524 1.00 15.36 156 GLU B C 1
ATOM 5273 O O . GLU B 1 156 ? 119.463 121.997 148.942 1.00 13.07 156 GLU B O 1
ATOM 5279 N N . TRP B 1 157 ? 117.661 123.351 149.010 1.00 9.83 157 TRP B N 1
ATOM 5280 C CA . TRP B 1 157 ? 118.273 124.337 149.899 1.00 11.97 157 TRP B CA 1
ATOM 5281 C C . TRP B 1 157 ? 118.182 123.946 151.365 1.00 13.86 157 TRP B C 1
ATOM 5282 O O . TRP B 1 157 ? 118.695 124.660 152.236 1.00 13.63 157 TRP B O 1
ATOM 5293 N N . GLY B 1 158 ? 117.560 122.807 151.630 1.00 9.80 158 GLY B N 1
ATOM 5294 C CA . GLY B 1 158 ? 117.390 122.346 152.992 1.00 10.69 158 GLY B CA 1
ATOM 5295 C C . GLY B 1 158 ? 118.663 121.830 153.628 1.00 12.71 158 GLY B C 1
ATOM 5296 O O . GLY B 1 158 ? 118.652 121.391 154.772 1.00 13.70 158 GLY B O 1
ATOM 5297 N N . VAL B 1 159 ? 119.768 121.865 152.890 1.00 13.06 159 VAL B N 1
ATOM 5298 C CA . VAL B 1 159 ? 121.038 121.399 153.428 1.00 12.94 159 VAL B CA 1
ATOM 5299 C C . VAL B 1 159 ? 121.722 122.501 154.231 1.00 12.08 159 VAL B C 1
ATOM 5300 O O . VAL B 1 159 ? 122.744 122.280 154.874 1.00 11.69 159 VAL B O 1
ATOM 5304 N N . TYR B 1 160 ? 121.137 123.690 154.230 1.00 10.36 160 TYR B N 1
ATOM 5305 C CA . TYR B 1 160 ? 121.717 124.789 154.994 1.00 11.40 160 TYR B CA 1
ATOM 5306 C C . TYR B 1 160 ? 121.119 124.896 156.400 1.00 12.18 160 TYR B C 1
ATOM 5307 O O . TYR B 1 160 ? 121.334 124.016 157.231 1.00 15.12 160 TYR B O 1
ATOM 5316 N N . GLY B 1 161 ? 120.362 125.960 156.661 1.00 14.79 161 GLY B N 1
ATOM 5317 C CA . GLY B 1 161 ? 119.716 126.143 157.951 1.00 11.63 161 GLY B CA 1
ATOM 5318 C C . GLY B 1 161 ? 118.899 124.955 158.451 1.00 17.64 161 GLY B C 1
ATOM 5319 O O . GLY B 1 161 ? 118.948 124.618 159.632 1.00 18.31 161 GLY B O 1
ATOM 5320 N N . ARG B 1 162 ? 118.146 124.309 157.565 1.00 14.27 162 ARG B N 1
ATOM 5321 C CA . ARG B 1 162 ? 117.376 123.135 157.973 1.00 17.71 162 ARG B CA 1
ATOM 5322 C C . ARG B 1 162 ? 118.281 121.955 158.295 1.00 16.42 162 ARG B C 1
ATOM 5323 O O . ARG B 1 162 ? 117.860 121.002 158.960 1.00 16.26 162 ARG B O 1
ATOM 5331 N N . ASN B 1 163 ? 119.527 122.019 157.822 1.00 12.16 163 ASN B N 1
ATOM 5332 C CA . ASN B 1 163 ? 120.511 120.952 158.048 1.00 11.19 163 ASN B CA 1
ATOM 5333 C C . ASN B 1 163 ? 119.970 119.534 157.765 1.00 12.71 163 ASN B C 1
ATOM 5334 O O . ASN B 1 163 ? 120.135 118.616 158.577 1.00 13.77 163 ASN B O 1
ATOM 5339 N N . PHE B 1 164 ? 119.314 119.365 156.619 1.00 8.62 164 PHE B N 1
ATOM 5340 C CA . PHE B 1 164 ? 118.704 118.081 156.257 1.00 12.05 164 PHE B CA 1
ATOM 5341 C C . PHE B 1 164 ? 119.231 117.604 154.909 1.00 9.21 164 PHE B C 1
ATOM 5342 O O . PHE B 1 164 ? 118.596 117.820 153.884 1.00 9.75 164 PHE B O 1
ATOM 5350 N N . PRO B 1 165 ? 120.414 116.986 154.907 1.00 8.21 165 PRO B N 1
ATOM 5351 C CA . PRO B 1 165 ? 120.988 116.429 153.675 1.00 15.37 165 PRO B CA 1
ATOM 5352 C C . PRO B 1 165 ? 120.273 115.144 153.267 1.00 9.39 165 PRO B C 1
ATOM 5353 O O . PRO B 1 165 ? 119.485 114.606 154.053 1.00 8.94 165 PRO B O 1
ATOM 5357 N N . VAL B 1 166 ? 120.541 114.680 152.049 1.00 11.96 166 VAL B N 1
ATOM 5358 C CA . VAL B 1 166 ? 119.938 113.452 151.515 1.00 11.60 166 VAL B CA 1
ATOM 5359 C C . VAL B 1 166 ? 120.098 112.255 152.454 1.00 8.63 166 VAL B C 1
ATOM 5360 O O . VAL B 1 166 ? 119.169 111.479 152.619 1.00 10.54 166 VAL B O 1
ATOM 5364 N N . ASP B 1 167 ? 121.248 112.143 153.113 1.00 9.10 167 ASP B N 1
ATOM 5365 C CA . ASP B 1 167 ? 121.464 111.030 154.027 1.00 13.10 167 ASP B CA 1
ATOM 5366 C C . ASP B 1 167 ? 120.474 110.986 155.199 1.00 14.35 167 ASP B C 1
ATOM 5367 O O . ASP B 1 167 ? 120.390 109.975 155.894 1.00 13.64 167 ASP B O 1
ATOM 5372 N N . LYS B 1 168 ? 119.707 112.056 155.399 1.00 13.67 168 LYS B N 1
ATOM 5373 C CA . LYS B 1 168 ? 118.661 112.053 156.434 1.00 13.53 168 LYS B CA 1
ATOM 5374 C C . LYS B 1 168 ? 117.287 111.633 155.911 1.00 10.45 168 LYS B C 1
ATOM 5375 O O . LYS B 1 168 ? 116.356 111.458 156.688 1.00 12.95 168 LYS B O 1
ATOM 5381 N N . VAL B 1 169 ? 117.162 111.471 154.601 1.00 9.09 169 VAL B N 1
ATOM 5382 C CA . VAL B 1 169 ? 115.885 111.104 154.012 1.00 13.19 169 VAL B CA 1
ATOM 5383 C C . VAL B 1 169 ? 115.655 109.614 154.197 1.00 10.67 169 VAL B C 1
ATOM 5384 O O . VAL B 1 169 ? 116.467 108.822 153.752 1.00 11.77 169 VAL B O 1
ATOM 5388 N N . PRO B 1 170 ? 114.561 109.236 154.874 1.00 10.47 170 PRO B N 1
ATOM 5389 C CA . PRO B 1 170 ? 114.285 107.815 155.123 1.00 10.56 170 PRO B CA 1
ATOM 5390 C C . PRO B 1 170 ? 113.773 107.119 153.869 1.00 11.12 170 PRO B C 1
ATOM 5391 O O . PRO B 1 170 ? 112.592 106.768 153.766 1.00 12.05 170 PRO B O 1
ATOM 5395 N N . LEU B 1 171 ? 114.689 106.942 152.925 1.00 12.39 171 LEU B N 1
ATOM 5396 C CA . LEU B 1 171 ? 114.423 106.336 151.623 1.00 15.95 171 LEU B CA 1
ATOM 5397 C C . LEU B 1 171 ? 113.911 104.890 151.601 1.00 13.49 171 LEU B C 1
ATOM 5398 O O . LEU B 1 171 ? 113.260 104.496 150.627 1.00 11.86 171 LEU B O 1
ATOM 5403 N N . PRO B 1 172 ? 114.222 104.080 152.636 1.00 10.74 172 PRO B N 1
ATOM 5404 C CA . PRO B 1 172 ? 113.593 102.753 152.569 1.00 14.75 172 PRO B CA 1
ATOM 5405 C C . PRO B 1 172 ? 112.071 102.847 152.693 1.00 18.36 172 PRO B C 1
ATOM 5406 O O . PRO B 1 172 ? 111.358 101.934 152.275 1.00 13.02 172 PRO B O 1
ATOM 5410 N N . ASN B 1 173 ? 111.584 103.954 153.246 1.00 18.08 173 ASN B N 1
ATOM 5411 C CA . ASN B 1 173 ? 110.154 104.135 153.424 1.00 15.47 173 ASN B CA 1
ATOM 5412 C C . ASN B 1 173 ? 109.477 104.909 152.294 1.00 14.32 173 ASN B C 1
ATOM 5413 O O . ASN B 1 173 ? 108.333 105.331 152.456 1.00 9.25 173 ASN B O 1
ATOM 5418 N N . LEU B 1 174 ? 110.175 105.068 151.165 1.00 13.67 174 LEU B N 1
ATOM 5419 C CA . LEU B 1 174 ? 109.658 105.815 150.014 1.00 11.14 174 LEU B CA 1
ATOM 5420 C C . LEU B 1 174 ? 109.767 105.046 148.703 1.00 10.93 174 LEU B C 1
ATOM 5421 O O . LEU B 1 174 ? 110.746 104.344 148.467 1.00 14.86 174 LEU B O 1
ATOM 5426 N N . SER B 1 175 ? 108.784 105.217 147.824 1.00 11.52 175 SER B N 1
ATOM 5427 C CA . SER B 1 175 ? 108.857 104.626 146.489 1.00 10.07 175 SER B CA 1
ATOM 5428 C C . SER B 1 175 ? 109.454 105.644 145.531 1.00 11.49 175 SER B C 1
ATOM 5429 O O . SER B 1 175 ? 110.105 105.292 144.543 1.00 13.45 175 SER B O 1
ATOM 5432 N N . HIS B 1 176 ? 109.205 106.920 145.825 1.00 11.96 176 HIS B N 1
ATOM 5433 C CA . HIS B 1 176 ? 109.671 108.010 144.981 1.00 11.89 176 HIS B CA 1
ATOM 5434 C C . HIS B 1 176 ? 110.230 109.170 145.795 1.00 13.56 176 HIS B C 1
ATOM 5435 O O . HIS B 1 176 ? 109.719 109.504 146.856 1.00 16.20 176 HIS B O 1
ATOM 5442 N N . LEU B 1 177 ? 111.283 109.779 145.269 1.00 10.95 177 LEU B N 1
ATOM 5443 C CA . LEU B 1 177 ? 111.865 110.981 145.839 1.00 14.76 177 LEU B CA 1
ATOM 5444 C C . LEU B 1 177 ? 111.802 112.019 144.735 1.00 11.89 177 LEU B C 1
ATOM 5445 O O . LEU B 1 177 ? 112.311 111.780 143.642 1.00 12.37 177 LEU B O 1
ATOM 5450 N N . LEU B 1 178 ? 111.159 113.148 145.019 1.00 10.49 178 LEU B N 1
ATOM 5451 C CA . LEU B 1 178 ? 111.078 114.259 144.081 1.00 15.37 178 LEU B CA 1
ATOM 5452 C C . LEU B 1 178 ? 112.040 115.357 144.534 1.00 15.01 178 LEU B C 1
ATOM 5453 O O . LEU B 1 178 ? 111.916 115.880 145.646 1.00 11.58 178 LEU B O 1
ATOM 5458 N N . TYR B 1 179 ? 113.005 115.677 143.671 1.00 13.95 179 TYR B N 1
ATOM 5459 C CA . TYR B 1 179 ? 114.048 116.660 143.958 1.00 11.89 179 TYR B CA 1
ATOM 5460 C C . TYR B 1 179 ? 113.612 118.048 143.497 1.00 11.69 179 TYR B C 1
ATOM 5461 O O . TYR B 1 179 ? 113.465 118.282 142.300 1.00 10.47 179 TYR B O 1
ATOM 5470 N N . GLY B 1 180 ? 113.390 118.961 144.439 1.00 7.58 180 GLY B N 1
ATOM 5471 C CA . GLY B 1 180 ? 112.934 120.296 144.075 1.00 11.06 180 GLY B CA 1
ATOM 5472 C C . GLY B 1 180 ? 113.936 121.387 144.408 1.00 7.92 180 GLY B C 1
ATOM 5473 O O . GLY B 1 180 ? 114.414 121.462 145.543 1.00 9.25 180 GLY B O 1
ATOM 5474 N N . PHE B 1 181 ? 114.242 122.259 143.453 1.00 8.69 181 PHE B N 1
ATOM 5475 C CA . PHE B 1 181 ? 113.576 122.333 142.167 1.00 9.11 181 PHE B CA 1
ATOM 5476 C C . PHE B 1 181 ? 114.551 122.696 141.074 1.00 11.59 181 PHE B C 1
ATOM 5477 O O . PHE B 1 181 ? 115.389 123.574 141.253 1.00 20.05 181 PHE B O 1
ATOM 5485 N N . ILE B 1 182 ? 114.393 122.056 139.926 1.00 15.06 182 ILE B N 1
ATOM 5486 C CA . ILE B 1 182 ? 115.156 122.390 138.733 1.00 14.98 182 ILE B CA 1
ATOM 5487 C C . ILE B 1 182 ? 114.542 123.616 138.070 1.00 18.09 182 ILE B C 1
ATOM 5488 O O . ILE B 1 182 ? 113.348 123.625 137.747 1.00 23.67 182 ILE B O 1
ATOM 5493 N N . PRO B 1 183 ? 115.353 124.665 137.872 1.00 20.45 183 PRO B N 1
ATOM 5494 C CA . PRO B 1 183 ? 114.882 125.905 137.253 1.00 15.59 183 PRO B CA 1
ATOM 5495 C C . PRO B 1 183 ? 115.033 125.882 135.734 1.00 16.88 183 PRO B C 1
ATOM 5496 O O . PRO B 1 183 ? 115.727 125.031 135.175 1.00 16.77 183 PRO B O 1
ATOM 5500 N N . ILE B 1 184 ? 114.378 126.833 135.081 1.00 19.37 184 ILE B N 1
ATOM 5501 C CA . ILE B 1 184 ? 114.468 127.015 133.640 1.00 21.28 184 ILE B CA 1
ATOM 5502 C C . ILE B 1 184 ? 115.161 128.366 133.431 1.00 22.53 184 ILE B C 1
ATOM 5503 O O . ILE B 1 184 ? 114.803 129.344 134.089 1.00 21.27 184 ILE B O 1
ATOM 5508 N N . CYS B 1 185 ? 116.163 128.421 132.556 1.00 20.29 185 CYS B N 1
ATOM 5509 C CA . CYS B 1 185 ? 116.957 129.643 132.395 1.00 17.30 185 CYS B CA 1
ATOM 5510 C C . CYS B 1 185 ? 116.143 130.796 131.833 1.00 23.92 185 CYS B C 1
ATOM 5511 O O . CYS B 1 185 ? 115.174 130.586 131.111 1.00 23.45 185 CYS B O 1
ATOM 5514 N N . GLY B 1 186 ? 116.522 132.019 132.189 1.00 25.93 186 GLY B N 1
ATOM 5515 C CA . GLY B 1 186 ? 115.789 133.192 131.741 1.00 23.77 186 GLY B CA 1
ATOM 5516 C C . GLY B 1 186 ? 115.897 134.335 132.723 1.00 25.71 186 GLY B C 1
ATOM 5517 O O . GLY B 1 186 ? 115.798 134.138 133.936 1.00 27.69 186 GLY B O 1
ATOM 5518 N N . GLY B 1 187 ? 116.108 135.538 132.199 1.00 25.30 187 GLY B N 1
ATOM 5519 C CA . GLY B 1 187 ? 116.221 136.722 133.031 1.00 26.90 187 GLY B CA 1
ATOM 5520 C C . GLY B 1 187 ? 114.944 137.543 133.093 1.00 30.38 187 GLY B C 1
ATOM 5521 O O . GLY B 1 187 ? 113.857 137.019 133.370 1.00 27.50 187 GLY B O 1
ATOM 5522 N N . ASP B 1 188 ? 115.079 138.839 132.816 1.00 32.77 188 ASP B N 1
ATOM 5523 C CA . ASP B 1 188 ? 113.975 139.788 132.946 1.00 26.06 188 ASP B CA 1
ATOM 5524 C C . ASP B 1 188 ? 112.763 139.419 132.107 1.00 28.39 188 ASP B C 1
ATOM 5525 O O . ASP B 1 188 ? 112.860 139.215 130.901 1.00 30.45 188 ASP B O 1
ATOM 5530 N N . GLY B 1 189 ? 111.611 139.330 132.761 1.00 27.11 189 GLY B N 1
ATOM 5531 C CA . GLY B 1 189 ? 110.382 138.989 132.074 1.00 29.91 189 GLY B CA 1
ATOM 5532 C C . GLY B 1 189 ? 110.195 137.499 131.876 1.00 33.77 189 GLY B C 1
ATOM 5533 O O . GLY B 1 189 ? 109.162 137.066 131.385 1.00 34.25 189 GLY B O 1
ATOM 5534 N N . ILE B 1 190 ? 111.193 136.710 132.252 1.00 30.55 190 ILE B N 1
ATOM 5535 C CA . ILE B 1 190 ? 111.090 135.263 132.118 1.00 32.03 190 ILE B CA 1
ATOM 5536 C C . ILE B 1 190 ? 111.037 134.572 133.484 1.00 28.92 190 ILE B C 1
ATOM 5537 O O . ILE B 1 190 ? 110.289 133.617 133.665 1.00 21.08 190 ILE B O 1
ATOM 5542 N N . ASN B 1 191 ? 111.829 135.057 134.438 1.00 26.70 191 ASN B N 1
ATOM 5543 C CA . ASN B 1 191 ? 111.771 134.558 135.814 1.00 20.57 191 ASN B CA 1
ATOM 5544 C C . ASN B 1 191 ? 111.585 135.669 136.848 1.00 23.53 191 ASN B C 1
ATOM 5545 O O . ASN B 1 191 ? 112.270 135.695 137.878 1.00 24.72 191 ASN B O 1
ATOM 5550 N N . ASP B 1 192 ? 110.665 136.591 136.568 1.00 29.80 192 ASP B N 1
ATOM 5551 C CA . ASP B 1 192 ? 110.413 137.720 137.463 1.00 29.10 192 ASP B CA 1
ATOM 5552 C C . ASP B 1 192 ? 109.906 137.294 138.840 1.00 29.69 192 ASP B C 1
ATOM 5553 O O . ASP B 1 192 ? 110.116 138.009 139.825 1.00 29.64 192 ASP B O 1
ATOM 5558 N N . ALA B 1 193 ? 109.208 136.159 138.903 1.00 26.51 193 ALA B N 1
ATOM 5559 C CA . ALA B 1 193 ? 108.716 135.646 140.179 1.00 25.11 193 ALA B CA 1
ATOM 5560 C C . ALA B 1 193 ? 109.847 135.473 141.196 1.00 24.30 193 ALA B C 1
ATOM 5561 O O . ALA B 1 193 ? 109.621 135.635 142.392 1.00 20.44 193 ALA B O 1
ATOM 5563 N N . LEU B 1 194 ? 111.056 135.184 140.712 1.00 20.71 194 LEU B N 1
ATOM 5564 C CA . LEU B 1 194 ? 112.213 134.988 141.586 1.00 24.41 194 LEU B CA 1
ATOM 5565 C C . LEU B 1 194 ? 112.619 136.255 142.337 1.00 29.44 194 LEU B C 1
ATOM 5566 O O . LEU B 1 194 ? 113.316 136.199 143.357 1.00 28.96 194 LEU B O 1
ATOM 5571 N N . LYS B 1 195 ? 112.192 137.402 141.829 1.00 27.78 195 LYS B N 1
ATOM 5572 C CA . LYS B 1 195 ? 112.581 138.669 142.433 1.00 35.11 195 LYS B CA 1
ATOM 5573 C C . LYS B 1 195 ? 111.905 138.901 143.788 1.00 30.58 195 LYS B C 1
ATOM 5574 O O . LYS B 1 195 ? 112.332 139.757 144.560 1.00 31.38 195 LYS B O 1
ATOM 5580 N N . THR B 1 196 ? 110.876 138.110 144.079 1.00 28.22 196 THR B N 1
ATOM 5581 C CA . THR B 1 196 ? 110.229 138.118 145.394 1.00 37.46 196 THR B CA 1
ATOM 5582 C C . THR B 1 196 ? 111.203 137.724 146.502 1.00 41.52 196 THR B C 1
ATOM 5583 O O . THR B 1 196 ? 111.054 138.148 147.645 1.00 46.03 196 THR B O 1
ATOM 5587 N N . ILE B 1 197 ? 112.197 136.906 146.161 1.00 32.33 197 ILE B N 1
ATOM 5588 C CA . ILE B 1 197 ? 113.056 136.280 147.166 1.00 32.89 197 ILE B CA 1
ATOM 5589 C C . ILE B 1 197 ? 114.505 136.740 147.053 1.00 36.90 197 ILE B C 1
ATOM 5590 O O . ILE B 1 197 ? 115.077 136.734 145.961 1.00 35.92 197 ILE B O 1
ATOM 5595 N N . SER B 1 198 ? 115.095 137.133 148.181 1.00 38.82 198 SER B N 1
ATOM 5596 C CA . SER B 1 198 ? 116.427 137.742 148.186 1.00 40.43 198 SER B CA 1
ATOM 5597 C C . SER B 1 198 ? 117.520 136.861 147.590 1.00 35.56 198 SER B C 1
ATOM 5598 O O . SER B 1 198 ? 117.712 135.719 148.008 1.00 40.11 198 SER B O 1
ATOM 5601 N N . GLY B 1 199 ? 118.221 137.410 146.600 1.00 29.59 199 GLY B N 1
ATOM 5602 C CA . GLY B 1 199 ? 119.347 136.742 145.976 1.00 30.43 199 GLY B CA 1
ATOM 5603 C C . GLY B 1 199 ? 118.966 135.604 145.049 1.00 30.00 199 GLY B C 1
ATOM 5604 O O . GLY B 1 199 ? 119.837 134.968 144.450 1.00 24.91 199 GLY B O 1
ATOM 5605 N N . SER B 1 200 ? 117.667 135.347 144.931 1.00 19.72 200 SER B N 1
ATOM 5606 C CA . SER B 1 200 ? 117.175 134.190 144.204 1.00 18.31 200 SER B CA 1
ATOM 5607 C C . SER B 1 200 ? 117.209 134.407 142.693 1.00 21.08 200 SER B C 1
ATOM 5608 O O . SER B 1 200 ? 117.586 133.520 141.923 1.00 20.88 200 SER B O 1
ATOM 5611 N N . PHE B 1 201 ? 116.832 135.604 142.259 1.00 23.32 201 PHE B N 1
ATOM 5612 C CA . PHE B 1 201 ? 116.883 135.918 140.837 1.00 22.39 201 PHE B CA 1
ATOM 5613 C C . PHE B 1 201 ? 118.326 136.029 140.362 1.00 21.94 201 PHE B C 1
ATOM 5614 O O . PHE B 1 201 ? 118.635 135.591 139.253 1.00 22.41 201 PHE B O 1
ATOM 5622 N N . GLU B 1 202 ? 119.187 136.614 141.202 1.00 16.97 202 GLU B N 1
ATOM 5623 C CA . GLU B 1 202 ? 120.619 136.765 140.895 1.00 23.52 202 GLU B CA 1
ATOM 5624 C C . GLU B 1 202 ? 121.329 135.428 140.869 1.00 20.47 202 GLU B C 1
ATOM 5625 O O . GLU B 1 202 ? 122.162 135.193 140.004 1.00 18.09 202 GLU B O 1
ATOM 5631 N N . SER B 1 203 ? 120.996 134.556 141.823 1.00 20.63 203 SER B N 1
ATOM 5632 C CA . SER B 1 203 ? 121.553 133.203 141.861 1.00 14.27 203 SER B CA 1
ATOM 5633 C C . SER B 1 203 ? 121.308 132.480 140.554 1.00 17.74 203 SER B C 1
ATOM 5634 O O . SER B 1 203 ? 122.218 131.874 139.997 1.00 18.82 203 SER B O 1
ATOM 5637 N N . LEU B 1 204 ? 120.075 132.550 140.064 1.00 16.07 204 LEU B N 1
ATOM 5638 C CA . LEU B 1 204 ? 119.745 131.879 138.822 1.00 16.74 204 LEU B CA 1
ATOM 5639 C C . LEU B 1 204 ? 120.542 132.445 137.659 1.00 18.40 204 LEU B C 1
ATOM 5640 O O . LEU B 1 204 ? 121.019 131.693 136.820 1.00 18.17 204 LEU B O 1
ATOM 5645 N N . GLN B 1 205 ? 120.681 133.767 137.611 1.00 16.92 205 GLN B N 1
ATOM 5646 C CA . GLN B 1 205 ? 121.461 134.403 136.550 1.00 20.42 205 GLN B CA 1
ATOM 5647 C C . GLN B 1 205 ? 122.913 133.927 136.609 1.00 19.13 205 GLN B C 1
ATOM 5648 O O . GLN B 1 205 ? 123.535 133.661 135.583 1.00 15.99 205 GLN B O 1
ATOM 5654 N N . ARG B 1 206 ? 123.440 133.832 137.822 1.00 17.76 206 ARG B N 1
ATOM 5655 C CA . ARG B 1 206 ? 124.785 133.337 138.039 1.00 22.01 206 ARG B CA 1
ATOM 5656 C C . ARG B 1 206 ? 124.862 131.917 137.470 1.00 22.01 206 ARG B C 1
ATOM 5657 O O . ARG B 1 206 ? 125.730 131.596 136.667 1.00 19.34 206 ARG B O 1
ATOM 5665 N N . SER B 1 207 ? 123.901 131.082 137.839 1.00 19.62 207 SER B N 1
ATOM 5666 C CA . SER B 1 207 ? 123.886 129.706 137.368 1.00 18.81 207 SER B CA 1
ATOM 5667 C C . SER B 1 207 ? 123.708 129.601 135.845 1.00 20.82 207 SER B C 1
ATOM 5668 O O . SER B 1 207 ? 124.182 128.644 135.231 1.00 21.93 207 SER B O 1
ATOM 5671 N N . CYS B 1 208 ? 123.025 130.579 135.254 1.00 20.63 208 CYS B N 1
ATOM 5672 C CA . CYS B 1 208 ? 122.628 130.529 133.849 1.00 17.31 208 CYS B CA 1
ATOM 5673 C C . CYS B 1 208 ? 123.483 131.403 132.933 1.00 18.36 208 CYS B C 1
ATOM 5674 O O . CYS B 1 208 ? 123.196 131.523 131.747 1.00 18.37 208 CYS B O 1
ATOM 5677 N N . LYS B 1 209 ? 124.535 131.995 133.483 1.00 18.57 209 LYS B N 1
ATOM 5678 C CA . LYS B 1 209 ? 125.446 132.820 132.703 1.00 24.72 209 LYS B CA 1
ATOM 5679 C C . LYS B 1 209 ? 125.952 132.063 131.479 1.00 21.40 209 LYS B C 1
ATOM 5680 O O . LYS B 1 209 ? 126.582 131.014 131.607 1.00 21.42 209 LYS B O 1
ATOM 5686 N N . GLY B 1 210 ? 125.634 132.586 130.299 1.00 19.25 210 GLY B N 1
ATOM 5687 C CA . GLY B 1 210 ? 126.100 132.011 129.051 1.00 17.89 210 GLY B CA 1
ATOM 5688 C C . GLY B 1 210 ? 125.185 130.929 128.509 1.00 25.70 210 GLY B C 1
ATOM 5689 O O . GLY B 1 210 ? 125.433 130.378 127.434 1.00 26.02 210 GLY B O 1
ATOM 5690 N N . ARG B 1 211 ? 124.128 130.621 129.252 1.00 18.28 211 ARG B N 1
ATOM 5691 C CA . ARG B 1 211 ? 123.216 129.546 128.874 1.00 21.60 211 ARG B CA 1
ATOM 5692 C C . ARG B 1 211 ? 121.971 130.102 128.200 1.00 19.86 211 ARG B C 1
ATOM 5693 O O . ARG B 1 211 ? 121.421 131.116 128.626 1.00 20.99 211 ARG B O 1
ATOM 5701 N N . GLU B 1 212 ? 121.522 129.427 127.151 1.00 19.93 212 GLU B N 1
ATOM 5702 C CA . GLU B 1 212 ? 120.355 129.874 126.405 1.00 25.55 212 GLU B CA 1
ATOM 5703 C C . GLU B 1 212 ? 119.070 129.839 127.246 1.00 26.50 212 GLU B C 1
ATOM 5704 O O . GLU B 1 212 ? 118.804 128.861 127.954 1.00 23.17 212 GLU B O 1
ATOM 5710 N N . ASP B 1 213 ? 118.268 130.901 127.158 1.00 21.10 213 ASP B N 1
ATOM 5711 C CA . ASP B 1 213 ? 116.983 130.941 127.858 1.00 23.73 213 ASP B CA 1
ATOM 5712 C C . ASP B 1 213 ? 116.145 129.702 127.571 1.00 21.31 213 ASP B C 1
ATOM 5713 O O . ASP B 1 213 ? 116.213 129.121 126.488 1.00 22.81 213 ASP B O 1
ATOM 5718 N N . PHE B 1 214 ? 115.373 129.301 128.569 1.00 19.34 214 PHE B N 1
ATOM 5719 C CA . PHE B 1 214 ? 114.440 128.186 128.461 1.00 24.37 214 PHE B CA 1
ATOM 5720 C C . PHE B 1 214 ? 115.119 126.820 128.400 1.00 22.21 214 PHE B C 1
ATOM 5721 O O . PHE B 1 214 ? 114.490 125.828 128.050 1.00 26.48 214 PHE B O 1
ATOM 5729 N N . LYS B 1 215 ? 116.406 126.775 128.731 1.00 20.13 215 LYS B N 1
ATOM 5730 C CA . LYS B 1 215 ? 117.073 125.505 128.996 1.00 23.91 215 LYS B CA 1
ATOM 5731 C C . LYS B 1 215 ? 116.992 125.243 130.495 1.00 21.20 215 LYS B C 1
ATOM 5732 O O . LYS B 1 215 ? 116.993 126.182 131.295 1.00 22.06 215 LYS B O 1
ATOM 5738 N N . VAL B 1 216 ? 116.915 123.979 130.890 1.00 20.21 216 VAL B N 1
ATOM 5739 C CA . VAL B 1 216 ? 116.937 123.668 132.316 1.00 20.37 216 VAL B CA 1
ATOM 5740 C C . VAL B 1 216 ? 118.334 123.886 132.871 1.00 20.61 216 VAL B C 1
ATOM 5741 O O . VAL B 1 216 ? 119.313 123.923 132.124 1.00 19.05 216 VAL B O 1
ATOM 5745 N N . ALA B 1 217 ? 118.419 124.039 134.185 1.00 20.73 217 ALA B N 1
ATOM 5746 C CA . ALA B 1 217 ? 119.710 124.175 134.848 1.00 23.69 217 ALA B CA 1
ATOM 5747 C C . ALA B 1 217 ? 119.623 123.710 136.301 1.00 22.43 217 ALA B C 1
ATOM 5748 O O . ALA B 1 217 ? 118.764 122.900 136.664 1.00 20.18 217 ALA B O 1
ATOM 5750 N N . ILE B 1 218 ? 120.522 124.221 137.126 1.00 10.69 218 ILE B N 1
ATOM 5751 C CA . ILE B 1 218 ? 120.508 123.921 138.542 1.00 14.59 218 ILE B CA 1
ATOM 5752 C C . ILE B 1 218 ? 120.501 125.257 139.262 1.00 17.46 218 ILE B C 1
ATOM 5753 O O . ILE B 1 218 ? 121.194 126.173 138.846 1.00 22.12 218 ILE B O 1
ATOM 5758 N N . HIS B 1 219 ? 119.716 125.393 140.325 1.00 20.07 219 HIS B N 1
ATOM 5759 C CA . HIS B 1 219 ? 119.628 126.687 141.001 1.00 17.32 219 HIS B CA 1
ATOM 5760 C C . HIS B 1 219 ? 120.813 127.008 141.940 1.00 19.11 219 HIS B C 1
ATOM 5761 O O . HIS B 1 219 ? 121.264 128.158 142.022 1.00 17.82 219 HIS B O 1
ATOM 5768 N N . ASP B 1 220 ? 121.288 125.996 142.664 1.00 15.50 220 ASP B N 1
ATOM 5769 C CA . ASP B 1 220 ? 122.447 126.135 143.545 1.00 15.93 220 ASP B CA 1
ATOM 5770 C C . ASP B 1 220 ? 123.380 124.937 143.333 1.00 15.92 220 ASP B C 1
ATOM 5771 O O . ASP B 1 220 ? 123.226 123.900 143.985 1.00 13.98 220 ASP B O 1
ATOM 5776 N N . PRO B 1 221 ? 124.336 125.075 142.395 1.00 16.59 221 PRO B N 1
ATOM 5777 C CA . PRO B 1 221 ? 125.336 124.044 142.078 1.00 13.95 221 PRO B CA 1
ATOM 5778 C C . PRO B 1 221 ? 126.151 123.635 143.283 1.00 11.08 221 PRO B C 1
ATOM 5779 O O . PRO B 1 221 ? 126.597 122.490 143.381 1.00 13.49 221 PRO B O 1
ATOM 5783 N N . TRP B 1 222 ? 126.353 124.562 144.203 1.00 11.50 222 TRP B N 1
ATOM 5784 C CA . TRP B 1 222 ? 127.067 124.211 145.414 1.00 12.66 222 TRP B CA 1
ATOM 5785 C C . TRP B 1 222 ? 126.306 123.119 146.162 1.00 9.99 222 TRP B C 1
ATOM 5786 O O . TRP B 1 222 ? 126.846 122.046 146.416 1.00 9.37 222 TRP B O 1
ATOM 5797 N N . ALA B 1 223 ? 125.055 123.394 146.507 1.00 7.58 223 ALA B N 1
ATOM 5798 C CA . ALA B 1 223 ? 124.248 122.413 147.207 1.00 12.20 223 ALA B CA 1
ATOM 5799 C C . ALA B 1 223 ? 124.059 121.137 146.368 1.00 11.27 223 ALA B C 1
ATOM 5800 O O . ALA B 1 223 ? 124.034 120.029 146.902 1.00 10.42 223 ALA B O 1
ATOM 5802 N N . ALA B 1 224 ? 123.954 121.295 145.051 1.00 9.90 224 ALA B N 1
ATOM 5803 C CA . ALA B 1 224 ? 123.665 120.164 144.167 1.00 11.87 224 ALA B CA 1
ATOM 5804 C C . ALA B 1 224 ? 124.819 119.196 143.928 1.00 12.50 224 ALA B C 1
ATOM 5805 O O . ALA B 1 224 ? 124.590 117.984 143.944 1.00 11.09 224 ALA B O 1
ATOM 5807 N N . VAL B 1 225 ? 126.036 119.702 143.680 1.00 10.61 225 VAL B N 1
ATOM 5808 C CA . VAL B 1 225 ? 127.192 118.808 143.470 1.00 14.57 225 VAL B CA 1
ATOM 5809 C C . VAL B 1 225 ? 128.539 119.155 144.088 1.00 13.98 225 VAL B C 1
ATOM 5810 O O . VAL B 1 225 ? 129.512 118.417 143.880 1.00 14.10 225 VAL B O 1
ATOM 5814 N N . GLN B 1 226 ? 128.654 120.282 144.777 1.00 12.87 226 GLN B N 1
ATOM 5815 C CA . GLN B 1 226 ? 129.990 120.681 145.225 1.00 14.46 226 GLN B CA 1
ATOM 5816 C C . GLN B 1 226 ? 130.190 120.647 146.741 1.00 11.97 226 GLN B C 1
ATOM 5817 O O . GLN B 1 226 ? 131.307 120.457 147.217 1.00 13.03 226 GLN B O 1
ATOM 5823 N N . LYS B 1 227 ? 129.104 120.812 147.489 1.00 11.53 227 LYS B N 1
ATOM 5824 C CA . LYS B 1 227 ? 129.144 120.787 148.950 1.00 13.36 227 LYS B CA 1
ATOM 5825 C C . LYS B 1 227 ? 129.455 119.391 149.496 1.00 15.00 227 LYS B C 1
ATOM 5826 O O . LYS B 1 227 ? 128.759 118.434 149.181 1.00 13.37 227 LYS B O 1
ATOM 5832 N N . PRO B 1 228 ? 130.522 119.273 150.300 1.00 14.42 228 PRO B N 1
ATOM 5833 C CA . PRO B 1 228 ? 130.853 117.986 150.925 1.00 14.46 228 PRO B CA 1
ATOM 5834 C C . PRO B 1 228 ? 129.704 117.451 151.788 1.00 13.89 228 PRO B C 1
ATOM 5835 O O . PRO B 1 228 ? 129.103 118.195 152.566 1.00 13.25 228 PRO B O 1
ATOM 5839 N N . GLN B 1 229 ? 129.406 116.165 151.634 1.00 14.25 229 GLN B N 1
ATOM 5840 C CA . GLN B 1 229 ? 128.350 115.506 152.396 1.00 16.94 229 GLN B CA 1
ATOM 5841 C C . GLN B 1 229 ? 128.813 114.112 152.769 1.00 16.05 229 GLN B C 1
ATOM 5842 O O . GLN B 1 229 ? 129.757 113.591 152.172 1.00 16.20 229 GLN B O 1
ATOM 5848 N N . LYS B 1 230 ? 128.135 113.509 153.740 1.00 14.92 230 LYS B N 1
ATOM 5849 C CA . LYS B 1 230 ? 128.453 112.157 154.191 1.00 14.26 230 LYS B CA 1
ATOM 5850 C C . LYS B 1 230 ? 128.710 111.207 153.015 1.00 18.18 230 LYS B C 1
ATOM 5851 O O . LYS B 1 230 ? 127.886 111.089 152.098 1.00 13.69 230 LYS B O 1
ATOM 5857 N N . SER B 1 231 ? 129.891 110.583 153.044 1.00 23.10 231 SER B N 1
ATOM 5858 C CA . SER B 1 231 ? 130.348 109.588 152.062 1.00 17.20 231 SER B CA 1
ATOM 5859 C C . SER B 1 231 ? 130.761 110.166 150.700 1.00 17.49 231 SER B C 1
ATOM 5860 O O . SER B 1 231 ? 131.406 109.490 149.902 1.00 20.77 231 SER B O 1
ATOM 5863 N N . VAL B 1 232 ? 130.413 111.422 150.441 1.00 17.47 232 VAL B N 1
ATOM 5864 C CA . VAL B 1 232 ? 130.907 112.099 149.252 1.00 16.01 232 VAL B CA 1
ATOM 5865 C C . VAL B 1 232 ? 131.633 113.389 149.656 1.00 21.30 232 VAL B C 1
ATOM 5866 O O . VAL B 1 232 ? 131.384 114.461 149.106 1.00 19.98 232 VAL B O 1
ATOM 5870 N N . SER B 1 233 ? 132.542 113.270 150.621 1.00 18.60 233 SER B N 1
ATOM 5871 C CA . SER B 1 233 ? 133.183 114.440 151.213 1.00 18.59 233 SER B CA 1
ATOM 5872 C C . SER B 1 233 ? 134.671 114.584 150.896 1.00 25.62 233 SER B C 1
ATOM 5873 O O . SER B 1 233 ? 135.219 115.671 151.037 1.00 26.50 233 SER B O 1
ATOM 5876 N N . ALA B 1 234 ? 135.317 113.493 150.484 1.00 27.27 234 ALA B N 1
ATOM 5877 C CA . ALA B 1 234 ? 136.724 113.515 150.074 1.00 29.85 234 ALA B CA 1
ATOM 5878 C C . ALA B 1 234 ? 137.058 114.640 149.071 1.00 30.73 234 ALA B C 1
ATOM 5879 O O . ALA B 1 234 ? 136.274 114.935 148.160 1.00 26.06 234 ALA B O 1
ATOM 5881 N N . TRP B 1 235 ? 138.231 115.242 149.239 1.00 30.40 235 TRP B N 1
ATOM 5882 C CA . TRP B 1 235 ? 138.649 116.383 148.427 1.00 35.04 235 TRP B CA 1
ATOM 5883 C C . TRP B 1 235 ? 138.532 116.105 146.932 1.00 30.81 235 TRP B C 1
ATOM 5884 O O . TRP B 1 235 ? 138.050 116.954 146.185 1.00 36.49 235 TRP B O 1
ATOM 5895 N N . ASN B 1 236 ? 138.920 114.900 146.520 1.00 31.15 236 ASN B N 1
ATOM 5896 C CA . ASN B 1 236 ? 138.899 114.499 145.111 1.00 33.04 236 ASN B CA 1
ATOM 5897 C C . ASN B 1 236 ? 137.650 113.710 144.693 1.00 26.70 236 ASN B C 1
ATOM 5898 O O . ASN B 1 236 ? 137.611 113.086 143.628 1.00 25.00 236 ASN B O 1
ATOM 5903 N N . GLU B 1 237 ? 136.634 113.720 145.546 1.00 26.88 237 GLU B N 1
ATOM 5904 C CA . GLU B 1 237 ? 135.345 113.133 145.197 1.00 22.72 237 GLU B CA 1
ATOM 5905 C C . GLU B 1 237 ? 134.787 113.762 143.918 1.00 20.47 237 GLU B C 1
ATOM 5906 O O . GLU B 1 237 ? 134.535 114.961 143.863 1.00 24.64 237 GLU B O 1
ATOM 5912 N N . PRO B 1 238 ? 134.603 112.948 142.878 1.00 19.90 238 PRO B N 1
ATOM 5913 C CA . PRO B 1 238 ? 134.043 113.418 141.604 1.00 19.48 238 PRO B CA 1
ATOM 5914 C C . PRO B 1 238 ? 132.671 114.115 141.698 1.00 20.45 238 PRO B C 1
ATOM 5915 O O . PRO B 1 238 ? 132.515 115.149 141.059 1.00 23.41 238 PRO B O 1
ATOM 5919 N N . TYR B 1 239 ? 131.712 113.560 142.443 1.00 18.52 239 TYR B N 1
ATOM 5920 C CA . TYR B 1 239 ? 130.384 114.174 142.608 1.00 16.05 239 TYR B CA 1
ATOM 5921 C C . TYR B 1 239 ? 130.068 114.292 144.088 1.00 15.41 239 TYR B C 1
ATOM 5922 O O . TYR B 1 239 ? 129.986 113.290 144.787 1.00 15.78 239 TYR B O 1
ATOM 5931 N N . LYS B 1 240 ? 129.911 115.516 144.575 1.00 16.25 240 LYS B N 1
ATOM 5932 C CA . LYS B 1 240 ? 129.529 115.707 145.968 1.00 19.28 240 LYS B CA 1
ATOM 5933 C C . LYS B 1 240 ? 128.092 116.217 146.034 1.00 11.72 240 LYS B C 1
ATOM 5934 O O . LYS B 1 240 ? 127.340 116.082 145.069 1.00 11.88 240 LYS B O 1
ATOM 5940 N N . GLY B 1 241 ? 127.726 116.823 147.158 1.00 12.68 241 GLY B N 1
ATOM 5941 C CA . GLY B 1 241 ? 126.459 117.526 147.272 1.00 8.97 241 GLY B CA 1
ATOM 5942 C C . GLY B 1 241 ? 125.271 116.582 147.246 1.00 11.25 241 GLY B C 1
ATOM 5943 O O . GLY B 1 241 ? 125.422 115.379 147.486 1.00 10.82 241 GLY B O 1
ATOM 5944 N N . ASN B 1 242 ? 124.099 117.133 146.940 1.00 7.57 242 ASN B N 1
ATOM 5945 C CA . ASN B 1 242 ? 122.857 116.372 146.867 1.00 11.34 242 ASN B CA 1
ATOM 5946 C C . ASN B 1 242 ? 122.913 115.255 145.828 1.00 8.99 242 ASN B C 1
ATOM 5947 O O . ASN B 1 242 ? 122.436 114.152 146.065 1.00 8.01 242 ASN B O 1
ATOM 5952 N N . PHE B 1 243 ? 123.499 115.552 144.673 1.00 8.65 243 PHE B N 1
ATOM 5953 C CA . PHE B 1 243 ? 123.518 114.608 143.564 1.00 7.59 243 PHE B CA 1
ATOM 5954 C C . PHE B 1 243 ? 124.422 113.420 143.869 1.00 11.50 243 PHE B C 1
ATOM 5955 O O . PHE B 1 243 ? 124.068 112.269 143.584 1.00 10.37 243 PHE B O 1
ATOM 5963 N N . GLY B 1 244 ? 125.585 113.702 144.448 1.00 8.03 244 GLY B N 1
ATOM 5964 C CA . GLY B 1 244 ? 126.504 112.650 144.824 1.00 11.36 244 GLY B CA 1
ATOM 5965 C C . GLY B 1 244 ? 125.829 111.740 145.824 1.00 10.01 244 GLY B C 1
ATOM 5966 O O . GLY B 1 244 ? 125.912 110.506 145.739 1.00 10.27 244 GLY B O 1
ATOM 5967 N N . GLN B 1 245 ? 125.134 112.344 146.776 1.00 8.49 245 GLN B N 1
ATOM 5968 C CA . GLN B 1 245 ? 124.462 111.539 147.785 1.00 12.25 245 GLN B CA 1
ATOM 5969 C C . GLN B 1 245 ? 123.297 110.730 147.225 1.00 9.93 245 GLN B C 1
ATOM 5970 O O . GLN B 1 245 ? 123.039 109.623 147.685 1.00 9.04 245 GLN B O 1
ATOM 5976 N N . LEU B 1 246 ? 122.607 111.275 146.226 1.00 10.82 246 LEU B N 1
ATOM 5977 C CA . LEU B 1 246 ? 121.483 110.573 145.610 1.00 11.94 246 LEU B CA 1
ATOM 5978 C C . LEU B 1 246 ? 121.966 109.337 144.859 1.00 15.47 246 LEU B C 1
ATOM 5979 O O . LEU B 1 246 ? 121.327 108.279 144.909 1.00 11.36 246 LEU B O 1
ATOM 5984 N N . MET B 1 247 ? 123.105 109.477 144.181 1.00 10.79 247 MET B N 1
ATOM 5985 C CA . MET B 1 247 ? 123.757 108.360 143.514 1.00 9.19 247 MET B CA 1
ATOM 5986 C C . MET B 1 247 ? 124.073 107.248 144.511 1.00 11.61 247 MET B C 1
ATOM 5987 O O . MET B 1 247 ? 123.770 106.076 144.279 1.00 9.30 247 MET B O 1
ATOM 5992 N N . ALA B 1 248 ? 124.707 107.615 145.619 1.00 10.83 248 ALA B N 1
ATOM 5993 C CA . ALA B 1 248 ? 125.109 106.618 146.597 1.00 9.77 248 ALA B CA 1
ATOM 5994 C C . ALA B 1 248 ? 123.881 106.004 147.261 1.00 9.99 248 ALA B C 1
ATOM 5995 O O . ALA B 1 248 ? 123.831 104.800 147.532 1.00 9.19 248 ALA B O 1
ATOM 5997 N N . ALA B 1 249 ? 122.887 106.845 147.520 1.00 9.49 249 ALA B N 1
ATOM 5998 C CA . ALA B 1 249 ? 121.688 106.410 148.220 1.00 10.48 249 ALA B CA 1
ATOM 5999 C C . ALA B 1 249 ? 120.840 105.489 147.353 1.00 10.09 249 ALA B C 1
ATOM 6000 O O . ALA B 1 249 ? 120.119 104.649 147.873 1.00 10.04 249 ALA B O 1
ATOM 6002 N N . LYS B 1 250 ? 120.913 105.672 146.042 1.00 9.62 250 LYS B N 1
ATOM 6003 C CA . LYS B 1 250 ? 120.142 104.853 145.129 1.00 9.51 250 LYS B CA 1
ATOM 6004 C C . LYS B 1 250 ? 120.694 103.431 145.137 1.00 16.03 250 LYS B C 1
ATOM 6005 O O . LYS B 1 250 ? 119.944 102.469 144.979 1.00 11.98 250 LYS B O 1
ATOM 6011 N N . LEU B 1 251 ? 122.005 103.298 145.317 1.00 9.57 251 LEU B N 1
ATOM 6012 C CA . LEU B 1 251 ? 122.606 101.982 145.466 1.00 7.69 251 LEU B CA 1
ATOM 6013 C C . LEU B 1 251 ? 122.088 101.294 146.718 1.00 10.63 251 LEU B C 1
ATOM 6014 O O . LEU B 1 251 ? 121.777 100.107 146.705 1.00 9.94 251 LEU B O 1
ATOM 6019 N N . ALA B 1 252 ? 121.996 102.035 147.814 1.00 7.82 252 ALA B N 1
ATOM 6020 C CA . ALA B 1 252 ? 121.486 101.441 149.042 1.00 9.15 252 ALA B CA 1
ATOM 6021 C C . ALA B 1 252 ? 119.979 101.142 148.967 1.00 11.33 252 ALA B C 1
ATOM 6022 O O . ALA B 1 252 ? 119.486 100.217 149.614 1.00 9.94 252 ALA B O 1
ATOM 6024 N N . ASN B 1 253 ? 119.256 101.918 148.165 1.00 8.15 253 ASN B N 1
ATOM 6025 C CA . ASN B 1 253 ? 117.800 101.803 148.083 1.00 11.70 253 ASN B CA 1
ATOM 6026 C C . ASN B 1 253 ? 117.384 101.619 146.629 1.00 10.75 253 ASN B C 1
ATOM 6027 O O . ASN B 1 253 ? 116.833 102.537 146.021 1.00 11.76 253 ASN B O 1
ATOM 6032 N N . PRO B 1 254 ? 117.697 100.450 146.049 1.00 10.47 254 PRO B N 1
ATOM 6033 C CA . PRO B 1 254 ? 117.591 100.315 144.593 1.00 11.42 254 PRO B CA 1
ATOM 6034 C C . PRO B 1 254 ? 116.146 100.262 144.103 1.00 10.01 254 PRO B C 1
ATOM 6035 O O . PRO B 1 254 ? 115.915 100.337 142.902 1.00 12.91 254 PRO B O 1
ATOM 6039 N N . HIS B 1 255 ? 115.190 100.131 145.016 1.00 9.01 255 HIS B N 1
ATOM 6040 C CA . HIS B 1 255 ? 113.779 100.190 144.645 1.00 12.64 255 HIS B CA 1
ATOM 6041 C C . HIS B 1 255 ? 113.405 101.619 144.229 1.00 18.70 255 HIS B C 1
ATOM 6042 O O . HIS B 1 255 ? 112.434 101.838 143.502 1.00 18.25 255 HIS B O 1
ATOM 6049 N N . LEU B 1 256 ? 114.194 102.583 144.699 1.00 14.25 256 LEU B N 1
ATOM 6050 C CA . LEU B 1 256 ? 113.844 103.998 144.635 1.00 9.90 256 LEU B CA 1
ATOM 6051 C C . LEU B 1 256 ? 113.792 104.614 143.243 1.00 12.13 256 LEU B C 1
ATOM 6052 O O . LEU B 1 256 ? 114.678 104.399 142.419 1.00 13.96 256 LEU B O 1
ATOM 6057 N N . LYS B 1 257 ? 112.747 105.400 143.000 1.00 11.68 257 LYS B N 1
ATOM 6058 C CA . LYS B 1 257 ? 112.670 106.233 141.811 1.00 12.76 257 LYS B CA 1
ATOM 6059 C C . LYS B 1 257 ? 112.913 107.702 142.185 1.00 13.87 257 LYS B C 1
ATOM 6060 O O . LYS B 1 257 ? 112.309 108.222 143.122 1.00 14.64 257 LYS B O 1
ATOM 6066 N N . ILE B 1 258 ? 113.809 108.360 141.458 1.00 11.62 258 ILE B N 1
ATOM 6067 C CA . ILE B 1 258 ? 114.189 109.736 141.758 1.00 12.22 258 ILE B CA 1
ATOM 6068 C C . ILE B 1 258 ? 113.886 110.674 140.601 1.00 13.76 258 ILE B C 1
ATOM 6069 O O . ILE B 1 258 ? 114.408 110.514 139.498 1.00 12.43 258 ILE B O 1
ATOM 6074 N N . LEU B 1 259 ? 113.071 111.688 140.864 1.00 13.31 259 LEU B N 1
ATOM 6075 C CA . LEU B 1 259 ? 112.563 112.533 139.800 1.00 9.86 259 LEU B CA 1
ATOM 6076 C C . LEU B 1 259 ? 112.915 113.983 140.036 1.00 13.78 259 LEU B C 1
ATOM 6077 O O . LEU B 1 259 ? 112.584 114.555 141.069 1.00 17.45 259 LEU B O 1
ATOM 6082 N N . PRO B 1 260 ? 113.561 114.609 139.056 1.00 13.63 260 PRO B N 1
ATOM 6083 C CA . PRO B 1 260 ? 113.793 116.049 139.148 1.00 13.75 260 PRO B CA 1
ATOM 6084 C C . PRO B 1 260 ? 112.470 116.812 138.978 1.00 16.29 260 PRO B C 1
ATOM 6085 O O . PRO B 1 260 ? 111.736 116.609 138.009 1.00 15.28 260 PRO B O 1
ATOM 6089 N N . SER B 1 261 ? 112.148 117.668 139.934 1.00 13.70 261 SER B N 1
ATOM 6090 C CA . SER B 1 261 ? 110.927 118.464 139.824 1.00 18.90 261 SER B CA 1
ATOM 6091 C C . SER B 1 261 ? 111.234 119.839 139.242 1.00 16.11 261 SER B C 1
ATOM 6092 O O . SER B 1 261 ? 112.046 120.582 139.789 1.00 15.87 261 SER B O 1
ATOM 6095 N N . ILE B 1 262 ? 110.598 120.163 138.119 1.00 13.76 262 ILE B N 1
ATOM 6096 C CA . ILE B 1 262 ? 110.871 121.410 137.407 1.00 12.50 262 ILE B CA 1
ATOM 6097 C C . ILE B 1 262 ? 109.784 122.459 137.632 1.00 16.09 262 ILE B C 1
ATOM 6098 O O . ILE B 1 262 ? 108.615 122.212 137.364 1.00 16.35 262 ILE B O 1
ATOM 6103 N N . GLY B 1 263 ? 110.162 123.636 138.113 1.00 19.26 263 GLY B N 1
ATOM 6104 C CA . GLY B 1 263 ? 109.168 124.661 138.394 1.00 16.48 263 GLY B CA 1
ATOM 6105 C C . GLY B 1 263 ? 108.986 124.949 139.872 1.00 16.14 263 GLY B C 1
ATOM 6106 O O . GLY B 1 263 ? 109.961 125.217 140.570 1.00 25.02 263 GLY B O 1
ATOM 6107 N N . GLY B 1 264 ? 107.747 124.872 140.353 1.00 19.29 264 GLY B N 1
ATOM 6108 C CA . GLY B 1 264 ? 107.433 125.240 141.723 1.00 20.27 264 GLY B CA 1
ATOM 6109 C C . GLY B 1 264 ? 106.925 126.674 141.770 1.00 20.97 264 GLY B C 1
ATOM 6110 O O . GLY B 1 264 ? 106.729 127.288 140.727 1.00 13.54 264 GLY B O 1
ATOM 6111 N N . TRP B 1 265 ? 106.707 127.197 142.970 1.00 17.43 265 TRP B N 1
ATOM 6112 C CA . TRP B 1 265 ? 106.043 128.486 143.142 1.00 21.69 265 TRP B CA 1
ATOM 6113 C C . TRP B 1 265 ? 106.729 129.642 142.410 1.00 21.90 265 TRP B C 1
ATOM 6114 O O . TRP B 1 265 ? 106.073 130.404 141.695 1.00 26.19 265 TRP B O 1
ATOM 6125 N N . THR B 1 266 ? 108.041 129.770 142.574 1.00 15.88 266 THR B N 1
ATOM 6126 C CA . THR B 1 266 ? 108.744 130.917 142.023 1.00 19.88 266 THR B CA 1
ATOM 6127 C C . THR B 1 266 ? 109.542 130.622 140.765 1.00 19.03 266 THR B C 1
ATOM 6128 O O . THR B 1 266 ? 110.183 131.520 140.223 1.00 22.00 266 THR B O 1
ATOM 6132 N N . LEU B 1 267 ? 109.508 129.379 140.297 1.00 14.79 267 LEU B N 1
ATOM 6133 C CA . LEU B 1 267 ? 110.285 129.007 139.115 1.00 14.95 267 LEU B CA 1
ATOM 6134 C C . LEU B 1 267 ? 109.426 128.673 137.907 1.00 15.97 267 LEU B C 1
ATOM 6135 O O . LEU B 1 267 ? 109.927 128.176 136.901 1.00 19.25 267 LEU B O 1
ATOM 6140 N N . SER B 1 268 ? 108.130 128.966 137.993 1.00 22.52 268 SER B N 1
ATOM 6141 C CA . SER B 1 268 ? 107.181 128.528 136.966 1.00 20.95 268 SER B CA 1
ATOM 6142 C C . SER B 1 268 ? 107.043 129.432 135.753 1.00 22.55 268 SER B C 1
ATOM 6143 O O . SER B 1 268 ? 106.700 128.962 134.672 1.00 23.97 268 SER B O 1
ATOM 6146 N N . ASP B 1 269 ? 107.335 130.716 135.922 1.00 21.13 269 ASP B N 1
ATOM 6147 C CA . ASP B 1 269 ? 107.112 131.702 134.856 1.00 24.59 269 ASP B CA 1
ATOM 6148 C C . ASP B 1 269 ? 107.475 131.288 133.407 1.00 28.08 269 ASP B C 1
ATOM 6149 O O . ASP B 1 269 ? 106.706 131.578 132.481 1.00 26.53 269 ASP B O 1
ATOM 6154 N N . PRO B 1 270 ? 108.635 130.623 133.201 1.00 24.72 270 PRO B N 1
ATOM 6155 C CA . PRO B 1 270 ? 108.982 130.248 131.823 1.00 20.70 270 PRO B CA 1
ATOM 6156 C C . PRO B 1 270 ? 107.977 129.318 131.141 1.00 21.57 270 PRO B C 1
ATOM 6157 O O . PRO B 1 270 ? 107.868 129.346 129.915 1.00 23.67 270 PRO B O 1
ATOM 6161 N N . PHE B 1 271 ? 107.272 128.501 131.918 1.00 20.12 271 PHE B N 1
ATOM 6162 C CA . PHE B 1 271 ? 106.209 127.647 131.384 1.00 22.69 271 PHE B CA 1
ATOM 6163 C C . PHE B 1 271 ? 105.166 128.452 130.611 1.00 25.89 271 PHE B C 1
ATOM 6164 O O . PHE B 1 271 ? 104.711 128.039 129.545 1.00 27.31 271 PHE B O 1
ATOM 6172 N N . TYR B 1 272 ? 104.778 129.596 131.167 1.00 22.15 272 TYR B N 1
ATOM 6173 C CA . TYR B 1 272 ? 103.747 130.426 130.557 1.00 24.18 272 TYR B CA 1
ATOM 6174 C C . TYR B 1 272 ? 104.119 130.870 129.144 1.00 30.16 272 TYR B C 1
ATOM 6175 O O . TYR B 1 272 ? 103.246 131.155 128.331 1.00 33.20 272 TYR B O 1
ATOM 6184 N N . PHE B 1 273 ? 105.414 130.930 128.851 1.00 32.44 273 PHE B N 1
ATOM 6185 C CA . PHE B 1 273 ? 105.859 131.403 127.545 1.00 26.67 273 PHE B CA 1
ATOM 6186 C C . PHE B 1 273 ? 105.951 130.287 126.501 1.00 26.36 273 PHE B C 1
ATOM 6187 O O . PHE B 1 273 ? 106.181 130.535 125.316 1.00 29.49 273 PHE B O 1
ATOM 6195 N N . MET B 1 274 ? 105.736 129.053 126.934 1.00 26.69 274 MET B N 1
ATOM 6196 C CA . MET B 1 274 ? 105.985 127.914 126.060 1.00 28.00 274 MET B CA 1
ATOM 6197 C C . MET B 1 274 ? 104.870 127.603 125.069 1.00 32.98 274 MET B C 1
ATOM 6198 O O . MET B 1 274 ? 104.824 126.501 124.516 1.00 31.24 274 MET B O 1
ATOM 6203 N N . HIS B 1 275 ? 103.976 128.563 124.839 1.00 33.05 275 HIS B N 1
ATOM 6204 C CA . HIS B 1 275 ? 103.059 128.458 123.705 1.00 33.89 275 HIS B CA 1
ATOM 6205 C C . HIS B 1 275 ? 103.888 128.661 122.430 1.00 33.86 275 HIS B C 1
ATOM 6206 O O . HIS B 1 275 ? 103.607 128.095 121.374 1.00 33.33 275 HIS B O 1
ATOM 6213 N N . ASP B 1 276 ? 104.957 129.439 122.555 1.00 28.68 276 ASP B N 1
ATOM 6214 C CA . ASP B 1 276 ? 105.946 129.556 121.491 1.00 35.75 276 ASP B CA 1
ATOM 6215 C C . ASP B 1 276 ? 106.707 128.236 121.364 1.00 31.75 276 ASP B C 1
ATOM 6216 O O . ASP B 1 276 ? 107.583 127.935 122.180 1.00 30.86 276 ASP B O 1
ATOM 6221 N N . VAL B 1 277 ? 106.383 127.477 120.321 1.00 31.99 277 VAL B N 1
ATOM 6222 C CA . VAL B 1 277 ? 106.963 126.154 120.097 1.00 31.34 277 VAL B CA 1
ATOM 6223 C C . VAL B 1 277 ? 108.499 126.133 120.064 1.00 38.30 277 VAL B C 1
ATOM 6224 O O . VAL B 1 277 ? 109.105 125.135 120.453 1.00 38.35 277 VAL B O 1
ATOM 6228 N N . GLU B 1 278 ? 109.128 127.227 119.630 1.00 32.14 278 GLU B N 1
ATOM 6229 C CA . GLU B 1 278 ? 110.589 127.264 119.554 1.00 37.94 278 GLU B CA 1
ATOM 6230 C C . GLU B 1 278 ? 111.217 127.244 120.948 1.00 36.90 278 GLU B C 1
ATOM 6231 O O . GLU B 1 278 ? 112.145 126.477 121.213 1.00 38.25 278 GLU B O 1
ATOM 6237 N N . LYS B 1 279 ? 110.694 128.071 121.847 1.00 33.05 279 LYS B N 1
ATOM 6238 C CA . LYS B 1 279 ? 111.136 128.051 123.236 1.00 31.61 279 LYS B CA 1
ATOM 6239 C C . LYS B 1 279 ? 110.778 126.717 123.913 1.00 32.29 279 LYS B C 1
ATOM 6240 O O . LYS B 1 279 ? 111.573 126.160 124.680 1.00 28.68 279 LYS B O 1
ATOM 6246 N N . ARG B 1 280 ? 109.591 126.197 123.622 1.00 27.20 280 ARG B N 1
ATOM 6247 C CA . ARG B 1 280 ? 109.179 124.919 124.197 1.00 33.18 280 ARG B CA 1
ATOM 6248 C C . ARG B 1 280 ? 110.118 123.789 123.764 1.00 29.01 280 ARG B C 1
ATOM 6249 O O . ARG B 1 280 ? 110.442 122.893 124.549 1.00 26.29 280 ARG B O 1
ATOM 6257 N N . ASN B 1 281 ? 110.565 123.860 122.515 1.00 31.18 281 ASN B N 1
ATOM 6258 C CA . ASN B 1 281 ? 111.508 122.901 121.963 1.00 24.43 281 ASN B CA 1
ATOM 6259 C C . ASN B 1 281 ? 112.842 122.921 122.699 1.00 30.55 281 ASN B C 1
ATOM 6260 O O . ASN B 1 281 ? 113.390 121.869 123.036 1.00 28.67 281 ASN B O 1
ATOM 6265 N N . VAL B 1 282 ? 113.363 124.128 122.912 1.00 25.67 282 VAL B N 1
ATOM 6266 C CA . VAL B 1 282 ? 114.626 124.340 123.610 1.00 23.28 282 VAL B CA 1
ATOM 6267 C C . VAL B 1 282 ? 114.556 123.755 125.011 1.00 28.03 282 VAL B C 1
ATOM 6268 O O . VAL B 1 282 ? 115.514 123.137 125.492 1.00 24.91 282 VAL B O 1
ATOM 6272 N N . PHE B 1 283 ? 113.410 123.939 125.660 1.00 24.12 283 PHE B N 1
ATOM 6273 C CA . PHE B 1 283 ? 113.196 123.367 126.977 1.00 21.57 283 PHE B CA 1
ATOM 6274 C C . PHE B 1 283 ? 113.216 121.846 126.971 1.00 20.26 283 PHE B C 1
ATOM 6275 O O . PHE B 1 283 ? 113.927 121.230 127.760 1.00 23.37 283 PHE B O 1
ATOM 6283 N N . VAL B 1 284 ? 112.428 121.244 126.091 1.00 19.05 284 VAL B N 1
ATOM 6284 C CA . VAL B 1 284 ? 112.310 119.792 126.073 1.00 22.92 284 VAL B CA 1
ATOM 6285 C C . VAL B 1 284 ? 113.643 119.120 125.712 1.00 23.10 284 VAL B C 1
ATOM 6286 O O . VAL B 1 284 ? 114.016 118.093 126.295 1.00 16.41 284 VAL B O 1
ATOM 6290 N N . ASP B 1 285 ? 114.360 119.715 124.762 1.00 18.80 285 ASP B N 1
ATOM 6291 C CA . ASP B 1 285 ? 115.682 119.223 124.391 1.00 29.24 285 ASP B CA 1
ATOM 6292 C C . ASP B 1 285 ? 116.666 119.294 125.561 1.00 25.90 285 ASP B C 1
ATOM 6293 O O . ASP B 1 285 ? 117.436 118.355 125.784 1.00 26.04 285 ASP B O 1
ATOM 6298 N N . SER B 1 286 ? 116.627 120.391 126.316 1.00 21.98 286 SER B N 1
ATOM 6299 C CA . SER B 1 286 ? 117.515 120.539 127.466 1.00 20.72 286 SER B CA 1
ATOM 6300 C C . SER B 1 286 ? 117.185 119.512 128.556 1.00 21.67 286 SER B C 1
ATOM 6301 O O . SER B 1 286 ? 118.062 119.085 129.305 1.00 20.92 286 SER B O 1
ATOM 6304 N N . VAL B 1 287 ? 115.925 119.098 128.635 1.00 20.80 287 VAL B N 1
ATOM 6305 C CA . VAL B 1 287 ? 115.549 118.071 129.600 1.00 18.70 287 VAL B CA 1
ATOM 6306 C C . VAL B 1 287 ? 116.161 116.722 129.220 1.00 19.79 287 VAL B C 1
ATOM 6307 O O . VAL B 1 287 ? 116.713 116.016 130.071 1.00 15.49 287 VAL B O 1
ATOM 6311 N N . LYS B 1 288 ? 116.065 116.374 127.939 1.00 21.09 288 LYS B N 1
ATOM 6312 C CA . LYS B 1 288 ? 116.656 115.136 127.443 1.00 21.01 288 LYS B CA 1
ATOM 6313 C C . LYS B 1 288 ? 118.158 115.098 127.730 1.00 23.66 288 LYS B C 1
ATOM 6314 O O . LYS B 1 288 ? 118.706 114.081 128.177 1.00 24.77 288 LYS B O 1
ATOM 6320 N N . GLU B 1 289 ? 118.817 116.223 127.479 1.00 20.92 289 GLU B N 1
ATOM 6321 C CA . GLU B 1 289 ? 120.260 116.319 127.665 1.00 24.13 289 GLU B CA 1
ATOM 6322 C C . GLU B 1 289 ? 120.578 116.198 129.150 1.00 18.46 289 GLU B C 1
ATOM 6323 O O . GLU B 1 289 ? 121.497 115.486 129.547 1.00 17.42 289 GLU B O 1
ATOM 6329 N N . PHE B 1 290 ? 119.784 116.884 129.959 1.00 16.08 290 PHE B N 1
ATOM 6330 C CA . PHE B 1 290 ? 119.908 116.843 131.405 1.00 14.09 290 PHE B CA 1
ATOM 6331 C C . PHE B 1 290 ? 119.860 115.404 131.947 1.00 17.02 290 PHE B C 1
ATOM 6332 O O . PHE B 1 290 ? 120.658 115.036 132.808 1.00 16.56 290 PHE B O 1
ATOM 6340 N N . LEU B 1 291 ? 118.935 114.595 131.431 1.00 17.70 291 LEU B N 1
ATOM 6341 C CA . LEU B 1 291 ? 118.763 113.210 131.886 1.00 14.90 291 LEU B CA 1
ATOM 6342 C C . LEU B 1 291 ? 119.862 112.274 131.408 1.00 17.44 291 LEU B C 1
ATOM 6343 O O . LEU B 1 291 ? 120.118 111.233 132.020 1.00 13.82 291 LEU B O 1
ATOM 6348 N N . GLN B 1 292 ? 120.497 112.634 130.300 1.00 19.08 292 GLN B N 1
ATOM 6349 C CA . GLN B 1 292 ? 121.652 111.891 129.817 1.00 19.92 292 GLN B CA 1
ATOM 6350 C C . GLN B 1 292 ? 122.906 112.274 130.626 1.00 21.65 292 GLN B C 1
ATOM 6351 O O . GLN B 1 292 ? 123.813 111.467 130.825 1.00 21.34 292 GLN B O 1
ATOM 6357 N N . VAL B 1 293 ? 122.943 113.504 131.123 1.00 19.12 293 VAL B N 1
ATOM 6358 C CA . VAL B 1 293 ? 124.068 113.944 131.943 1.00 17.95 293 VAL B CA 1
ATOM 6359 C C . VAL B 1 293 ? 123.985 113.362 133.350 1.00 16.53 293 VAL B C 1
ATOM 6360 O O . VAL B 1 293 ? 124.975 112.852 133.881 1.00 18.39 293 VAL B O 1
ATOM 6364 N N . TRP B 1 294 ? 122.796 113.442 133.942 1.00 13.42 294 TRP B N 1
ATOM 6365 C CA . TRP B 1 294 ? 122.563 112.976 135.307 1.00 14.49 294 TRP B CA 1
ATOM 6366 C C . TRP B 1 294 ? 121.752 111.680 135.269 1.00 21.11 294 TRP B C 1
ATOM 6367 O O . TRP B 1 294 ? 120.514 111.688 135.239 1.00 21.66 294 TRP B O 1
ATOM 6378 N N . LYS B 1 295 ? 122.472 110.570 135.298 1.00 17.83 295 LYS B N 1
ATOM 6379 C CA . LYS B 1 295 ? 121.889 109.272 135.050 1.00 13.57 295 LYS B CA 1
ATOM 6380 C C . LYS B 1 295 ? 121.057 108.742 136.200 1.00 16.05 295 LYS B C 1
ATOM 6381 O O . LYS B 1 295 ? 120.132 107.981 135.953 1.00 23.34 295 LYS B O 1
ATOM 6387 N N . PHE B 1 296 ? 121.329 109.171 137.430 1.00 13.00 296 PHE B N 1
ATOM 6388 C CA . PHE B 1 296 ? 120.527 108.690 138.557 1.00 17.60 296 PHE B CA 1
ATOM 6389 C C . PHE B 1 296 ? 119.045 109.121 138.492 1.00 17.23 296 PHE B C 1
ATOM 6390 O O . PHE B 1 296 ? 118.198 108.526 139.158 1.00 15.35 296 PHE B O 1
ATOM 6398 N N . PHE B 1 297 ? 118.732 110.148 137.700 1.00 17.48 297 PHE B N 1
ATOM 6399 C CA . PHE B 1 297 ? 117.341 110.597 137.551 1.00 15.55 297 PHE B CA 1
ATOM 6400 C C . PHE B 1 297 ? 116.539 109.629 136.664 1.00 23.20 297 PHE B C 1
ATOM 6401 O O . PHE B 1 297 ? 117.045 109.182 135.632 1.00 17.94 297 PHE B O 1
ATOM 6409 N N . ASP B 1 298 ? 115.297 109.327 137.069 1.00 19.86 298 ASP B N 1
ATOM 6410 C CA . ASP B 1 298 ? 114.447 108.330 136.401 1.00 17.66 298 ASP B CA 1
ATOM 6411 C C . ASP B 1 298 ? 113.224 108.920 135.676 1.00 21.88 298 ASP B C 1
ATOM 6412 O O . ASP B 1 298 ? 112.211 108.239 135.474 1.00 24.78 298 ASP B O 1
ATOM 6417 N N . GLY B 1 299 ? 113.305 110.181 135.277 1.00 21.27 299 GLY B N 1
ATOM 6418 C CA . GLY B 1 299 ? 112.184 110.804 134.607 1.00 17.86 299 GLY B CA 1
ATOM 6419 C C . GLY B 1 299 ? 112.074 112.285 134.880 1.00 19.31 299 GLY B C 1
ATOM 6420 O O . GLY B 1 299 ? 113.077 112.961 135.066 1.00 17.91 299 GLY B O 1
ATOM 6421 N N . VAL B 1 300 ? 110.845 112.789 134.890 1.00 17.72 300 VAL B N 1
ATOM 6422 C CA . VAL B 1 300 ? 110.587 114.217 134.982 1.00 17.68 300 VAL B CA 1
ATOM 6423 C C . VAL B 1 300 ? 109.329 114.487 135.799 1.00 23.30 300 VAL B C 1
ATOM 6424 O O . VAL B 1 300 ? 108.300 113.827 135.613 1.00 19.56 300 VAL B O 1
ATOM 6428 N N . ASP B 1 301 ? 109.401 115.466 136.694 1.00 20.95 301 ASP B N 1
ATOM 6429 C CA . ASP B 1 301 ? 108.195 115.948 137.350 1.00 21.61 301 ASP B CA 1
ATOM 6430 C C . ASP B 1 301 ? 107.940 117.419 137.016 1.00 24.09 301 ASP B C 1
ATOM 6431 O O . ASP B 1 301 ? 108.739 118.291 137.359 1.00 19.16 301 ASP B O 1
ATOM 6436 N N . VAL B 1 302 ? 106.823 117.689 136.346 1.00 26.15 302 VAL B N 1
ATOM 6437 C CA . VAL B 1 302 ? 106.466 119.060 135.987 1.00 17.17 302 VAL B CA 1
ATOM 6438 C C . VAL B 1 302 ? 105.657 119.742 137.088 1.00 21.57 302 VAL B C 1
ATOM 6439 O O . VAL B 1 302 ? 104.567 119.300 137.464 1.00 21.76 302 VAL B O 1
ATOM 6443 N N . ASP B 1 303 ? 106.200 120.836 137.609 1.00 18.20 303 ASP B N 1
ATOM 6444 C CA . ASP B 1 303 ? 105.539 121.569 138.679 1.00 18.47 303 ASP B CA 1
ATOM 6445 C C . ASP B 1 303 ? 105.103 122.959 138.230 1.00 19.09 303 ASP B C 1
ATOM 6446 O O . ASP B 1 303 ? 105.409 123.954 138.889 1.00 17.63 303 ASP B O 1
ATOM 6451 N N . TRP B 1 304 ? 104.388 123.030 137.111 1.00 23.19 304 TRP B N 1
ATOM 6452 C CA . TRP B 1 304 ? 103.896 124.323 136.623 1.00 19.92 304 TRP B CA 1
ATOM 6453 C C . TRP B 1 304 ? 102.854 124.883 137.577 1.00 16.70 304 TRP B C 1
ATOM 6454 O O . TRP B 1 304 ? 101.760 124.343 137.670 1.00 17.61 304 TRP B O 1
ATOM 6465 N N . GLU B 1 305 ? 103.187 125.966 138.276 1.00 16.89 305 GLU B N 1
ATOM 6466 C CA . GLU B 1 305 ? 102.225 126.627 139.156 1.00 23.25 305 GLU B CA 1
ATOM 6467 C C . GLU B 1 305 ? 101.870 128.037 138.680 1.00 21.22 305 GLU B C 1
ATOM 6468 O O . GLU B 1 305 ? 102.587 128.982 138.998 1.00 27.23 305 GLU B O 1
ATOM 6474 N N . PHE B 1 306 ? 100.768 128.209 137.945 1.00 25.46 306 PHE B N 1
ATOM 6475 C CA . PHE B 1 306 ? 99.834 127.158 137.535 1.00 24.27 306 PHE B CA 1
ATOM 6476 C C . PHE B 1 306 ? 99.376 127.455 136.106 1.00 22.06 306 PHE B C 1
ATOM 6477 O O . PHE B 1 306 ? 99.488 128.590 135.632 1.00 21.86 306 PHE B O 1
ATOM 6485 N N . PRO B 1 307 ? 98.868 126.437 135.403 1.00 26.14 307 PRO B N 1
ATOM 6486 C CA . PRO B 1 307 ? 98.221 126.752 134.129 1.00 23.68 307 PRO B CA 1
ATOM 6487 C C . PRO B 1 307 ? 96.983 127.627 134.364 1.00 29.84 307 PRO B C 1
ATOM 6488 O O . PRO B 1 307 ? 96.124 127.310 135.201 1.00 24.24 307 PRO B O 1
ATOM 6492 N N . GLY B 1 308 ? 96.901 128.740 133.637 1.00 24.66 308 GLY B N 1
ATOM 6493 C CA . GLY B 1 308 ? 95.806 129.680 133.803 1.00 26.43 308 GLY B CA 1
ATOM 6494 C C . GLY B 1 308 ? 96.171 130.874 134.670 1.00 33.51 308 GLY B C 1
ATOM 6495 O O . GLY B 1 308 ? 95.522 131.915 134.608 1.00 32.61 308 GLY B O 1
ATOM 6496 N N . GLY B 1 309 ? 97.211 130.727 135.485 1.00 31.91 309 GLY B N 1
ATOM 6497 C CA . GLY B 1 309 ? 97.655 131.808 136.348 1.00 21.58 309 GLY B CA 1
ATOM 6498 C C . GLY B 1 309 ? 97.334 131.578 137.813 1.00 21.91 309 GLY B C 1
ATOM 6499 O O . GLY B 1 309 ? 97.143 130.442 138.246 1.00 25.28 309 GLY B O 1
ATOM 6500 N N . LYS B 1 310 ? 97.268 132.671 138.565 1.00 23.24 310 LYS B N 1
ATOM 6501 C CA . LYS B 1 310 ? 97.044 132.649 140.012 1.00 29.29 310 LYS B CA 1
ATOM 6502 C C . LYS B 1 310 ? 98.235 132.045 140.744 1.00 30.66 310 LYS B C 1
ATOM 6503 O O . LYS B 1 310 ? 98.088 131.456 141.817 1.00 35.05 310 LYS B O 1
ATOM 6509 N N . GLY B 1 311 ? 99.414 132.200 140.150 1.00 27.42 311 GLY B N 1
ATOM 6510 C CA . GLY B 1 311 ? 100.650 131.776 140.773 1.00 27.48 311 GLY B CA 1
ATOM 6511 C C . GLY B 1 311 ? 101.332 132.922 141.505 1.00 33.37 311 GLY B C 1
ATOM 6512 O O . GLY B 1 311 ? 100.671 133.835 142.007 1.00 27.76 311 GLY B O 1
ATOM 6513 N N . ALA B 1 312 ? 102.658 132.862 141.592 1.00 26.07 312 ALA B N 1
ATOM 6514 C CA . ALA B 1 312 ? 103.418 133.870 142.321 1.00 27.47 312 ALA B CA 1
ATOM 6515 C C . ALA B 1 312 ? 103.488 135.180 141.540 1.00 31.31 312 ALA B C 1
ATOM 6516 O O . ALA B 1 312 ? 103.734 136.244 142.114 1.00 21.16 312 ALA B O 1
ATOM 6518 N N . ASN B 1 313 ? 103.265 135.090 140.232 1.00 34.03 313 ASN B N 1
ATOM 6519 C CA . ASN B 1 313 ? 103.324 136.245 139.342 1.00 36.13 313 ASN B CA 1
ATOM 6520 C C . ASN B 1 313 ? 101.930 136.604 138.800 1.00 34.92 313 ASN B C 1
ATOM 6521 O O . ASN B 1 313 ? 101.380 135.888 137.959 1.00 33.02 313 ASN B O 1
ATOM 6526 N N . PRO B 1 314 ? 101.370 137.727 139.280 1.00 29.64 314 PRO B N 1
ATOM 6527 C CA . PRO B 1 314 ? 100.017 138.194 138.947 1.00 35.79 314 PRO B CA 1
ATOM 6528 C C . PRO B 1 314 ? 99.877 138.632 137.493 1.00 35.85 314 PRO B C 1
ATOM 6529 O O . PRO B 1 314 ? 98.764 138.663 136.964 1.00 39.00 314 PRO B O 1
ATOM 6533 N N . SER B 1 315 ? 100.999 138.961 136.860 1.00 36.36 315 SER B N 1
ATOM 6534 C CA . SER B 1 315 ? 101.011 139.395 135.468 1.00 31.48 315 SER B CA 1
ATOM 6535 C C . SER B 1 315 ? 100.739 138.244 134.507 1.00 36.63 315 SER B C 1
ATOM 6536 O O . SER B 1 315 ? 100.236 138.453 133.403 1.00 43.47 315 SER B O 1
ATOM 6539 N N . LEU B 1 316 ? 101.078 137.028 134.927 1.00 36.79 316 LEU B N 1
ATOM 6540 C CA . LEU B 1 316 ? 101.058 135.884 134.021 1.00 28.78 316 LEU B CA 1
ATOM 6541 C C . LEU B 1 316 ? 99.811 135.017 134.142 1.00 29.13 316 LEU B C 1
ATOM 6542 O O . LEU B 1 316 ? 99.153 134.973 135.186 1.00 26.79 316 LEU B O 1
ATOM 6547 N N . GLY B 1 317 ? 99.491 134.320 133.056 1.00 29.23 317 GLY B N 1
ATOM 6548 C CA . GLY B 1 317 ? 98.395 133.374 133.065 1.00 27.09 317 GLY B CA 1
ATOM 6549 C C . GLY B 1 317 ? 97.389 133.584 131.949 1.00 33.63 317 GLY B C 1
ATOM 6550 O O . GLY B 1 317 ? 96.964 134.703 131.681 1.00 38.03 317 GLY B O 1
ATOM 6551 N N . ASP B 1 318 ? 97.013 132.490 131.300 1.00 34.63 318 ASP B N 1
ATOM 6552 C CA . ASP B 1 318 ? 95.992 132.501 130.268 1.00 39.37 318 ASP B CA 1
ATOM 6553 C C . ASP B 1 318 ? 95.296 131.142 130.310 1.00 39.71 318 ASP B C 1
ATOM 6554 O O . ASP B 1 318 ? 95.876 130.139 129.914 1.00 38.13 318 ASP B O 1
ATOM 6559 N N . ALA B 1 319 ? 94.089 131.082 130.820 1.00 32.25 319 ALA B N 1
ATOM 6560 C CA . ALA B 1 319 ? 93.492 129.804 131.006 1.00 28.09 319 ALA B CA 1
ATOM 6561 C C . ALA B 1 319 ? 93.347 128.959 129.801 1.00 38.13 319 ALA B C 1
ATOM 6562 O O . ALA B 1 319 ? 93.668 127.804 129.840 1.00 37.94 319 ALA B O 1
ATOM 6564 N N . GLU B 1 320 ? 92.877 129.522 128.713 1.00 41.15 320 GLU B N 1
ATOM 6565 C CA . GLU B 1 320 ? 92.716 128.777 127.506 1.00 35.25 320 GLU B CA 1
ATOM 6566 C C . GLU B 1 320 ? 94.033 128.411 126.838 1.00 39.42 320 GLU B C 1
ATOM 6567 O O . GLU B 1 320 ? 94.244 127.292 126.480 1.00 34.90 320 GLU B O 1
ATOM 6573 N N . ARG B 1 321 ? 94.917 129.372 126.668 1.00 37.81 321 ARG B N 1
ATOM 6574 C CA . ARG B 1 321 ? 96.190 129.108 126.052 1.00 36.84 321 ARG B CA 1
ATOM 6575 C C . ARG B 1 321 ? 97.103 128.178 126.882 1.00 32.95 321 ARG B C 1
ATOM 6576 O O . ARG B 1 321 ? 97.713 127.313 126.350 1.00 31.56 321 ARG B O 1
ATOM 6584 N N . ASP B 1 322 ? 97.171 128.386 128.175 1.00 28.57 322 ASP B N 1
ATOM 6585 C CA . ASP B 1 322 ? 97.987 127.545 129.040 1.00 35.28 322 ASP B CA 1
ATOM 6586 C C . ASP B 1 322 ? 97.485 126.105 129.154 1.00 30.52 322 ASP B C 1
ATOM 6587 O O . ASP B 1 322 ? 98.234 125.194 129.306 1.00 25.30 322 ASP B O 1
ATOM 6592 N N . ALA B 1 323 ? 96.189 125.949 129.073 1.00 26.07 323 ALA B N 1
ATOM 6593 C CA . ALA B 1 323 ? 95.595 124.652 129.067 1.00 25.60 323 ALA B CA 1
ATOM 6594 C C . ALA B 1 323 ? 96.078 123.864 127.865 1.00 26.50 323 ALA B C 1
ATOM 6595 O O . ALA B 1 323 ? 96.204 122.685 127.947 1.00 25.51 323 ALA B O 1
ATOM 6597 N N . LYS B 1 324 ? 96.325 124.523 126.752 1.00 22.72 324 LYS B N 1
ATOM 6598 C CA . LYS B 1 324 ? 96.768 123.827 125.549 1.00 29.43 324 LYS B CA 1
ATOM 6599 C C . LYS B 1 324 ? 98.259 123.567 125.607 1.00 32.59 324 LYS B C 1
ATOM 6600 O O . LYS B 1 324 ? 98.727 122.474 125.277 1.00 30.69 324 LYS B O 1
ATOM 6606 N N . THR B 1 325 ? 98.992 124.598 126.011 1.00 25.17 325 THR B N 1
ATOM 6607 C CA . THR B 1 325 ? 100.425 124.522 126.165 1.00 25.81 325 THR B CA 1
ATOM 6608 C C . THR B 1 325 ? 100.805 123.362 127.074 1.00 31.38 325 THR B C 1
ATOM 6609 O O . THR B 1 325 ? 101.731 122.607 126.777 1.00 25.89 325 THR B O 1
ATOM 6613 N N . TYR B 1 326 ? 100.083 123.237 128.182 1.00 24.37 326 TYR B N 1
ATOM 6614 C CA . TYR B 1 326 ? 100.347 122.205 129.171 1.00 23.26 326 TYR B CA 1
ATOM 6615 C C . TYR B 1 326 ? 100.271 120.820 128.545 1.00 28.08 326 TYR B C 1
ATOM 6616 O O . TYR B 1 326 ? 101.189 120.012 128.695 1.00 30.56 326 TYR B O 1
ATOM 6625 N N . ILE B 1 327 ? 99.188 120.558 127.824 1.00 25.56 327 ILE B N 1
ATOM 6626 C CA . ILE B 1 327 ? 99.007 119.278 127.152 1.00 23.71 327 ILE B CA 1
ATOM 6627 C C . ILE B 1 327 ? 100.103 119.047 126.116 1.00 28.66 327 ILE B C 1
ATOM 6628 O O . ILE B 1 327 ? 100.649 117.943 125.999 1.00 31.79 327 ILE B O 1
ATOM 6633 N N . LEU B 1 328 ? 100.420 120.096 125.367 1.00 26.83 328 LEU B N 1
ATOM 6634 C CA . LEU B 1 328 ? 101.406 120.006 124.295 1.00 31.32 328 LEU B CA 1
ATOM 6635 C C . LEU B 1 328 ? 102.773 119.646 124.861 1.00 31.32 328 LEU B C 1
ATOM 6636 O O . LEU B 1 328 ? 103.496 118.801 124.323 1.00 33.32 328 LEU B O 1
ATOM 6641 N N . LEU B 1 329 ? 103.108 120.297 125.966 1.00 28.95 329 LEU B N 1
ATOM 6642 C CA . LEU B 1 329 ? 104.373 120.085 126.636 1.00 29.23 329 LEU B CA 1
ATOM 6643 C C . LEU B 1 329 ? 104.456 118.667 127.192 1.00 26.29 329 LEU B C 1
ATOM 6644 O O . LEU B 1 329 ? 105.484 118.010 127.066 1.00 23.38 329 LEU B O 1
ATOM 6649 N N . LEU B 1 330 ? 103.373 118.188 127.795 1.00 25.32 330 LEU B N 1
ATOM 6650 C CA . LEU B 1 330 ? 103.366 116.828 128.329 1.00 24.95 330 LEU B CA 1
ATOM 6651 C C . LEU B 1 330 ? 103.500 115.773 127.227 1.00 29.17 330 LEU B C 1
ATOM 6652 O O . LEU B 1 330 ? 104.220 114.789 127.384 1.00 31.54 330 LEU B O 1
ATOM 6657 N N . GLU B 1 331 ? 102.822 115.987 126.107 1.00 29.21 331 GLU B N 1
ATOM 6658 C CA . GLU B 1 331 ? 102.950 115.075 124.977 1.00 31.49 331 GLU B CA 1
ATOM 6659 C C . GLU B 1 331 ? 104.380 115.052 124.451 1.00 28.54 331 GLU B C 1
ATOM 6660 O O . GLU B 1 331 ? 104.965 113.982 124.256 1.00 29.15 331 GLU B O 1
ATOM 6666 N N . GLU B 1 332 ? 104.951 116.230 124.231 1.00 27.68 332 GLU B N 1
ATOM 6667 C CA . GLU B 1 332 ? 106.330 116.295 123.753 1.00 28.87 332 GLU B CA 1
ATOM 6668 C C . GLU B 1 332 ? 107.312 115.646 124.742 1.00 26.07 332 GLU B C 1
ATOM 6669 O O . GLU B 1 332 ? 108.196 114.885 124.339 1.00 27.25 332 GLU B O 1
ATOM 6675 N N . LEU B 1 333 ? 107.131 115.918 126.034 1.00 26.27 333 LEU B N 1
ATOM 6676 C CA . LEU B 1 333 ? 107.977 115.322 127.065 1.00 22.52 333 LEU B CA 1
ATOM 6677 C C . LEU B 1 333 ? 107.885 113.807 127.054 1.00 23.12 333 LEU B C 1
ATOM 6678 O O . LEU B 1 333 ? 108.907 113.118 127.115 1.00 29.86 333 LEU B O 1
ATOM 6683 N N . ARG B 1 334 ? 106.665 113.291 126.974 1.00 20.78 334 ARG B N 1
ATOM 6684 C CA . ARG B 1 334 ? 106.455 111.848 127.001 1.00 26.12 334 ARG B CA 1
ATOM 6685 C C . ARG B 1 334 ? 107.095 111.181 125.783 1.00 28.33 334 ARG B C 1
ATOM 6686 O O . ARG B 1 334 ? 107.699 110.108 125.887 1.00 28.35 334 ARG B O 1
ATOM 6694 N N . ALA B 1 335 ? 106.986 111.837 124.633 1.00 25.92 335 ALA B N 1
ATOM 6695 C CA . ALA B 1 335 ? 107.613 111.335 123.417 1.00 25.97 335 ALA B CA 1
ATOM 6696 C C . ALA B 1 335 ? 109.135 111.275 123.570 1.00 28.53 335 ALA B C 1
ATOM 6697 O O . ALA B 1 335 ? 109.757 110.260 123.251 1.00 34.78 335 ALA B O 1
ATOM 6699 N N . MET B 1 336 ? 109.722 112.362 124.068 1.00 23.69 336 MET B N 1
ATOM 6700 C CA . MET B 1 336 ? 111.163 112.429 124.297 1.00 22.08 336 MET B CA 1
ATOM 6701 C C . MET B 1 336 ? 111.627 111.345 125.271 1.00 24.24 336 MET B C 1
ATOM 6702 O O . MET B 1 336 ? 112.651 110.688 125.050 1.00 22.87 336 MET B O 1
ATOM 6707 N N . LEU B 1 337 ? 110.873 111.161 126.350 1.00 20.73 337 LEU B N 1
ATOM 6708 C CA . LEU B 1 337 ? 111.224 110.153 127.341 1.00 19.59 337 LEU B CA 1
ATOM 6709 C C . LEU B 1 337 ? 111.196 108.758 126.735 1.00 29.14 337 LEU B C 1
ATOM 6710 O O . LEU B 1 337 ? 112.023 107.913 127.073 1.00 29.86 337 LEU B O 1
ATOM 6715 N N . ASP B 1 338 ? 110.250 108.524 125.829 1.00 33.05 338 ASP B N 1
ATOM 6716 C CA . ASP B 1 338 ? 110.185 107.258 125.110 1.00 27.85 338 ASP B CA 1
ATOM 6717 C C . ASP B 1 338 ? 111.426 107.047 124.249 1.00 30.64 338 ASP B C 1
ATOM 6718 O O . ASP B 1 338 ? 111.926 105.926 124.146 1.0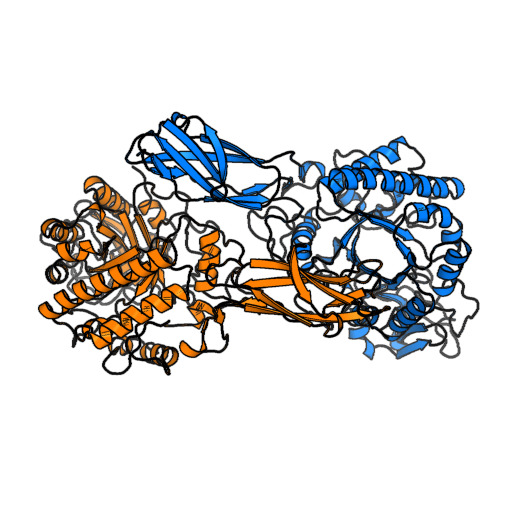0 29.52 338 ASP B O 1
ATOM 6723 N N . ASP B 1 339 ? 111.918 108.124 123.634 1.00 31.34 339 ASP B N 1
ATOM 6724 C CA . ASP B 1 339 ? 113.177 108.067 122.887 1.00 34.06 339 ASP B CA 1
ATOM 6725 C C . ASP B 1 339 ? 114.323 107.631 123.791 1.00 28.87 339 ASP B C 1
ATOM 6726 O O . ASP B 1 339 ? 115.142 106.791 123.420 1.00 40.55 339 ASP B O 1
ATOM 6731 N N . LEU B 1 340 ? 114.373 108.217 124.980 1.00 30.39 340 LEU B N 1
ATOM 6732 C CA . LEU B 1 340 ? 115.374 107.862 125.971 1.00 31.24 340 LEU B CA 1
ATOM 6733 C C . LEU B 1 340 ? 115.210 106.425 126.417 1.00 31.26 340 LEU B C 1
ATOM 6734 O O . LEU B 1 340 ? 116.182 105.755 126.744 1.00 29.35 340 LEU B O 1
ATOM 6739 N N . GLU B 1 341 ? 113.965 105.970 126.483 1.00 30.84 341 GLU B N 1
ATOM 6740 C CA . GLU B 1 341 ? 113.681 104.613 126.920 1.00 26.43 341 GLU B CA 1
ATOM 6741 C C . GLU B 1 341 ? 114.239 103.611 125.915 1.00 34.39 341 GLU B C 1
ATOM 6742 O O . GLU B 1 341 ? 114.871 102.632 126.301 1.00 29.22 341 GLU B O 1
ATOM 6748 N N . ALA B 1 342 ? 114.022 103.869 124.627 1.00 32.91 342 ALA B N 1
ATOM 6749 C CA . ALA B 1 342 ? 114.537 102.989 123.582 1.00 31.35 342 ALA B CA 1
ATOM 6750 C C . ALA B 1 342 ? 116.058 103.024 123.557 1.00 32.27 342 ALA B C 1
ATOM 6751 O O . ALA B 1 342 ? 116.719 102.000 123.366 1.00 37.02 342 ALA B O 1
ATOM 6753 N N . GLN B 1 343 ? 116.598 104.218 123.772 1.00 29.23 343 GLN B N 1
ATOM 6754 C CA . GLN B 1 343 ? 118.028 104.474 123.689 1.00 28.79 343 GLN B CA 1
ATOM 6755 C C . GLN B 1 343 ? 118.835 103.881 124.854 1.00 34.55 343 GLN B C 1
ATOM 6756 O O . GLN B 1 343 ? 120.025 103.603 124.709 1.00 37.83 343 GLN B O 1
ATOM 6762 N N . THR B 1 344 ? 118.196 103.678 126.004 1.00 34.13 344 THR B N 1
ATOM 6763 C CA . THR B 1 344 ? 118.917 103.227 127.199 1.00 34.33 344 THR B CA 1
ATOM 6764 C C . THR B 1 344 ? 118.394 101.919 127.760 1.00 31.79 344 THR B C 1
ATOM 6765 O O . THR B 1 344 ? 119.007 101.331 128.651 1.00 34.09 344 THR B O 1
ATOM 6769 N N . GLY B 1 345 ? 117.248 101.478 127.258 1.00 30.13 345 GLY B N 1
ATOM 6770 C CA . GLY B 1 345 ? 116.578 100.315 127.802 1.00 25.33 345 GLY B CA 1
ATOM 6771 C C . GLY B 1 345 ? 116.207 100.509 129.260 1.00 36.08 345 GLY B C 1
ATOM 6772 O O . GLY B 1 345 ? 116.350 99.588 130.061 1.00 47.64 345 GLY B O 1
ATOM 6773 N N . ARG B 1 346 ? 115.774 101.718 129.614 1.00 33.27 346 ARG B N 1
ATOM 6774 C CA . ARG B 1 346 ? 115.250 101.994 130.950 1.00 26.53 346 ARG B CA 1
ATOM 6775 C C . ARG B 1 346 ? 113.782 102.390 130.863 1.00 28.19 346 ARG B C 1
ATOM 6776 O O . ARG B 1 346 ? 113.264 102.626 129.774 1.00 31.21 346 ARG B O 1
ATOM 6784 N N . VAL B 1 347 ? 113.117 102.468 132.012 1.00 24.33 347 VAL B N 1
ATOM 6785 C CA . VAL B 1 347 ? 111.797 103.081 132.084 1.00 24.81 347 VAL B CA 1
ATOM 6786 C C . VAL B 1 347 ? 111.948 104.497 132.633 1.00 24.16 347 VAL B C 1
ATOM 6787 O O . VAL B 1 347 ? 112.618 104.697 133.641 1.00 27.97 347 VAL B O 1
ATOM 6791 N N . TYR B 1 348 ? 111.359 105.476 131.951 1.00 26.19 348 TYR B N 1
ATOM 6792 C CA . TYR B 1 348 ? 111.338 106.863 132.431 1.00 24.94 348 TYR B CA 1
ATOM 6793 C C . TYR B 1 348 ? 109.922 107.348 132.731 1.00 25.68 348 TYR B C 1
ATOM 6794 O O . TYR B 1 348 ? 109.046 107.272 131.873 1.00 30.26 348 TYR B O 1
ATOM 6803 N N . GLU B 1 349 ? 109.697 107.869 133.933 1.00 24.28 349 GLU B N 1
ATOM 6804 C CA . GLU B 1 349 ? 108.372 108.364 134.289 1.00 15.23 349 GLU B CA 1
ATOM 6805 C C . GLU B 1 349 ? 108.166 109.830 133.920 1.00 26.48 349 GLU B C 1
ATOM 6806 O O . GLU B 1 349 ? 109.117 110.619 133.900 1.00 19.02 349 GLU B O 1
ATOM 6812 N N . LEU B 1 350 ? 106.915 110.183 133.619 1.00 22.19 350 LEU B N 1
ATOM 6813 C CA . LEU B 1 350 ? 106.514 111.583 133.485 1.00 18.82 350 LEU B CA 1
ATOM 6814 C C . LEU B 1 350 ? 105.376 111.877 134.451 1.00 20.72 350 LEU B C 1
ATOM 6815 O O . LEU B 1 350 ? 104.364 111.176 134.466 1.00 22.40 350 LEU B O 1
ATOM 6820 N N . THR B 1 351 ? 105.566 112.891 135.287 1.00 19.70 351 THR B N 1
ATOM 6821 C CA . THR B 1 351 ? 104.596 113.228 136.318 1.00 14.03 351 THR B CA 1
ATOM 6822 C C . THR B 1 351 ? 104.424 114.738 136.426 1.00 22.90 351 THR B C 1
ATOM 6823 O O . THR B 1 351 ? 105.213 115.511 135.868 1.00 17.26 351 THR B O 1
ATOM 6827 N N . SER B 1 352 ? 103.400 115.147 137.170 1.00 16.72 352 SER B N 1
ATOM 6828 C CA . SER B 1 352 ? 103.114 116.559 137.361 1.00 17.66 352 SER B CA 1
ATOM 6829 C C . SER B 1 352 ? 102.431 116.823 138.700 1.00 14.75 352 SER B C 1
ATOM 6830 O O . SER B 1 352 ? 101.547 116.078 139.118 1.00 15.70 352 SER B O 1
ATOM 6833 N N . ALA B 1 353 ? 102.859 117.875 139.386 1.00 14.65 353 ALA B N 1
ATOM 6834 C CA . ALA B 1 353 ? 102.164 118.303 140.591 1.00 20.16 353 ALA B CA 1
ATOM 6835 C C . ALA B 1 353 ? 101.160 119.381 140.187 1.00 17.12 353 ALA B C 1
ATOM 6836 O O . ALA B 1 353 ? 101.479 120.248 139.379 1.00 17.26 353 ALA B O 1
ATOM 6838 N N . ILE B 1 354 ? 99.946 119.303 140.725 1.00 12.95 354 ILE B N 1
ATOM 6839 C CA . ILE B 1 354 ? 98.869 120.235 140.361 1.00 17.20 354 ILE B CA 1
ATOM 6840 C C . ILE B 1 354 ? 98.126 120.797 141.578 1.00 13.45 354 ILE B C 1
ATOM 6841 O O . ILE B 1 354 ? 98.026 120.151 142.628 1.00 10.39 354 ILE B O 1
ATOM 6846 N N . SER B 1 355 ? 97.572 121.998 141.425 1.00 14.11 355 SER B N 1
ATOM 6847 C CA . SER B 1 355 ? 96.788 122.612 142.491 1.00 15.15 355 SER B CA 1
ATOM 6848 C C . SER B 1 355 ? 95.576 121.745 142.836 1.00 14.84 355 SER B C 1
ATOM 6849 O O . SER B 1 355 ? 94.992 121.090 141.963 1.00 11.96 355 SER B O 1
ATOM 6852 N N . ALA B 1 356 ? 95.204 121.737 144.114 1.00 18.90 356 ALA B N 1
ATOM 6853 C CA . ALA B 1 356 ? 93.986 121.056 144.551 1.00 20.16 356 ALA B CA 1
ATOM 6854 C C . ALA B 1 356 ? 92.811 122.031 144.654 1.00 19.78 356 ALA B C 1
ATOM 6855 O O . ALA B 1 356 ? 91.819 121.739 145.328 1.00 13.63 356 ALA B O 1
ATOM 6857 N N . GLY B 1 357 ? 92.959 123.189 144.011 1.00 22.25 357 GLY B N 1
ATOM 6858 C CA . GLY B 1 357 ? 91.932 124.215 143.985 1.00 16.45 357 GLY B CA 1
ATOM 6859 C C . GLY B 1 357 ? 91.094 124.019 142.741 1.00 21.17 357 GLY B C 1
ATOM 6860 O O . GLY B 1 357 ? 91.607 124.112 141.625 1.00 20.34 357 GLY B O 1
ATOM 6861 N N . TYR B 1 358 ? 89.807 123.735 142.937 1.00 24.08 358 TYR B N 1
ATOM 6862 C CA . TYR B 1 358 ? 88.916 123.365 141.840 1.00 19.57 358 TYR B CA 1
ATOM 6863 C C . TYR B 1 358 ? 88.947 124.407 140.726 1.00 21.90 358 TYR B C 1
ATOM 6864 O O . TYR B 1 358 ? 88.856 124.070 139.543 1.00 25.52 358 TYR B O 1
ATOM 6873 N N . ASP B 1 359 ? 89.095 125.672 141.109 1.00 17.17 359 ASP B N 1
ATOM 6874 C CA . ASP B 1 359 ? 89.115 126.753 140.133 1.00 26.32 359 ASP B CA 1
ATOM 6875 C C . ASP B 1 359 ? 90.355 126.668 139.242 1.00 29.84 359 ASP B C 1
ATOM 6876 O O . ASP B 1 359 ? 90.353 127.151 138.107 1.00 33.99 359 ASP B O 1
ATOM 6881 N N . LYS B 1 360 ? 91.410 126.036 139.753 1.00 28.26 360 LYS B N 1
ATOM 6882 C CA . LYS B 1 360 ? 92.612 125.807 138.959 1.00 24.21 360 LYS B CA 1
ATOM 6883 C C . LYS B 1 360 ? 92.542 124.454 138.232 1.00 23.72 360 LYS B C 1
ATOM 6884 O O . LYS B 1 360 ? 93.052 124.305 137.117 1.00 22.09 360 LYS B O 1
ATOM 6890 N N . ILE B 1 361 ? 91.879 123.483 138.854 1.00 20.17 361 ILE B N 1
ATOM 6891 C CA . ILE B 1 361 ? 91.641 122.188 138.224 1.00 20.91 361 ILE B CA 1
ATOM 6892 C C . ILE B 1 361 ? 90.775 122.317 136.962 1.00 26.56 361 ILE B C 1
ATOM 6893 O O . ILE B 1 361 ? 91.017 121.644 135.953 1.00 24.99 361 ILE B O 1
ATOM 6898 N N . ALA B 1 362 ? 89.790 123.212 137.019 1.00 25.28 362 ALA B N 1
ATOM 6899 C CA . ALA B 1 362 ? 88.874 123.441 135.902 1.00 26.80 362 ALA B CA 1
ATOM 6900 C C . ALA B 1 362 ? 89.581 123.895 134.626 1.00 27.11 362 ALA B C 1
ATOM 6901 O O . ALA B 1 362 ? 89.092 123.653 133.519 1.00 26.42 362 ALA B O 1
ATOM 6903 N N . VAL B 1 363 ? 90.730 124.548 134.787 1.00 25.46 363 VAL B N 1
ATOM 6904 C CA . VAL B 1 363 ? 91.470 125.116 133.661 1.00 19.60 363 VAL B CA 1
ATOM 6905 C C . VAL B 1 363 ? 91.956 124.054 132.670 1.00 23.09 363 VAL B C 1
ATOM 6906 O O . VAL B 1 363 ? 91.944 124.268 131.456 1.00 22.62 363 VAL B O 1
ATOM 6910 N N . VAL B 1 364 ? 92.352 122.896 133.186 1.00 23.51 364 VAL B N 1
ATOM 6911 C CA . VAL B 1 364 ? 93.006 121.883 132.361 1.00 23.10 364 VAL B CA 1
ATOM 6912 C C . VAL B 1 364 ? 92.165 120.617 132.193 1.00 22.49 364 VAL B C 1
ATOM 6913 O O . VAL B 1 364 ? 91.563 120.129 133.158 1.00 27.21 364 VAL B O 1
ATOM 6917 N N . ASN B 1 365 ? 92.135 120.084 130.970 1.00 19.37 365 ASN B N 1
ATOM 6918 C CA . ASN B 1 365 ? 91.533 118.775 130.717 1.00 28.16 365 ASN B CA 1
ATOM 6919 C C . ASN B 1 365 ? 92.488 117.674 131.159 1.00 30.63 365 ASN B C 1
ATOM 6920 O O . ASN B 1 365 ? 93.303 117.186 130.370 1.00 26.64 365 ASN B O 1
ATOM 6925 N N . TYR B 1 366 ? 92.378 117.271 132.419 1.00 24.69 366 TYR B N 1
ATOM 6926 C CA . TYR B 1 366 ? 93.293 116.279 132.964 1.00 28.63 366 TYR B CA 1
ATOM 6927 C C . TYR B 1 366 ? 93.054 114.900 132.384 1.00 29.26 366 TYR B C 1
ATOM 6928 O O . TYR B 1 366 ? 93.947 114.060 132.390 1.00 35.22 366 TYR B O 1
ATOM 6937 N N . ALA B 1 367 ? 91.854 114.678 131.857 1.00 36.67 367 ALA B N 1
ATOM 6938 C CA . ALA B 1 367 ? 91.555 113.442 131.145 1.00 27.55 367 ALA B CA 1
ATOM 6939 C C . ALA B 1 367 ? 92.383 113.360 129.868 1.00 30.35 367 ALA B C 1
ATOM 6940 O O . ALA B 1 367 ? 92.625 112.277 129.356 1.00 32.15 367 ALA B O 1
ATOM 6942 N N . GLU B 1 368 ? 92.803 114.509 129.349 1.00 32.19 368 GLU B N 1
ATOM 6943 C CA . GLU B 1 368 ? 93.752 114.521 128.241 1.00 37.48 368 GLU B CA 1
ATOM 6944 C C . GLU B 1 368 ? 95.187 114.414 128.756 1.00 35.26 368 GLU B C 1
ATOM 6945 O O . GLU B 1 368 ? 95.987 113.651 128.213 1.00 34.29 368 GLU B O 1
ATOM 6951 N N . ALA B 1 369 ? 95.487 115.168 129.811 1.00 31.18 369 ALA B N 1
ATOM 6952 C CA . ALA B 1 369 ? 96.803 115.150 130.438 1.00 29.60 369 ALA B CA 1
ATOM 6953 C C . ALA B 1 369 ? 97.241 113.732 130.778 1.00 31.70 369 ALA B C 1
ATOM 6954 O O . ALA B 1 369 ? 98.343 113.328 130.410 1.00 30.22 369 ALA B O 1
ATOM 6956 N N . GLN B 1 370 ? 96.351 112.970 131.417 1.00 31.39 370 GLN B N 1
ATOM 6957 C CA . GLN B 1 370 ? 96.662 111.629 131.926 1.00 29.77 370 GLN B CA 1
ATOM 6958 C C . GLN B 1 370 ? 97.083 110.610 130.859 1.00 32.31 370 GLN B C 1
ATOM 6959 O O . GLN B 1 370 ? 97.406 109.467 131.182 1.00 33.80 370 GLN B O 1
ATOM 6965 N N . LYS B 1 371 ? 97.055 111.013 129.593 1.00 31.55 371 LYS B N 1
ATOM 6966 C CA . LYS B 1 371 ? 97.471 110.133 128.510 1.00 31.20 371 LYS B CA 1
ATOM 6967 C C . LYS B 1 371 ? 98.992 110.124 128.399 1.00 33.00 371 LYS B C 1
ATOM 6968 O O . LYS B 1 371 ? 99.583 109.225 127.796 1.00 25.61 371 LYS B O 1
ATOM 6974 N N . SER B 1 372 ? 99.628 111.129 128.988 1.00 30.20 372 SER B N 1
ATOM 6975 C CA . SER B 1 372 ? 101.083 111.180 128.992 1.00 26.69 372 SER B CA 1
ATOM 6976 C C . SER B 1 372 ? 101.667 111.185 130.408 1.00 22.90 372 SER B C 1
ATOM 6977 O O . SER B 1 372 ? 102.874 111.046 130.579 1.00 32.58 372 SER B O 1
ATOM 6980 N N . LEU B 1 373 ? 100.813 111.358 131.413 1.00 31.73 373 LEU B N 1
ATOM 6981 C CA . LEU B 1 373 ? 101.251 111.308 132.805 1.00 26.79 373 LEU B CA 1
ATOM 6982 C C . LEU B 1 373 ? 101.014 109.926 133.383 1.00 29.23 373 LEU B C 1
ATOM 6983 O O . LEU B 1 373 ? 99.974 109.308 133.133 1.00 31.23 373 LEU B O 1
ATOM 6988 N N . GLY B 1 374 ? 101.971 109.451 134.171 1.00 25.94 374 GLY B N 1
ATOM 6989 C CA . GLY B 1 374 ? 101.805 108.207 134.895 1.00 23.42 374 GLY B CA 1
ATOM 6990 C C . GLY B 1 374 ? 101.270 108.485 136.284 1.00 26.96 374 GLY B C 1
ATOM 6991 O O . GLY B 1 374 ? 100.680 107.611 136.926 1.00 33.14 374 GLY B O 1
ATOM 6992 N N . LYS B 1 375 ? 101.495 109.708 136.757 1.00 20.72 375 LYS B N 1
ATOM 6993 C CA . LYS B 1 375 ? 101.075 110.101 138.093 1.00 19.80 375 LYS B CA 1
ATOM 6994 C C . LYS B 1 375 ? 100.720 111.583 138.171 1.00 25.64 375 LYS B C 1
ATOM 6995 O O . LYS B 1 375 ? 101.292 112.422 137.468 1.00 24.32 375 LYS B O 1
ATOM 7001 N N . ILE B 1 376 ? 99.769 111.898 139.040 1.00 24.62 376 ILE B N 1
ATOM 7002 C CA . ILE B 1 376 ? 99.390 113.274 139.290 1.00 16.89 376 ILE B CA 1
ATOM 7003 C C . ILE B 1 376 ? 99.523 113.559 140.776 1.00 15.49 376 ILE B C 1
ATOM 7004 O O . ILE B 1 376 ? 98.822 112.977 141.603 1.00 21.39 376 ILE B O 1
ATOM 7009 N N . PHE B 1 377 ? 100.423 114.468 141.119 1.00 15.96 377 PHE B N 1
ATOM 7010 C CA . PHE B 1 377 ? 100.629 114.825 142.514 1.00 18.64 377 PHE B CA 1
ATOM 7011 C C . PHE B 1 377 ? 99.678 115.943 142.892 1.00 16.17 377 PHE B C 1
ATOM 7012 O O . PHE B 1 377 ? 99.886 117.113 142.566 1.00 13.64 377 PHE B O 1
ATOM 7020 N N . LEU B 1 378 ? 98.610 115.572 143.585 1.00 19.00 378 LEU B N 1
ATOM 7021 C CA . LEU B 1 378 ? 97.575 116.531 143.934 1.00 13.34 378 LEU B CA 1
ATOM 7022 C C . LEU B 1 378 ? 97.995 117.313 145.165 1.00 13.93 378 LEU B C 1
ATOM 7023 O O . LEU B 1 378 ? 98.102 116.761 146.268 1.00 19.20 378 LEU B O 1
ATOM 7028 N N . MET B 1 379 ? 98.242 118.603 144.981 1.00 13.99 379 MET B N 1
ATOM 7029 C CA . MET B 1 379 ? 98.730 119.434 146.075 1.00 17.10 379 MET B CA 1
ATOM 7030 C C . MET B 1 379 ? 97.628 119.824 147.044 1.00 18.65 379 MET B C 1
ATOM 7031 O O . MET B 1 379 ? 97.210 120.986 147.092 1.00 17.49 379 MET B O 1
ATOM 7036 N N . SER B 1 380 ? 97.169 118.847 147.819 1.00 13.68 380 SER B N 1
ATOM 7037 C CA . SER B 1 380 ? 96.035 119.045 148.713 1.00 15.30 380 SER B CA 1
ATOM 7038 C C . SER B 1 380 ? 96.440 119.592 150.078 1.00 16.09 380 SER B C 1
ATOM 7039 O O . SER B 1 380 ? 96.276 118.943 151.113 1.00 14.14 380 SER B O 1
ATOM 7042 N N . TYR B 1 381 ? 96.957 120.812 150.053 1.00 12.81 381 TYR B N 1
ATOM 7043 C CA . TYR B 1 381 ? 97.381 121.540 151.243 1.00 15.50 381 TYR B CA 1
ATOM 7044 C C . TYR B 1 381 ? 97.528 122.986 150.811 1.00 16.72 381 TYR B C 1
ATOM 7045 O O . TYR B 1 381 ? 97.303 123.292 149.635 1.00 14.57 381 TYR B O 1
ATOM 7054 N N . ASP B 1 382 ? 97.913 123.861 151.743 1.00 15.16 382 ASP B N 1
ATOM 7055 C CA . ASP B 1 382 ? 97.948 125.306 151.502 1.00 16.63 382 ASP B CA 1
ATOM 7056 C C . ASP B 1 382 ? 96.582 125.851 151.092 1.00 15.46 382 ASP B C 1
ATOM 7057 O O . ASP B 1 382 ? 96.505 126.785 150.294 1.00 17.84 382 ASP B O 1
ATOM 7062 N N . PHE B 1 383 ? 95.512 125.254 151.618 1.00 20.49 383 PHE B N 1
ATOM 7063 C CA . PHE B 1 383 ? 94.147 125.713 151.335 1.00 17.90 383 PHE B CA 1
ATOM 7064 C C . PHE B 1 383 ? 93.907 127.091 151.965 1.00 19.80 383 PHE B C 1
ATOM 7065 O O . PHE B 1 383 ? 93.250 127.951 151.385 1.00 23.21 383 PHE B O 1
ATOM 7073 N N . LYS B 1 384 ? 94.460 127.284 153.159 1.00 15.76 384 LYS B N 1
ATOM 7074 C CA . LYS B 1 384 ? 94.326 128.517 153.909 1.00 13.77 384 LYS B CA 1
ATOM 7075 C C . LYS B 1 384 ? 95.687 128.855 154.473 1.00 17.88 384 LYS B C 1
ATOM 7076 O O . LYS B 1 384 ? 96.549 127.983 154.586 1.00 17.29 384 LYS B O 1
ATOM 7082 N N . GLY B 1 385 ? 95.889 130.113 154.848 1.00 17.25 385 GLY B N 1
ATOM 7083 C CA . GLY B 1 385 ? 97.174 130.514 155.388 1.00 16.62 385 GLY B CA 1
ATOM 7084 C C . GLY B 1 385 ? 97.261 131.933 155.913 1.00 22.77 385 GLY B C 1
ATOM 7085 O O . GLY B 1 385 ? 96.302 132.713 155.843 1.00 19.67 385 GLY B O 1
ATOM 7086 N N . ALA B 1 386 ? 98.436 132.272 156.434 1.00 16.69 386 ALA B N 1
ATOM 7087 C CA . ALA B 1 386 ? 98.653 133.553 157.092 1.00 16.55 386 ALA B CA 1
ATOM 7088 C C . ALA B 1 386 ? 98.568 134.730 156.118 1.00 19.56 386 ALA B C 1
ATOM 7089 O O . ALA B 1 386 ? 98.523 135.889 156.523 1.00 19.57 386 ALA B O 1
ATOM 7091 N N . TRP B 1 387 ? 98.513 134.445 154.822 1.00 18.93 387 TRP B N 1
ATOM 7092 C CA . TRP B 1 387 ? 98.246 135.508 153.855 1.00 20.10 387 TRP B CA 1
ATOM 7093 C C . TRP B 1 387 ? 96.887 136.206 154.054 1.00 22.48 387 TRP B C 1
ATOM 7094 O O . TRP B 1 387 ? 96.580 137.181 153.374 1.00 24.68 387 TRP B O 1
ATOM 7105 N N . SER B 1 388 ? 96.073 135.703 154.978 1.00 27.22 388 SER B N 1
ATOM 7106 C CA . SER B 1 388 ? 94.794 136.330 155.301 1.00 21.65 388 SER B CA 1
ATOM 7107 C C . SER B 1 388 ? 94.463 136.201 156.781 1.00 25.39 388 SER B C 1
ATOM 7108 O O . SER B 1 388 ? 94.467 135.102 157.329 1.00 26.55 388 SER B O 1
ATOM 7111 N N . ASN B 1 389 ? 94.161 137.320 157.428 1.00 23.35 389 ASN B N 1
ATOM 7112 C CA . ASN B 1 389 ? 93.798 137.297 158.842 1.00 19.60 389 ASN B CA 1
ATOM 7113 C C . ASN B 1 389 ? 92.319 137.015 159.086 1.00 20.89 389 ASN B C 1
ATOM 7114 O O . ASN B 1 389 ? 91.907 136.825 160.229 1.00 22.37 389 ASN B O 1
ATOM 7119 N N . THR B 1 390 ? 91.531 136.992 158.018 1.00 18.48 390 THR B N 1
ATOM 7120 C CA . THR B 1 390 ? 90.085 136.830 158.144 1.00 24.45 390 THR B CA 1
ATOM 7121 C C . THR B 1 390 ? 89.629 135.445 157.689 1.00 22.47 390 THR B C 1
ATOM 7122 O O . THR B 1 390 ? 88.722 134.848 158.266 1.00 21.06 390 THR B O 1
ATOM 7126 N N . ASP B 1 391 ? 90.262 134.930 156.647 1.00 19.90 391 ASP B N 1
ATOM 7127 C CA . ASP B 1 391 ? 89.898 133.621 156.141 1.00 19.96 391 ASP B CA 1
ATOM 7128 C C . ASP B 1 391 ? 90.640 132.522 156.908 1.00 23.04 391 ASP B C 1
ATOM 7129 O O . ASP B 1 391 ? 91.549 131.894 156.370 1.00 25.02 391 ASP B O 1
ATOM 7134 N N . LEU B 1 392 ? 90.267 132.319 158.170 1.00 19.50 392 LEU B N 1
ATOM 7135 C CA . LEU B 1 392 ? 90.839 131.242 158.970 1.00 19.12 392 LEU B CA 1
ATOM 7136 C C . LEU B 1 392 ? 90.223 129.933 158.521 1.00 19.18 392 LEU B C 1
ATOM 7137 O O . LEU B 1 392 ? 89.037 129.872 158.203 1.00 22.79 392 LEU B O 1
ATOM 7142 N N . GLY B 1 393 ? 91.027 128.884 158.459 1.00 14.24 393 GLY B N 1
ATOM 7143 C CA . GLY B 1 393 ? 90.518 127.594 158.035 1.00 16.44 393 GLY B CA 1
ATOM 7144 C C . GLY B 1 393 ? 91.562 126.492 158.043 1.00 18.79 393 GLY B C 1
ATOM 7145 O O . GLY B 1 393 ? 92.707 126.683 158.451 1.00 17.34 393 GLY B O 1
ATOM 7146 N N . TYR B 1 394 ? 91.164 125.319 157.575 1.00 17.44 394 TYR B N 1
ATOM 7147 C CA . TYR B 1 394 ? 92.069 124.181 157.523 1.00 17.39 394 TYR B CA 1
ATOM 7148 C C . TYR B 1 394 ? 92.976 124.315 156.314 1.00 17.26 394 TYR B C 1
ATOM 7149 O O . TYR B 1 394 ? 92.512 124.297 155.166 1.00 14.10 394 TYR B O 1
ATOM 7158 N N . GLN B 1 395 ? 94.261 124.483 156.589 1.00 12.51 395 GLN B N 1
ATOM 7159 C CA . GLN B 1 395 ? 95.285 124.468 155.551 1.00 18.61 395 GLN B CA 1
ATOM 7160 C C . GLN B 1 395 ? 95.243 123.153 154.754 1.00 17.72 395 GLN B C 1
ATOM 7161 O O . GLN B 1 395 ? 95.421 123.124 153.534 1.00 15.27 395 GLN B O 1
ATOM 7167 N N . THR B 1 396 ? 94.993 122.058 155.454 1.00 15.38 396 THR B N 1
ATOM 7168 C CA . THR B 1 396 ? 94.851 120.767 154.799 1.00 14.42 396 THR B CA 1
ATOM 7169 C C . THR B 1 396 ? 93.729 120.014 155.496 1.00 15.43 396 THR B C 1
ATOM 7170 O O . THR B 1 396 ? 93.549 120.149 156.710 1.00 17.35 396 THR B O 1
ATOM 7174 N N . THR B 1 397 ? 92.935 119.278 154.721 1.00 16.73 397 THR B N 1
ATOM 7175 C CA . THR B 1 397 ? 91.768 118.575 155.256 1.00 15.96 397 THR B CA 1
ATOM 7176 C C . THR B 1 397 ? 91.222 117.600 154.217 1.00 21.17 397 THR B C 1
ATOM 7177 O O . THR B 1 397 ? 91.475 117.753 153.018 1.00 20.43 397 THR B O 1
ATOM 7181 N N . VAL B 1 398 ? 90.498 116.573 154.651 1.00 14.19 398 VAL B N 1
ATOM 7182 C CA . VAL B 1 398 ? 89.890 115.696 153.654 1.00 16.29 398 VAL B CA 1
ATOM 7183 C C . VAL B 1 398 ? 88.524 116.240 153.240 1.00 14.92 398 VAL B C 1
ATOM 7184 O O . VAL B 1 398 ? 88.267 116.443 152.052 1.00 13.09 398 VAL B O 1
ATOM 7188 N N . TYR B 1 399 ? 87.661 116.488 154.224 1.00 13.95 399 TYR B N 1
ATOM 7189 C CA . TYR B 1 399 ? 86.324 117.023 153.959 1.00 17.82 399 TYR B CA 1
ATOM 7190 C C . TYR B 1 399 ? 86.160 118.428 154.526 1.00 19.99 399 TYR B C 1
ATOM 7191 O O . TYR B 1 399 ? 87.031 118.924 155.250 1.00 19.50 399 TYR B O 1
ATOM 7200 N N . ALA B 1 400 ? 85.031 119.057 154.204 1.00 16.02 400 ALA B N 1
ATOM 7201 C CA . ALA B 1 400 ? 84.704 120.367 154.750 1.00 20.29 400 ALA B CA 1
ATOM 7202 C C . ALA B 1 400 ? 84.668 120.337 156.284 1.00 18.13 400 ALA B C 1
ATOM 7203 O O . ALA B 1 400 ? 84.325 119.323 156.889 1.00 14.38 400 ALA B O 1
ATOM 7205 N N . PRO B 1 401 ? 85.057 121.451 156.921 1.00 20.28 401 PRO B N 1
ATOM 7206 C CA . PRO B 1 401 ? 85.099 121.522 158.387 1.00 19.89 401 PRO B CA 1
ATOM 7207 C C . PRO B 1 401 ? 83.720 121.347 159.018 1.00 19.68 401 PRO B C 1
ATOM 7208 O O . PRO B 1 401 ? 82.705 121.610 158.374 1.00 19.19 401 PRO B O 1
ATOM 7212 N N . SER B 1 402 ? 83.697 120.918 160.276 1.00 23.72 402 SER B N 1
ATOM 7213 C CA . SER B 1 402 ? 82.451 120.654 160.979 1.00 24.70 402 SER B CA 1
ATOM 7214 C C . SER B 1 402 ? 81.662 121.950 161.105 1.00 24.58 402 SER B C 1
ATOM 7215 O O . SER B 1 402 ? 80.447 121.928 161.211 1.00 27.81 402 SER B O 1
ATOM 7218 N N . TRP B 1 403 ? 82.368 123.076 161.063 1.00 25.37 403 TRP B N 1
ATOM 7219 C CA . TRP B 1 403 ? 81.754 124.385 161.252 1.00 23.45 403 TRP B CA 1
ATOM 7220 C C . TRP B 1 403 ? 81.518 125.143 159.942 1.00 20.11 403 TRP B C 1
ATOM 7221 O O . TRP B 1 403 ? 81.136 126.313 159.972 1.00 26.93 403 TRP B O 1
ATOM 7232 N N . ASN B 1 404 ? 81.745 124.482 158.807 1.00 18.10 404 ASN B N 1
ATOM 7233 C CA . ASN B 1 404 ? 81.490 125.075 157.491 1.00 18.05 404 ASN B CA 1
ATOM 7234 C C . ASN B 1 404 ? 81.435 124.017 156.397 1.00 24.38 404 ASN B C 1
ATOM 7235 O O . ASN B 1 404 ? 82.436 123.729 155.731 1.00 23.18 404 ASN B O 1
ATOM 7240 N N . SER B 1 405 ? 80.251 123.459 156.196 1.00 22.91 405 SER B N 1
ATOM 7241 C CA . SER B 1 405 ? 80.088 122.339 155.279 1.00 23.59 405 SER B CA 1
ATOM 7242 C C . SER B 1 405 ? 80.143 122.782 153.820 1.00 24.86 405 SER B C 1
ATOM 7243 O O . SER B 1 405 ? 80.123 121.945 152.919 1.00 24.27 405 SER B O 1
ATOM 7246 N N . GLU B 1 406 ? 80.221 124.090 153.590 1.00 22.64 406 GLU B N 1
ATOM 7247 C CA . GLU B 1 406 ? 80.233 124.626 152.228 1.00 21.87 406 GLU B CA 1
ATOM 7248 C C . GLU B 1 406 ? 81.646 124.800 151.644 1.00 23.62 406 GLU B C 1
ATOM 7249 O O . GLU B 1 406 ? 81.803 125.229 150.492 1.00 21.16 406 GLU B O 1
ATOM 7255 N N . GLU B 1 407 ? 82.670 124.475 152.432 1.00 29.21 407 GLU B N 1
ATOM 7256 C CA . GLU B 1 407 ? 84.058 124.665 151.994 1.00 18.20 407 GLU B CA 1
ATOM 7257 C C . GLU B 1 407 ? 84.378 123.832 150.755 1.00 18.75 407 GLU B C 1
ATOM 7258 O O . GLU B 1 407 ? 84.131 122.627 150.730 1.00 13.89 407 GLU B O 1
ATOM 7264 N N . LEU B 1 408 ? 84.921 124.473 149.723 1.00 19.82 408 LEU B N 1
ATOM 7265 C CA . LEU B 1 408 ? 85.252 123.764 148.480 1.00 24.27 408 LEU B CA 1
ATOM 7266 C C . LEU B 1 408 ? 86.756 123.466 148.337 1.00 24.32 408 LEU B C 1
ATOM 7267 O O . LEU B 1 408 ? 87.183 122.727 147.439 1.00 17.23 408 LEU B O 1
ATOM 7272 N N . TYR B 1 409 ? 87.569 124.076 149.193 1.00 17.88 409 TYR B N 1
ATOM 7273 C CA . TYR B 1 409 ? 88.997 123.801 149.169 1.00 17.21 409 TYR B CA 1
ATOM 7274 C C . TYR B 1 409 ? 89.261 122.649 150.128 1.00 17.45 409 TYR B C 1
ATOM 7275 O O . TYR B 1 409 ? 89.657 122.851 151.270 1.00 11.30 409 TYR B O 1
ATOM 7284 N N . THR B 1 410 ? 88.961 121.437 149.672 1.00 13.36 410 THR B N 1
ATOM 7285 C CA . THR B 1 410 ? 89.175 120.247 150.468 1.00 14.66 410 THR B CA 1
ATOM 7286 C C . THR B 1 410 ? 89.744 119.193 149.549 1.00 14.14 410 THR B C 1
ATOM 7287 O O . THR B 1 410 ? 89.581 119.267 148.322 1.00 16.19 410 THR B O 1
ATOM 7291 N N . THR B 1 411 ? 90.402 118.203 150.136 1.00 14.10 411 THR B N 1
ATOM 7292 C CA . THR B 1 411 ? 90.922 117.098 149.348 1.00 16.72 411 THR B CA 1
ATOM 7293 C C . THR B 1 411 ? 89.802 116.390 148.583 1.00 15.01 411 THR B C 1
ATOM 7294 O O . THR B 1 411 ? 89.952 116.069 147.400 1.00 15.56 411 THR B O 1
ATOM 7298 N N . HIS B 1 412 ? 88.684 116.152 149.263 1.00 15.41 412 HIS B N 1
ATOM 7299 C CA . HIS B 1 412 ? 87.557 115.441 148.662 1.00 17.95 412 HIS B CA 1
ATOM 7300 C C . HIS B 1 412 ? 86.992 116.128 147.420 1.00 17.19 412 HIS B C 1
ATOM 7301 O O . HIS B 1 412 ? 86.732 115.482 146.408 1.00 22.35 412 HIS B O 1
ATOM 7308 N N . TYR B 1 413 ? 86.792 117.436 147.497 1.00 17.69 413 TYR B N 1
ATOM 7309 C CA . TYR B 1 413 ? 86.248 118.164 146.362 1.00 15.49 413 TYR B CA 1
ATOM 7310 C C . TYR B 1 413 ? 87.216 118.115 145.185 1.00 21.37 413 TYR B C 1
ATOM 7311 O O . TYR B 1 413 ? 86.815 117.862 144.042 1.00 21.62 413 TYR B O 1
ATOM 7320 N N . ALA B 1 414 ? 88.502 118.333 145.464 1.00 20.22 414 ALA B N 1
ATOM 7321 C CA . ALA B 1 414 ? 89.505 118.305 144.402 1.00 18.68 414 ALA B CA 1
ATOM 7322 C C . ALA B 1 414 ? 89.547 116.925 143.727 1.00 17.03 414 ALA B C 1
ATOM 7323 O O . ALA B 1 414 ? 89.560 116.824 142.498 1.00 18.65 414 ALA B O 1
ATOM 7325 N N . VAL B 1 415 ? 89.558 115.867 144.529 1.00 13.35 415 VAL B N 1
ATOM 7326 C CA . VAL B 1 415 ? 89.608 114.515 143.969 1.00 21.07 415 VAL B CA 1
ATOM 7327 C C . VAL B 1 415 ? 88.360 114.258 143.140 1.00 21.47 415 VAL B C 1
ATOM 7328 O O . VAL B 1 415 ? 88.448 113.786 142.003 1.00 23.59 415 VAL B O 1
ATOM 7332 N N . ASP B 1 416 ? 87.212 114.587 143.726 1.00 19.58 416 ASP B N 1
ATOM 7333 C CA . ASP B 1 416 ? 85.930 114.533 143.037 1.00 25.71 416 ASP B CA 1
ATOM 7334 C C . ASP B 1 416 ? 85.962 115.219 141.682 1.00 18.80 416 ASP B C 1
ATOM 7335 O O . ASP B 1 416 ? 85.529 114.649 140.679 1.00 20.48 416 ASP B O 1
ATOM 7340 N N . ALA B 1 417 ? 86.487 116.436 141.660 1.00 17.01 417 ALA B N 1
ATOM 7341 C CA . ALA B 1 417 ? 86.612 117.189 140.418 1.00 21.89 417 ALA B CA 1
ATOM 7342 C C . ALA B 1 417 ? 87.447 116.449 139.366 1.00 27.19 417 ALA B C 1
ATOM 7343 O O . ALA B 1 417 ? 87.086 116.406 138.187 1.00 29.37 417 ALA B O 1
ATOM 7345 N N . LEU B 1 418 ? 88.554 115.848 139.791 1.00 23.28 418 LEU B N 1
ATOM 7346 C CA . LEU B 1 418 ? 89.386 115.085 138.863 1.00 23.71 418 LEU B CA 1
ATOM 7347 C C . LEU B 1 418 ? 88.639 113.894 138.260 1.00 22.24 418 LEU B C 1
ATOM 7348 O O . LEU B 1 418 ? 88.580 113.747 137.036 1.00 22.37 418 LEU B O 1
ATOM 7353 N N . LEU B 1 419 ? 88.058 113.070 139.127 1.00 19.64 419 LEU B N 1
ATOM 7354 C CA . LEU B 1 419 ? 87.311 111.898 138.695 1.00 25.93 419 LEU B CA 1
ATOM 7355 C C . LEU B 1 419 ? 86.206 112.278 137.715 1.00 27.78 419 LEU B C 1
ATOM 7356 O O . LEU B 1 419 ? 86.018 111.618 136.693 1.00 29.11 419 LEU B O 1
ATOM 7361 N N . LYS B 1 420 ? 85.486 113.349 138.035 1.00 24.58 420 LYS B N 1
ATOM 7362 C CA . LYS B 1 420 ? 84.435 113.873 137.170 1.00 27.87 420 LYS B CA 1
ATOM 7363 C C . LYS B 1 420 ? 84.962 114.209 135.773 1.00 29.39 420 LYS B C 1
ATOM 7364 O O . LYS B 1 420 ? 84.254 114.061 134.777 1.00 26.35 420 LYS B O 1
ATOM 7370 N N . GLN B 1 421 ? 86.208 114.659 135.701 1.00 24.24 421 GLN B N 1
ATOM 7371 C CA . GLN B 1 421 ? 86.827 114.939 134.413 1.00 29.33 421 GLN B CA 1
ATOM 7372 C C . GLN B 1 421 ? 87.117 113.654 133.623 1.00 25.49 421 GLN B C 1
ATOM 7373 O O . GLN B 1 421 ? 87.268 113.691 132.403 1.00 28.68 421 GLN B O 1
ATOM 7379 N N . GLY B 1 422 ? 87.206 112.525 134.323 1.00 21.72 422 GLY B N 1
ATOM 7380 C CA . GLY B 1 422 ? 87.619 111.268 133.710 1.00 26.04 422 GLY B CA 1
ATOM 7381 C C . GLY B 1 422 ? 88.958 110.700 134.187 1.00 33.56 422 GLY B C 1
ATOM 7382 O O . GLY B 1 422 ? 89.413 109.657 133.710 1.00 33.06 422 GLY B O 1
ATOM 7383 N N . VAL B 1 423 ? 89.601 111.361 135.146 1.00 27.07 423 VAL B N 1
ATOM 7384 C CA . VAL B 1 423 ? 90.910 110.891 135.609 1.00 28.69 423 VAL B CA 1
ATOM 7385 C C . VAL B 1 423 ? 90.879 109.522 136.299 1.00 20.24 423 VAL B C 1
ATOM 7386 O O . VAL B 1 423 ? 90.139 109.307 137.258 1.00 24.77 423 VAL B O 1
ATOM 7390 N N . ASP B 1 424 ? 91.710 108.602 135.816 1.00 28.11 424 ASP B N 1
ATOM 7391 C CA . ASP B 1 424 ? 91.940 107.327 136.501 1.00 23.50 424 ASP B CA 1
ATOM 7392 C C . ASP B 1 424 ? 92.340 107.552 137.958 1.00 25.57 424 ASP B C 1
ATOM 7393 O O . ASP B 1 424 ? 93.331 108.236 138.229 1.00 30.44 424 ASP B O 1
ATOM 7398 N N . PRO B 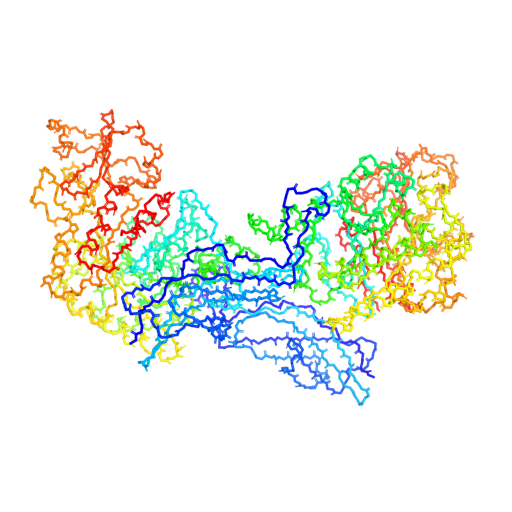1 425 ? 91.567 106.980 138.898 1.00 29.29 425 PRO B N 1
ATOM 7399 C CA . PRO B 1 425 ? 91.810 107.114 140.343 1.00 26.61 425 PRO B CA 1
ATOM 7400 C C . PRO B 1 425 ? 93.229 106.689 140.732 1.00 25.33 425 PRO B C 1
ATOM 7401 O O . PRO B 1 425 ? 93.854 107.317 141.594 1.00 22.75 425 PRO B O 1
ATOM 7405 N N . ASN B 1 426 ? 93.718 105.648 140.068 1.00 24.69 426 ASN B N 1
ATOM 7406 C CA . ASN B 1 426 ? 95.029 105.073 140.332 1.00 29.09 426 ASN B CA 1
ATOM 7407 C C . ASN B 1 426 ? 96.166 106.044 140.019 1.00 34.59 426 ASN B C 1
ATOM 7408 O O . ASN B 1 426 ? 97.312 105.836 140.438 1.00 31.68 426 ASN B O 1
ATOM 7413 N N . LYS B 1 427 ? 95.850 107.108 139.285 1.00 29.75 427 LYS B N 1
ATOM 7414 C CA . LYS B 1 427 ? 96.857 108.099 138.910 1.00 22.89 427 LYS B CA 1
ATOM 7415 C C . LYS B 1 427 ? 96.861 109.324 139.828 1.00 26.18 427 LYS B C 1
ATOM 7416 O O . LYS B 1 427 ? 97.685 110.231 139.678 1.00 25.86 427 LYS B O 1
ATOM 7422 N N . ILE B 1 428 ? 95.944 109.349 140.785 1.00 21.44 428 ILE B N 1
ATOM 7423 C CA . ILE B 1 428 ? 95.867 110.464 141.715 1.00 23.01 428 ILE B CA 1
ATOM 7424 C C . ILE B 1 428 ? 96.637 110.165 142.998 1.00 19.69 428 ILE B C 1
ATOM 7425 O O . ILE B 1 428 ? 96.371 109.171 143.676 1.00 18.76 428 ILE B O 1
ATOM 7430 N N . ILE B 1 429 ? 97.602 111.024 143.315 1.00 18.45 429 ILE B N 1
ATOM 7431 C CA . ILE B 1 429 ? 98.409 110.860 144.518 1.00 18.35 429 ILE B CA 1
ATOM 7432 C C . ILE B 1 429 ? 98.114 112.011 145.469 1.00 12.41 429 ILE B C 1
ATOM 7433 O O . ILE B 1 429 ? 98.276 113.178 145.116 1.00 14.81 429 ILE B O 1
ATOM 7438 N N . VAL B 1 430 ? 97.675 111.676 146.675 1.00 10.40 430 VAL B N 1
ATOM 7439 C CA . VAL B 1 430 ? 97.183 112.678 147.617 1.00 15.99 430 VAL B CA 1
ATOM 7440 C C . VAL B 1 430 ? 98.296 113.337 148.416 1.00 12.64 430 VAL B C 1
ATOM 7441 O O . VAL B 1 430 ? 99.173 112.659 148.939 1.00 11.22 430 VAL B O 1
ATOM 7445 N N . GLY B 1 431 ? 98.255 114.668 148.491 1.00 16.71 431 GLY B N 1
ATOM 7446 C CA . GLY B 1 431 ? 99.259 115.433 149.207 1.00 11.60 431 GLY B CA 1
ATOM 7447 C C . GLY B 1 431 ? 99.113 115.450 150.712 1.00 11.48 431 GLY B C 1
ATOM 7448 O O . GLY B 1 431 ? 98.039 115.697 151.256 1.00 14.23 431 GLY B O 1
ATOM 7449 N N . VAL B 1 432 ? 100.213 115.179 151.395 1.00 12.37 432 VAL B N 1
ATOM 7450 C CA . VAL B 1 432 ? 100.292 115.337 152.840 1.00 10.68 432 VAL B CA 1
ATOM 7451 C C . VAL B 1 432 ? 101.300 116.457 153.129 1.00 19.35 432 VAL B C 1
ATOM 7452 O O . VAL B 1 432 ? 102.343 116.546 152.472 1.00 18.67 432 VAL B O 1
ATOM 7456 N N . ALA B 1 433 ? 100.968 117.337 154.069 1.00 19.41 433 ALA B N 1
ATOM 7457 C CA . ALA B 1 433 ? 101.857 118.438 154.420 1.00 17.55 433 ALA B CA 1
ATOM 7458 C C . ALA B 1 433 ? 102.560 118.111 155.720 1.00 12.81 433 ALA B C 1
ATOM 7459 O O . ALA B 1 433 ? 101.927 117.650 156.661 1.00 12.48 433 ALA B O 1
ATOM 7461 N N . MET B 1 434 ? 103.866 118.340 155.768 1.00 16.92 434 MET B N 1
ATOM 7462 C CA . MET B 1 434 ? 104.637 118.042 156.970 1.00 15.06 434 MET B CA 1
ATOM 7463 C C . MET B 1 434 ? 104.813 119.275 157.835 1.00 14.86 434 MET B C 1
ATOM 7464 O O . MET B 1 434 ? 105.683 119.317 158.698 1.00 16.97 434 MET B O 1
ATOM 7469 N N . TYR B 1 435 ? 103.982 120.283 157.615 1.00 11.82 435 TYR B N 1
ATOM 7470 C CA . TYR B 1 435 ? 104.094 121.522 158.359 1.00 13.02 435 TYR B CA 1
ATOM 7471 C C . TYR B 1 435 ? 102.685 121.994 158.630 1.00 14.85 435 TYR B C 1
ATOM 7472 O O . TYR B 1 435 ? 101.747 121.506 158.018 1.00 13.70 435 TYR B O 1
ATOM 7481 N N . GLY B 1 436 ? 102.534 122.930 159.555 1.00 18.07 436 GLY B N 1
ATOM 7482 C CA . GLY B 1 436 ? 101.259 123.575 159.748 1.00 17.59 436 GLY B CA 1
ATOM 7483 C C . GLY B 1 436 ? 101.349 124.999 159.252 1.00 16.60 436 GLY B C 1
ATOM 7484 O O . GLY B 1 436 ? 102.437 125.583 159.225 1.00 11.50 436 GLY B O 1
ATOM 7485 N N . ARG B 1 437 ? 100.213 125.549 158.834 1.00 17.09 437 ARG B N 1
ATOM 7486 C CA . ARG B 1 437 ? 100.107 126.995 158.620 1.00 16.85 437 ARG B CA 1
ATOM 7487 C C . ARG B 1 437 ? 99.248 127.607 159.711 1.00 16.73 437 ARG B C 1
ATOM 7488 O O . ARG B 1 437 ? 98.297 126.981 160.190 1.00 18.70 437 ARG B O 1
ATOM 7496 N N . GLY B 1 438 ? 99.573 128.824 160.126 1.00 20.73 438 GLY B N 1
ATOM 7497 C CA . GLY B 1 438 ? 98.828 129.403 161.220 1.00 14.62 438 GLY B CA 1
ATOM 7498 C C . GLY B 1 438 ? 98.973 130.880 161.496 1.00 17.37 438 GLY B C 1
ATOM 7499 O O . GLY B 1 438 ? 99.738 131.607 160.853 1.00 18.04 438 GLY B O 1
ATOM 7500 N N . TRP B 1 439 ? 98.232 131.306 162.507 1.00 13.46 439 TRP B N 1
ATOM 7501 C CA . TRP B 1 439 ? 98.095 132.703 162.840 1.00 15.06 439 TRP B CA 1
ATOM 7502 C C . TRP B 1 439 ? 98.424 132.884 164.306 1.00 13.34 439 TRP B C 1
ATOM 7503 O O . TRP B 1 439 ? 98.358 131.947 165.092 1.00 14.85 439 TRP B O 1
ATOM 7514 N N . THR B 1 440 ? 98.780 134.099 164.678 1.00 16.07 440 THR B N 1
ATOM 7515 C CA . THR B 1 440 ? 98.952 134.415 166.083 1.00 20.88 440 THR B CA 1
ATOM 7516 C C . THR B 1 440 ? 97.939 135.499 166.469 1.00 21.48 440 THR B C 1
ATOM 7517 O O . THR B 1 440 ? 97.400 136.187 165.591 1.00 11.65 440 THR B O 1
ATOM 7521 N N . GLY B 1 441 ? 97.677 135.625 167.768 1.00 14.38 441 GLY B N 1
ATOM 7522 C CA . GLY B 1 441 ? 96.792 136.656 168.273 1.00 19.78 441 GLY B CA 1
ATOM 7523 C C . GLY B 1 441 ? 95.350 136.543 167.812 1.00 18.10 441 GLY B C 1
ATOM 7524 O O . GLY B 1 441 ? 94.652 137.549 167.684 1.00 22.97 441 GLY B O 1
ATOM 7525 N N . VAL B 1 442 ? 94.899 135.321 167.567 1.00 17.21 442 VAL B N 1
ATOM 7526 C CA . VAL B 1 442 ? 93.514 135.096 167.195 1.00 21.61 442 VAL B CA 1
ATOM 7527 C C . VAL B 1 442 ? 92.570 135.411 168.351 1.00 21.12 442 VAL B C 1
ATOM 7528 O O . VAL B 1 442 ? 92.594 134.757 169.399 1.00 26.44 442 VAL B O 1
ATOM 7532 N N . THR B 1 443 ? 91.724 136.410 168.144 1.00 18.35 443 THR B N 1
ATOM 7533 C CA . THR B 1 443 ? 90.644 136.693 169.075 1.00 19.93 443 THR B CA 1
ATOM 7534 C C . THR B 1 443 ? 89.356 136.826 168.289 1.00 22.84 443 THR B C 1
ATOM 7535 O O . THR B 1 443 ? 89.276 136.390 167.133 1.00 17.40 443 THR B O 1
ATOM 7539 N N . ASN B 1 444 ? 88.353 137.418 168.936 1.00 19.50 444 ASN B N 1
ATOM 7540 C CA . ASN B 1 444 ? 87.084 137.728 168.303 1.00 16.61 444 ASN B CA 1
ATOM 7541 C C . ASN B 1 444 ? 86.338 136.501 167.779 1.00 17.70 444 ASN B C 1
ATOM 7542 O O . ASN B 1 444 ? 85.591 136.580 166.801 1.00 21.70 444 ASN B O 1
ATOM 7547 N N . TYR B 1 445 ? 86.511 135.366 168.448 1.00 17.54 445 TYR B N 1
ATOM 7548 C CA . TYR B 1 445 ? 85.781 134.159 168.068 1.00 15.24 445 TYR B CA 1
ATOM 7549 C C . TYR B 1 445 ? 84.612 133.901 169.001 1.00 18.49 445 TYR B C 1
ATOM 7550 O O . TYR B 1 445 ? 84.632 134.294 170.172 1.00 19.13 445 TYR B O 1
ATOM 7559 N N . THR B 1 446 ? 83.593 133.242 168.464 1.00 14.37 446 THR B N 1
ATOM 7560 C CA . THR B 1 446 ? 82.474 132.777 169.258 1.00 25.08 446 THR B CA 1
ATOM 7561 C C . THR B 1 446 ? 82.817 131.422 169.842 1.00 29.31 446 THR B C 1
ATOM 7562 O O . THR B 1 446 ? 83.567 130.649 169.234 1.00 28.95 446 THR B O 1
ATOM 7566 N N . ASN B 1 447 ? 82.249 131.146 171.012 1.00 30.01 447 ASN B N 1
ATOM 7567 C CA . ASN B 1 447 ? 82.305 129.831 171.639 1.00 38.76 447 ASN B CA 1
ATOM 7568 C C . ASN B 1 447 ? 83.702 129.268 171.579 1.00 46.99 447 ASN B C 1
ATOM 7569 O O . ASN B 1 447 ? 84.669 129.921 171.986 1.00 48.01 447 ASN B O 1
ATOM 7574 N N . ASP B 1 448 ? 83.810 128.068 171.031 1.00 38.34 448 ASP B N 1
ATOM 7575 C CA . ASP B 1 448 ? 85.113 127.484 170.813 1.00 39.86 448 ASP B CA 1
ATOM 7576 C C . ASP B 1 448 ? 85.444 127.367 169.336 1.00 41.61 448 ASP B C 1
ATOM 7577 O O . ASP B 1 448 ? 86.383 126.658 168.974 1.00 36.94 448 ASP B O 1
ATOM 7582 N N . ASN B 1 449 ? 84.694 128.056 168.471 1.00 23.00 449 ASN B N 1
ATOM 7583 C CA . ASN B 1 449 ? 85.095 128.068 167.066 1.00 20.03 449 ASN B CA 1
ATOM 7584 C C . ASN B 1 449 ? 86.161 129.115 166.759 1.00 21.04 449 ASN B C 1
ATOM 7585 O O . ASN B 1 449 ? 85.862 130.174 166.214 1.00 22.24 449 ASN B O 1
ATOM 7590 N N . TYR B 1 450 ? 87.405 128.789 167.091 1.00 19.21 450 TYR B N 1
ATOM 7591 C CA . TYR B 1 450 ? 88.542 129.670 166.876 1.00 15.57 450 TYR B CA 1
ATOM 7592 C C . TYR B 1 450 ? 88.594 130.221 165.457 1.00 14.60 450 TYR B C 1
ATOM 7593 O O . TYR B 1 450 ? 89.040 131.339 165.242 1.00 16.22 450 TYR B O 1
ATOM 7602 N N . PHE B 1 451 ? 88.123 129.440 164.494 1.00 16.07 451 PHE B N 1
ATOM 7603 C CA . PHE B 1 451 ? 88.188 129.845 163.096 1.00 17.44 451 PHE B CA 1
ATOM 7604 C C . PHE B 1 451 ? 87.154 130.918 162.724 1.00 19.38 451 PHE B C 1
ATOM 7605 O O . PHE B 1 451 ? 87.232 131.533 161.660 1.00 21.92 451 PHE B O 1
ATOM 7613 N N . SER B 1 452 ? 86.200 131.171 163.613 1.00 16.89 452 SER B N 1
ATOM 7614 C CA . SER B 1 452 ? 85.287 132.299 163.426 1.00 20.74 452 SER B CA 1
ATOM 7615 C C . SER B 1 452 ? 85.968 133.616 163.821 1.00 23.24 452 SER B C 1
ATOM 7616 O O . SER B 1 452 ? 85.415 134.701 163.618 1.00 18.11 452 SER B O 1
ATOM 7619 N N . GLY B 1 453 ? 87.167 133.501 164.387 1.00 19.00 453 GLY B N 1
ATOM 7620 C CA . GLY B 1 453 ? 87.876 134.643 164.925 1.00 17.31 453 GLY B CA 1
ATOM 7621 C C . GLY B 1 453 ? 88.628 135.418 163.870 1.00 18.15 453 GLY B C 1
ATOM 7622 O O . GLY B 1 453 ? 88.397 135.246 162.677 1.00 22.80 453 GLY B O 1
ATOM 7623 N N . THR B 1 454 ? 89.534 136.277 164.318 1.00 15.27 454 THR B N 1
ATOM 7624 C CA . THR B 1 454 ? 90.344 137.078 163.420 1.00 18.66 454 THR B CA 1
ATOM 7625 C C . THR B 1 454 ? 91.795 136.957 163.848 1.00 15.42 454 THR B C 1
ATOM 7626 O O . THR B 1 454 ? 92.115 137.070 165.033 1.00 17.54 454 THR B O 1
ATOM 7630 N N . GLY B 1 455 ? 92.670 136.714 162.881 1.00 16.01 455 GLY B N 1
ATOM 7631 C CA . GLY B 1 455 ? 94.084 136.566 163.168 1.00 15.89 455 GLY B CA 1
ATOM 7632 C C . GLY B 1 455 ? 94.751 137.922 163.248 1.00 23.96 455 GLY B C 1
ATOM 7633 O O . GLY B 1 455 ? 94.332 138.873 162.592 1.00 16.26 455 GLY B O 1
ATOM 7634 N N . ASN B 1 456 ? 95.791 138.018 164.062 1.00 28.75 456 ASN B N 1
ATOM 7635 C CA . ASN B 1 456 ? 96.557 139.253 164.141 1.00 28.66 456 ASN B CA 1
ATOM 7636 C C . ASN B 1 456 ? 97.972 139.083 163.590 1.00 25.46 456 ASN B C 1
ATOM 7637 O O . ASN B 1 456 ? 98.924 139.614 164.148 1.00 29.56 456 ASN B O 1
ATOM 7642 N N . GLY B 1 457 ? 98.105 138.344 162.492 1.00 26.26 457 GLY B N 1
ATOM 7643 C CA . GLY B 1 457 ? 99.411 138.081 161.905 1.00 17.51 457 GLY B CA 1
ATOM 7644 C C . GLY B 1 457 ? 99.850 136.619 161.917 1.00 21.77 457 GLY B C 1
ATOM 7645 O O . GLY B 1 457 ? 99.244 135.775 162.593 1.00 19.36 457 GLY B O 1
ATOM 7646 N N . PRO B 1 458 ? 100.924 136.308 161.167 1.00 21.04 458 PRO B N 1
ATOM 7647 C CA . PRO B 1 458 ? 101.404 134.930 161.027 1.00 17.16 458 PRO B CA 1
ATOM 7648 C C . PRO B 1 458 ? 101.985 134.387 162.329 1.00 13.28 458 PRO B C 1
ATOM 7649 O O . PRO B 1 458 ? 102.595 135.114 163.105 1.00 16.80 458 PRO B O 1
ATOM 7653 N N . VAL B 1 459 ? 101.777 133.103 162.567 1.00 14.79 459 VAL B N 1
ATOM 7654 C CA . VAL B 1 459 ? 102.341 132.460 163.739 1.00 17.25 459 VAL B CA 1
ATOM 7655 C C . VAL B 1 459 ? 103.868 132.478 163.605 1.00 16.81 459 VAL B C 1
ATOM 7656 O O . VAL B 1 459 ? 104.401 132.468 162.490 1.00 10.84 459 VAL B O 1
ATOM 7660 N N . SER B 1 460 ? 104.568 132.559 164.731 1.00 17.08 460 SER B N 1
ATOM 7661 C CA . SER B 1 460 ? 106.024 132.487 164.704 1.00 25.14 460 SER B CA 1
ATOM 7662 C C . SER B 1 460 ? 106.402 131.142 164.093 1.00 20.88 460 SER B C 1
ATOM 7663 O O . SER B 1 460 ? 105.935 130.092 164.537 1.00 17.51 460 SER B O 1
ATOM 7666 N N . GLY B 1 461 ? 107.207 131.186 163.044 1.00 12.37 461 GLY B N 1
ATOM 7667 C CA . GLY B 1 461 ? 107.443 130.004 162.249 1.00 18.97 461 GLY B CA 1
ATOM 7668 C C . GLY B 1 461 ? 108.836 129.452 162.426 1.00 24.20 461 GLY B C 1
ATOM 7669 O O . GLY B 1 461 ? 109.718 130.133 162.952 1.00 22.44 461 GLY B O 1
ATOM 7670 N N . THR B 1 462 ? 109.030 128.215 161.979 1.00 20.79 462 THR B N 1
ATOM 7671 C CA . THR B 1 462 ? 110.320 127.545 162.096 1.00 18.31 462 THR B CA 1
ATOM 7672 C C . THR B 1 462 ? 111.391 128.206 161.237 1.00 16.25 462 THR B C 1
ATOM 7673 O O . THR B 1 462 ? 112.459 128.533 161.732 1.00 17.58 462 THR B O 1
ATOM 7677 N N . TRP B 1 463 ? 111.087 128.406 159.954 1.00 20.93 463 TRP B N 1
ATOM 7678 C CA . TRP B 1 463 ? 112.036 128.956 158.988 1.00 13.40 463 TRP B CA 1
ATOM 7679 C C . TRP B 1 463 ? 111.506 130.242 158.390 1.00 19.47 463 TRP B C 1
ATOM 7680 O O . TRP B 1 463 ? 112.265 131.130 158.037 1.00 25.12 463 TRP B O 1
ATOM 7691 N N . GLU B 1 464 ? 110.191 130.330 158.272 1.00 22.35 464 GLU B N 1
ATOM 7692 C CA . GLU B 1 464 ? 109.542 131.570 157.877 1.00 24.38 464 GLU B CA 1
ATOM 7693 C C . GLU B 1 464 ? 108.235 131.703 158.629 1.00 20.88 464 GLU B C 1
ATOM 7694 O O . GLU B 1 464 ? 107.655 130.709 159.084 1.00 20.12 464 GLU B O 1
ATOM 7700 N N . ASP B 1 465 ? 107.763 132.933 158.756 1.00 23.09 465 ASP B N 1
ATOM 7701 C CA . ASP B 1 465 ? 106.556 133.181 159.526 1.00 21.53 465 ASP B CA 1
ATOM 7702 C C . ASP B 1 465 ? 105.318 132.603 158.864 1.00 17.09 465 ASP B C 1
ATOM 7703 O O . ASP B 1 465 ? 105.174 132.607 157.636 1.00 20.14 465 ASP B O 1
ATOM 7708 N N . GLY B 1 466 ? 104.425 132.081 159.695 1.00 13.64 466 GLY B N 1
ATOM 7709 C CA . GLY B 1 466 ? 103.181 131.515 159.214 1.00 14.07 466 GLY B CA 1
ATOM 7710 C C . GLY B 1 466 ? 103.263 130.027 158.930 1.00 18.23 466 GLY B C 1
ATOM 7711 O O . GLY B 1 466 ? 102.244 129.395 158.634 1.00 13.01 466 GLY B O 1
ATOM 7712 N N . VAL B 1 467 ? 104.470 129.466 159.022 1.00 14.39 467 VAL B N 1
ATOM 7713 C CA . VAL B 1 467 ? 104.691 128.054 158.715 1.00 11.85 467 VAL B CA 1
ATOM 7714 C C . VAL B 1 467 ? 105.503 127.388 159.811 1.00 13.06 467 VAL B C 1
ATOM 7715 O O . VAL B 1 467 ? 106.532 127.905 160.228 1.00 16.19 467 VAL B O 1
ATOM 7719 N N . VAL B 1 468 ? 105.032 126.245 160.299 1.00 14.79 468 VAL B N 1
ATOM 7720 C CA . VAL B 1 468 ? 105.730 125.543 161.372 1.00 12.51 468 VAL B CA 1
ATOM 7721 C C . VAL B 1 468 ? 105.962 124.066 161.049 1.00 12.44 468 VAL B C 1
ATOM 7722 O O . VAL B 1 468 ? 105.009 123.326 160.827 1.00 11.61 468 VAL B O 1
ATOM 7726 N N . ASP B 1 469 ? 107.223 123.632 161.048 1.00 11.17 469 ASP B N 1
ATOM 7727 C CA . ASP B 1 469 ? 107.553 122.224 160.828 1.00 11.47 469 ASP B CA 1
ATOM 7728 C C . ASP B 1 469 ? 106.771 121.345 161.804 1.00 13.21 469 ASP B C 1
ATOM 7729 O O . ASP B 1 469 ? 106.651 121.680 162.989 1.00 14.12 469 ASP B O 1
ATOM 7734 N N . TYR B 1 470 ? 106.238 120.234 161.304 1.00 11.93 470 TYR B N 1
ATOM 7735 C CA . TYR B 1 470 ? 105.572 119.243 162.150 1.00 12.72 470 TYR B CA 1
ATOM 7736 C C . TYR B 1 470 ? 106.406 118.896 163.375 1.00 13.79 470 TYR B C 1
ATOM 7737 O O . TYR B 1 470 ? 105.869 118.761 164.479 1.00 16.09 470 TYR B O 1
ATOM 7746 N N . ARG B 1 471 ? 107.710 118.732 163.164 1.00 12.25 471 ARG B N 1
ATOM 7747 C CA . ARG B 1 471 ? 108.634 118.373 164.235 1.00 15.42 471 ARG B CA 1
ATOM 7748 C C . ARG B 1 471 ? 108.573 119.392 165.362 1.00 14.69 471 ARG B C 1
ATOM 7749 O O . ARG B 1 471 ? 108.608 119.030 166.539 1.00 19.44 471 ARG B O 1
ATOM 7757 N N . GLN B 1 472 ? 108.469 120.672 165.010 1.00 12.33 472 GLN B N 1
ATOM 7758 C CA . GLN B 1 472 ? 108.413 121.709 166.032 1.00 15.76 472 GLN B CA 1
ATOM 7759 C C . GLN B 1 472 ? 107.061 121.731 166.729 1.00 17.43 472 GLN B C 1
ATOM 7760 O O . GLN B 1 472 ? 106.985 121.972 167.935 1.00 18.49 472 GLN B O 1
ATOM 7766 N N . ILE B 1 473 ? 105.999 121.500 165.962 1.00 15.76 473 ILE B N 1
ATOM 7767 C CA . ILE B 1 473 ? 104.666 121.398 166.537 1.00 16.94 473 ILE B CA 1
ATOM 7768 C C . ILE B 1 473 ? 104.672 120.357 167.641 1.00 20.88 473 ILE B C 1
ATOM 7769 O O . ILE B 1 473 ? 104.210 120.633 168.754 1.00 17.78 473 ILE B O 1
ATOM 7774 N N . GLN B 1 474 ? 105.233 119.182 167.345 1.00 15.96 474 GLN B N 1
ATOM 7775 C CA . GLN B 1 474 ? 105.282 118.096 168.325 1.00 20.24 474 GLN B CA 1
ATOM 7776 C C . GLN B 1 474 ? 106.103 118.488 169.539 1.00 18.17 474 GLN B C 1
ATOM 7777 O O . GLN B 1 474 ? 105.719 118.230 170.674 1.00 24.69 474 GLN B O 1
ATOM 7783 N N . LYS B 1 475 ? 107.223 119.144 169.290 1.00 16.41 475 LYS B N 1
ATOM 7784 C CA . LYS B 1 475 ? 108.106 119.583 170.356 1.00 25.34 475 LYS B CA 1
ATOM 7785 C C . LYS B 1 475 ? 107.397 120.553 171.304 1.00 25.48 475 LYS B C 1
ATOM 7786 O O . LYS B 1 475 ? 107.591 120.496 172.517 1.00 29.36 475 LYS B O 1
ATOM 7792 N N . ASP B 1 476 ? 106.567 121.434 170.751 1.00 22.75 476 ASP B N 1
ATOM 7793 C CA . ASP B 1 476 ? 105.881 122.445 171.554 1.00 23.51 476 ASP B CA 1
ATOM 7794 C C . ASP B 1 476 ? 104.476 122.016 171.949 1.00 23.94 476 ASP B C 1
ATOM 7795 O O . ASP B 1 476 ? 103.702 122.822 172.455 1.00 26.70 476 ASP B O 1
ATOM 7800 N N . LEU B 1 477 ? 104.153 120.747 171.741 1.00 18.90 477 LEU B N 1
ATOM 7801 C CA . LEU B 1 477 ? 102.769 120.267 171.870 1.00 26.44 477 LEU B CA 1
ATOM 7802 C C . LEU B 1 477 ? 102.057 120.618 173.194 1.00 27.63 477 LEU B C 1
ATOM 7803 O O . LEU B 1 477 ? 100.833 120.796 173.219 1.00 30.36 477 LEU B O 1
ATOM 7808 N N . ASN B 1 478 ? 102.830 120.740 174.274 1.00 24.95 478 ASN B N 1
ATOM 7809 C CA . ASN B 1 478 ? 102.298 121.095 175.593 1.00 31.04 478 ASN B CA 1
ATOM 7810 C C . ASN B 1 478 ? 101.797 122.528 175.703 1.00 30.24 478 ASN B C 1
ATOM 7811 O O . ASN B 1 478 ? 101.132 122.877 176.673 1.00 33.67 478 ASN B O 1
ATOM 7816 N N . ASN B 1 479 ? 102.145 123.360 174.726 1.00 35.84 479 ASN B N 1
ATOM 7817 C CA . ASN B 1 479 ? 101.698 124.746 174.690 1.00 34.19 479 ASN B CA 1
ATOM 7818 C C . ASN B 1 479 ? 100.307 124.840 174.108 1.00 24.14 479 ASN B C 1
ATOM 7819 O O . ASN B 1 479 ? 99.621 125.848 174.268 1.00 27.56 479 ASN B O 1
ATOM 7824 N N . TYR B 1 480 ? 99.903 123.785 173.414 1.00 27.94 480 TYR B N 1
ATOM 7825 C CA . TYR B 1 480 ? 98.658 123.803 172.668 1.00 22.99 480 TYR B CA 1
ATOM 7826 C C . TYR B 1 480 ? 97.639 122.835 173.235 1.00 21.11 480 TYR B C 1
ATOM 7827 O O . TYR B 1 480 ? 97.989 121.843 173.878 1.00 28.09 480 TYR B O 1
ATOM 7836 N N . VAL B 1 481 ? 96.372 123.137 172.991 1.00 19.65 481 VAL B N 1
ATOM 7837 C CA . VAL B 1 481 ? 95.325 122.145 173.109 1.00 20.64 481 VAL B CA 1
ATOM 7838 C C . VAL B 1 481 ? 95.059 121.639 171.707 1.00 20.01 481 VAL B C 1
ATOM 7839 O O . VAL B 1 481 ? 94.927 122.435 170.760 1.00 15.88 481 VAL B O 1
ATOM 7843 N N . TYR B 1 482 ? 95.021 120.314 171.583 1.00 17.90 482 TYR B N 1
ATOM 7844 C CA . TYR B 1 482 ? 94.899 119.634 170.303 1.00 12.20 482 TYR B CA 1
ATOM 7845 C C . TYR B 1 482 ? 93.436 119.303 169.965 1.00 17.56 482 TYR B C 1
ATOM 7846 O O . TYR B 1 482 ? 92.642 118.981 170.846 1.00 18.10 482 TYR B O 1
ATOM 7855 N N . THR B 1 483 ? 93.089 119.364 168.683 1.00 14.21 483 THR B N 1
ATOM 7856 C CA . THR B 1 483 ? 91.733 119.060 168.248 1.00 17.86 483 THR B CA 1
ATOM 7857 C C . THR B 1 483 ? 91.707 118.280 166.941 1.00 16.99 483 THR B C 1
ATOM 7858 O O . THR B 1 483 ? 92.403 118.624 165.977 1.00 14.75 483 THR B O 1
ATOM 7862 N N . PHE B 1 484 ? 90.889 117.236 166.907 1.00 15.96 484 PHE B N 1
ATOM 7863 C CA . PHE B 1 484 ? 90.656 116.513 165.674 1.00 13.13 484 PHE B CA 1
ATOM 7864 C C . PHE B 1 484 ? 89.212 116.714 165.221 1.00 15.47 484 PHE B C 1
ATOM 7865 O O . PHE B 1 484 ? 88.258 116.409 165.931 1.00 21.06 484 PHE B O 1
ATOM 7873 N N . ASP B 1 485 ? 89.050 117.264 164.029 1.00 19.71 485 ASP B N 1
ATOM 7874 C CA . ASP B 1 485 ? 87.729 117.445 163.462 1.00 19.82 485 ASP B CA 1
ATOM 7875 C C . ASP B 1 485 ? 87.442 116.169 162.697 1.00 22.83 485 ASP B C 1
ATOM 7876 O O . ASP B 1 485 ? 88.013 115.959 161.626 1.00 19.32 485 ASP B O 1
ATOM 7881 N N . SER B 1 486 ? 86.571 115.325 163.253 1.00 26.23 486 SER B N 1
ATOM 7882 C CA . SER B 1 486 ? 86.322 113.994 162.701 1.00 24.78 486 SER B CA 1
ATOM 7883 C C . SER B 1 486 ? 85.369 114.027 161.520 1.00 15.81 486 SER B C 1
ATOM 7884 O O . SER B 1 486 ? 85.266 113.062 160.768 1.00 21.16 486 SER B O 1
ATOM 7887 N N . ALA B 1 487 ? 84.664 115.132 161.354 1.00 17.76 487 ALA B N 1
ATOM 7888 C CA . ALA B 1 487 ? 83.860 115.304 160.155 1.00 19.72 487 ALA B CA 1
ATOM 7889 C C . ALA B 1 487 ? 84.791 115.632 158.999 1.00 19.54 487 ALA B C 1
ATOM 7890 O O . ALA B 1 487 ? 84.679 115.059 157.919 1.00 21.08 487 ALA B O 1
ATOM 7892 N N . ALA B 1 488 ? 85.730 116.544 159.243 1.00 20.34 488 ALA B N 1
ATOM 7893 C CA . ALA B 1 488 ? 86.642 116.997 158.198 1.00 18.33 488 ALA B CA 1
ATOM 7894 C C . ALA B 1 488 ? 87.801 116.024 158.014 1.00 18.00 488 ALA B C 1
ATOM 7895 O O . ALA B 1 488 ? 88.327 115.874 156.906 1.00 14.91 488 ALA B O 1
ATOM 7897 N N . GLN B 1 489 ? 88.162 115.351 159.105 1.00 19.07 489 GLN B N 1
ATOM 7898 C CA . GLN B 1 489 ? 89.422 114.612 159.210 1.00 23.08 489 GLN B CA 1
ATOM 7899 C C . GLN B 1 489 ? 90.574 115.587 159.004 1.00 19.66 489 GLN B C 1
ATOM 7900 O O . GLN B 1 489 ? 91.362 115.499 158.062 1.00 16.12 489 GLN B O 1
ATOM 7906 N N . ALA B 1 490 ? 90.624 116.547 159.919 1.00 14.84 490 ALA B N 1
ATOM 7907 C CA . ALA B 1 490 ? 91.665 117.559 159.942 1.00 17.21 490 ALA B CA 1
ATOM 7908 C C . ALA B 1 490 ? 92.026 117.819 161.387 1.00 18.54 490 ALA B C 1
ATOM 7909 O O . ALA B 1 490 ? 91.222 117.569 162.290 1.00 16.64 490 ALA B O 1
ATOM 7911 N N . SER B 1 491 ? 93.244 118.304 161.599 1.00 13.38 491 SER B N 1
ATOM 7912 C CA . SER B 1 491 ? 93.742 118.574 162.934 1.00 14.41 491 SER B CA 1
ATOM 7913 C C . SER B 1 491 ? 94.175 120.023 163.050 1.00 16.78 491 SER B C 1
ATOM 7914 O O . SER B 1 491 ? 94.516 120.661 162.055 1.00 14.19 491 SER B O 1
ATOM 7917 N N . TYR B 1 492 ? 94.157 120.540 164.266 1.00 11.14 492 TYR B N 1
ATOM 7918 C CA . TYR B 1 492 ? 94.745 121.827 164.509 1.00 8.58 492 TYR B CA 1
ATOM 7919 C C . TYR B 1 492 ? 95.074 121.909 165.969 1.00 11.40 492 TYR B C 1
ATOM 7920 O O . TYR B 1 492 ? 94.540 121.151 166.769 1.00 12.86 492 TYR B O 1
ATOM 7929 N N . VAL B 1 493 ? 95.975 122.820 166.304 1.00 11.30 493 VAL B N 1
ATOM 7930 C CA . VAL B 1 493 ? 96.326 123.091 167.687 1.00 15.52 493 VAL B CA 1
ATOM 7931 C C . VAL B 1 493 ? 96.024 124.553 167.993 1.00 19.54 493 VAL B C 1
ATOM 7932 O O . VAL B 1 493 ? 96.094 125.411 167.105 1.00 13.95 493 VAL B O 1
ATOM 7936 N N . PHE B 1 494 ? 95.674 124.830 169.246 1.00 21.90 494 PHE B N 1
ATOM 7937 C CA . PHE B 1 494 ? 95.412 126.196 169.683 1.00 18.77 494 PHE B CA 1
ATOM 7938 C C . PHE B 1 494 ? 96.048 126.464 171.041 1.00 23.45 494 PHE B C 1
ATOM 7939 O O . PHE B 1 494 ? 95.864 125.690 171.981 1.00 28.75 494 PHE B O 1
ATOM 7947 N N . ASP B 1 495 ? 96.823 127.542 171.123 1.00 24.75 495 ASP B N 1
ATOM 7948 C CA . ASP B 1 495 ? 97.358 128.021 172.387 1.00 22.82 495 ASP B CA 1
ATOM 7949 C C . ASP B 1 495 ? 96.630 129.319 172.686 1.00 27.14 495 ASP B C 1
ATOM 7950 O O . ASP B 1 495 ? 96.923 130.344 172.069 1.00 27.72 495 ASP B O 1
ATOM 7955 N N . LYS B 1 496 ? 95.676 129.266 173.613 1.00 25.98 496 LYS B N 1
ATOM 7956 C CA . LYS B 1 496 ? 94.772 130.390 173.849 1.00 27.27 496 LYS B CA 1
ATOM 7957 C C . LYS B 1 496 ? 95.433 131.562 174.558 1.00 28.42 496 LYS B C 1
ATOM 7958 O O . LYS B 1 496 ? 94.900 132.678 174.565 1.00 27.57 496 LYS B O 1
ATOM 7964 N N . SER B 1 497 ? 96.592 131.313 175.155 1.00 28.50 497 SER B N 1
ATOM 7965 C CA . SER B 1 497 ? 97.301 132.368 175.864 1.00 33.15 497 SER B CA 1
ATOM 7966 C C . SER B 1 497 ? 97.960 133.333 174.883 1.00 31.14 497 SER B C 1
ATOM 7967 O O . SER B 1 497 ? 98.252 134.477 175.225 1.00 37.56 497 SER B O 1
ATOM 7970 N N . LYS B 1 498 ? 98.184 132.866 173.660 1.00 27.59 498 LYS B N 1
ATOM 7971 C CA . LYS B 1 498 ? 98.889 133.654 172.659 1.00 23.24 498 LYS B CA 1
ATOM 7972 C C . LYS B 1 498 ? 98.028 133.843 171.418 1.00 20.78 498 LYS B C 1
ATOM 7973 O O . LYS B 1 498 ? 98.365 134.615 170.526 1.00 22.15 498 LYS B O 1
ATOM 7979 N N . GLY B 1 499 ? 96.905 133.136 171.365 1.00 25.12 499 GLY B N 1
ATOM 7980 C CA . GLY B 1 499 ? 96.059 133.155 170.188 1.00 17.10 499 GLY B CA 1
ATOM 7981 C C . GLY B 1 499 ? 96.723 132.447 169.025 1.00 20.82 499 GLY B C 1
ATOM 7982 O O . GLY B 1 499 ? 96.359 132.644 167.865 1.00 17.52 499 GLY B O 1
ATOM 7983 N N . ASP B 1 500 ? 97.704 131.600 169.332 1.00 22.86 500 ASP B N 1
ATOM 7984 C CA . ASP B 1 500 ? 98.380 130.812 168.300 1.00 19.22 500 ASP B CA 1
ATOM 7985 C C . ASP B 1 500 ? 97.484 129.679 167.785 1.00 19.08 500 ASP B C 1
ATOM 7986 O O . ASP B 1 500 ? 97.164 128.748 168.524 1.00 20.05 500 ASP B O 1
ATOM 7991 N N . LEU B 1 501 ? 97.087 129.771 166.517 1.00 13.44 501 LEU B N 1
ATOM 7992 C CA . LEU B 1 501 ? 96.232 128.776 165.876 1.00 14.96 501 LEU B CA 1
ATOM 7993 C C . LEU B 1 501 ? 96.937 128.152 164.666 1.00 14.73 501 LEU B C 1
ATOM 7994 O O . LEU B 1 501 ? 97.296 128.865 163.738 1.00 15.98 501 LEU B O 1
ATOM 7999 N N . ILE B 1 502 ? 97.112 126.830 164.658 1.00 12.84 502 ILE B N 1
ATOM 8000 C CA . ILE B 1 502 ? 97.831 126.176 163.569 1.00 11.96 502 ILE B CA 1
ATOM 8001 C C . ILE B 1 502 ? 97.069 125.010 162.956 1.00 12.94 502 ILE B C 1
ATOM 8002 O O . ILE B 1 502 ? 96.685 124.082 163.651 1.00 12.30 502 ILE B O 1
ATOM 8007 N N . SER B 1 503 ? 96.886 125.046 161.643 1.00 14.01 503 SER B N 1
ATOM 8008 C CA . SER B 1 503 ? 96.258 123.951 160.921 1.00 11.32 503 SER B CA 1
ATOM 8009 C C . SER B 1 503 ? 97.327 123.050 160.278 1.00 20.07 503 SER B C 1
ATOM 8010 O O . SER B 1 503 ? 98.120 123.509 159.451 1.00 16.16 503 SER B O 1
ATOM 8013 N N . PHE B 1 504 ? 97.342 121.771 160.654 1.00 14.19 504 PHE B N 1
ATOM 8014 C CA . PHE B 1 504 ? 98.396 120.862 160.207 1.00 18.53 504 PHE B CA 1
ATOM 8015 C C . PHE B 1 504 ? 97.916 119.430 160.023 1.00 22.53 504 PHE B C 1
ATOM 8016 O O . PHE B 1 504 ? 96.835 119.062 160.485 1.00 18.43 504 PHE B O 1
ATOM 8024 N N . ASP B 1 505 ? 98.745 118.629 159.355 1.00 17.37 505 ASP B N 1
ATOM 8025 C CA . ASP B 1 505 ? 98.498 117.201 159.192 1.00 17.97 505 ASP B CA 1
ATOM 8026 C C . ASP B 1 505 ? 99.098 116.423 160.353 1.00 15.03 505 ASP B C 1
ATOM 8027 O O . ASP B 1 505 ? 100.318 116.385 160.531 1.00 14.87 505 ASP B O 1
ATOM 8032 N N . SER B 1 506 ? 98.234 115.790 161.137 1.00 14.83 506 SER B N 1
ATOM 8033 C CA . SER B 1 506 ? 98.678 115.034 162.295 1.00 21.76 506 SER B CA 1
ATOM 8034 C C . SER B 1 506 ? 98.689 113.545 161.943 1.00 16.69 506 SER B C 1
ATOM 8035 O O . SER B 1 506 ? 98.351 113.169 160.820 1.00 15.39 506 SER B O 1
ATOM 8038 N N . VAL B 1 507 ? 99.071 112.698 162.892 1.00 13.70 507 VAL B N 1
ATOM 8039 C CA . VAL B 1 507 ? 98.980 111.255 162.670 1.00 19.81 507 VAL B CA 1
ATOM 8040 C C . VAL B 1 507 ? 97.541 110.855 162.330 1.00 20.13 507 VAL B C 1
ATOM 8041 O O . VAL B 1 507 ? 97.306 110.110 161.377 1.00 19.70 507 VAL B O 1
ATOM 8045 N N . ASP B 1 508 ? 96.587 111.391 163.090 1.00 25.95 508 ASP B N 1
ATOM 8046 C CA . ASP B 1 508 ? 95.154 111.142 162.867 1.00 26.40 508 ASP B CA 1
ATOM 8047 C C . ASP B 1 508 ? 94.646 111.555 161.482 1.00 18.66 508 ASP B C 1
ATOM 8048 O O . ASP B 1 508 ? 93.952 110.793 160.801 1.00 16.44 508 ASP B O 1
ATOM 8053 N N . SER B 1 509 ? 94.993 112.758 161.050 1.00 19.62 509 SER B N 1
ATOM 8054 C CA . SER B 1 509 ? 94.472 113.221 159.771 1.00 19.70 509 SER B CA 1
ATOM 8055 C C . SER B 1 509 ? 95.183 112.528 158.615 1.00 16.95 509 SER B C 1
ATOM 8056 O O . SER B 1 509 ? 94.576 112.233 157.582 1.00 19.09 509 SER B O 1
ATOM 8059 N N . VAL B 1 510 ? 96.459 112.213 158.804 1.00 15.21 510 VAL B N 1
ATOM 8060 C CA . VAL B 1 510 ? 97.166 111.428 157.799 1.00 17.02 510 VAL B CA 1
ATOM 8061 C C . VAL B 1 510 ? 96.523 110.047 157.645 1.00 14.29 510 VAL B C 1
ATOM 8062 O O . VAL B 1 510 ? 96.294 109.583 156.523 1.00 12.34 510 VAL B O 1
ATOM 8066 N N . LEU B 1 511 ? 96.210 109.408 158.766 1.00 12.07 511 LEU B N 1
ATOM 8067 C CA . LEU B 1 511 ? 95.556 108.103 158.705 1.00 21.29 511 LEU B CA 1
ATOM 8068 C C . LEU B 1 511 ? 94.207 108.227 158.007 1.00 20.95 511 LEU B C 1
ATOM 8069 O O . LEU B 1 511 ? 93.806 107.329 157.251 1.00 15.79 511 LEU B O 1
ATOM 8074 N N . GLY B 1 512 ? 93.531 109.356 158.243 1.00 16.58 512 GLY B N 1
ATOM 8075 C CA . GLY B 1 512 ? 92.301 109.670 157.543 1.00 13.13 512 GLY B CA 1
ATOM 8076 C C . GLY B 1 512 ? 92.534 109.700 156.047 1.00 20.55 512 GLY B C 1
ATOM 8077 O O . GLY B 1 512 ? 91.712 109.198 155.278 1.00 19.40 512 GLY B O 1
ATOM 8078 N N . LYS B 1 513 ? 93.664 110.274 155.628 1.00 18.35 513 LYS B N 1
ATOM 8079 C CA . LYS B 1 513 ? 93.983 110.365 154.204 1.00 14.91 513 LYS B CA 1
ATOM 8080 C C . LYS B 1 513 ? 94.330 109.010 153.615 1.00 19.65 513 LYS B C 1
ATOM 8081 O O . LYS B 1 513 ? 94.012 108.739 152.455 1.00 18.19 513 LYS B O 1
ATOM 8087 N N . VAL B 1 514 ? 94.989 108.170 154.411 1.00 17.97 514 VAL B N 1
ATOM 8088 C CA . VAL B 1 514 ? 95.319 106.815 153.979 1.00 21.94 514 VAL B CA 1
ATOM 8089 C C . VAL B 1 514 ? 94.040 106.038 153.660 1.00 23.11 514 VAL B C 1
ATOM 8090 O O . VAL B 1 514 ? 93.919 105.439 152.585 1.00 17.47 514 VAL B O 1
ATOM 8094 N N . LYS B 1 515 ? 93.082 106.088 154.583 1.00 18.13 515 LYS B N 1
ATOM 8095 C CA . LYS B 1 515 ? 91.802 105.409 154.403 1.00 19.99 515 LYS B CA 1
ATOM 8096 C C . LYS B 1 515 ? 91.028 105.944 153.200 1.00 22.82 515 LYS B C 1
ATOM 8097 O O . LYS B 1 515 ? 90.365 105.179 152.498 1.00 22.44 515 LYS B O 1
ATOM 8103 N N . TYR B 1 516 ? 91.136 107.246 152.947 1.00 19.99 516 TYR B N 1
ATOM 8104 C CA . TYR B 1 516 ? 90.484 107.848 151.789 1.00 16.31 516 TYR B CA 1
ATOM 8105 C C . TYR B 1 516 ? 91.104 107.317 150.501 1.00 15.75 516 TYR B C 1
ATOM 8106 O O . TYR B 1 516 ? 90.402 106.946 149.559 1.00 19.82 516 TYR B O 1
ATOM 8115 N N . VAL B 1 517 ? 92.432 107.254 150.467 1.00 19.82 517 VAL B N 1
ATOM 8116 C CA . VAL B 1 517 ? 93.136 106.706 149.307 1.00 18.02 517 VAL B CA 1
ATOM 8117 C C . VAL B 1 517 ? 92.777 105.242 149.048 1.00 17.67 517 VAL B C 1
ATOM 8118 O O . VAL B 1 517 ? 92.621 104.827 147.891 1.00 16.75 517 VAL B O 1
ATOM 8122 N N . ASP B 1 518 ? 92.645 104.475 150.127 1.00 16.95 518 ASP B N 1
ATOM 8123 C CA . ASP B 1 518 ? 92.291 103.055 150.030 1.00 31.01 518 ASP B CA 1
ATOM 8124 C C . ASP B 1 518 ? 90.860 102.875 149.519 1.00 31.01 518 ASP B C 1
ATOM 8125 O O . ASP B 1 518 ? 90.634 102.256 148.480 1.00 26.11 518 ASP B O 1
ATOM 8130 N N . ARG B 1 519 ? 89.903 103.433 150.255 1.00 27.44 519 ARG B N 1
ATOM 8131 C CA . ARG B 1 519 ? 88.490 103.314 149.907 1.00 28.32 519 ARG B CA 1
ATOM 8132 C C . ARG B 1 519 ? 88.172 103.847 148.512 1.00 27.00 519 ARG B C 1
ATOM 8133 O O . ARG B 1 519 ? 87.277 103.340 147.842 1.00 25.45 519 ARG B O 1
ATOM 8141 N N . ASN B 1 520 ? 88.911 104.856 148.066 1.00 24.62 520 ASN B N 1
ATOM 8142 C CA . ASN B 1 520 ? 88.634 105.455 146.765 1.00 22.90 520 ASN B CA 1
ATOM 8143 C C . ASN B 1 520 ? 89.555 104.964 145.648 1.00 23.02 520 ASN B C 1
ATOM 8144 O O . ASN B 1 520 ? 89.559 105.525 144.551 1.00 26.52 520 ASN B O 1
ATOM 8149 N N . LYS B 1 521 ? 90.326 103.919 145.944 1.00 20.42 521 LYS B N 1
ATOM 8150 C CA . LYS B 1 521 ? 91.220 103.281 144.978 1.00 24.27 521 LYS B CA 1
ATOM 8151 C C . LYS B 1 521 ? 92.236 104.247 144.339 1.00 23.89 521 LYS B C 1
ATOM 8152 O O . LYS B 1 521 ? 92.657 104.074 143.195 1.00 25.86 521 LYS B O 1
ATOM 8158 N N . LEU B 1 522 ? 92.658 105.253 145.094 1.00 18.97 522 LEU B N 1
ATOM 8159 C CA . LEU B 1 522 ? 93.604 106.229 144.568 1.00 19.47 522 LEU B CA 1
ATOM 8160 C C . LEU B 1 522 ? 95.037 105.661 144.553 1.00 25.74 522 LEU B C 1
ATOM 8161 O O . LEU B 1 522 ? 95.304 104.624 145.150 1.00 20.22 522 LEU B O 1
ATOM 8166 N N . GLY B 1 523 ? 95.945 106.324 143.844 1.00 26.58 523 GLY B N 1
ATOM 8167 C CA . GLY B 1 523 ? 97.294 105.808 143.655 1.00 23.07 523 GLY B CA 1
ATOM 8168 C C . GLY B 1 523 ? 98.192 105.768 144.885 1.00 25.37 523 GLY B C 1
ATOM 8169 O O . GLY B 1 523 ? 99.081 104.922 144.999 1.00 22.97 523 GLY B O 1
ATOM 8170 N N . GLY B 1 524 ? 97.978 106.694 145.811 1.00 22.38 524 GLY B N 1
ATOM 8171 C CA . GLY B 1 524 ? 98.782 106.745 147.013 1.00 14.17 524 GLY B CA 1
ATOM 8172 C C . GLY B 1 524 ? 98.956 108.166 147.517 1.00 25.61 524 GLY B C 1
ATOM 8173 O O . GLY B 1 524 ? 98.103 109.036 147.286 1.00 16.20 524 GLY B O 1
ATOM 8174 N N . LEU B 1 525 ? 100.071 108.402 148.203 1.00 10.27 525 LEU B N 1
ATOM 8175 C CA . LEU B 1 525 ? 100.290 109.660 148.903 1.00 9.98 525 LEU B CA 1
ATOM 8176 C C . LEU B 1 525 ? 101.689 110.209 148.657 1.00 14.25 525 LEU B C 1
ATOM 8177 O O . LEU B 1 525 ? 102.626 109.465 148.336 1.00 12.88 525 LEU B O 1
ATOM 8182 N N . PHE B 1 526 ? 101.835 111.517 148.815 1.00 12.19 526 PHE B N 1
ATOM 8183 C CA . PHE B 1 526 ? 103.160 112.110 148.792 1.00 13.23 526 PHE B CA 1
ATOM 8184 C C . PHE B 1 526 ? 103.276 113.184 149.863 1.00 18.91 526 PHE B C 1
ATOM 8185 O O . PHE B 1 526 ? 102.278 113.759 150.292 1.00 17.48 526 PHE B O 1
ATOM 8193 N N . ALA B 1 527 ? 104.496 113.430 150.318 1.00 12.86 527 ALA B N 1
ATOM 8194 C CA . ALA B 1 527 ? 104.703 114.368 151.401 1.00 12.71 527 ALA B CA 1
ATOM 8195 C C . ALA B 1 527 ? 105.443 115.604 150.920 1.00 13.44 527 ALA B C 1
ATOM 8196 O O . ALA B 1 527 ? 106.264 115.546 150.006 1.00 11.02 527 ALA B O 1
ATOM 8198 N N . TRP B 1 528 ? 105.126 116.732 151.535 1.00 15.75 528 TRP B N 1
ATOM 8199 C CA . TRP B 1 528 ? 105.787 117.987 151.227 1.00 16.50 528 TRP B CA 1
ATOM 8200 C C . TRP B 1 528 ? 105.887 118.738 152.542 1.00 12.13 528 TRP B C 1
ATOM 8201 O O . TRP B 1 528 ? 104.866 119.104 153.109 1.00 16.55 528 TRP B O 1
ATOM 8212 N N . GLU B 1 529 ? 107.096 118.916 153.076 1.00 15.12 529 GLU B N 1
ATOM 8213 C CA . GLU B 1 529 ? 108.351 118.451 152.495 1.00 11.32 529 GLU B CA 1
ATOM 8214 C C . GLU B 1 529 ? 109.069 117.552 153.505 1.00 14.36 529 GLU B C 1
ATOM 8215 O O . GLU B 1 529 ? 108.971 117.753 154.721 1.00 11.75 529 GLU B O 1
ATOM 8221 N N . ILE B 1 530 ? 109.843 116.594 153.004 1.00 15.43 530 ILE B N 1
ATOM 8222 C CA . ILE B 1 530 ? 110.379 115.518 153.848 1.00 14.83 530 ILE B CA 1
ATOM 8223 C C . ILE B 1 530 ? 111.207 115.953 155.074 1.00 12.60 530 ILE B C 1
ATOM 8224 O O . ILE B 1 530 ? 111.203 115.285 156.098 1.00 13.94 530 ILE B O 1
ATOM 8229 N N . ASP B 1 531 ? 111.916 117.065 154.976 1.00 15.25 531 ASP B N 1
ATOM 8230 C CA . ASP B 1 531 ? 112.766 117.505 156.080 1.00 14.15 531 ASP B CA 1
ATOM 8231 C C . ASP B 1 531 ? 111.988 117.939 157.325 1.00 15.67 531 ASP B C 1
ATOM 8232 O O . ASP B 1 531 ? 112.575 118.095 158.387 1.00 15.75 531 ASP B O 1
ATOM 8237 N N . ALA B 1 532 ? 110.683 118.175 157.193 1.00 14.65 532 ALA B N 1
ATOM 8238 C CA . ALA B 1 532 ? 109.916 118.748 158.297 1.00 12.84 532 ALA B CA 1
ATOM 8239 C C . ALA B 1 532 ? 109.323 117.702 159.248 1.00 15.90 532 ALA B C 1
ATOM 8240 O O . ALA B 1 532 ? 108.888 118.038 160.348 1.00 15.41 532 ALA B O 1
ATOM 8242 N N . ASP B 1 533 ? 109.323 116.439 158.822 1.00 15.77 533 ASP B N 1
ATOM 8243 C CA . ASP B 1 533 ? 108.797 115.329 159.611 1.00 11.27 533 ASP B CA 1
ATOM 8244 C C . ASP B 1 533 ? 109.808 114.861 160.656 1.00 17.89 533 ASP B C 1
ATOM 8245 O O . ASP B 1 533 ? 111.025 114.990 160.462 1.00 16.73 533 ASP B O 1
ATOM 8250 N N . ASN B 1 534 ? 109.309 114.330 161.769 1.00 15.36 534 ASN B N 1
ATOM 8251 C CA . ASN B 1 534 ? 110.181 113.674 162.736 1.00 15.06 534 ASN B CA 1
ATOM 8252 C C . ASN B 1 534 ? 110.053 112.159 162.649 1.00 15.52 534 ASN B C 1
ATOM 8253 O O . ASN B 1 534 ? 110.511 111.449 163.537 1.00 16.91 534 ASN B O 1
ATOM 8258 N N . GLY B 1 535 ? 109.396 111.677 161.594 1.00 14.26 535 GLY B N 1
ATOM 8259 C CA . GLY B 1 535 ? 109.136 110.257 161.432 1.00 13.28 535 GLY B CA 1
ATOM 8260 C C . GLY B 1 535 ? 107.685 109.846 161.642 1.00 15.69 535 GLY B C 1
ATOM 8261 O O . GLY B 1 535 ? 107.222 108.862 161.048 1.00 16.06 535 GLY B O 1
ATOM 8262 N N . ASP B 1 536 ? 106.962 110.589 162.479 1.00 16.75 536 ASP B N 1
ATOM 8263 C CA . ASP B 1 536 ? 105.563 110.260 162.791 1.00 17.29 536 ASP B CA 1
ATOM 8264 C C . ASP B 1 536 ? 104.682 110.196 161.542 1.00 12.82 536 ASP B C 1
ATOM 8265 O O . ASP B 1 536 ? 103.928 109.247 161.341 1.00 19.59 536 ASP B O 1
ATOM 8270 N N . LEU B 1 537 ? 104.790 111.204 160.686 1.00 13.73 537 LEU B N 1
ATOM 8271 C CA . LEU B 1 537 ? 103.892 111.296 159.546 1.00 12.46 537 LEU B CA 1
ATOM 8272 C C . LEU B 1 537 ? 104.210 110.315 158.425 1.00 14.04 537 LEU B C 1
ATOM 8273 O O . LEU B 1 537 ? 103.293 109.774 157.803 1.00 13.95 537 LEU B O 1
ATOM 8278 N N . LEU B 1 538 ? 105.491 110.080 158.162 1.00 12.45 538 LEU B N 1
ATOM 8279 C CA . LEU B 1 538 ? 105.865 109.124 157.126 1.00 11.56 538 LEU B CA 1
ATOM 8280 C C . LEU B 1 538 ? 105.505 107.706 157.567 1.00 13.37 538 LEU B C 1
ATOM 8281 O O . LEU B 1 538 ? 105.139 106.876 156.739 1.00 12.87 538 LEU B O 1
ATOM 8286 N N . ASN B 1 539 ? 105.620 107.433 158.866 1.00 12.62 539 ASN B N 1
ATOM 8287 C CA . ASN B 1 539 ? 105.173 106.153 159.406 1.00 13.33 539 ASN B CA 1
ATOM 8288 C C . ASN B 1 539 ? 103.670 105.998 159.226 1.00 17.52 539 ASN B C 1
ATOM 8289 O O . ASN B 1 539 ? 103.180 104.892 159.042 1.00 17.86 539 ASN B O 1
ATOM 8294 N N . ALA B 1 540 ? 102.932 107.103 159.324 1.00 12.83 540 ALA B N 1
ATOM 8295 C CA . ALA B 1 540 ? 101.477 107.039 159.234 1.00 13.97 540 ALA B CA 1
ATOM 8296 C C . ALA B 1 540 ? 101.055 106.891 157.775 1.00 15.77 540 ALA B C 1
ATOM 8297 O O . ALA B 1 540 ? 100.163 106.111 157.452 1.00 17.86 540 ALA B O 1
ATOM 8299 N N . ILE B 1 541 ? 101.718 107.644 156.904 1.00 13.18 541 ILE B N 1
ATOM 8300 C CA . ILE B 1 541 ? 101.539 107.557 155.463 1.00 11.24 541 ILE B CA 1
ATOM 8301 C C . ILE B 1 541 ? 101.745 106.136 154.970 1.00 16.72 541 ILE B C 1
ATOM 8302 O O . ILE B 1 541 ? 101.215 105.749 153.927 1.00 19.61 541 ILE B O 1
ATOM 8307 N N . ASN B 1 542 ? 102.528 105.364 155.718 1.00 15.07 542 ASN B N 1
ATOM 8308 C CA . ASN B 1 542 ? 102.838 103.994 155.334 1.00 19.52 542 ASN B CA 1
ATOM 8309 C C . ASN B 1 542 ? 101.971 102.941 156.037 1.00 22.00 542 ASN B C 1
ATOM 8310 O O . ASN B 1 542 ? 102.169 101.734 155.862 1.00 21.32 542 ASN B O 1
ATOM 8315 N N . ALA B 1 543 ? 100.985 103.407 156.798 1.00 24.56 543 ALA B N 1
ATOM 8316 C CA . ALA B 1 543 ? 100.083 102.505 157.514 1.00 34.09 543 ALA B CA 1
ATOM 8317 C C . ALA B 1 543 ? 99.417 101.490 156.584 1.00 28.70 543 ALA B C 1
ATOM 8318 O O . ALA B 1 543 ? 98.789 101.844 155.586 1.00 21.73 543 ALA B O 1
ATOM 8320 N N . GLN B 1 544 ? 99.559 100.214 156.922 1.00 33.14 544 GLN B N 1
ATOM 8321 C CA . GLN B 1 544 ? 98.945 99.149 156.136 1.00 37.91 544 GLN B CA 1
ATOM 8322 C C . GLN B 1 544 ? 97.679 98.646 156.836 1.00 36.01 544 GLN B C 1
ATOM 8323 O O . GLN B 1 544 ? 97.726 98.200 157.983 1.00 34.91 544 GLN B O 1
ATOM 8329 N N . PHE B 1 545 ? 96.545 98.734 156.155 1.00 35.85 545 PHE B N 1
ATOM 8330 C CA . PHE B 1 545 ? 95.296 98.257 156.736 1.00 40.92 545 PHE B CA 1
ATOM 8331 C C . PHE B 1 545 ? 94.913 96.889 156.180 1.00 31.63 545 PHE B C 1
ATOM 8332 O O . PHE B 1 545 ? 94.462 96.018 156.922 1.00 36.45 545 PHE B O 1
#

Secondary structure (DSSP, 8-state):
-PPEEEEPP---EEESEEE-TT--SHHHHEEE-S-EEEEEEEEEESS---SEEEEEETTEEEEEE-GGG-EEEEEE-S-EEEEEEEEEE-SS-EEEPPPEEEEEE-TT-TT----PPP--TT--S---TTSEEEEEEEGGGGSTT---GGGS-GGG-SEEEEEEE-B---TTTSGGGGGSTTHHHHHHHHTTT--TT-B--S-HIIIIIS-BTTB--TT-SS-HHHHHHHHHHHH-TT-EEEEEEE-SSS-GGGGGTTSHHHHHHHHHHHHHHHHHSTT--EEEEE-S-TTS-SS-TT---HHHHHHHHHHHHHHHHHHHHHHHHHHS---EEEEEEE--HHHHTTS-HHHHTTT-SEEEEE---SS-TT-SS----SS-SS--TT-TT---SHHHHHHHHHHTT--GGGEEEEEESEEEEESS-BS-BTTBGGGSB-SSBPP-SSSTTEEEHHHHHHTGGGSEEEEETTTTEEEEEETTTTEEEEE--HHHHHHHHHHHHHTT--EEEEE-GGG--SHHHHHHH---/---EEEEPP---EEESEEE-TT--SHHHHEEE-S-EEEEEEEEEESS---SEEEEEETTEEEEEEEGGG-EEEEEE-S-EEEEEEEEEEETTEEEEPPPEEEEEE-TT-TTPPP-PPP--TT--S---SSSEEEEEEEGGGGSTT---GGGS-GGG-SEEEEEEE-B---TTTSGGGGGSTTHHHHHHHHHTTPPTT-B--S-HIIIIIS-BTTB-STT-SS-HHHHHHHHHHHH-TT-EEEEEEEETTT-HHHHTTTSHHHHHHHHHHHHHHHHH-TT--EEEEEES-TTS-SS-TT---HHHHHHHHHHHHHHHHHHHHHHHHHHT---EEEEEEE--HHHHTTS-HHHHTTT-SEEEEE---SS-TT-SS----SS-SS--TT-TT---SHHHHHHHHHHHT--GGGEEEEEESEEEEESS-B---TT-GGGSB--SBPP-SSSTTEEEHHHHHHTGGGSEEEEETTTTEEEEEETTTTEEEEE--HHHHHHHHHHHHHTT--EEEEE-GGG--SHHHHHHT---

Foldseek 3Di:
DFFAKEKDDDPQAAEQKFADLVALAQVNGIDHHQWTKGKIAIDGPDGHLAPKKFKQWQNHTQDIDDSVVRMDIGTGGDWAKTWIKMWGYYPVGIHIYDTDIHGYHAQLQRRAAALAADDFFQADDFEQDQFAEEFEDELPCCPPLVCAPNNFPLNHHLEYEYPAKAFDDAPPQQVLLVVDPCQRVQRCSHQPVHDGLAITHSGVCQQWNPADPRQHDPPRRTHHNSSNLSNNCVNPVSHAYEHEYAPQRRQRNLLVQLDVVSLVNNLVNVLVVCVRNVRHQAYEYEHPAAQDPGSDRVGHDLVSSQVSLLVSLVSSLVSQVVVCVVPVGHHFYEYEHELQLVRVVSHLVVSSVVRHQAYRYAQFCLDAQVFQQQFDARHWAAHFPVGNPDCSYNPNSLVSCVVSPDDLQRYAYEFEQKKFKAWPWDPDDPPPSRNTGGPGFPCEDPDTRIYQNVRCVVCVVQWDKDAGVVRLWIWTAHPVTRMIITHDDLRSLLVVVVVCVVVVHRFYYYPHSSSDSNSNSVSSRDDD/DFAAKEKDDDDQEAEQWFADQVALAQVNGIDHHQWTKDKIFTDGDDGHQAQKKFKDWQNHTQDIDGSVVRMDIGIGRDWAKTWIKMWGYYPVGIHIYDIDIHGYHALLQRRAAALAADDFFQADAFAADQFAEEFEDELPCCPPLVQAPSNFPLNRHQEYEYDAWAFADAPQQQVLLVVDPCQRVQSCSHQPVHDGLAITHSGCCQFFNPADPRQHDPPRRGHHRSSNLSNNCVNNVSYAYEHEYADQRRQRNLLVCLPVVSLVNNLVNVLVVCVRNVSHQAYEYERPAAQDPGSDNVTHDLASSQVSLLVSLVSNLVSQVVVCVVPVGHHAYEYEHELQLVRVVSHLVLSVVVRHQAYHYAQFCLDAQVFQQQFDARAWAAHFPVCNPDCSYVPNSLVSCVVSPDDQQRYAYEFEQKWFWAWPWDPDPDPPSSNTTGPGFPPEDVDTRIHQNVVCVVCVVQWDKDARVVGLWIWTARPVTRIIITHCALRSLLVVCVVCVVSVHRAYYYPHSSRHSNSNSVSSSDDD

B-factor: mean 22.78, std 10.55, range [3.96, 86.23]

CATH classification: 2.60.40.10 (+2 more: 3.20.20.80, 3.10.50.10)

InterPro domains:
  IPR001223 Glycoside hydrolase family 18, catalytic domain [PF00704] (150-533)
  IPR001223 Glycoside hydrolase family 18, catalytic domain [PS51910] (148-548)
  IPR001579 Glycosyl hydrolase family 18, active site [PS01095] (297-305)
  IPR011583 Chitinase II/V-like, catalytic domain [SM00636] (148-533)
  IPR013540 Chitinase A N-terminal [PF08329] (17-145)
  IPR013783 Immunoglobulin-like fold [G3DSA:2.60.40.10] (3-121)
  IPR014756 Immunoglobulin E-set [SSF81296] (17-123)
  IPR017853 Glycoside hydrolase superfamily [SSF51445] (126-542)
  IPR022409 PKD/Chitinase domain [SM00089] (39-124)
  IPR029070 Chitinase insertion domain superfamily [G3DSA:3.10.50.10] (434-507)
  IPR029070 Chitinase insertion domain superfamily [SSF54556] (435-505)
  IPR050314 Glycosyl hydrolase family 18 [PTHR11177] (148-540)